Protein 3P1T (pdb70)

Sequence (1263 aa):
AAAQAVCLAFNENPEAVEPRVQAAIAAAAARINRYPFDAEPRVRKLAEHFSCPEDNLLVRGIDECFDRISAEFSSRFVTAWPGFDGYRARIAVSGLRHFEIGLTDDLLLDPNDLAQQVSRDDCVVLANPSNPTGQALSAGELDQLRQQRAGKLLIDETYVDYSSFRARGLAYGENELVFRSFSKSYGLAGLRLGALFGPSEELIAAKRKQWFCNVGTLDLHALEAALDNDRAREAHIAKTLAQRRRVADALRGLGYRVASSEANFVLVENAAGERTLRFLRERGIQVKDAGQFGLHHHIRISIGREEDNDRLLAALAEYSDAVCLAFNENPEAVEPRVQAAIAAAAARINRYPFDAEEPRVRKLAEHFSCPEDNLLVRGIDECFDRISAEFSSRFVTAWPGFDGYRARIAVSGLRHFEIGLTDDLLLDPNDLAQVSRDDCVVLANPSNPTGQALSAGELDQLRQRAGKLLIDETYVDYSSFRARGLAYGEENELVFRSFSKSYGLAGLRLGALFGPSELIAAKRKQWFCNVGTLDLHALEAALDNDRRAREAHIAKTLAQRRRVADALRGLGYRVASSEANFVLVENAAGERTLRFLREERGIQVKDAGQFGLHHHIRISIGREEDNDRLLAALAEYSDHAAQAVCLAFNENPEAVEPRVQAAIAAAAARRINRYPFDAEPRVRRKLAEHFSCPEDNLLVRGIDECFDRISAEFSSRFVTAWPGFDGYRARIAVSGLRHFEIGLTDDLLLDPNDLAQVSRDDCVVLANPSNPTGQALSAGELDQLRQRAGKLLIDETYVDYSSFRARGLAYGENELVFRSFSKSYGLAGLRLGALFGPSELIAAKRRKQWFCNVGTLDLHALEAALDNDRAREAHIAKTLAQRRRVADALRGLGYRVASSEANFVLVENAAGERTLRFLRERGIQVKDAGQFGLHHHIRISIGRREEDNDRLLAALAEYSDAVCLAFNENPEAVEPRVQAAIAAAAARINRYPFDAEPRVRKLAEHFSCPEDNLLVRGIDECFDRISAEFSSRFVTAWPGFDGYRARIAVSGLRHFEIGLTDDLLLDPNDLAQVSRDDDCVVLANPSNPTGQALSAGELDQLRQRAGKLLIDETYVDYSSFRARGLAYGENELVFRSFSKSYGLAGLRLGALFGPSELIAAKRKQWFCNVGTLDLHALEAALDNDRRAREAHIAKTLAQRRRVADALRGLGYRVASSEANFVLVENAAGERTLRFLRERGIQVKDAGQFGLHHHIRISIGREEDNDRLLAALAEYS

Foldseek 3Di:
DDDAFFEQAPQFLQDDDDPLLVVLLVVLVVVLVDFPPPLVVVLVLVCVLQVHDPLFKKDLAPLRVLVLVCVVLVQEEEEEFLFDCSNVVSCVVHVHHYDYFYADPLRHTDVVSLVVQALSYAYEYEAVTPPQQRGQDPVSVVSCVVGYVAYEYEDAFQLLAPCVVPHQDEEPRYKYKYWCRHLLRPVVRRMIMIGYDSVSSVVCVPADDCNDGSSRSSSSSSSSVVVVSSVVSSVQLNVQQVVLQVLCVVLVWDWHDHSGQKIKTAAQVFVVLQVQCVVLSYHWHQSVSSVDHRIIIGGRHHPVSSVSVSVSVSVVSD/DLEQAPQFLFDDQDPLLVVLLVVLVVVLVDFVPPLVVVLVLVCVLQVHDPLFKKDLAPLRVLQLVCVVLQQEEEEEFLFDCSNVVSCVVSVGHYDYFYADPLRHTDVVSLVVAALSYAYEYEAVTPPQQRGQDPVSVVSCVVGYVAYEYEDAFVLLAPCVVVGDDEEPRYKYKYWCRHLLRPVVQRMIMIGYDSVSSVCCPPQDDCNDGSSRSSSSSSSSVPVVSSVVSSVQLNVQVVVLQVLCVVLVWDWHDHSGQKIKIAAQVFVVLQVLQVVLVYHWHQSVSSVDHRIIIGGRYHPVSSVSVSVSVSVVSVD/DQAFFEQAPQFLFDDDDPLLVVLLVVLVVVQVDFPPPLVVVLVLVCVLQVHDPLFKKDLAVLRVLVLLCVVLQAEEEEEFLFDCSNVVSCVVRVGHYDYFYADPLRHTDVVSLVVAALSYAYEYEAVTPPQQRGQDPVSVVSCVVGYVAYEYEDAFQLLAPCVVVGDDEEPRYKYKYWCRHLLRPVVRRMIMIGYDRVSSVCVVPDDDCNDGSSRSSSSSSSSVVVVSSVVSSVQLNVQVVVLQVLCVVLVWDWHDHSGQKIKTAAQVFVVLQVQCVVLNYHWHQSVSSVDHRITIGGRHDPVSSVSVSVSVSVVSD/DLEFAPQFLFDDQDPLLVVLLVVLVVVLVDFPPPLVVVLVLVCVLQVHDPLFKKDLAPLRVLQLVCVVLQQEEEEEFLFDCSNVVSCVVSVGHYDYFYADPLRHTDVVSLVVAALSYAYEYEAVTPPQQRGQDPVSVVSCVVGYVAYEYEDAFQLLAPCVVVGDDEEPRYKYKYWCRHLLRPVVQRMIMIGYDSVSSVCVVVADDCNDGSSRSSSSSSSSVVVVSSVVSSVQLNVLVVVLQVLCVVLVWDWHDHSGQKIKTAAQVFVVLQVQCVVLVYHWHQSVSSVDHRITIGGRYHPVSSVSVSVSVSVVD

Structure (mmCIF, N/CA/C/O backbone):
data_3P1T
#
_entry.id   3P1T
#
_cell.length_a   167.550
_cell.length_b   167.550
_cell.length_c   290.534
_cell.angle_alpha   90.00
_cell.angle_beta   90.00
_cell.angle_gamma   90.00
#
_symmetry.space_group_name_H-M   'I 41 2 2'
#
loop_
_entity.id
_entity.type
_entity.pdbx_description
1 polymer 'Putative histidinol-phosphate aminotransferase'
2 non-polymer 'SULFATE ION'
3 non-polymer 'L(+)-TARTARIC ACID'
4 non-polymer 1,2-ETHANEDIOL
5 water water
#
loop_
_atom_site.group_PDB
_atom_site.id
_atom_site.type_symbol
_atom_site.label_atom_id
_atom_site.label_alt_id
_atom_site.label_comp_id
_atom_site.label_asym_id
_atom_site.label_entity_id
_atom_site.label_seq_id
_atom_site.pdbx_PDB_ins_code
_atom_site.Cartn_x
_atom_site.Cartn_y
_atom_site.Cartn_z
_atom_site.occupancy
_atom_site.B_iso_or_equiv
_atom_site.auth_seq_id
_atom_site.auth_comp_id
_atom_site.auth_asym_id
_atom_site.auth_atom_id
_atom_site.pdbx_PDB_model_num
ATOM 1 N N . ALA A 1 14 ? 89.724 -1.565 65.833 1.00 97.38 13 ALA A N 1
ATOM 2 C CA . ALA A 1 14 ? 88.849 -2.374 64.988 1.00 95.94 13 ALA A CA 1
ATOM 3 C C . ALA A 1 14 ? 88.353 -1.560 63.770 1.00 99.37 13 ALA A C 1
ATOM 4 O O . ALA A 1 14 ? 87.486 -0.688 63.921 1.00 100.06 13 ALA A O 1
ATOM 6 N N . ALA A 1 15 ? 88.939 -1.836 62.569 1.00 93.50 14 ALA A N 1
ATOM 7 C CA . ALA A 1 15 ? 88.631 -1.151 61.309 1.00 91.69 14 ALA A CA 1
ATOM 8 C C . ALA A 1 15 ? 88.410 -2.159 60.152 1.00 93.60 14 ALA A C 1
ATOM 9 O O . ALA A 1 15 ? 89.373 -2.673 59.567 1.00 91.83 14 ALA A O 1
ATOM 11 N N . ALA A 1 16 ? 87.116 -2.411 59.828 1.00 89.74 15 ALA A N 1
ATOM 12 C CA . ALA A 1 16 ? 86.644 -3.312 58.770 1.00 87.92 15 ALA A CA 1
ATOM 13 C C . ALA A 1 16 ? 86.703 -2.623 57.394 1.00 90.22 15 ALA A C 1
ATOM 14 O O . ALA A 1 16 ? 85.791 -1.878 57.009 1.00 90.58 15 ALA A O 1
ATOM 16 N N . GLN A 1 17 ? 87.793 -2.890 56.659 1.00 83.55 16 GLN A N 1
ATOM 17 C CA . GLN A 1 17 ? 88.070 -2.326 55.342 1.00 80.89 16 GLN A CA 1
ATOM 18 C C . GLN A 1 17 ? 87.264 -3.033 54.224 1.00 78.79 16 GLN A C 1
ATOM 19 O O . GLN A 1 17 ? 86.500 -3.963 54.497 1.00 78.59 16 GLN A O 1
ATOM 25 N N . ALA A 1 18 ? 87.426 -2.551 52.972 1.00 70.50 17 ALA A N 1
ATOM 26 C CA . ALA A 1 18 ? 86.775 -3.088 51.777 1.00 68.06 17 ALA A CA 1
ATOM 27 C C . ALA A 1 18 ? 87.245 -4.515 51.495 1.00 68.67 17 ALA A C 1
ATOM 28 O O . ALA A 1 18 ? 88.393 -4.863 51.801 1.00 68.79 17 ALA A O 1
ATOM 30 N N . VAL A 1 19 ? 86.334 -5.339 50.940 1.00 61.43 18 VAL A N 1
ATOM 31 C CA . VAL A 1 19 ? 86.532 -6.756 50.657 1.00 59.48 18 VAL A CA 1
ATOM 32 C C . VAL A 1 19 ? 86.041 -7.050 49.230 1.00 60.91 18 VAL A C 1
ATOM 33 O O . VAL A 1 19 ? 84.879 -6.772 48.913 1.00 59.54 18 VAL A O 1
ATOM 37 N N . CYS A 1 20 ? 86.934 -7.596 48.369 1.00 56.85 19 CYS A N 1
ATOM 38 C CA . CYS A 1 20 ? 86.593 -7.971 46.987 1.00 55.31 19 CYS A CA 1
ATOM 39 C C . CYS A 1 20 ? 86.722 -9.479 46.843 1.00 54.40 19 CYS A C 1
ATOM 40 O O . CYS A 1 20 ? 87.811 -10.047 46.936 1.00 53.91 19 CYS A O 1
ATOM 43 N N . LEU A 1 21 ? 85.580 -10.113 46.641 1.00 47.69 20 LEU A N 1
ATOM 44 C CA . LEU A 1 21 ? 85.406 -11.536 46.404 1.00 45.39 20 LEU A CA 1
ATOM 45 C C . LEU A 1 21 ? 84.602 -11.667 45.125 1.00 47.41 20 LEU A C 1
ATOM 46 O O . LEU A 1 21 ? 83.569 -12.338 45.111 1.00 46.96 20 LEU A O 1
ATOM 51 N N . ALA A 1 22 ? 85.030 -10.961 44.059 1.00 43.58 21 ALA A N 1
ATOM 52 C CA . ALA A 1 22 ? 84.271 -10.911 42.806 1.00 42.74 21 ALA A CA 1
ATOM 53 C C . ALA A 1 22 ? 85.045 -11.395 41.566 1.00 46.01 21 ALA A C 1
ATOM 54 O O . ALA A 1 22 ? 84.385 -11.695 40.568 1.00 45.43 21 ALA A O 1
ATOM 56 N N . PHE A 1 23 ? 86.408 -11.427 41.584 1.00 42.33 22 PHE A N 1
ATOM 57 C CA . PHE A 1 23 ? 87.157 -11.771 40.361 1.00 40.86 22 PHE A CA 1
ATOM 58 C C . PHE A 1 23 ? 88.000 -13.041 40.471 1.00 46.33 22 PHE A C 1
ATOM 59 O O . PHE A 1 23 ? 88.807 -13.291 39.567 1.00 46.17 22 PHE A O 1
ATOM 67 N N . ASN A 1 24 ? 87.767 -13.875 41.507 1.00 43.80 23 ASN A N 1
ATOM 68 C CA . ASN A 1 24 ? 88.437 -15.171 41.702 1.00 44.15 23 ASN A CA 1
ATOM 69 C C . ASN A 1 24 ? 89.965 -15.010 41.751 1.00 48.74 23 ASN A C 1
ATOM 70 O O . ASN A 1 24 ? 90.695 -15.897 41.289 1.00 50.37 23 ASN A O 1
ATOM 75 N N . GLU A 1 25 ? 90.444 -13.895 42.327 1.00 42.74 24 GLU A N 1
ATOM 76 C CA . GLU A 1 25 ? 91.880 -13.645 42.423 1.00 42.28 24 GLU A CA 1
ATOM 77 C C . GLU A 1 25 ? 92.492 -14.426 43.592 1.00 47.98 24 GLU A C 1
ATOM 78 O O . GLU A 1 25 ? 91.782 -14.792 44.543 1.00 49.41 24 GLU A O 1
ATOM 84 N N . ASN A 1 26 ? 93.810 -14.697 43.521 1.00 44.20 25 ASN A N 1
ATOM 85 C CA . ASN A 1 26 ? 94.540 -15.326 44.634 1.00 44.04 25 ASN A CA 1
ATOM 86 C C . ASN A 1 26 ? 94.662 -14.242 45.715 1.00 46.94 25 ASN A C 1
ATOM 87 O O . ASN A 1 26 ? 95.185 -13.170 45.395 1.00 45.48 25 ASN A O 1
ATOM 92 N N . PRO A 1 27 ? 94.103 -14.431 46.943 1.00 44.13 26 PRO A N 1
ATOM 93 C CA . PRO A 1 27 ? 94.083 -13.327 47.920 1.00 44.26 26 PRO A CA 1
ATOM 94 C C . PRO A 1 27 ? 95.362 -13.176 48.737 1.00 50.93 26 PRO A C 1
ATOM 95 O O . PRO A 1 27 ? 95.494 -12.187 49.476 1.00 52.07 26 PRO A O 1
ATOM 99 N N . GLU A 1 28 ? 96.294 -14.143 48.617 1.00 47.82 27 GLU A N 1
ATOM 100 C CA . GLU A 1 28 ? 97.556 -14.153 49.366 1.00 48.01 27 GLU A CA 1
ATOM 101 C C . GLU A 1 28 ? 98.506 -13.086 48.881 1.00 50.01 27 GLU A C 1
ATOM 102 O O . GLU A 1 28 ? 98.410 -12.629 47.735 1.00 48.82 27 GLU A O 1
ATOM 108 N N . ALA A 1 29 ? 99.450 -12.714 49.748 1.00 46.01 28 ALA A N 1
ATOM 109 C CA . ALA A 1 29 ? 100.505 -11.770 49.401 1.00 45.81 28 ALA A CA 1
ATOM 110 C C . ALA A 1 29 ? 101.471 -12.430 48.410 1.00 49.14 28 ALA A C 1
ATOM 111 O O . ALA A 1 29 ? 101.661 -13.653 48.469 1.00 49.29 28 ALA A O 1
ATOM 113 N N . VAL A 1 30 ? 102.026 -11.646 47.471 1.00 43.86 29 VAL A N 1
ATOM 114 C CA . VAL A 1 30 ? 102.948 -12.155 46.457 1.00 42.05 29 VAL A CA 1
ATOM 115 C C . VAL A 1 30 ? 104.237 -12.574 47.173 1.00 49.80 29 VAL A C 1
ATOM 116 O O . VAL A 1 30 ? 104.794 -11.776 47.933 1.00 51.41 29 VAL A O 1
ATOM 120 N N . GLU A 1 31 ? 104.671 -13.837 46.981 1.00 46.88 30 GLU A N 1
ATOM 121 C CA . GLU A 1 31 ? 105.872 -14.397 47.615 1.00 47.19 30 GLU A CA 1
ATOM 122 C C . GLU A 1 31 ? 107.099 -13.510 47.381 1.00 50.52 30 GLU A C 1
ATOM 123 O O . GLU A 1 31 ? 107.271 -13.002 46.267 1.00 49.61 30 GLU A O 1
ATOM 129 N N . PRO A 1 32 ? 107.946 -13.319 48.428 1.00 46.75 31 PRO A N 1
ATOM 130 C CA . PRO A 1 32 ? 109.137 -12.452 48.284 1.00 46.90 31 PRO A CA 1
ATOM 131 C C . PRO A 1 32 ? 110.095 -12.877 47.158 1.00 50.93 31 PRO A C 1
ATOM 132 O O . PRO A 1 32 ? 110.613 -12.007 46.444 1.00 50.37 31 PRO A O 1
ATOM 136 N N . ARG A 1 33 ? 110.331 -14.200 46.989 1.00 47.48 32 ARG A N 1
ATOM 137 C CA . ARG A 1 33 ? 111.247 -14.696 45.962 1.00 47.47 32 ARG A CA 1
ATOM 138 C C . ARG A 1 33 ? 110.702 -14.352 44.567 1.00 51.75 32 ARG A C 1
ATOM 139 O O . ARG A 1 33 ? 111.484 -14.068 43.653 1.00 53.30 32 ARG A O 1
ATOM 141 N N . VAL A 1 34 ? 109.358 -14.304 44.431 1.00 45.31 33 VAL A N 1
ATOM 142 C CA . VAL A 1 34 ? 108.724 -13.985 43.166 1.00 43.04 33 VAL A CA 1
ATOM 143 C C . VAL A 1 34 ? 108.965 -12.481 42.886 1.00 48.15 33 VAL A C 1
ATOM 144 O O . VAL A 1 34 ? 109.439 -12.156 41.794 1.00 48.44 33 VAL A O 1
ATOM 148 N N . GLN A 1 35 ? 108.733 -11.599 43.882 1.00 43.89 34 GLN A N 1
ATOM 149 C CA . GLN A 1 35 ? 108.950 -10.147 43.765 1.00 42.79 34 GLN A CA 1
ATOM 150 C C . GLN A 1 35 ? 110.414 -9.838 43.447 1.00 47.30 34 GLN A C 1
ATOM 151 O O . GLN A 1 35 ? 110.675 -9.005 42.580 1.00 46.58 34 GLN A O 1
ATOM 157 N N . ALA A 1 36 ? 111.363 -10.538 44.108 1.00 45.44 35 ALA A N 1
ATOM 158 C CA . ALA A 1 36 ? 112.809 -10.352 43.909 1.00 44.77 35 ALA A CA 1
ATOM 159 C C . ALA A 1 36 ? 113.218 -10.706 42.482 1.00 48.26 35 ALA A C 1
ATOM 160 O O . ALA A 1 36 ? 113.996 -9.957 41.899 1.00 48.75 35 ALA A O 1
ATOM 162 N N . ALA A 1 37 ? 112.666 -11.809 41.900 1.00 44.31 36 ALA A N 1
ATOM 163 C CA . ALA A 1 37 ? 112.941 -12.218 40.502 1.00 42.83 36 ALA A CA 1
ATOM 164 C C . ALA A 1 37 ? 112.557 -11.099 39.522 1.00 45.36 36 ALA A C 1
ATOM 165 O O . ALA A 1 37 ? 113.309 -10.832 38.570 1.00 44.67 36 ALA A O 1
ATOM 167 N N . ILE A 1 38 ? 111.413 -10.415 39.802 1.00 41.17 37 ILE A N 1
ATOM 168 C CA . ILE A 1 38 ? 110.883 -9.314 38.992 1.00 40.03 37 ILE A CA 1
ATOM 169 C C . ILE A 1 38 ? 111.839 -8.106 39.136 1.00 45.98 37 ILE A C 1
ATOM 170 O O . ILE A 1 38 ? 112.270 -7.561 38.122 1.00 46.50 37 ILE A O 1
ATOM 175 N N . ALA A 1 39 ? 112.224 -7.745 40.368 1.00 43.43 38 ALA A N 1
ATOM 176 C CA . ALA A 1 39 ? 113.138 -6.626 40.667 1.00 43.96 38 ALA A CA 1
ATOM 177 C C . ALA A 1 39 ? 114.490 -6.774 39.961 1.00 49.41 38 ALA A C 1
ATOM 178 O O . ALA A 1 39 ? 115.100 -5.774 39.564 1.00 51.41 38 ALA A O 1
ATOM 180 N N . ALA A 1 40 ? 114.958 -8.013 39.813 1.00 44.38 39 ALA A N 1
ATOM 181 C CA . ALA A 1 40 ? 116.220 -8.315 39.145 1.00 44.33 39 ALA A CA 1
ATOM 182 C C . ALA A 1 40 ? 116.072 -8.197 37.621 1.00 46.74 39 ALA A C 1
ATOM 183 O O . ALA A 1 40 ? 116.985 -7.691 36.956 1.00 48.54 39 ALA A O 1
ATOM 185 N N . ALA A 1 41 ? 114.913 -8.644 37.072 1.00 38.52 40 ALA A N 1
ATOM 186 C CA . ALA A 1 41 ? 114.656 -8.553 35.640 1.00 36.17 40 ALA A CA 1
ATOM 187 C C . ALA A 1 41 ? 114.449 -7.100 35.211 1.00 40.16 40 ALA A C 1
ATOM 188 O O . ALA A 1 41 ? 114.715 -6.769 34.057 1.00 40.56 40 ALA A O 1
ATOM 190 N N . ALA A 1 42 ? 114.034 -6.228 36.148 1.00 36.05 41 ALA A N 1
ATOM 191 C CA . ALA A 1 42 ? 113.786 -4.811 35.902 1.00 35.55 41 ALA A CA 1
ATOM 192 C C . ALA A 1 42 ? 115.031 -4.090 35.413 1.00 38.45 41 ALA A C 1
ATOM 193 O O . ALA A 1 42 ? 114.918 -3.153 34.633 1.00 39.13 41 ALA A O 1
ATOM 195 N N . ALA A 1 43 ? 116.209 -4.554 35.803 1.00 35.13 42 ALA A N 1
ATOM 196 C CA . ALA A 1 43 ? 117.480 -3.941 35.388 1.00 34.80 42 ALA A CA 1
ATOM 197 C C . ALA A 1 43 ? 117.906 -4.334 33.908 1.00 38.68 42 ALA A C 1
ATOM 198 O O . ALA A 1 43 ? 118.864 -3.777 33.365 1.00 35.85 42 ALA A O 1
ATOM 200 N N . ARG A 1 44 ? 117.166 -5.253 33.267 1.00 36.95 43 ARG A N 1
ATOM 201 C CA . ARG A 1 44 ? 117.470 -5.740 31.915 1.00 37.38 43 ARG A CA 1
ATOM 202 C C . ARG A 1 44 ? 116.307 -5.540 30.915 1.00 39.51 43 ARG A C 1
ATOM 203 O O . ARG A 1 44 ? 116.328 -6.154 29.835 1.00 39.24 43 ARG A O 1
ATOM 207 N N . ILE A 1 45 ? 115.311 -4.698 31.243 1.00 34.86 44 ILE A N 1
ATOM 208 C CA . ILE A 1 45 ? 114.147 -4.500 30.376 1.00 34.59 44 ILE A CA 1
ATOM 209 C C . ILE A 1 45 ? 114.535 -3.808 29.031 1.00 38.54 44 ILE A C 1
ATOM 210 O O . ILE A 1 45 ? 113.728 -3.830 28.099 1.00 37.83 44 ILE A O 1
ATOM 215 N N . ASN A 1 46 ? 115.760 -3.254 28.922 1.00 34.81 45 ASN A N 1
ATOM 216 C CA . ASN A 1 46 ? 116.244 -2.566 27.722 1.00 35.10 45 ASN A CA 1
ATOM 217 C C . ASN A 1 46 ? 116.675 -3.552 26.608 1.00 40.18 45 ASN A C 1
ATOM 218 O O . ASN A 1 46 ? 116.954 -3.122 25.483 1.00 39.49 45 ASN A O 1
ATOM 223 N N . ARG A 1 47 ? 116.771 -4.853 26.940 1.00 36.49 46 ARG A N 1
ATOM 224 C CA . ARG A 1 47 ? 117.266 -5.897 26.040 1.00 35.69 46 ARG A CA 1
ATOM 225 C C . ARG A 1 47 ? 116.219 -6.914 25.740 1.00 42.06 46 ARG A C 1
ATOM 226 O O . ARG A 1 47 ? 115.445 -7.270 26.635 1.00 41.94 46 ARG A O 1
ATOM 234 N N . TYR A 1 48 ? 116.251 -7.479 24.511 1.00 40.09 47 TYR A N 1
ATOM 235 C CA . TYR A 1 48 ? 115.338 -8.561 24.126 1.00 39.04 47 TYR A CA 1
ATOM 236 C C . TYR A 1 48 ? 115.653 -9.827 24.980 1.00 43.39 47 TYR A C 1
ATOM 237 O O . TYR A 1 48 ? 116.833 -10.137 25.196 1.00 42.93 47 TYR A O 1
ATOM 246 N N . PRO A 1 49 ? 114.628 -10.522 25.536 1.00 39.60 48 PRO A N 1
ATOM 247 C CA . PRO A 1 49 ? 114.913 -11.675 26.425 1.00 40.73 48 PRO A CA 1
ATOM 248 C C . PRO A 1 49 ? 115.240 -12.950 25.633 1.00 47.34 48 PRO A C 1
ATOM 249 O O . PRO A 1 49 ? 114.550 -13.970 25.764 1.00 45.46 48 PRO A O 1
ATOM 253 N N . PHE A 1 50 ? 116.317 -12.885 24.822 1.00 47.20 49 PHE A N 1
ATOM 254 C CA . PHE A 1 50 ? 116.725 -13.969 23.930 1.00 48.23 49 PHE A CA 1
ATOM 255 C C . PHE A 1 50 ? 117.160 -15.223 24.686 1.00 51.89 49 PHE A C 1
ATOM 256 O O . PHE A 1 50 ? 116.977 -16.313 24.160 1.00 50.39 49 PHE A O 1
ATOM 264 N N . ASP A 1 51 ? 117.695 -15.091 25.895 1.00 50.72 50 ASP A N 1
ATOM 265 C CA . ASP A 1 51 ? 118.104 -16.271 26.649 1.00 52.53 50 ASP A CA 1
ATOM 266 C C . ASP A 1 51 ? 116.984 -16.738 27.599 1.00 56.38 50 ASP A C 1
ATOM 267 O O . ASP A 1 51 ? 116.814 -17.950 27.788 1.00 57.48 50 ASP A O 1
ATOM 272 N N . ALA A 1 52 ? 116.198 -15.788 28.147 1.00 50.16 51 ALA A N 1
ATOM 273 C CA . ALA A 1 52 ? 115.125 -16.074 29.086 1.00 48.55 51 ALA A CA 1
ATOM 274 C C . ALA A 1 52 ? 113.916 -16.801 28.427 1.00 50.83 51 ALA A C 1
ATOM 275 O O . ALA A 1 52 ? 113.343 -17.674 29.074 1.00 50.37 51 ALA A O 1
ATOM 277 N N . GLU A 1 53 ? 113.529 -16.460 27.180 1.00 45.21 52 GLU A N 1
ATOM 278 C CA . GLU A 1 53 ? 112.380 -17.092 26.514 1.00 43.84 52 GLU A CA 1
ATOM 279 C C . GLU A 1 53 ? 112.594 -18.618 26.369 1.00 47.37 52 GLU A C 1
ATOM 280 O O . GLU A 1 53 ? 111.746 -19.338 26.889 1.00 47.66 52 GLU A O 1
ATOM 286 N N . PRO A 1 54 ? 113.688 -19.154 25.752 1.00 44.56 53 PRO A N 1
ATOM 287 C CA . PRO A 1 54 ? 113.838 -20.628 25.670 1.00 45.38 53 PRO A CA 1
ATOM 288 C C . PRO A 1 54 ? 113.987 -21.310 27.031 1.00 52.09 53 PRO A C 1
ATOM 289 O O . PRO A 1 54 ? 113.516 -22.438 27.183 1.00 53.73 53 PRO A O 1
ATOM 293 N N . ARG A 1 55 ? 114.619 -20.628 28.012 1.00 47.68 54 ARG A N 1
ATOM 294 C CA . ARG A 1 55 ? 114.811 -21.145 29.365 1.00 47.43 54 ARG A CA 1
ATOM 295 C C . ARG A 1 55 ? 113.457 -21.356 30.068 1.00 51.08 54 ARG A C 1
ATOM 296 O O . ARG A 1 55 ? 113.261 -22.397 30.691 1.00 52.77 54 ARG A O 1
ATOM 304 N N . VAL A 1 56 ? 112.530 -20.389 29.954 1.00 44.69 55 VAL A N 1
ATOM 305 C CA . VAL A 1 56 ? 111.209 -20.475 30.587 1.00 43.39 55 VAL A CA 1
ATOM 306 C C . VAL A 1 56 ? 110.374 -21.548 29.856 1.00 46.34 55 VAL A C 1
ATOM 307 O O . VAL A 1 56 ? 109.640 -22.287 30.524 1.00 46.60 55 VAL A O 1
ATOM 319 N N . ARG A 1 58 ? 111.418 -24.318 28.509 1.00 42.88 57 ARG A N 1
ATOM 320 C CA . ARG A 1 58 ? 111.960 -25.558 29.020 1.00 43.83 57 ARG A CA 1
ATOM 321 C C . ARG A 1 58 ? 111.444 -25.791 30.426 1.00 46.57 57 ARG A C 1
ATOM 322 O O . ARG A 1 58 ? 111.054 -26.915 30.739 1.00 45.04 57 ARG A O 1
ATOM 330 N N . LYS A 1 59 ? 111.413 -24.723 31.265 1.00 44.44 58 LYS A N 1
ATOM 331 C CA . LYS A 1 59 ? 110.919 -24.784 32.650 1.00 44.21 58 LYS A CA 1
ATOM 332 C C . LYS A 1 59 ? 109.437 -25.203 32.667 1.00 47.31 58 LYS A C 1
ATOM 333 O O . LYS A 1 59 ? 109.069 -26.038 33.482 1.00 48.91 58 LYS A O 1
ATOM 339 N N . LEU A 1 60 ? 108.608 -24.649 31.757 1.00 41.83 59 LEU A N 1
ATOM 340 C CA . LEU A 1 60 ? 107.198 -24.991 31.594 1.00 40.89 59 LEU A CA 1
ATOM 341 C C . LEU A 1 60 ? 107.037 -26.467 31.250 1.00 48.28 59 LEU A C 1
ATOM 342 O O . LEU A 1 60 ? 106.197 -27.154 31.845 1.00 49.94 59 LEU A O 1
ATOM 347 N N . ALA A 1 61 ? 107.868 -26.959 30.311 1.00 45.13 60 ALA A N 1
ATOM 348 C CA . ALA A 1 61 ? 107.881 -28.341 29.845 1.00 45.98 60 ALA A CA 1
ATOM 349 C C . ALA A 1 61 ? 108.154 -29.294 30.996 1.00 53.39 60 ALA A C 1
ATOM 350 O O . ALA A 1 61 ? 107.480 -30.323 31.107 1.00 53.66 60 ALA A O 1
ATOM 352 N N . GLU A 1 62 ? 109.110 -28.919 31.877 1.00 51.40 61 GLU A N 1
ATOM 353 C CA . GLU A 1 62 ? 109.503 -29.668 33.067 1.00 52.37 61 GLU A CA 1
ATOM 354 C C . GLU A 1 62 ? 108.364 -29.697 34.063 1.00 55.39 61 GLU A C 1
ATOM 355 O O . GLU A 1 62 ? 108.011 -30.769 34.562 1.00 56.62 61 GLU A O 1
ATOM 361 N N . HIS A 1 63 ? 107.786 -28.517 34.339 1.00 48.96 62 HIS A N 1
ATOM 362 C CA . HIS A 1 63 ? 106.716 -28.331 35.303 1.00 48.63 62 HIS A CA 1
ATOM 363 C C . HIS A 1 63 ? 105.488 -29.197 34.949 1.00 52.25 62 HIS A C 1
ATOM 364 O O . HIS A 1 63 ? 104.968 -29.889 35.826 1.00 52.14 62 HIS A O 1
ATOM 371 N N . PHE A 1 64 ? 105.053 -29.188 33.671 1.00 47.45 63 PHE A N 1
ATOM 372 C CA . PHE A 1 64 ? 103.861 -29.921 33.248 1.00 45.90 63 PHE A CA 1
ATOM 373 C C . PHE A 1 64 ? 104.193 -31.341 32.756 1.00 52.29 63 PHE A C 1
ATOM 374 O O . PHE A 1 64 ? 103.271 -32.090 32.406 1.00 52.77 63 PHE A O 1
ATOM 382 N N . SER A 1 65 ? 105.490 -31.725 32.804 1.00 49.61 64 SER A N 1
ATOM 383 C CA . SER A 1 65 ? 106.036 -33.034 32.422 1.00 51.46 64 SER A CA 1
ATOM 384 C C . SER A 1 65 ? 105.546 -33.460 31.015 1.00 56.30 64 SER A C 1
ATOM 385 O O . SER A 1 65 ? 105.015 -34.553 30.821 1.00 57.09 64 SER A O 1
ATOM 388 N N . CYS A 1 66 ? 105.748 -32.585 30.033 1.00 52.29 65 CYS A N 1
ATOM 389 C CA . CYS A 1 66 ? 105.382 -32.860 28.647 1.00 51.86 65 CYS A CA 1
ATOM 390 C C . CYS A 1 66 ? 106.447 -32.293 27.726 1.00 56.00 65 CYS A C 1
ATOM 391 O O . CYS A 1 66 ? 107.190 -31.415 28.172 1.00 57.59 65 CYS A O 1
ATOM 394 N N . PRO A 1 67 ? 106.538 -32.697 26.439 1.00 50.12 66 PRO A N 1
ATOM 395 C CA . PRO A 1 67 ? 107.545 -32.081 25.567 1.00 48.88 66 PRO A CA 1
ATOM 396 C C . PRO A 1 67 ? 107.199 -30.628 25.249 1.00 50.84 66 PRO A C 1
ATOM 397 O O . PRO A 1 67 ? 106.019 -30.266 25.204 1.00 47.65 66 PRO A O 1
ATOM 401 N N . GLU A 1 68 ? 108.234 -29.801 25.017 1.00 48.33 67 GLU A N 1
ATOM 402 C CA . GLU A 1 68 ? 108.096 -28.382 24.674 1.00 47.00 67 GLU A CA 1
ATOM 403 C C . GLU A 1 68 ? 107.334 -28.216 23.334 1.00 48.60 67 GLU A C 1
ATOM 404 O O . GLU A 1 68 ? 106.694 -27.187 23.095 1.00 47.03 67 GLU A O 1
ATOM 410 N N . ASP A 1 69 ? 107.368 -29.256 22.494 1.00 45.13 68 ASP A N 1
ATOM 411 C CA . ASP A 1 69 ? 106.692 -29.309 21.196 1.00 44.28 68 ASP A CA 1
ATOM 412 C C . ASP A 1 69 ? 105.160 -29.389 21.343 1.00 45.95 68 ASP A C 1
ATOM 413 O O . ASP A 1 69 ? 104.435 -29.179 20.368 1.00 44.77 68 ASP A O 1
ATOM 418 N N . ASN A 1 70 ? 104.674 -29.710 22.545 1.00 41.07 69 ASN A N 1
ATOM 419 C CA . ASN A 1 70 ? 103.250 -29.889 22.784 1.00 40.26 69 ASN A CA 1
ATOM 420 C C . ASN A 1 70 ? 102.633 -28.737 23.602 1.00 43.25 69 ASN A C 1
ATOM 421 O O . ASN A 1 70 ? 101.432 -28.786 23.890 1.00 42.44 69 ASN A O 1
ATOM 426 N N . LEU A 1 71 ? 103.420 -27.690 23.927 1.00 39.00 70 LEU A N 1
ATOM 427 C CA . LEU A 1 71 ? 102.897 -26.572 24.702 1.00 37.92 70 LEU A CA 1
ATOM 428 C C . LEU A 1 71 ? 103.242 -25.240 24.042 1.00 41.29 70 LEU A C 1
ATOM 429 O O . LEU A 1 71 ? 104.296 -25.106 23.430 1.00 42.77 70 LEU A O 1
ATOM 442 N N . LEU A 1 73 ? 102.999 -20.914 25.092 1.00 33.57 72 LEU A N 1
ATOM 443 C CA . LEU A 1 73 ? 102.796 -19.871 26.107 1.00 32.97 72 LEU A CA 1
ATOM 444 C C . LEU A 1 73 ? 101.921 -18.783 25.472 1.00 39.33 72 LEU A C 1
ATOM 445 O O . LEU A 1 73 ? 102.231 -18.325 24.368 1.00 39.53 72 LEU A O 1
ATOM 450 N N . VAL A 1 74 ? 100.794 -18.436 26.112 1.00 36.78 73 VAL A N 1
ATOM 451 C CA . VAL A 1 74 ? 99.834 -17.504 25.516 1.00 36.55 73 VAL A CA 1
ATOM 452 C C . VAL A 1 74 ? 99.416 -16.385 26.480 1.00 40.88 73 VAL A C 1
ATOM 453 O O . VAL A 1 74 ? 99.511 -16.529 27.704 1.00 40.94 73 VAL A O 1
ATOM 457 N N . ARG A 1 75 ? 98.903 -15.288 25.902 1.00 36.85 74 ARG A N 1
ATOM 458 C CA . ARG A 1 75 ? 98.347 -14.155 26.628 1.00 36.12 74 ARG A CA 1
ATOM 459 C C . ARG A 1 75 ? 96.888 -14.480 27.039 1.00 39.25 74 ARG A C 1
ATOM 460 O O . ARG A 1 75 ? 95.930 -13.885 26.496 1.00 37.44 74 ARG A O 1
ATOM 468 N N . GLY A 1 76 ? 96.748 -15.468 27.938 1.00 34.35 75 GLY A N 1
ATOM 469 C CA . GLY A 1 76 ? 95.467 -15.907 28.471 1.00 33.99 75 GLY A CA 1
ATOM 470 C C . GLY A 1 76 ? 94.589 -16.675 27.514 1.00 39.66 75 GLY A C 1
ATOM 471 O O . GLY A 1 76 ? 94.996 -17.033 26.393 1.00 41.19 75 GLY A O 1
ATOM 472 N N . ILE A 1 77 ? 93.352 -16.913 27.963 1.00 34.55 76 ILE A N 1
ATOM 473 C CA . ILE A 1 77 ? 92.358 -17.685 27.230 1.00 32.43 76 ILE A CA 1
ATOM 474 C C . ILE A 1 77 ? 91.952 -16.927 25.933 1.00 35.00 76 ILE A C 1
ATOM 475 O O . ILE A 1 77 ? 91.641 -17.605 24.949 1.00 34.34 76 ILE A O 1
ATOM 480 N N . ASP A 1 78 ? 92.043 -15.568 25.887 1.00 31.24 77 ASP A N 1
ATOM 481 C CA . ASP A 1 78 ? 91.701 -14.813 24.656 1.00 29.94 77 ASP A CA 1
ATOM 482 C C . ASP A 1 78 ? 92.646 -15.184 23.515 1.00 32.14 77 ASP A C 1
ATOM 483 O O . ASP A 1 78 ? 92.149 -15.526 22.443 1.00 30.01 77 ASP A O 1
ATOM 488 N N . GLU A 1 79 ? 93.994 -15.153 23.735 1.00 30.33 78 GLU A N 1
ATOM 489 C CA . GLU A 1 79 ? 94.937 -15.547 22.675 1.00 31.22 78 GLU A CA 1
ATOM 490 C C . GLU A 1 79 ? 94.726 -17.002 22.285 1.00 36.64 78 GLU A C 1
ATOM 491 O O . GLU A 1 79 ? 94.739 -17.329 21.104 1.00 34.83 78 GLU A O 1
ATOM 497 N N . CYS A 1 80 ? 94.549 -17.862 23.286 1.00 36.34 79 CYS A N 1
ATOM 498 C CA . CYS A 1 80 ? 94.318 -19.285 23.129 1.00 37.81 79 CYS A CA 1
ATOM 499 C C . CYS A 1 80 ? 93.135 -19.541 22.163 1.00 39.85 79 CYS A C 1
ATOM 500 O O . CYS A 1 80 ? 93.296 -20.264 21.173 1.00 37.98 79 CYS A O 1
ATOM 503 N N . PHE A 1 81 ? 91.962 -18.916 22.444 1.00 35.28 80 PHE A N 1
ATOM 504 C CA . PHE A 1 81 ? 90.748 -19.084 21.654 1.00 34.13 80 PHE A CA 1
ATOM 505 C C . PHE A 1 81 ? 90.957 -18.572 20.233 1.00 36.32 80 PHE A C 1
ATOM 506 O O . PHE A 1 81 ? 90.516 -19.225 19.291 1.00 36.30 80 PHE A O 1
ATOM 514 N N . ASP A 1 82 ? 91.607 -17.414 20.077 1.00 32.25 81 ASP A N 1
ATOM 515 C CA . ASP A 1 82 ? 91.849 -16.789 18.768 1.00 31.65 81 ASP A CA 1
ATOM 516 C C . ASP A 1 82 ? 92.756 -17.624 17.886 1.00 36.89 81 ASP A C 1
ATOM 517 O O . ASP A 1 82 ? 92.408 -17.859 16.729 1.00 36.99 81 ASP A O 1
ATOM 522 N N . ARG A 1 83 ? 93.903 -18.083 18.410 1.00 33.07 82 ARG A N 1
ATOM 523 C CA . ARG A 1 83 ? 94.852 -18.833 17.593 1.00 32.26 82 ARG A CA 1
ATOM 524 C C . ARG A 1 83 ? 94.278 -20.218 17.225 1.00 37.44 82 ARG A C 1
ATOM 525 O O . ARG A 1 83 ? 94.504 -20.660 16.104 1.00 37.53 82 ARG A O 1
ATOM 533 N N . ILE A 1 84 ? 93.463 -20.848 18.105 1.00 35.12 83 ILE A N 1
ATOM 534 C CA . ILE A 1 84 ? 92.836 -22.133 17.803 1.00 35.56 83 ILE A CA 1
ATOM 535 C C . ILE A 1 84 ? 91.763 -21.922 16.732 1.00 41.50 83 ILE A C 1
ATOM 536 O O . ILE A 1 84 ? 91.755 -22.647 15.731 1.00 42.88 83 ILE A O 1
ATOM 541 N N . SER A 1 85 ? 90.864 -20.936 16.935 1.00 37.02 84 SER A N 1
ATOM 542 C CA . SER A 1 85 ? 89.755 -20.673 16.011 1.00 36.12 84 SER A CA 1
ATOM 543 C C . SER A 1 85 ? 90.284 -20.273 14.611 1.00 38.26 84 SER A C 1
ATOM 544 O O . SER A 1 85 ? 89.668 -20.658 13.627 1.00 39.30 84 SER A O 1
ATOM 547 N N . ALA A 1 86 ? 91.429 -19.570 14.515 1.00 32.00 85 ALA A N 1
ATOM 548 C CA . ALA A 1 86 ? 92.039 -19.196 13.228 1.00 31.12 85 ALA A CA 1
ATOM 549 C C . ALA A 1 86 ? 92.464 -20.451 12.405 1.00 37.25 85 ALA A C 1
ATOM 550 O O . ALA A 1 86 ? 92.553 -20.373 11.178 1.00 37.96 85 ALA A O 1
ATOM 552 N N . GLU A 1 87 ? 92.681 -21.596 13.070 1.00 34.07 86 GLU A N 1
ATOM 553 C CA . GLU A 1 87 ? 93.078 -22.841 12.409 1.00 35.07 86 GLU A CA 1
ATOM 554 C C . GLU A 1 87 ? 91.868 -23.699 12.037 1.00 41.65 86 GLU A C 1
ATOM 555 O O . GLU A 1 87 ? 92.019 -24.607 11.221 1.00 42.56 86 GLU A O 1
ATOM 561 N N . PHE A 1 88 ? 90.683 -23.429 12.635 1.00 39.24 87 PHE A N 1
ATOM 562 C CA . PHE A 1 88 ? 89.431 -24.167 12.396 1.00 39.44 87 PHE A CA 1
ATOM 563 C C . PHE A 1 88 ? 88.266 -23.217 12.090 1.00 42.98 87 PHE A C 1
ATOM 564 O O . PHE A 1 88 ? 87.135 -23.460 12.526 1.00 43.52 87 PHE A O 1
ATOM 572 N N . SER A 1 89 ? 88.539 -22.151 11.322 1.00 38.48 88 SER A N 1
ATOM 573 C CA . SER A 1 89 ? 87.619 -21.042 11.033 1.00 37.22 88 SER A CA 1
ATOM 574 C C . SER A 1 89 ? 86.324 -21.476 10.316 1.00 39.10 88 SER A C 1
ATOM 575 O O . SER A 1 89 ? 85.332 -20.735 10.390 1.00 38.43 88 SER A O 1
ATOM 578 N N . SER A 1 90 ? 86.299 -22.665 9.683 1.00 34.52 89 SER A N 1
ATOM 579 C CA . SER A 1 90 ? 85.090 -23.144 8.994 1.00 33.94 89 SER A CA 1
ATOM 580 C C . SER A 1 90 ? 84.181 -23.957 9.921 1.00 36.99 89 SER A C 1
ATOM 581 O O . SER A 1 90 ? 83.019 -24.184 9.579 1.00 40.14 89 SER A O 1
ATOM 592 N N . ARG A 1 92 ? 81.889 -25.105 13.355 1.00 31.35 91 ARG A N 1
ATOM 593 C CA . ARG A 1 92 ? 80.903 -24.511 14.237 1.00 30.26 91 ARG A CA 1
ATOM 594 C C . ARG A 1 92 ? 81.472 -24.594 15.627 1.00 36.60 91 ARG A C 1
ATOM 595 O O . ARG A 1 92 ? 81.881 -25.666 16.075 1.00 36.37 91 ARG A O 1
ATOM 603 N N . PHE A 1 93 ? 81.565 -23.459 16.295 1.00 34.87 92 PHE A N 1
ATOM 604 C CA . PHE A 1 93 ? 82.090 -23.416 17.650 1.00 34.35 92 PHE A CA 1
ATOM 605 C C . PHE A 1 93 ? 80.932 -23.631 18.622 1.00 36.95 92 PHE A C 1
ATOM 606 O O . PHE A 1 93 ? 79.848 -23.052 18.463 1.00 34.71 92 PHE A O 1
ATOM 614 N N . VAL A 1 94 ? 81.141 -24.567 19.556 1.00 34.17 93 VAL A N 1
ATOM 615 C CA . VAL A 1 94 ? 80.130 -24.976 20.521 1.00 34.62 93 VAL A CA 1
ATOM 616 C C . VAL A 1 94 ? 80.631 -24.680 21.943 1.00 39.47 93 VAL A C 1
ATOM 617 O O . VAL A 1 94 ? 81.678 -25.176 22.363 1.00 39.11 93 VAL A O 1
ATOM 621 N N . THR A 1 95 ? 79.880 -23.856 22.668 1.00 36.95 94 THR A N 1
ATOM 622 C CA . THR A 1 95 ? 80.205 -23.465 24.042 1.00 36.74 94 THR A CA 1
ATOM 623 C C . THR A 1 95 ? 78.968 -23.644 24.921 1.00 41.93 94 THR A C 1
ATOM 624 O O . THR A 1 95 ? 77.856 -23.812 24.402 1.00 41.95 94 THR A O 1
ATOM 628 N N . ALA A 1 96 ? 79.159 -23.598 26.254 1.00 38.53 95 ALA A N 1
ATOM 629 C CA . ALA A 1 96 ? 78.055 -23.682 27.218 1.00 37.31 95 ALA A CA 1
ATOM 630 C C . ALA A 1 96 ? 77.468 -22.314 27.482 1.00 39.96 95 ALA A C 1
ATOM 631 O O . ALA A 1 96 ? 78.189 -21.320 27.490 1.00 40.42 95 ALA A O 1
ATOM 633 N N . TRP A 1 97 ? 76.162 -22.247 27.659 1.00 36.77 96 TRP A N 1
ATOM 634 C CA . TRP A 1 97 ? 75.488 -21.017 28.040 1.00 36.65 96 TRP A CA 1
ATOM 635 C C . TRP A 1 97 ? 74.224 -21.365 28.829 1.00 41.12 96 TRP A C 1
ATOM 636 O O . TRP A 1 97 ? 73.334 -22.014 28.276 1.00 40.98 96 TRP A O 1
ATOM 647 N N . PRO A 1 98 ? 74.139 -21.002 30.131 1.00 37.52 97 PRO A N 1
ATOM 648 C CA . PRO A 1 98 ? 75.094 -20.217 30.932 1.00 36.46 97 PRO A CA 1
ATOM 649 C C . PRO A 1 98 ? 76.456 -20.875 31.050 1.00 41.13 97 PRO A C 1
ATOM 650 O O . PRO A 1 98 ? 76.549 -22.103 31.065 1.00 41.98 97 PRO A O 1
ATOM 654 N N . GLY A 1 99 ? 77.489 -20.038 31.121 1.00 35.69 98 GLY A N 1
ATOM 655 C CA . GLY A 1 99 ? 78.880 -20.440 31.235 1.00 34.44 98 GLY A CA 1
ATOM 656 C C . GLY A 1 99 ? 79.772 -19.230 31.063 1.00 39.71 98 GLY A C 1
ATOM 657 O O . GLY A 1 99 ? 79.266 -18.112 30.967 1.00 40.96 98 GLY A O 1
ATOM 658 N N . PHE A 1 100 ? 81.100 -19.434 31.017 1.00 35.07 99 PHE A N 1
ATOM 659 C CA . PHE A 1 100 ? 82.080 -18.367 30.858 1.00 34.95 99 PHE A CA 1
ATOM 660 C C . PHE A 1 100 ? 81.785 -17.544 29.591 1.00 38.48 99 PHE A C 1
ATOM 661 O O . PHE A 1 100 ? 81.542 -18.099 28.527 1.00 40.13 99 PHE A O 1
ATOM 669 N N . ASP A 1 101 ? 81.754 -16.225 29.735 1.00 34.56 100 ASP A N 1
ATOM 670 C CA . ASP A 1 101 ? 81.333 -15.290 28.693 1.00 35.05 100 ASP A CA 1
ATOM 671 C C . ASP A 1 101 ? 82.461 -14.866 27.734 1.00 41.62 100 ASP A C 1
ATOM 672 O O . ASP A 1 101 ? 82.173 -14.212 26.720 1.00 42.44 100 ASP A O 1
ATOM 677 N N . GLY A 1 102 ? 83.707 -15.221 28.048 1.00 37.41 101 GLY A N 1
ATOM 678 C CA . GLY A 1 102 ? 84.859 -14.870 27.229 1.00 35.71 101 GLY A CA 1
ATOM 679 C C . GLY A 1 102 ? 84.843 -15.425 25.819 1.00 36.25 101 GLY A C 1
ATOM 680 O O . GLY A 1 102 ? 85.268 -14.742 24.878 1.00 35.34 101 GLY A O 1
ATOM 681 N N . TYR A 1 103 ? 84.351 -16.666 25.661 1.00 32.27 102 TYR A N 1
ATOM 682 C CA . TYR A 1 103 ? 84.271 -17.330 24.353 1.00 31.66 102 TYR A CA 1
ATOM 683 C C . TYR A 1 103 ? 83.301 -16.562 23.469 1.00 36.08 102 TYR A C 1
ATOM 684 O O . TYR A 1 103 ? 83.647 -16.263 22.328 1.00 35.96 102 TYR A O 1
ATOM 693 N N . ARG A 1 104 ? 82.147 -16.129 24.030 1.00 34.17 103 ARG A N 1
ATOM 694 C CA . ARG A 1 104 ? 81.181 -15.287 23.306 1.00 34.42 103 ARG A CA 1
ATOM 695 C C . ARG A 1 104 ? 81.821 -13.998 22.756 1.00 37.49 103 ARG A C 1
ATOM 696 O O . ARG A 1 104 ? 81.522 -13.607 21.631 1.00 37.34 103 ARG A O 1
ATOM 704 N N . ALA A 1 105 ? 82.681 -13.342 23.564 1.00 32.66 104 ALA A N 1
ATOM 705 C CA . ALA A 1 105 ? 83.371 -12.091 23.239 1.00 31.25 104 ALA A CA 1
ATOM 706 C C . ALA A 1 105 ? 84.297 -12.261 22.055 1.00 36.68 104 ALA A C 1
ATOM 707 O O . ALA A 1 105 ? 84.292 -11.409 21.174 1.00 37.84 104 ALA A O 1
ATOM 709 N N . ARG A 1 106 ? 85.050 -13.369 22.006 1.00 33.24 105 ARG A N 1
ATOM 710 C CA . ARG A 1 106 ? 85.991 -13.690 20.913 1.00 32.30 105 ARG A CA 1
ATOM 711 C C . ARG A 1 106 ? 85.245 -14.122 19.639 1.00 37.14 105 ARG A C 1
ATOM 712 O O . ARG A 1 106 ? 85.721 -13.850 18.528 1.00 36.79 105 ARG A O 1
ATOM 720 N N . ILE A 1 107 ? 84.067 -14.769 19.793 1.00 33.92 106 ILE A N 1
ATOM 721 C CA . ILE A 1 107 ? 83.225 -15.181 18.667 1.00 34.60 106 ILE A CA 1
ATOM 722 C C . ILE A 1 107 ? 82.602 -13.884 18.044 1.00 40.93 106 ILE A C 1
ATOM 723 O O . ILE A 1 107 ? 82.436 -13.803 16.828 1.00 42.75 106 ILE A O 1
ATOM 728 N N . ALA A 1 108 ? 82.393 -12.846 18.867 1.00 36.12 107 ALA A N 1
ATOM 729 C CA . ALA A 1 108 ? 81.870 -11.556 18.456 1.00 35.31 107 ALA A CA 1
ATOM 730 C C . ALA A 1 108 ? 82.891 -10.733 17.673 1.00 39.56 107 ALA A C 1
ATOM 731 O O . ALA A 1 108 ? 82.503 -9.736 17.059 1.00 40.22 107 ALA A O 1
ATOM 733 N N . VAL A 1 109 ? 84.191 -11.064 17.761 1.00 36.35 108 VAL A N 1
ATOM 734 C CA . VAL A 1 109 ? 85.202 -10.296 17.014 1.00 35.93 108 VAL A CA 1
ATOM 735 C C . VAL A 1 109 ? 85.631 -11.112 15.809 1.00 39.12 108 VAL A C 1
ATOM 736 O O . VAL A 1 109 ? 86.427 -10.635 15.032 1.00 40.22 108 VAL A O 1
ATOM 740 N N . SER A 1 110 ? 85.077 -12.303 15.618 1.00 35.99 109 SER A N 1
ATOM 741 C CA . SER A 1 110 ? 85.382 -13.144 14.453 1.00 36.57 109 SER A CA 1
ATOM 742 C C . SER A 1 110 ? 84.122 -13.360 13.588 1.00 42.62 109 SER A C 1
ATOM 743 O O . SER A 1 110 ? 83.056 -12.825 13.897 1.00 44.00 109 SER A O 1
ATOM 746 N N . GLY A 1 111 ? 84.233 -14.190 12.566 1.00 39.21 110 GLY A N 1
ATOM 747 C CA . GLY A 1 111 ? 83.096 -14.566 11.737 1.00 39.65 110 GLY A CA 1
ATOM 748 C C . GLY A 1 111 ? 82.777 -16.045 11.866 1.00 44.89 110 GLY A C 1
ATOM 749 O O . GLY A 1 111 ? 82.431 -16.707 10.866 1.00 47.18 110 GLY A O 1
ATOM 750 N N . LEU A 1 112 ? 82.901 -16.580 13.107 1.00 37.37 111 LEU A N 1
ATOM 751 C CA . LEU A 1 112 ? 82.664 -17.990 13.368 1.00 35.19 111 LEU A CA 1
ATOM 752 C C . LEU A 1 112 ? 81.208 -18.298 13.635 1.00 38.17 111 LEU A C 1
ATOM 753 O O . LEU A 1 112 ? 80.531 -17.543 14.342 1.00 37.74 111 LEU A O 1
ATOM 758 N N . ARG A 1 113 ? 80.752 -19.459 13.123 1.00 34.94 112 ARG A N 1
ATOM 759 C CA . ARG A 1 113 ? 79.453 -20.072 13.418 1.00 35.46 112 ARG A CA 1
ATOM 760 C C . ARG A 1 113 ? 79.423 -20.482 14.885 1.00 38.66 112 ARG A C 1
ATOM 761 O O . ARG A 1 113 ? 80.458 -20.881 15.444 1.00 35.05 112 ARG A O 1
ATOM 769 N N . HIS A 1 114 ? 78.260 -20.335 15.530 1.00 38.27 113 HIS A N 1
ATOM 770 C CA . HIS A 1 114 ? 78.194 -20.619 16.957 1.00 38.36 113 HIS A CA 1
ATOM 771 C C . HIS A 1 114 ? 76.863 -21.278 17.342 1.00 42.21 113 HIS A C 1
ATOM 772 O O . HIS A 1 114 ? 75.790 -20.850 16.895 1.00 41.58 113 HIS A O 1
ATOM 779 N N . PHE A 1 115 ? 76.968 -22.343 18.159 1.00 38.36 114 PHE A N 1
ATOM 780 C CA . PHE A 1 115 ? 75.871 -23.099 18.757 1.00 38.21 114 PHE A CA 1
ATOM 781 C C . PHE A 1 115 ? 76.155 -23.230 20.233 1.00 41.42 114 PHE A C 1
ATOM 782 O O . PHE A 1 115 ? 77.303 -23.462 20.605 1.00 41.48 114 PHE A O 1
ATOM 790 N N . GLU A 1 116 ? 75.134 -23.081 21.082 1.00 38.15 115 GLU A N 1
ATOM 791 C CA . GLU A 1 116 ? 75.358 -23.155 22.529 1.00 37.49 115 GLU A CA 1
ATOM 792 C C . GLU A 1 116 ? 74.574 -24.274 23.201 1.00 41.33 115 GLU A C 1
ATOM 793 O O . GLU A 1 116 ? 73.411 -24.506 22.874 1.00 41.11 115 GLU A O 1
ATOM 799 N N . ILE A 1 117 ? 75.240 -24.945 24.159 1.00 38.19 116 ILE A N 1
ATOM 800 C CA . ILE A 1 117 ? 74.690 -26.014 24.998 1.00 38.11 116 ILE A CA 1
ATOM 801 C C . ILE A 1 117 ? 74.139 -25.379 26.262 1.00 42.06 116 ILE A C 1
ATOM 802 O O . ILE A 1 117 ? 74.878 -24.746 27.012 1.00 41.07 116 ILE A O 1
ATOM 807 N N . GLY A 1 118 ? 72.854 -25.570 26.492 1.00 40.68 117 GLY A N 1
ATOM 808 C CA . GLY A 1 118 ? 72.188 -25.062 27.683 1.00 41.69 117 GLY A CA 1
ATOM 809 C C . GLY A 1 118 ? 72.461 -25.893 28.918 1.00 47.30 117 GLY A C 1
ATOM 810 O O . GLY A 1 118 ? 73.189 -26.899 28.863 1.00 46.96 117 GLY A O 1
ATOM 811 N N . LEU A 1 119 ? 71.883 -25.466 30.050 1.00 44.39 118 LEU A N 1
ATOM 812 C CA . LEU A 1 119 ? 72.061 -26.185 31.307 1.00 44.64 118 LEU A CA 1
ATOM 813 C C . LEU A 1 119 ? 70.731 -26.680 31.850 1.00 52.19 118 LEU A C 1
ATOM 814 O O . LEU A 1 119 ? 69.679 -26.077 31.606 1.00 51.81 118 LEU A O 1
ATOM 819 N N . THR A 1 120 ? 70.788 -27.779 32.615 1.00 51.88 119 THR A N 1
ATOM 820 C CA . THR A 1 120 ? 69.642 -28.342 33.322 1.00 53.30 119 THR A CA 1
ATOM 821 C C . THR A 1 120 ? 69.409 -27.458 34.551 1.00 60.05 119 THR A C 1
ATOM 822 O O . THR A 1 120 ? 70.180 -26.527 34.793 1.00 58.86 119 THR A O 1
ATOM 826 N N . ASP A 1 121 ? 68.387 -27.758 35.354 1.00 60.40 120 ASP A N 1
ATOM 827 C CA . ASP A 1 121 ? 68.120 -26.999 36.578 1.00 61.46 120 ASP A CA 1
ATOM 828 C C . ASP A 1 121 ? 69.224 -27.306 37.623 1.00 64.26 120 ASP A C 1
ATOM 829 O O . ASP A 1 121 ? 69.492 -26.480 38.491 1.00 62.81 120 ASP A O 1
ATOM 834 N N . ASP A 1 122 ? 69.913 -28.460 37.455 1.00 62.42 121 ASP A N 1
ATOM 835 C CA . ASP A 1 122 ? 71.034 -28.969 38.258 1.00 63.24 121 ASP A CA 1
ATOM 836 C C . ASP A 1 122 ? 72.378 -28.314 37.856 1.00 63.39 121 ASP A C 1
ATOM 837 O O . ASP A 1 122 ? 73.412 -28.595 38.477 1.00 62.02 121 ASP A O 1
ATOM 842 N N . LEU A 1 123 ? 72.350 -27.450 36.806 1.00 57.75 122 LEU A N 1
ATOM 843 C CA . LEU A 1 123 ? 73.467 -26.669 36.249 1.00 55.43 122 LEU A CA 1
ATOM 844 C C . LEU A 1 123 ? 74.471 -27.567 35.499 1.00 58.74 122 LEU A C 1
ATOM 845 O O . LEU A 1 123 ? 75.623 -27.180 35.258 1.00 57.98 122 LEU A O 1
ATOM 850 N N . LEU A 1 124 ? 73.987 -28.724 35.062 1.00 55.40 123 LEU A N 1
ATOM 851 C CA . LEU A 1 124 ? 74.706 -29.704 34.257 1.00 54.70 123 LEU A CA 1
ATOM 852 C C . LEU A 1 124 ? 74.427 -29.469 32.773 1.00 54.89 123 LEU A C 1
ATOM 853 O O . LEU A 1 124 ? 73.411 -28.857 32.441 1.00 53.37 123 LEU A O 1
ATOM 858 N N . LEU A 1 125 ? 75.288 -29.983 31.876 1.00 49.20 124 LEU A N 1
ATOM 859 C CA . LEU A 1 125 ? 75.075 -29.807 30.437 1.00 47.16 124 LEU A CA 1
ATOM 860 C C . LEU A 1 125 ? 73.780 -30.487 30.000 1.00 51.31 124 LEU A C 1
ATOM 861 O O . LEU A 1 125 ? 73.512 -31.608 30.436 1.00 51.35 124 LEU A O 1
ATOM 866 N N . ASP A 1 126 ? 72.956 -29.775 29.181 1.00 47.24 125 ASP A N 1
ATOM 867 C CA . ASP A 1 126 ? 71.679 -30.282 28.672 1.00 47.39 125 ASP A CA 1
ATOM 868 C C . ASP A 1 126 ? 71.950 -31.421 27.697 1.00 51.46 125 ASP A C 1
ATOM 869 O O . ASP A 1 126 ? 72.582 -31.209 26.662 1.00 50.39 125 ASP A O 1
ATOM 874 N N . PRO A 1 127 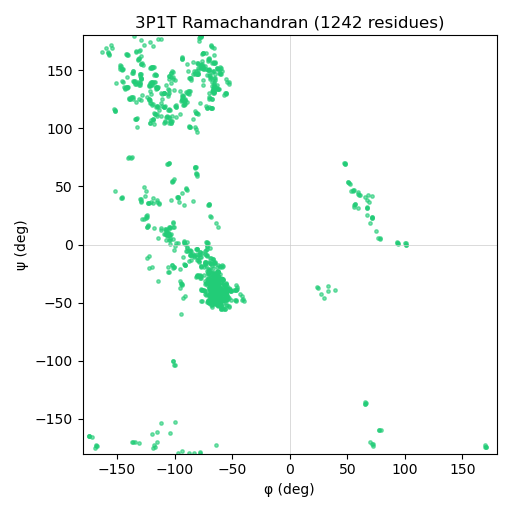? 71.478 -32.642 28.020 1.00 50.19 126 PRO A N 1
ATOM 875 C CA . PRO A 1 127 ? 71.758 -33.804 27.147 1.00 50.97 126 PRO A CA 1
ATOM 876 C C . PRO A 1 127 ? 71.240 -33.669 25.715 1.00 55.50 126 PRO A C 1
ATOM 877 O O . PRO A 1 127 ? 71.828 -34.280 24.819 1.00 54.92 126 PRO A O 1
ATOM 881 N N . ASN A 1 128 ? 70.138 -32.911 25.510 1.00 52.95 127 ASN A N 1
ATOM 882 C CA . ASN A 1 128 ? 69.509 -32.708 24.204 1.00 53.29 127 ASN A CA 1
ATOM 883 C C . ASN A 1 128 ? 70.384 -31.869 23.317 1.00 55.94 127 ASN A C 1
ATOM 884 O O . ASN A 1 128 ? 70.489 -32.171 22.132 1.00 57.67 127 ASN A O 1
ATOM 889 N N . ASP A 1 129 ? 71.010 -30.824 23.876 1.00 49.71 128 ASP A N 1
ATOM 890 C CA . ASP A 1 129 ? 71.931 -29.963 23.146 1.00 48.20 128 ASP A CA 1
ATOM 891 C C . ASP A 1 129 ? 73.264 -30.703 22.920 1.00 52.75 128 ASP A C 1
ATOM 892 O O . ASP A 1 129 ? 73.832 -30.627 21.835 1.00 53.25 128 ASP A O 1
ATOM 897 N N . LEU A 1 130 ? 73.728 -31.460 23.929 1.00 48.57 129 LEU A N 1
ATOM 898 C CA . LEU A 1 130 ? 74.970 -32.229 23.892 1.00 47.27 129 LEU A CA 1
ATOM 899 C C . LEU A 1 130 ? 74.909 -33.305 22.800 1.00 52.24 129 LEU A C 1
ATOM 900 O O . LEU A 1 130 ? 75.924 -33.618 22.189 1.00 51.43 129 LEU A O 1
ATOM 905 N N . ALA A 1 131 ? 73.706 -33.792 22.499 1.00 50.20 130 ALA A N 1
ATOM 906 C CA . ALA A 1 131 ? 73.450 -34.774 21.446 1.00 50.51 130 ALA A CA 1
ATOM 907 C C . ALA A 1 131 ? 73.548 -34.151 20.042 1.00 54.74 130 ALA A C 1
ATOM 908 O O . ALA A 1 131 ? 73.648 -34.904 19.069 1.00 55.56 130 ALA A O 1
ATOM 910 N N . GLN A 1 132 ? 73.502 -32.795 19.935 1.00 49.62 131 GLN A N 1
ATOM 911 C CA A GLN A 1 132 ? 73.552 -32.085 18.655 0.50 48.64 131 GLN A CA 1
ATOM 912 C CA B GLN A 1 132 ? 73.562 -32.090 18.653 0.50 48.97 131 GLN A CA 1
ATOM 913 C C . GLN A 1 132 ? 75.010 -31.830 18.241 1.00 52.28 131 GLN A C 1
ATOM 914 O O . GLN A 1 132 ? 75.249 -31.343 17.130 1.00 53.20 131 GLN A O 1
ATOM 925 N N . VAL A 1 133 ? 75.985 -32.176 19.108 1.00 47.09 132 VAL A N 1
ATOM 926 C CA . VAL A 1 133 ? 77.419 -32.014 18.808 1.00 45.23 132 VAL A CA 1
ATOM 927 C C . VAL A 1 133 ? 77.777 -32.953 17.647 1.00 50.97 132 VAL A C 1
ATOM 928 O O . VAL A 1 133 ? 77.397 -34.127 17.703 1.00 52.01 132 VAL A O 1
ATOM 932 N N . SER A 1 134 ? 78.471 -32.433 16.587 1.00 47.66 133 SER A N 1
ATOM 933 C CA . SER A 1 134 ? 78.866 -33.195 15.378 1.00 47.84 133 SER A CA 1
ATOM 934 C C . SER A 1 134 ? 80.363 -33.083 15.112 1.00 51.31 133 SER A C 1
ATOM 935 O O . SER A 1 134 ? 81.032 -32.291 15.760 1.00 50.63 133 SER A O 1
ATOM 938 N N . ARG A 1 135 ? 80.891 -33.856 14.149 1.00 49.51 134 ARG A N 1
ATOM 939 C CA . ARG A 1 135 ? 82.322 -33.879 13.820 1.00 49.52 134 ARG A CA 1
ATOM 940 C C . ARG A 1 135 ? 82.746 -32.593 13.080 1.00 53.95 134 ARG A C 1
ATOM 941 O O . ARG A 1 135 ? 83.939 -32.377 12.863 1.00 53.44 134 ARG A O 1
ATOM 949 N N . ASP A 1 136 ? 81.778 -31.713 12.760 1.00 50.78 135 ASP A N 1
ATOM 950 C CA . ASP A 1 136 ? 82.000 -30.383 12.170 1.00 49.09 135 ASP A CA 1
ATOM 951 C C . ASP A 1 136 ? 82.178 -29.339 13.257 1.00 48.29 135 ASP A C 1
ATOM 952 O O . ASP A 1 136 ? 82.418 -28.177 12.946 1.00 47.19 135 ASP A O 1
ATOM 957 N N . ASP A 1 137 ? 82.002 -29.729 14.532 1.00 42.84 136 ASP A N 1
ATOM 958 C CA . ASP A 1 137 ? 82.054 -28.804 15.655 1.00 41.08 136 ASP A CA 1
ATOM 959 C C . ASP A 1 137 ? 83.353 -28.857 16.409 1.00 45.32 136 ASP A C 1
ATOM 960 O O . ASP A 1 137 ? 83.951 -29.922 16.579 1.00 46.34 136 ASP A O 1
ATOM 965 N N . CYS A 1 138 ? 83.769 -27.672 16.877 1.00 40.43 137 CYS A N 1
ATOM 966 C CA . CYS A 1 138 ? 84.883 -27.437 17.771 1.00 38.66 137 CYS A CA 1
ATOM 967 C C . CYS A 1 138 ? 84.287 -27.049 19.120 1.00 41.26 137 CYS A C 1
ATOM 968 O O . CYS A 1 138 ? 83.679 -25.980 19.239 1.00 40.62 137 CYS A O 1
ATOM 971 N N . VAL A 1 139 ? 84.337 -27.965 20.090 1.00 36.93 138 VAL A N 1
ATOM 972 C CA . VAL A 1 139 ? 83.700 -27.753 21.381 1.00 36.27 138 VAL A CA 1
ATOM 973 C C . VAL A 1 139 ? 84.720 -27.171 22.348 1.00 40.03 138 VAL A C 1
ATOM 974 O O . VAL A 1 139 ? 85.797 -27.735 22.528 1.00 39.71 138 VAL A O 1
ATOM 978 N N . VAL A 1 140 ? 84.379 -26.008 22.935 1.00 36.52 139 VAL A N 1
ATOM 979 C CA . VAL A 1 140 ? 85.206 -25.268 23.902 1.00 35.39 139 VAL A CA 1
ATOM 980 C C . VAL A 1 140 ? 84.423 -25.180 25.221 1.00 38.45 139 VAL A C 1
ATOM 981 O O . VAL A 1 140 ? 83.420 -24.469 25.300 1.00 37.53 139 VAL A O 1
ATOM 985 N N . LEU A 1 141 ? 84.862 -25.932 26.240 1.00 35.11 140 LEU A N 1
ATOM 986 C CA . LEU A 1 141 ? 84.221 -25.963 27.564 1.00 34.14 140 LEU A CA 1
ATOM 987 C C . LEU A 1 141 ? 85.220 -25.751 28.700 1.00 39.07 140 LEU A C 1
ATOM 988 O O . LEU A 1 141 ? 86.367 -26.195 28.618 1.00 37.71 140 LEU A O 1
ATOM 993 N N . ALA A 1 142 ? 84.763 -25.095 29.781 1.00 37.88 141 ALA A N 1
ATOM 994 C CA . ALA A 1 142 ? 85.567 -24.882 30.985 1.00 37.50 141 ALA A CA 1
ATOM 995 C C . ALA A 1 142 ? 85.290 -26.014 31.970 1.00 43.09 141 ALA A C 1
ATOM 996 O O . ALA A 1 142 ? 84.116 -26.322 32.223 1.00 43.89 141 ALA A O 1
ATOM 998 N N . ASN A 1 143 ? 86.355 -26.681 32.470 1.00 39.07 142 ASN A N 1
ATOM 999 C CA . ASN A 1 143 ? 86.238 -27.777 33.444 1.00 38.31 142 ASN A CA 1
ATOM 1000 C C . ASN A 1 143 ? 87.261 -27.581 34.588 1.00 41.38 142 ASN A C 1
ATOM 1001 O O . ASN A 1 143 ? 88.460 -27.737 34.357 1.00 39.19 142 ASN A O 1
ATOM 1006 N N . PRO A 1 144 ? 86.830 -27.207 35.826 1.00 39.75 143 PRO A N 1
ATOM 1007 C CA . PRO A 1 144 ? 85.444 -26.937 36.288 1.00 39.32 143 PRO A CA 1
ATOM 1008 C C . PRO A 1 144 ? 84.873 -25.713 35.593 1.00 44.18 143 PRO A C 1
ATOM 1009 O O . PRO A 1 144 ? 85.645 -24.877 35.103 1.00 43.25 143 PRO A O 1
ATOM 1013 N N . SER A 1 145 ? 83.537 -25.614 35.517 1.00 43.05 144 SER A N 1
ATOM 1014 C CA . SER A 1 145 ? 82.874 -24.489 34.842 1.00 43.08 144 SER A CA 1
ATOM 1015 C C . SER A 1 145 ? 82.798 -23.206 35.690 1.00 47.46 144 SER A C 1
ATOM 1016 O O . SER A 1 145 ? 82.627 -23.248 36.906 1.00 47.31 144 SER A O 1
ATOM 1019 N N . ASN A 1 146 ? 82.885 -22.068 35.009 1.00 44.54 145 ASN A N 1
ATOM 1020 C CA . ASN A 1 146 ? 82.714 -20.731 35.573 1.00 44.44 145 ASN A CA 1
ATOM 1021 C C . ASN A 1 146 ? 81.390 -20.204 35.021 1.00 47.51 145 ASN A C 1
ATOM 1022 O O . ASN A 1 146 ? 81.243 -20.227 33.797 1.00 47.59 145 ASN A O 1
ATOM 1027 N N . PRO A 1 147 ? 80.351 -19.883 35.846 1.00 42.45 146 PRO A N 1
ATOM 1028 C CA . PRO A 1 147 ? 80.347 -19.705 37.307 1.00 41.35 146 PRO A CA 1
ATOM 1029 C C . PRO A 1 147 ? 79.663 -20.811 38.132 1.00 43.32 146 PRO A C 1
ATOM 1030 O O . PRO A 1 147 ? 79.432 -20.592 39.333 1.00 42.08 146 PRO A O 1
ATOM 1034 N N . THR A 1 148 ? 79.334 -21.973 37.521 1.00 38.87 147 THR A N 1
ATOM 1035 C CA . THR A 1 148 ? 78.578 -23.032 38.207 1.00 38.00 147 THR A CA 1
ATOM 1036 C C . THR A 1 148 ? 79.447 -23.828 39.175 1.00 40.75 147 THR A C 1
ATOM 1037 O O . THR A 1 148 ? 78.939 -24.349 40.172 1.00 42.96 147 THR A O 1
ATOM 1041 N N . GLY A 1 149 ? 80.731 -23.915 38.879 1.00 35.56 148 GLY A N 1
ATOM 1042 C CA . GLY A 1 149 ? 81.685 -24.669 39.676 1.00 35.80 148 GLY A CA 1
ATOM 1043 C C . GLY A 1 149 ? 81.547 -26.162 39.480 1.00 41.17 148 GLY A C 1
ATOM 1044 O O . GLY A 1 149 ? 82.125 -26.939 40.229 1.00 42.10 148 GLY A O 1
ATOM 1045 N N . GLN A 1 150 ? 80.776 -26.571 38.476 1.00 39.27 149 GLN A N 1
ATOM 1046 C CA . GLN A 1 150 ? 80.531 -27.967 38.152 1.00 39.64 149 GLN A CA 1
ATOM 1047 C C . GLN A 1 150 ? 81.632 -28.517 37.285 1.00 45.33 149 GLN A C 1
ATOM 1048 O O . GLN A 1 150 ? 82.183 -27.806 36.428 1.00 44.80 149 GLN A O 1
ATOM 1054 N N . ALA A 1 151 ? 81.917 -29.811 37.489 1.00 44.08 150 ALA A N 1
ATOM 1055 C CA . ALA A 1 151 ? 82.891 -30.586 36.732 1.00 44.39 150 ALA A CA 1
ATOM 1056 C C . ALA A 1 151 ? 82.198 -31.510 35.721 1.00 48.88 150 ALA A C 1
ATOM 1057 O O . ALA A 1 151 ? 81.113 -32.033 36.006 1.00 49.02 150 ALA A O 1
ATOM 1059 N N . LEU A 1 152 ? 82.819 -31.691 34.534 1.00 44.10 151 LEU A N 1
ATOM 1060 C CA . LEU A 1 152 ? 82.309 -32.576 33.486 1.00 43.29 151 LEU A CA 1
ATOM 1061 C C . LEU A 1 152 ? 82.362 -34.008 33.942 1.00 49.11 151 LEU A C 1
ATOM 1062 O O . LEU A 1 152 ? 83.388 -34.438 34.479 1.00 49.65 151 LEU A O 1
ATOM 1067 N N . SER A 1 153 ? 81.259 -34.752 33.750 1.00 46.77 152 SER A N 1
ATOM 1068 C CA . SER A 1 153 ? 81.227 -36.165 34.156 1.00 48.25 152 SER A CA 1
ATOM 1069 C C . SER A 1 153 ? 82.004 -37.039 33.164 1.00 51.17 152 SER A C 1
ATOM 1070 O O . SER A 1 153 ? 82.274 -36.610 32.039 1.00 48.34 152 SER A O 1
ATOM 1073 N N . ALA A 1 154 ? 82.326 -38.279 33.584 1.00 49.38 153 ALA A N 1
ATOM 1074 C CA . ALA A 1 154 ? 83.001 -39.280 32.761 1.00 49.80 153 ALA A CA 1
ATOM 1075 C C . ALA A 1 154 ? 82.221 -39.525 31.445 1.00 55.17 153 ALA A C 1
ATOM 1076 O O . ALA A 1 154 ? 82.829 -39.573 30.363 1.00 53.94 153 ALA A O 1
ATOM 1078 N N . GLY A 1 155 ? 80.887 -39.615 31.579 1.00 51.47 154 GLY A N 1
ATOM 1079 C CA . GLY A 1 155 ? 79.942 -39.802 30.492 1.00 50.85 154 GLY A CA 1
ATOM 1080 C C . GLY A 1 155 ? 79.911 -38.630 29.538 1.00 52.60 154 GLY A C 1
ATOM 1081 O O . GLY A 1 155 ? 79.889 -38.836 28.325 1.00 51.98 154 GLY A O 1
ATOM 1082 N N . GLU A 1 156 ? 79.927 -37.398 30.070 1.00 48.27 155 GLU A N 1
ATOM 1083 C CA . GLU A 1 156 ? 79.939 -36.178 29.257 1.00 47.32 155 GLU A CA 1
ATOM 1084 C C . GLU A 1 156 ? 81.235 -36.111 28.416 1.00 49.79 155 GLU A C 1
ATOM 1085 O O . GLU A 1 156 ? 81.153 -35.993 27.190 1.00 50.50 155 GLU A O 1
ATOM 1091 N N . LEU A 1 157 ? 82.413 -36.260 29.063 1.00 43.62 156 LEU A N 1
ATOM 1092 C CA . LEU A 1 157 ? 83.713 -36.255 28.395 1.00 42.39 156 LEU A CA 1
ATOM 1093 C C . LEU A 1 157 ? 83.814 -37.374 27.353 1.00 50.85 156 LEU A C 1
ATOM 1094 O O . LEU A 1 157 ? 84.324 -37.136 26.254 1.00 48.37 156 LEU A O 1
ATOM 1099 N N . ASP A 1 158 ? 83.294 -38.582 27.693 1.00 52.60 157 ASP A N 1
ATOM 1100 C CA . ASP A 1 158 ? 83.260 -39.756 26.824 1.00 53.65 157 ASP A CA 1
ATOM 1101 C C . ASP A 1 158 ? 82.440 -39.447 25.567 1.00 57.52 157 ASP A C 1
ATOM 1102 O O . ASP A 1 158 ? 82.931 -39.683 24.463 1.00 58.98 157 ASP A O 1
ATOM 1107 N N . GLN A 1 159 ? 81.235 -38.852 25.734 1.00 51.42 158 GLN A N 1
ATOM 1108 C CA . GLN A 1 159 ? 80.340 -38.471 24.646 1.00 50.46 158 GLN A CA 1
ATOM 1109 C C . GLN A 1 159 ? 80.991 -37.397 23.767 1.00 52.01 158 GLN A C 1
ATOM 1110 O O . GLN A 1 159 ? 80.975 -37.550 22.545 1.00 51.85 158 GLN A O 1
ATOM 1116 N N . LEU A 1 160 ? 81.606 -36.352 24.374 1.00 46.11 159 LEU A N 1
ATOM 1117 C CA . LEU A 1 160 ? 82.281 -35.269 23.641 1.00 43.75 159 LEU A CA 1
ATOM 1118 C C . LEU A 1 160 ? 83.429 -35.792 22.788 1.00 49.16 159 LEU A C 1
ATOM 1119 O O . LEU A 1 160 ? 83.521 -35.435 21.611 1.00 48.19 159 LEU A O 1
ATOM 1124 N N . ARG A 1 161 ? 84.267 -36.688 23.355 1.00 47.23 160 ARG A N 1
ATOM 1125 C CA . ARG A 1 161 ? 85.426 -37.254 22.661 1.00 46.62 160 ARG A CA 1
ATOM 1126 C C . ARG A 1 161 ? 85.015 -38.126 21.453 1.00 54.40 160 ARG A C 1
ATOM 1127 O O . ARG A 1 161 ? 85.806 -38.231 20.510 1.00 55.39 160 ARG A O 1
ATOM 1135 N N . GLN A 1 162 ? 83.778 -38.699 21.470 1.00 52.61 161 GLN A N 1
ATOM 1136 C CA A GLN A 1 162 ? 83.217 -39.556 20.417 0.50 53.52 161 GLN A CA 1
ATOM 1137 C CA B GLN A 1 162 ? 83.230 -39.560 20.415 0.50 53.49 161 GLN A CA 1
ATOM 1138 C C . GLN A 1 162 ? 82.480 -38.732 19.354 1.00 57.66 161 GLN A C 1
ATOM 1139 O O . GLN A 1 162 ? 82.550 -39.056 18.162 1.00 58.82 161 GLN A O 1
ATOM 1150 N N . ARG A 1 163 ? 81.775 -37.660 19.779 1.00 53.19 162 ARG A N 1
ATOM 1151 C CA . ARG A 1 163 ? 80.973 -36.812 18.891 1.00 52.50 162 ARG A CA 1
ATOM 1152 C C . ARG A 1 163 ? 81.679 -35.557 18.317 1.00 55.50 162 ARG A C 1
ATOM 1153 O O . ARG A 1 163 ? 81.342 -35.180 17.198 1.00 55.71 162 ARG A O 1
ATOM 1161 N N . ALA A 1 164 ? 82.575 -34.878 19.051 1.00 50.91 163 ALA A N 1
ATOM 1162 C CA . ALA A 1 164 ? 83.188 -33.635 18.540 1.00 49.05 163 ALA A CA 1
ATOM 1163 C C . ALA A 1 164 ? 84.268 -33.871 17.477 1.00 51.98 163 ALA A C 1
ATOM 1164 O O . ALA A 1 164 ? 84.922 -34.921 17.471 1.00 53.42 163 ALA A O 1
ATOM 1166 N N . GLY A 1 165 ? 84.447 -32.854 16.618 1.00 45.66 164 GLY A N 1
ATOM 1167 C CA . GLY A 1 165 ? 85.498 -32.784 15.610 1.00 44.33 164 GLY A CA 1
ATOM 1168 C C . GLY A 1 165 ? 86.811 -32.413 16.278 1.00 46.81 164 GLY A C 1
ATOM 1169 O O . GLY A 1 165 ? 87.833 -33.061 16.039 1.00 47.42 164 GLY A O 1
ATOM 1170 N N . LYS A 1 166 ? 86.771 -31.352 17.133 1.00 39.96 165 LYS A N 1
ATOM 1171 C CA . LYS A 1 166 ? 87.844 -30.832 17.981 1.00 37.98 165 LYS A CA 1
ATOM 1172 C C . LYS A 1 166 ? 87.286 -30.533 19.359 1.00 43.36 165 LYS A C 1
ATOM 1173 O O . LYS A 1 166 ? 86.108 -30.176 19.474 1.00 43.49 165 LYS A O 1
ATOM 1179 N N . LEU A 1 167 ? 88.125 -30.657 20.403 1.00 39.84 166 LEU A N 1
ATOM 1180 C CA . LEU A 1 167 ? 87.717 -30.352 21.774 1.00 39.02 166 LEU A CA 1
ATOM 1181 C C . LEU A 1 167 ? 88.802 -29.576 22.511 1.00 43.04 166 LEU A C 1
ATOM 1182 O O . LEU A 1 167 ? 89.960 -30.000 22.538 1.00 45.45 166 LEU A O 1
ATOM 1187 N N . LEU A 1 168 ? 88.426 -28.430 23.091 1.00 35.81 167 LEU A N 1
ATOM 1188 C CA . LEU A 1 168 ? 89.296 -27.618 23.941 1.00 33.44 167 LEU A CA 1
ATOM 1189 C C . LEU A 1 168 ? 88.716 -27.599 25.356 1.00 38.25 167 LEU A C 1
ATOM 1190 O O . LEU A 1 168 ? 87.582 -27.147 25.544 1.00 37.56 167 LEU A O 1
ATOM 1195 N N . ILE A 1 169 ? 89.475 -28.092 26.340 1.00 34.80 168 ILE A N 1
ATOM 1196 C CA . ILE A 1 169 ? 89.040 -28.069 27.731 1.00 34.20 168 ILE A CA 1
ATOM 1197 C C . ILE A 1 169 ? 89.831 -26.995 28.439 1.00 37.71 168 ILE A C 1
ATOM 1198 O O . ILE A 1 169 ? 91.049 -27.083 28.541 1.00 38.14 168 ILE A O 1
ATOM 1203 N N . ASP A 1 170 ? 89.137 -25.974 28.908 1.00 34.08 169 ASP A N 1
ATOM 1204 C CA . ASP A 1 170 ? 89.731 -24.861 29.640 1.00 33.10 169 ASP A CA 1
ATOM 1205 C C . ASP A 1 170 ? 89.768 -25.244 31.128 1.00 36.13 169 ASP A C 1
ATOM 1206 O O . ASP A 1 170 ? 88.749 -25.189 31.818 1.00 35.27 169 ASP A O 1
ATOM 1211 N N . GLU A 1 171 ? 90.953 -25.655 31.598 1.00 33.51 170 GLU A N 1
ATOM 1212 C CA . GLU A 1 171 ? 91.153 -26.121 32.968 1.00 34.15 170 GLU A CA 1
ATOM 1213 C C . GLU A 1 171 ? 91.696 -25.007 33.893 1.00 39.42 170 GLU A C 1
ATOM 1214 O O . GLU A 1 171 ? 92.492 -25.296 34.780 1.00 37.98 170 GLU A O 1
ATOM 1220 N N . THR A 1 172 ? 91.174 -23.751 33.746 1.00 37.30 171 THR A N 1
ATOM 1221 C CA . THR A 1 172 ? 91.555 -22.590 34.564 1.00 36.74 171 THR A CA 1
ATOM 1222 C C . THR A 1 172 ? 91.393 -22.887 36.069 1.00 42.01 171 THR A C 1
ATOM 1223 O O . THR A 1 172 ? 92.255 -22.484 36.870 1.00 42.97 171 THR A O 1
ATOM 1227 N N . TYR A 1 173 ? 90.316 -23.593 36.453 1.00 38.42 172 TYR A N 1
ATOM 1228 C CA . TYR A 1 173 ? 90.045 -23.806 37.876 1.00 38.94 172 TYR A CA 1
ATOM 1229 C C . TYR A 1 173 ? 90.392 -25.227 38.366 1.00 42.44 172 TYR A C 1
ATOM 1230 O O . TYR A 1 173 ? 90.017 -25.560 39.487 1.00 43.73 172 TYR A O 1
ATOM 1239 N N . VAL A 1 174 ? 91.148 -26.025 37.589 1.00 38.23 173 VAL A N 1
ATOM 1240 C CA . VAL A 1 174 ? 91.490 -27.416 37.937 1.00 39.25 173 VAL A CA 1
ATOM 1241 C C . VAL A 1 174 ? 92.260 -27.526 39.290 1.00 46.07 173 VAL A C 1
ATOM 1242 O O . VAL A 1 174 ? 92.109 -28.539 39.968 1.00 48.36 173 VAL A O 1
ATOM 1246 N N . ASP A 1 175 ? 93.056 -26.516 39.688 1.00 42.05 174 ASP A N 1
ATOM 1247 C CA . ASP A 1 175 ? 93.851 -26.613 40.921 1.00 42.40 174 ASP A CA 1
ATOM 1248 C C . ASP A 1 175 ? 92.973 -26.651 42.225 1.00 45.32 174 ASP A C 1
ATOM 1249 O O . ASP A 1 175 ? 93.465 -27.071 43.279 1.00 44.55 174 ASP A O 1
ATOM 1254 N N . TYR A 1 176 ? 91.686 -26.307 42.131 1.00 40.78 175 TYR A N 1
ATOM 1255 C CA . TYR A 1 176 ? 90.779 -26.380 43.270 1.00 40.71 175 TYR A CA 1
ATOM 1256 C C . TYR A 1 176 ? 89.854 -27.597 43.143 1.00 44.37 175 TYR A C 1
ATOM 1257 O O . TYR A 1 176 ? 88.900 -27.729 43.926 1.00 44.80 175 TYR A O 1
ATOM 1266 N N . SER A 1 177 ? 90.116 -28.478 42.150 1.00 39.38 176 SER A N 1
ATOM 1267 C CA . SER A 1 177 ? 89.251 -29.617 41.886 1.00 39.62 176 SER A CA 1
ATOM 1268 C C . SER A 1 177 ? 89.702 -30.907 42.616 1.00 48.97 176 SER A C 1
ATOM 1269 O O . SER A 1 177 ? 90.655 -30.918 43.421 1.00 50.37 176 SER A O 1
ATOM 1272 N N . SER A 1 178 ? 88.945 -31.987 42.345 1.00 46.81 177 SER A N 1
ATOM 1273 C CA . SER A 1 178 ? 89.117 -33.333 42.886 1.00 47.66 177 SER A CA 1
ATOM 1274 C C . SER A 1 178 ? 89.837 -34.228 41.878 1.00 50.65 177 SER A C 1
ATOM 1275 O O . SER A 1 178 ? 90.090 -35.394 42.173 1.00 51.68 177 SER A O 1
ATOM 1278 N N . PHE A 1 179 ? 90.161 -33.689 40.688 1.00 45.64 178 PHE A N 1
ATOM 1279 C CA . PHE A 1 179 ? 90.781 -34.461 39.615 1.00 45.25 178 PHE A CA 1
ATOM 1280 C C . PHE A 1 179 ? 92.154 -33.866 39.206 1.00 50.71 178 PHE A C 1
ATOM 1281 O O . PHE A 1 179 ? 92.542 -33.953 38.044 1.00 50.66 178 PHE A O 1
ATOM 1289 N N . ARG A 1 180 ? 92.921 -33.355 40.179 1.00 48.82 179 ARG A N 1
ATOM 1290 C CA . ARG A 1 180 ? 94.261 -32.820 39.934 1.00 49.17 179 ARG A CA 1
ATOM 1291 C C . ARG A 1 180 ? 95.242 -33.921 39.524 1.00 57.44 179 ARG A C 1
ATOM 1292 O O . ARG A 1 180 ? 96.156 -33.653 38.742 1.00 57.26 179 ARG A O 1
ATOM 1300 N N . ALA A 1 181 ? 95.055 -35.153 40.044 1.00 56.42 180 ALA A N 1
ATOM 1301 C CA . ALA A 1 181 ? 95.911 -36.319 39.755 1.00 57.72 180 ALA A CA 1
ATOM 1302 C C . ALA A 1 181 ? 95.876 -36.707 38.255 1.00 60.97 180 ALA A C 1
ATOM 1303 O O . ALA A 1 181 ? 96.894 -37.120 37.697 1.00 61.17 180 ALA A O 1
ATOM 1305 N N . ARG A 1 182 ? 94.698 -36.568 37.632 1.00 56.38 181 ARG A N 1
ATOM 1306 C CA . ARG A 1 182 ? 94.421 -36.830 36.217 1.00 55.78 181 ARG A CA 1
ATOM 1307 C C . ARG A 1 182 ? 95.361 -35.980 35.336 1.00 60.18 181 ARG A C 1
ATOM 1308 O O . ARG A 1 182 ? 95.455 -34.765 35.561 1.00 58.50 181 ARG A O 1
ATOM 1316 N N . GLY A 1 183 ? 96.054 -36.588 34.394 1.00 58.84 182 GLY A N 1
ATOM 1317 C CA . GLY A 1 183 ? 97.006 -35.837 33.577 1.00 59.10 182 GLY A CA 1
ATOM 1318 C C . GLY A 1 183 ? 96.472 -34.741 32.663 1.00 61.56 182 GLY A C 1
ATOM 1319 O O . GLY A 1 183 ? 95.295 -34.353 32.731 1.00 62.19 182 GLY A O 1
ATOM 1320 N N . LEU A 1 184 ? 97.379 -34.194 31.831 1.00 54.30 183 LEU A N 1
ATOM 1321 C CA . LEU A 1 184 ? 97.022 -33.271 30.769 1.00 51.04 183 LEU A CA 1
ATOM 1322 C C . LEU A 1 184 ? 96.476 -34.140 29.665 1.00 55.38 183 LEU A C 1
ATOM 1323 O O . LEU A 1 184 ? 97.149 -35.099 29.269 1.00 57.00 183 LEU A O 1
ATOM 1328 N N . ALA A 1 185 ? 95.230 -33.906 29.257 1.00 49.68 184 ALA A N 1
ATOM 1329 C CA . ALA A 1 185 ? 94.591 -34.708 28.224 1.00 49.44 184 ALA A CA 1
ATOM 1330 C C . ALA A 1 185 ? 94.584 -33.944 26.898 1.00 51.98 184 ALA A C 1
ATOM 1331 O O . ALA A 1 185 ? 93.847 -32.970 26.748 1.00 53.22 184 ALA A O 1
ATOM 1333 N N . TYR A 1 186 ? 95.462 -34.339 25.979 1.00 45.31 185 TYR A N 1
ATOM 1334 C CA . TYR A 1 186 ? 95.581 -33.734 24.664 1.00 43.94 185 TYR A CA 1
ATOM 1335 C C . TYR A 1 186 ? 95.984 -34.827 23.670 1.00 50.24 185 TYR A C 1
ATOM 1336 O O . TYR A 1 186 ? 96.575 -35.835 24.058 1.00 52.17 185 TYR A O 1
ATOM 1345 N N . GLY A 1 187 ? 95.627 -34.618 22.411 1.00 46.15 186 GLY A N 1
ATOM 1346 C CA . GLY A 1 187 ? 95.897 -35.540 21.317 1.00 46.83 186 GLY A CA 1
ATOM 1347 C C . GLY A 1 187 ? 95.487 -34.962 19.982 1.00 50.11 186 GLY A C 1
ATOM 1348 O O . GLY A 1 187 ? 95.228 -33.762 19.886 1.00 49.05 186 GLY A O 1
ATOM 1349 N N . GLU A 1 188 ? 95.394 -35.822 18.957 1.00 47.79 187 GLU A N 1
ATOM 1350 C CA . GLU A 1 188 ? 95.060 -35.477 17.563 1.00 47.62 187 GLU A CA 1
ATOM 1351 C C . GLU A 1 188 ? 93.928 -34.419 17.484 1.00 48.87 187 GLU A C 1
ATOM 1352 O O . GLU A 1 188 ? 94.099 -33.419 16.783 1.00 47.85 187 GLU A O 1
ATOM 1358 N N . ASN A 1 189 ? 92.828 -34.604 18.251 1.00 44.12 188 ASN A N 1
ATOM 1359 C CA . ASN A 1 189 ? 91.647 -33.732 18.193 1.00 42.50 188 ASN A CA 1
ATOM 1360 C C . ASN A 1 189 ? 91.253 -33.141 19.553 1.00 43.23 188 ASN A C 1
ATOM 1361 O O . ASN A 1 189 ? 90.092 -32.758 19.757 1.00 41.75 188 ASN A O 1
ATOM 1366 N N . GLU A 1 190 ? 92.214 -33.043 20.466 1.00 38.48 189 GLU A N 1
ATOM 1367 C CA . GLU A 1 190 ? 91.929 -32.528 21.798 1.00 37.52 189 GLU A CA 1
ATOM 1368 C C . GLU A 1 190 ? 93.096 -31.669 22.295 1.00 42.41 189 GLU A C 1
ATOM 1369 O O . GLU A 1 190 ? 94.272 -32.033 22.148 1.00 42.69 189 GLU A O 1
ATOM 1375 N N . LEU A 1 191 ? 92.741 -30.520 22.865 1.00 37.52 190 LEU A N 1
ATOM 1376 C CA . LEU A 1 191 ? 93.663 -29.558 23.455 1.00 36.81 190 LEU A CA 1
ATOM 1377 C C . LEU A 1 191 ? 93.209 -29.199 24.879 1.00 40.65 190 LEU A C 1
ATOM 1378 O O . LEU A 1 191 ? 92.027 -29.330 25.213 1.00 41.42 190 LEU A O 1
ATOM 1383 N N . VAL A 1 192 ? 94.141 -28.751 25.714 1.00 35.90 191 VAL A N 1
ATOM 1384 C CA . VAL A 1 192 ? 93.815 -28.357 27.088 1.00 35.01 191 VAL A CA 1
ATOM 1385 C C . VAL A 1 192 ? 94.535 -27.009 27.384 1.00 37.22 191 VAL A C 1
ATOM 1386 O O . VAL A 1 192 ? 95.652 -26.772 26.913 1.00 35.69 191 VAL A O 1
ATOM 1390 N N . PHE A 1 193 ? 93.842 -26.108 28.094 1.00 33.24 192 PHE A N 1
ATOM 1391 C CA . PHE A 1 193 ? 94.383 -24.820 28.511 1.00 32.10 192 PHE A CA 1
ATOM 1392 C C . PHE A 1 193 ? 94.493 -24.744 30.046 1.00 37.93 192 PHE A C 1
ATOM 1393 O O . PHE A 1 193 ? 93.559 -25.119 30.741 1.00 37.56 192 PHE A O 1
ATOM 1401 N N . ARG A 1 194 ? 95.633 -24.234 30.549 1.00 36.53 193 ARG A N 1
ATOM 1402 C CA . ARG A 1 194 ? 95.896 -23.974 31.972 1.00 37.46 193 ARG A CA 1
ATOM 1403 C C . ARG A 1 194 ? 96.218 -22.494 32.150 1.00 41.55 193 ARG A C 1
ATOM 1404 O O . ARG A 1 194 ? 96.961 -21.936 31.328 1.00 40.84 193 ARG A O 1
ATOM 1412 N N . SER A 1 195 ? 95.663 -21.864 33.208 1.00 37.03 194 SER A N 1
ATOM 1413 C CA . SER A 1 195 ? 95.851 -20.443 33.536 1.00 36.20 194 SER A CA 1
ATOM 1414 C C . SER A 1 195 ? 96.836 -20.257 34.685 1.00 41.33 194 SER A C 1
ATOM 1415 O O . SER A 1 195 ? 96.871 -21.101 35.588 1.00 44.14 194 SER A O 1
ATOM 1418 N N . PHE A 1 196 ? 97.607 -19.143 34.686 1.00 34.58 195 PHE A N 1
ATOM 1419 C CA . PHE A 1 196 ? 98.516 -18.852 35.795 1.00 34.48 195 PHE A CA 1
ATOM 1420 C C . PHE A 1 196 ? 97.932 -17.718 36.647 1.00 40.52 195 PHE A C 1
ATOM 1421 O O . PHE A 1 196 ? 98.599 -17.208 37.555 1.00 41.75 195 PHE A O 1
ATOM 1429 N N . SER A 1 197 ? 96.666 -17.361 36.381 1.00 37.18 196 SER A N 1
ATOM 1430 C CA . SER A 1 197 ? 95.977 -16.240 37.019 1.00 37.52 196 SER A CA 1
ATOM 1431 C C . SER A 1 197 ? 95.410 -16.555 38.425 1.00 44.58 196 SER A C 1
ATOM 1432 O O . SER A 1 197 ? 95.259 -15.625 39.239 1.00 44.70 196 SER A O 1
ATOM 1435 N N . LYS A 1 198 ? 95.086 -17.831 38.721 1.00 41.83 197 LYS A N 1
ATOM 1436 C CA . LYS A 1 198 ? 94.422 -18.130 39.989 1.00 41.53 197 LYS A CA 1
ATOM 1437 C C . LYS A 1 198 ? 95.428 -18.678 40.991 1.00 46.59 197 LYS A C 1
ATOM 1438 O O . LYS A 1 198 ? 96.161 -17.889 41.576 1.00 47.98 197 LYS A O 1
ATOM 1444 N N . SER A 1 199 ? 95.474 -20.000 41.186 1.00 42.14 198 SER A N 1
ATOM 1445 C CA . SER A 1 199 ? 96.363 -20.693 42.110 1.00 42.12 198 SER A CA 1
ATOM 1446 C C . SER A 1 199 ? 97.818 -20.201 42.047 1.00 45.34 198 SER A C 1
ATOM 1447 O O . SER A 1 199 ? 98.465 -20.152 43.097 1.00 46.86 198 SER A O 1
ATOM 1450 N N . TYR A 1 200 ? 98.332 -19.848 40.833 1.00 38.58 199 TYR A N 1
ATOM 1451 C CA . TYR A 1 200 ? 99.713 -19.398 40.619 1.00 37.37 199 TYR A CA 1
ATOM 1452 C C . TYR A 1 200 ? 99.905 -17.904 40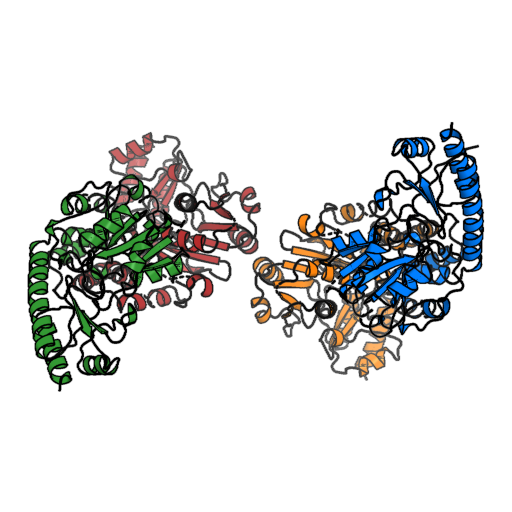.972 1.00 41.81 199 TYR A C 1
ATOM 1453 O O . TYR A 1 200 ? 101.050 -17.460 41.091 1.00 41.86 199 TYR A O 1
ATOM 1462 N N . GLY A 1 201 ? 98.803 -17.168 41.139 1.00 37.24 200 GLY A N 1
ATOM 1463 C CA . GLY A 1 201 ? 98.799 -15.759 41.529 1.00 36.66 200 GLY A CA 1
ATOM 1464 C C . GLY A 1 201 ? 99.367 -14.739 40.551 1.00 40.14 200 GLY A C 1
ATOM 1465 O O . GLY A 1 201 ? 99.852 -13.686 40.980 1.00 39.46 200 GLY A O 1
ATOM 1466 N N . LEU A 1 202 ? 99.252 -14.987 39.236 1.00 36.40 201 LEU A N 1
ATOM 1467 C CA . LEU A 1 202 ? 99.738 -14.032 38.233 1.00 35.63 201 LEU A CA 1
ATOM 1468 C C . LEU A 1 202 ? 98.578 -13.412 37.419 1.00 41.07 201 LEU A C 1
ATOM 1469 O O . LEU A 1 202 ? 98.768 -13.112 36.241 1.00 42.14 201 LEU A O 1
ATOM 1474 N N . ALA A 1 203 ? 97.401 -13.173 38.045 1.00 37.13 202 ALA A N 1
ATOM 1475 C CA . ALA A 1 203 ? 96.208 -12.617 37.379 1.00 36.50 202 ALA A CA 1
ATOM 1476 C C . ALA A 1 203 ? 96.506 -11.315 36.604 1.00 43.64 202 ALA A C 1
ATOM 1477 O O . ALA A 1 203 ? 95.973 -11.128 35.508 1.00 44.59 202 ALA A O 1
ATOM 1479 N N . GLY A 1 204 ? 97.363 -10.457 37.163 1.00 39.96 203 GLY A N 1
ATOM 1480 C CA . GLY A 1 204 ? 97.725 -9.187 36.559 1.00 38.73 203 GLY A CA 1
ATOM 1481 C C . GLY A 1 204 ? 98.614 -9.303 35.344 1.00 42.33 203 GLY A C 1
ATOM 1482 O O . GLY A 1 204 ? 98.836 -8.296 34.669 1.00 43.07 203 GLY A O 1
ATOM 1483 N N . LEU A 1 205 ? 99.143 -10.517 35.052 1.00 37.33 204 LEU A N 1
ATOM 1484 C CA . LEU A 1 205 ? 100.043 -10.731 33.901 1.00 35.92 204 LEU A CA 1
ATOM 1485 C C . LEU A 1 205 ? 99.298 -11.368 32.746 1.00 40.62 204 LEU A C 1
ATOM 1486 O O . LEU A 1 205 ? 99.750 -11.272 31.598 1.00 39.97 204 LEU A O 1
ATOM 1491 N N . ARG A 1 206 ? 98.137 -12.002 33.053 1.00 37.30 205 ARG A N 1
ATOM 1492 C CA . ARG A 1 206 ? 97.263 -12.673 32.097 1.00 37.32 205 ARG A CA 1
ATOM 1493 C C . ARG A 1 206 ? 98.111 -13.614 31.166 1.00 41.86 205 ARG A C 1
ATOM 1494 O O . ARG A 1 206 ? 98.340 -13.314 29.982 1.00 42.65 205 ARG A O 1
ATOM 1502 N N . LEU A 1 207 ? 98.618 -14.716 31.758 1.00 36.35 206 LEU A N 1
ATOM 1503 C CA . LEU A 1 207 ? 99.394 -15.752 31.085 1.00 35.91 206 LEU A CA 1
ATOM 1504 C C . LEU A 1 207 ? 98.702 -17.107 31.220 1.00 40.61 206 LEU A C 1
ATOM 1505 O O . LEU A 1 207 ? 97.980 -17.362 32.199 1.00 41.10 206 LEU A O 1
ATOM 1510 N N . GLY A 1 208 ? 98.960 -17.967 30.246 1.00 35.83 207 GLY A N 1
ATOM 1511 C CA . GLY A 1 208 ? 98.409 -19.312 30.199 1.00 35.24 207 GLY A CA 1
ATOM 1512 C C . GLY A 1 208 ? 99.246 -20.219 29.323 1.00 38.41 207 GLY A C 1
ATOM 1513 O O . GLY A 1 208 ? 100.096 -19.750 28.554 1.00 37.54 207 GLY A O 1
ATOM 1514 N N . ALA A 1 209 ? 99.016 -21.526 29.453 1.00 34.88 208 ALA A N 1
ATOM 1515 C CA . ALA A 1 209 ? 99.703 -22.558 28.689 1.00 35.14 208 ALA A CA 1
ATOM 1516 C C . ALA A 1 209 ? 98.691 -23.427 27.947 1.00 40.63 208 ALA A C 1
ATOM 1517 O O . ALA A 1 209 ? 97.753 -23.943 28.563 1.00 41.92 208 ALA A O 1
ATOM 1519 N N . LEU A 1 210 ? 98.869 -23.570 26.623 1.00 36.59 209 LEU A N 1
ATOM 1520 C CA . LEU A 1 210 ? 98.009 -24.398 25.768 1.00 34.74 209 LEU A CA 1
ATOM 1521 C C . LEU A 1 210 ? 98.748 -25.668 25.399 1.00 37.39 209 LEU A C 1
ATOM 1522 O O . LEU A 1 210 ? 99.888 -25.598 24.931 1.00 37.11 209 LEU A O 1
ATOM 1527 N N . PHE A 1 211 ? 98.097 -26.819 25.587 1.00 33.28 210 PHE A N 1
ATOM 1528 C CA . PHE A 1 211 ? 98.685 -28.131 25.282 1.00 33.40 210 PHE A CA 1
ATOM 1529 C C . PHE A 1 211 ? 97.902 -28.781 24.160 1.00 40.44 2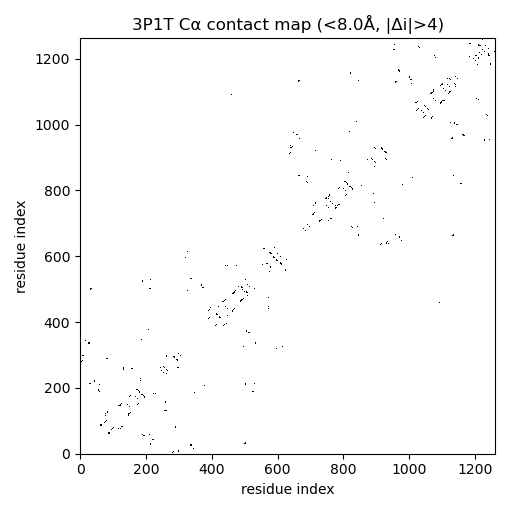10 PHE A C 1
ATOM 1530 O O . PHE A 1 211 ? 96.671 -28.751 24.176 1.00 40.78 210 PHE A O 1
ATOM 1538 N N . GLY A 1 212 ? 98.613 -29.339 23.188 1.00 38.31 211 GLY A N 1
ATOM 1539 C CA . GLY A 1 212 ? 97.987 -29.994 22.047 1.00 38.30 211 GLY A CA 1
ATOM 1540 C C . GLY A 1 212 ? 98.948 -30.795 21.196 1.00 43.36 211 GLY A C 1
ATOM 1541 O O . GLY A 1 212 ? 100.130 -30.951 21.550 1.00 41.55 211 GLY A O 1
ATOM 1542 N N . PRO A 1 213 ? 98.434 -31.307 20.045 1.00 41.72 212 PRO A N 1
ATOM 1543 C CA . PRO A 1 213 ? 99.296 -32.080 19.117 1.00 42.73 212 PRO A CA 1
ATOM 1544 C C . PRO A 1 213 ? 100.387 -31.191 18.507 1.00 47.09 212 PRO A C 1
ATOM 1545 O O . PRO A 1 213 ? 100.125 -30.026 18.193 1.00 45.96 212 PRO A O 1
ATOM 1549 N N . SER A 1 214 ? 101.613 -31.740 18.374 1.00 44.86 213 SER A N 1
ATOM 1550 C CA . SER A 1 214 ? 102.831 -31.023 17.998 1.00 44.75 213 SER A CA 1
ATOM 1551 C C . SER A 1 214 ? 102.728 -30.268 16.655 1.00 47.71 213 SER A C 1
ATOM 1552 O O . SER A 1 214 ? 103.226 -29.136 16.587 1.00 46.94 213 SER A O 1
ATOM 1555 N N . GLU A 1 215 ? 102.088 -30.853 15.631 1.00 43.95 214 GLU A N 1
ATOM 1556 C CA A GLU A 1 215 ? 101.980 -30.204 14.313 0.50 43.14 214 GLU A CA 1
ATOM 1557 C CA B GLU A 1 215 ? 101.962 -30.226 14.310 0.50 43.16 214 GLU A CA 1
ATOM 1558 C C . GLU A 1 215 ? 101.132 -28.926 14.421 1.00 45.79 214 GLU A C 1
ATOM 1559 O O . GLU A 1 215 ? 101.590 -27.874 13.981 1.00 45.90 214 GLU A O 1
ATOM 1570 N N . LEU A 1 216 ? 99.935 -28.995 15.047 1.00 41.57 215 LEU A N 1
ATOM 1571 C CA . LEU A 1 216 ? 99.026 -27.854 15.256 1.00 39.68 215 LEU A CA 1
ATOM 1572 C C . LEU A 1 216 ? 99.701 -26.759 16.109 1.00 41.89 215 LEU A C 1
ATOM 1573 O O . LEU A 1 216 ? 99.659 -25.589 15.732 1.00 41.93 215 LEU A O 1
ATOM 1578 N N . ILE A 1 217 ? 100.349 -27.139 17.227 1.00 36.76 216 ILE A N 1
ATOM 1579 C CA . ILE A 1 217 ? 101.063 -26.211 18.118 1.00 34.33 216 ILE A CA 1
ATOM 1580 C C . ILE A 1 217 ? 102.137 -25.439 17.306 1.00 39.48 216 ILE A C 1
ATOM 1581 O O . ILE A 1 217 ? 102.233 -24.223 17.433 1.00 39.01 216 ILE A O 1
ATOM 1586 N N . ALA A 1 218 ? 102.913 -26.149 16.467 1.00 37.10 217 ALA A N 1
ATOM 1587 C CA . ALA A 1 218 ? 103.978 -25.566 15.640 1.00 37.10 217 ALA A CA 1
ATOM 1588 C C . ALA A 1 218 ? 103.428 -24.502 14.659 1.00 42.31 217 ALA A C 1
ATOM 1589 O O . ALA A 1 218 ? 104.059 -23.453 14.481 1.00 41.85 217 ALA A O 1
ATOM 1591 N N . ALA A 1 219 ? 102.263 -24.778 14.028 1.00 38.48 218 ALA A N 1
ATOM 1592 C CA . ALA A 1 219 ? 101.627 -23.857 13.078 1.00 37.19 218 ALA A CA 1
ATOM 1593 C C . ALA A 1 219 ? 101.089 -22.596 13.785 1.00 39.08 218 ALA A C 1
ATOM 1594 O O . ALA A 1 219 ? 101.145 -21.508 13.198 1.00 40.69 218 ALA A O 1
ATOM 1604 N N . LYS A 1 221 ? 102.329 -21.398 16.809 1.00 32.45 220 LYS A N 1
ATOM 1605 C CA . LYS A 1 221 ? 103.552 -20.724 17.292 1.00 32.23 220 LYS A CA 1
ATOM 1606 C C . LYS A 1 221 ? 104.106 -19.811 16.226 1.00 36.48 220 LYS A C 1
ATOM 1607 O O . LYS A 1 221 ? 104.512 -18.692 16.530 1.00 36.01 220 LYS A O 1
ATOM 1613 N N . ARG A 1 222 ? 104.059 -20.273 14.969 1.00 34.95 221 ARG A N 1
ATOM 1614 C CA . ARG A 1 222 ? 104.474 -19.546 13.762 1.00 36.06 221 ARG A CA 1
ATOM 1615 C C . ARG A 1 222 ? 103.672 -18.233 13.578 1.00 38.60 221 ARG A C 1
ATOM 1616 O O . ARG A 1 222 ? 104.192 -17.261 13.029 1.00 38.60 221 ARG A O 1
ATOM 1624 N N . LYS A 1 223 ? 102.422 -18.206 14.054 1.00 33.30 222 LYS A N 1
ATOM 1625 C CA . LYS A 1 223 ? 101.565 -17.028 13.890 1.00 32.12 222 LYS A CA 1
ATOM 1626 C C . LYS A 1 223 ? 101.671 -16.074 15.097 1.00 35.87 222 LYS A C 1
ATOM 1627 O O . LYS A 1 223 ? 101.238 -14.922 14.985 1.00 36.82 222 LYS A O 1
ATOM 1633 N N . GLN A 1 224 ? 102.307 -16.507 16.195 1.00 31.82 223 GLN A N 1
ATOM 1634 C CA . GLN A 1 224 ? 102.457 -15.669 17.386 1.00 31.31 223 GLN A CA 1
ATOM 1635 C C . GLN A 1 224 ? 103.375 -14.487 17.113 1.00 37.33 223 GLN A C 1
ATOM 1636 O O . GLN A 1 224 ? 104.191 -14.512 16.184 1.00 39.18 223 GLN A O 1
ATOM 1642 N N . TRP A 1 225 ? 103.200 -13.431 17.900 1.00 32.97 224 TRP A N 1
ATOM 1643 C CA . TRP A 1 225 ? 103.963 -12.217 17.734 1.00 32.66 224 TRP A CA 1
ATOM 1644 C C . TRP A 1 225 ? 105.347 -12.385 18.284 1.00 40.41 224 TRP A C 1
ATOM 1645 O O . TRP A 1 225 ? 105.553 -13.175 19.207 1.00 41.94 224 TRP A O 1
ATOM 1656 N N . PHE A 1 226 ? 106.306 -11.640 17.722 1.00 37.72 225 PHE A N 1
ATOM 1657 C CA . PHE A 1 226 ? 107.669 -11.652 18.212 1.00 38.70 225 PHE A CA 1
ATOM 1658 C C . PHE A 1 226 ? 107.702 -11.048 19.628 1.00 43.50 225 PHE A C 1
ATOM 1659 O O . PHE A 1 226 ? 107.086 -9.996 19.848 1.00 42.75 225 PHE A O 1
ATOM 1667 N N . CYS A 1 227 ? 108.375 -11.743 20.584 1.00 39.79 226 CYS A N 1
ATOM 1668 C CA . CYS A 1 227 ? 108.529 -11.316 21.973 1.00 40.55 226 CYS A CA 1
ATOM 1669 C C . CYS A 1 227 ? 107.128 -11.047 22.583 1.00 43.49 226 CYS A C 1
ATOM 1670 O O . CYS A 1 227 ? 106.874 -10.013 23.230 1.00 43.38 226 CYS A O 1
ATOM 1673 N N . ASN A 1 228 ? 106.210 -12.002 22.343 1.00 38.47 227 ASN A N 1
ATOM 1674 C CA . ASN A 1 228 ? 104.822 -11.951 22.799 1.00 36.84 227 ASN A CA 1
ATOM 1675 C C . ASN A 1 228 ? 104.739 -11.766 24.332 1.00 41.16 227 ASN A C 1
ATOM 1676 O O . ASN A 1 228 ? 103.884 -11.013 24.820 1.00 41.90 227 ASN A O 1
ATOM 1681 N N . VAL A 1 229 ? 105.638 -12.437 25.077 1.00 37.73 228 VAL A N 1
ATOM 1682 C CA . VAL A 1 229 ? 105.746 -12.361 26.545 1.00 37.20 228 VAL A CA 1
ATOM 1683 C C . VAL A 1 229 ? 107.129 -11.773 26.887 1.00 41.30 228 VAL A C 1
ATOM 1684 O O . VAL A 1 229 ? 108.160 -12.375 26.609 1.00 42.06 228 VAL A O 1
ATOM 1688 N N . GLY A 1 230 ? 107.120 -10.573 27.428 1.00 37.90 229 GLY A N 1
ATOM 1689 C CA . GLY A 1 230 ? 108.325 -9.829 27.775 1.00 38.17 229 GLY A CA 1
ATOM 1690 C C . GLY A 1 230 ? 109.140 -10.380 28.922 1.00 42.21 229 GLY A C 1
ATOM 1691 O O . GLY A 1 230 ? 108.710 -11.284 29.636 1.00 41.79 229 GLY A O 1
ATOM 1692 N N . THR A 1 231 ? 110.319 -9.802 29.114 1.00 39.95 230 THR A N 1
ATOM 1693 C CA . THR A 1 231 ? 111.293 -10.193 30.132 1.00 40.17 230 THR A CA 1
ATOM 1694 C C . THR A 1 231 ? 110.713 -10.137 31.575 1.00 43.16 230 THR A C 1
ATOM 1695 O O . THR A 1 231 ? 111.030 -11.033 32.354 1.00 43.19 230 THR A O 1
ATOM 1699 N N . LEU A 1 232 ? 109.868 -9.143 31.920 1.00 38.60 231 LEU A N 1
ATOM 1700 C CA . LEU A 1 232 ? 109.300 -9.055 33.277 1.00 38.12 231 LEU A CA 1
ATOM 1701 C C . LEU A 1 232 ? 108.312 -10.215 33.535 1.00 42.80 231 LEU A C 1
ATOM 1702 O O . LEU A 1 232 ? 108.418 -10.884 34.568 1.00 42.91 231 LEU A O 1
ATOM 1707 N N . ASP A 1 233 ? 107.389 -10.479 32.584 1.00 38.04 232 ASP A N 1
ATOM 1708 C CA . ASP A 1 233 ? 106.406 -11.544 32.731 1.00 37.24 232 ASP A CA 1
ATOM 1709 C C . ASP A 1 233 ? 107.086 -12.919 32.718 1.00 39.21 232 ASP A C 1
ATOM 1710 O O . ASP A 1 233 ? 106.699 -13.784 33.510 1.00 39.21 232 ASP A O 1
ATOM 1715 N N . LEU A 1 234 ? 108.116 -13.102 31.874 1.00 34.19 233 LEU A N 1
ATOM 1716 C CA . LEU A 1 234 ? 108.877 -14.359 31.803 1.00 34.65 233 LEU A CA 1
ATOM 1717 C C . LEU A 1 234 ? 109.600 -14.677 33.129 1.00 40.08 233 LEU A C 1
ATOM 1718 O O . LEU A 1 234 ? 109.491 -15.809 33.602 1.00 41.75 233 LEU A O 1
ATOM 1723 N N . HIS A 1 235 ? 110.296 -13.696 33.746 1.00 35.73 234 HIS A N 1
ATOM 1724 C CA . HIS A 1 235 ? 110.974 -13.934 35.033 1.00 36.26 234 HIS A CA 1
ATOM 1725 C C . HIS A 1 235 ? 109.966 -14.128 36.161 1.00 40.69 234 HIS A C 1
ATOM 1726 O O . HIS A 1 235 ? 110.249 -14.873 37.095 1.00 42.17 234 HIS A O 1
ATOM 1733 N N . ALA A 1 236 ? 108.784 -13.511 36.044 1.00 36.24 235 ALA A N 1
ATOM 1734 C CA . ALA A 1 236 ? 107.712 -13.661 37.018 1.00 35.71 235 ALA A CA 1
ATOM 1735 C C . ALA A 1 236 ? 107.179 -15.102 36.978 1.00 42.80 235 ALA A C 1
ATOM 1736 O O . ALA A 1 236 ? 107.220 -15.807 38.004 1.00 43.92 235 ALA A O 1
ATOM 1738 N N . LEU A 1 237 ? 106.784 -15.562 35.765 1.00 38.58 236 LEU A N 1
ATOM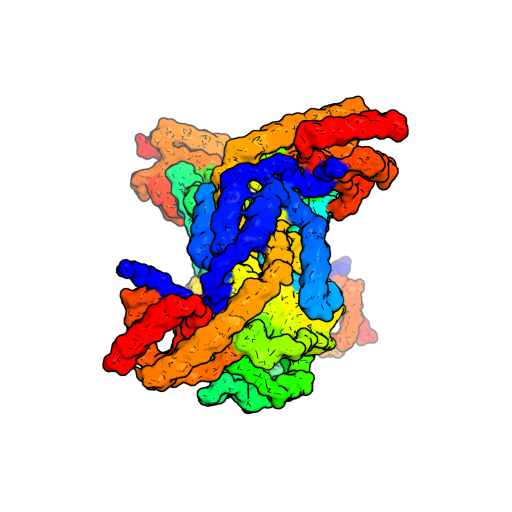 1739 C CA . LEU A 1 237 ? 106.269 -16.902 35.522 1.00 38.26 236 LEU A CA 1
ATOM 1740 C C . LEU A 1 237 ? 107.273 -17.961 35.979 1.00 46.13 236 LEU A C 1
ATOM 1741 O O . LEU A 1 237 ? 106.881 -18.904 36.689 1.00 47.15 236 LEU A O 1
ATOM 1746 N N . GLU A 1 238 ? 108.560 -17.779 35.620 1.00 42.32 237 GLU A N 1
ATOM 1747 C CA . GLU A 1 238 ? 109.619 -18.705 36.000 1.00 43.25 237 GLU A CA 1
ATOM 1748 C C . GLU A 1 238 ? 109.671 -18.914 37.531 1.00 50.95 237 GLU A C 1
ATOM 1749 O O . GLU A 1 238 ? 109.779 -20.057 37.974 1.00 51.79 237 GLU A O 1
ATOM 1755 N N . ALA A 1 239 ? 109.571 -17.819 38.317 1.00 48.09 238 ALA A N 1
ATOM 1756 C CA . ALA A 1 239 ? 109.583 -17.847 39.776 1.00 48.67 238 ALA A CA 1
ATOM 1757 C C . ALA A 1 239 ? 108.307 -18.475 40.322 1.00 53.13 238 ALA A C 1
ATOM 1758 O O . ALA A 1 239 ? 108.377 -19.210 41.301 1.00 53.53 238 ALA A O 1
ATOM 1760 N N . ALA A 1 240 ? 107.151 -18.223 39.672 1.00 48.93 239 ALA A N 1
ATOM 1761 C CA . ALA A 1 240 ? 105.862 -18.773 40.101 1.00 48.29 239 ALA A CA 1
ATOM 1762 C C . ALA A 1 240 ? 105.805 -20.297 39.940 1.00 55.10 239 ALA A C 1
ATOM 1763 O O . ALA A 1 240 ? 105.039 -20.950 40.658 1.00 57.71 239 ALA A O 1
ATOM 1765 N N . LEU A 1 241 ? 106.612 -20.862 39.029 1.00 50.73 240 LEU A N 1
ATOM 1766 C CA . LEU A 1 241 ? 106.638 -22.303 38.785 1.00 50.89 240 LEU A CA 1
ATOM 1767 C C . LEU A 1 241 ? 107.470 -23.020 39.846 1.00 58.96 240 LEU A C 1
ATOM 1768 O O . LEU A 1 241 ? 107.227 -24.196 40.127 1.00 58.95 240 LEU A O 1
ATOM 1773 N N . ASP A 1 242 ? 108.435 -22.321 40.449 1.00 59.08 241 ASP A N 1
ATOM 1774 C CA . ASP A 1 242 ? 109.223 -22.889 41.538 1.00 61.45 241 ASP A CA 1
ATOM 1775 C C . ASP A 1 242 ? 108.685 -22.301 42.880 1.00 68.39 241 ASP A C 1
ATOM 1776 O O . ASP A 1 242 ? 109.434 -21.732 43.678 1.00 70.02 241 ASP A O 1
ATOM 1781 N N . ASN A 1 243 ? 107.361 -22.435 43.110 1.00 64.65 242 ASN A N 1
ATOM 1782 C CA . ASN A 1 243 ? 106.667 -21.872 44.279 1.00 63.82 242 ASN A CA 1
ATOM 1783 C C . ASN A 1 243 ? 105.523 -22.821 44.719 1.00 64.28 242 ASN A C 1
ATOM 1784 O O . ASN A 1 243 ? 104.431 -22.373 45.101 1.00 62.42 242 ASN A O 1
ATOM 1789 N N . ASP A 1 244 ? 105.808 -24.138 44.693 1.00 59.89 243 ASP A N 1
ATOM 1790 C CA . ASP A 1 244 ? 104.836 -25.178 45.001 1.00 59.59 243 ASP A CA 1
ATOM 1791 C C . ASP A 1 244 ? 104.391 -25.141 46.479 1.00 60.26 243 ASP A C 1
ATOM 1792 O O . ASP A 1 244 ? 103.214 -25.375 46.734 1.00 59.63 243 ASP A O 1
ATOM 1797 N N . ARG A 1 245 ? 105.277 -24.782 47.417 1.00 55.63 244 ARG A N 1
ATOM 1798 C CA . ARG A 1 245 ? 104.952 -24.741 48.839 1.00 55.69 244 ARG A CA 1
ATOM 1799 C C . ARG A 1 245 ? 103.787 -23.751 49.088 1.00 56.64 244 ARG A C 1
ATOM 1800 O O . ARG A 1 245 ? 102.772 -24.158 49.663 1.00 56.50 244 ARG A O 1
ATOM 1804 N N . ALA A 1 246 ? 103.911 -22.495 48.600 1.00 50.54 245 ALA A N 1
ATOM 1805 C CA . ALA A 1 246 ? 102.896 -21.441 48.746 1.00 48.89 245 ALA A CA 1
ATOM 1806 C C . ALA A 1 246 ? 101.608 -21.769 47.979 1.00 52.11 245 ALA A C 1
ATOM 1807 O O . ALA A 1 246 ? 100.509 -21.500 48.471 1.00 52.54 245 ALA A O 1
ATOM 1809 N N . ARG A 1 247 ? 101.750 -22.330 46.775 1.00 47.72 246 ARG A N 1
ATOM 1810 C CA . ARG A 1 247 ? 100.642 -22.680 45.900 1.00 45.99 246 ARG A CA 1
ATOM 1811 C C . ARG A 1 247 ? 99.803 -23.778 46.543 1.00 49.63 246 ARG A C 1
ATOM 1812 O O . ARG A 1 247 ? 98.579 -23.645 46.574 1.00 49.94 246 ARG A O 1
ATOM 1820 N N . GLU A 1 248 ? 100.445 -24.814 47.121 1.00 46.05 247 GLU A N 1
ATOM 1821 C CA . GLU A 1 248 ? 99.737 -25.919 47.796 1.00 46.04 247 GLU A CA 1
ATOM 1822 C C . GLU A 1 248 ? 99.040 -25.457 49.080 1.00 48.52 247 GLU A C 1
ATOM 1823 O O . GLU A 1 248 ? 97.959 -25.965 49.395 1.00 47.14 247 GLU A O 1
ATOM 1829 N N . ALA A 1 249 ? 99.647 -24.488 49.795 1.00 45.46 248 ALA A N 1
ATOM 1830 C CA . ALA A 1 249 ? 99.078 -23.913 51.018 1.00 46.05 248 ALA A CA 1
ATOM 1831 C C . ALA A 1 249 ? 97.822 -23.079 50.680 1.00 49.31 248 ALA A C 1
ATOM 1832 O O . ALA A 1 249 ? 96.830 -23.131 51.412 1.00 49.09 248 ALA A O 1
ATOM 1834 N N . HIS A 1 250 ? 97.853 -22.363 49.538 1.00 43.66 249 HIS A N 1
ATOM 1835 C CA . HIS A 1 250 ? 96.735 -21.560 49.050 1.00 41.35 249 HIS A CA 1
ATOM 1836 C C . HIS A 1 250 ? 95.584 -22.476 48.625 1.00 46.97 249 HIS A C 1
ATOM 1837 O O . HIS A 1 250 ? 94.432 -22.177 48.928 1.00 46.84 249 HIS A O 1
ATOM 1844 N N . ILE A 1 251 ? 95.895 -23.583 47.928 1.00 44.00 250 ILE A N 1
ATOM 1845 C CA . ILE A 1 251 ? 94.897 -24.544 47.454 1.00 43.11 250 ILE A CA 1
ATOM 1846 C C . ILE A 1 251 ? 94.197 -25.174 48.667 1.00 50.68 250 ILE A C 1
ATOM 1847 O O . ILE A 1 251 ? 92.964 -25.162 48.718 1.00 51.46 250 ILE A O 1
ATOM 1852 N N . ALA A 1 252 ? 94.985 -25.658 49.658 1.00 47.61 251 ALA A N 1
ATOM 1853 C CA . ALA A 1 252 ? 94.487 -26.304 50.871 1.00 48.43 251 ALA A CA 1
ATOM 1854 C C . ALA A 1 252 ? 93.541 -25.384 51.651 1.00 54.77 251 ALA A C 1
ATOM 1855 O O . ALA A 1 252 ? 92.437 -25.814 52.011 1.00 56.04 251 ALA A O 1
ATOM 1857 N N . LYS A 1 253 ? 93.957 -24.118 51.867 1.00 51.50 252 LYS A N 1
ATOM 1858 C CA . LYS A 1 253 ? 93.192 -23.086 52.579 1.00 51.47 252 LYS A CA 1
ATOM 1859 C C . LYS A 1 253 ? 91.912 -22.753 51.806 1.00 54.62 252 LYS A C 1
ATOM 1860 O O . LYS A 1 253 ? 90.857 -22.631 52.427 1.00 55.65 252 LYS A O 1
ATOM 1866 N N . THR A 1 254 ? 91.991 -22.651 50.466 1.00 49.01 253 THR A N 1
ATOM 1867 C CA . THR A 1 254 ? 90.830 -22.353 49.638 1.00 48.20 253 THR A CA 1
ATOM 1868 C C . THR A 1 254 ? 89.791 -23.499 49.748 1.00 55.15 253 THR A C 1
ATOM 1869 O O . THR A 1 254 ? 88.611 -23.189 49.926 1.00 57.14 253 THR A O 1
ATOM 1873 N N . LEU A 1 255 ? 90.219 -24.794 49.689 1.00 50.19 254 LEU A N 1
ATOM 1874 C CA . LEU A 1 255 ? 89.306 -25.947 49.793 1.00 49.28 254 LEU A CA 1
ATOM 1875 C C . LEU A 1 255 ? 88.568 -25.970 51.151 1.00 52.80 254 LEU A C 1
ATOM 1876 O O . LEU A 1 255 ? 87.381 -26.334 51.216 1.00 52.69 254 LEU A O 1
ATOM 1881 N N . ALA A 1 256 ? 89.282 -25.601 52.227 1.00 48.55 255 ALA A N 1
ATOM 1882 C CA . ALA A 1 256 ? 88.766 -25.574 53.604 1.00 48.99 255 ALA A CA 1
ATOM 1883 C C . ALA A 1 256 ? 87.812 -24.392 53.818 1.00 53.21 255 ALA A C 1
ATOM 1884 O O . ALA A 1 256 ? 86.770 -24.569 54.455 1.00 53.85 255 ALA A O 1
ATOM 1886 N N . GLN A 1 257 ? 88.164 -23.196 53.287 1.00 48.79 256 GLN A N 1
ATOM 1887 C CA . GLN A 1 257 ? 87.335 -21.995 53.395 1.00 47.95 256 GLN A CA 1
ATOM 1888 C C . GLN A 1 257 ? 86.085 -22.123 52.498 1.00 51.06 256 GLN A C 1
ATOM 1889 O O . GLN A 1 257 ? 85.013 -21.664 52.912 1.00 52.70 256 GLN A O 1
ATOM 1895 N N . ARG A 1 258 ? 86.195 -22.807 51.330 1.00 44.19 257 ARG A N 1
ATOM 1896 C CA . ARG A 1 258 ? 85.051 -23.089 50.439 1.00 43.21 257 ARG A CA 1
ATOM 1897 C C . ARG A 1 258 ? 84.022 -23.976 51.182 1.00 49.84 257 ARG A C 1
ATOM 1898 O O . ARG A 1 258 ? 82.815 -23.726 51.123 1.00 50.15 257 ARG A O 1
ATOM 1906 N N . ARG A 1 259 ? 84.519 -24.967 51.934 1.00 47.10 258 ARG A N 1
ATOM 1907 C CA . ARG A 1 259 ? 83.685 -25.858 52.718 1.00 47.62 258 ARG A CA 1
ATOM 1908 C C . ARG A 1 259 ? 82.991 -25.046 53.837 1.00 53.54 258 ARG A C 1
ATOM 1909 O O . ARG A 1 259 ? 81.766 -25.160 53.984 1.00 54.23 258 ARG A O 1
ATOM 1917 N N . ARG A 1 260 ? 83.753 -24.186 54.558 1.00 49.63 259 ARG A N 1
ATOM 1918 C CA . ARG A 1 260 ? 83.233 -23.321 55.623 1.00 49.50 259 ARG A CA 1
ATOM 1919 C C . ARG A 1 260 ? 82.125 -22.402 55.085 1.00 53.38 259 ARG A C 1
ATOM 1920 O O . ARG A 1 260 ? 81.028 -22.408 55.633 1.00 54.46 259 ARG A O 1
ATOM 1928 N N . VAL A 1 261 ? 82.413 -21.627 54.024 1.00 48.45 260 VAL A N 1
ATOM 1929 C CA . VAL A 1 261 ? 81.482 -20.652 53.456 1.00 47.85 260 VAL A CA 1
ATOM 1930 C C . VAL A 1 261 ? 80.205 -21.370 52.945 1.00 52.31 260 VAL A C 1
ATOM 1931 O O . VAL A 1 261 ? 79.110 -20.923 53.299 1.00 52.03 260 VAL A O 1
ATOM 1935 N N . ALA A 1 262 ? 80.344 -22.488 52.185 1.00 49.22 261 ALA A N 1
ATOM 1936 C CA . ALA A 1 262 ? 79.204 -23.245 51.668 1.00 50.06 261 ALA A CA 1
ATOM 1937 C C . ALA A 1 262 ? 78.302 -23.769 52.819 1.00 59.54 261 ALA A C 1
ATOM 1938 O O . ALA A 1 262 ? 77.084 -23.562 52.778 1.00 61.34 261 ALA A O 1
ATOM 1940 N N . ASP A 1 263 ? 78.897 -24.394 53.859 1.00 56.09 262 ASP A N 1
ATOM 1941 C CA . ASP A 1 263 ? 78.137 -24.939 54.987 1.00 56.12 262 ASP A CA 1
ATOM 1942 C C . ASP A 1 263 ? 77.458 -23.830 55.804 1.00 58.11 262 ASP A C 1
ATOM 1943 O O . ASP A 1 263 ? 76.286 -23.982 56.164 1.00 58.54 262 ASP A O 1
ATOM 1948 N N . ALA A 1 264 ? 78.170 -22.718 56.074 1.00 52.90 263 ALA A N 1
ATOM 1949 C CA . ALA A 1 264 ? 77.637 -21.591 56.854 1.00 53.15 263 ALA A CA 1
ATOM 1950 C C . ALA A 1 264 ? 76.467 -20.908 56.135 1.00 57.89 263 ALA A C 1
ATOM 1951 O O . ALA A 1 264 ? 75.444 -20.644 56.782 1.00 58.04 263 ALA A O 1
ATOM 1953 N N . LEU A 1 265 ? 76.597 -20.659 54.800 1.00 52.99 264 LEU A N 1
ATOM 1954 C CA . LEU A 1 265 ? 75.535 -20.021 54.023 1.00 52.21 264 LEU A CA 1
ATOM 1955 C C . LEU A 1 265 ? 74.290 -20.919 53.966 1.00 58.45 264 LEU A C 1
ATOM 1956 O O . LEU A 1 265 ? 73.184 -20.400 54.133 1.00 59.53 264 LEU A O 1
ATOM 1961 N N . ARG A 1 266 ? 74.458 -22.256 53.807 1.00 54.77 265 ARG A N 1
ATOM 1962 C CA . ARG A 1 266 ? 73.320 -23.193 53.772 1.00 54.96 265 ARG A CA 1
ATOM 1963 C C . ARG A 1 266 ? 72.597 -23.226 55.124 1.00 59.94 265 ARG A C 1
ATOM 1964 O O . ARG A 1 266 ? 71.375 -23.381 55.163 1.00 60.64 265 ARG A O 1
ATOM 1972 N N . GLY A 1 267 ? 73.356 -23.046 56.202 1.00 56.05 266 GLY A N 1
ATOM 1973 C CA . GLY A 1 267 ? 72.827 -22.977 57.560 1.00 57.06 266 GLY A CA 1
ATOM 1974 C C . GLY A 1 267 ? 72.055 -21.695 57.814 1.00 60.06 266 GLY A C 1
ATOM 1975 O O . GLY A 1 267 ? 71.182 -21.657 58.685 1.00 59.74 266 GLY A O 1
ATOM 1976 N N . LEU A 1 268 ? 72.382 -20.632 57.046 1.00 56.45 267 LEU A N 1
ATOM 1977 C CA . LEU A 1 268 ? 71.712 -19.327 57.091 1.00 56.08 267 LEU A CA 1
ATOM 1978 C C . LEU A 1 268 ? 70.456 -19.325 56.170 1.00 60.75 267 LEU A C 1
ATOM 1979 O O . LEU A 1 268 ? 69.697 -18.345 56.160 1.00 61.04 267 LEU A O 1
ATOM 1984 N N . GLY A 1 269 ? 70.261 -20.416 55.423 1.00 56.39 268 GLY A N 1
ATOM 1985 C CA . GLY A 1 269 ? 69.120 -20.593 54.534 1.00 56.18 268 GLY A CA 1
ATOM 1986 C C . GLY A 1 269 ? 69.350 -20.352 53.060 1.00 57.77 268 GLY A C 1
ATOM 1987 O O . GLY A 1 269 ? 68.414 -20.503 52.273 1.00 55.83 268 GLY A O 1
ATOM 1988 N N . TYR A 1 270 ? 70.585 -19.989 52.669 1.00 54.96 269 TYR A N 1
ATOM 1989 C CA . TYR A 1 270 ? 70.937 -19.738 51.264 1.00 53.39 269 TYR A CA 1
ATOM 1990 C C . TYR A 1 270 ? 71.061 -21.059 50.494 1.00 57.11 269 TYR A C 1
ATOM 1991 O O . TYR A 1 270 ? 71.353 -22.104 51.082 1.00 56.81 269 TYR A O 1
ATOM 2000 N N . ARG A 1 271 ? 70.783 -21.009 49.180 1.00 54.15 270 ARG A N 1
ATOM 2001 C CA . ARG A 1 271 ? 70.899 -22.187 48.317 1.00 53.40 270 ARG A CA 1
ATOM 2002 C C . ARG A 1 271 ? 72.202 -22.047 47.541 1.00 53.80 270 ARG A C 1
ATOM 2003 O O . ARG A 1 271 ? 72.358 -21.166 46.694 1.00 51.66 270 ARG A O 1
ATOM 2011 N N . VAL A 1 272 ? 73.172 -22.850 47.948 1.00 50.14 271 VAL A N 1
ATOM 2012 C CA . VAL A 1 272 ? 74.533 -22.841 47.425 1.00 48.63 271 VAL A CA 1
ATOM 2013 C C . VAL A 1 272 ? 74.731 -24.076 46.570 1.00 53.80 271 VAL A C 1
ATOM 2014 O O . VAL A 1 272 ? 74.301 -25.164 46.951 1.00 55.78 271 VAL A O 1
ATOM 2018 N N . ALA A 1 273 ? 75.378 -23.910 45.423 1.00 49.45 272 ALA A N 1
ATOM 2019 C CA . ALA A 1 273 ? 75.713 -25.004 44.518 1.00 49.14 272 ALA A CA 1
ATOM 2020 C C . ALA A 1 273 ? 77.070 -25.615 44.882 1.00 54.58 272 ALA A C 1
ATOM 2021 O O . ALA A 1 273 ? 77.962 -24.892 45.341 1.00 54.28 272 ALA A O 1
ATOM 2023 N N . SER A 1 274 ? 77.247 -26.931 44.630 1.00 50.98 273 SER A N 1
ATOM 2024 C CA . SER A 1 274 ? 78.536 -27.599 44.798 1.00 50.13 273 SER A CA 1
ATOM 2025 C C . SER A 1 274 ? 79.566 -26.911 43.889 1.00 51.89 273 SER A C 1
ATOM 2026 O O . SER A 1 274 ? 79.176 -26.323 42.874 1.00 51.48 273 SER A O 1
ATOM 2029 N N . SER A 1 275 ? 80.843 -26.888 44.295 1.00 46.30 274 SER A N 1
ATOM 2030 C CA . SER A 1 275 ? 81.882 -26.240 43.505 1.00 43.29 274 SER A CA 1
ATOM 2031 C C . SER A 1 275 ? 83.157 -27.008 43.540 1.00 47.16 274 SER A C 1
ATOM 2032 O O . SER A 1 275 ? 83.530 -27.539 44.594 1.00 48.20 274 SER A O 1
ATOM 2035 N N . GLU A 1 276 ? 83.869 -26.994 42.396 1.00 40.98 275 GLU A N 1
ATOM 2036 C CA . GLU A 1 276 ? 85.185 -27.595 42.209 1.00 39.01 275 GLU A CA 1
ATOM 2037 C C . GLU A 1 276 ? 86.217 -26.499 41.938 1.00 41.16 275 GLU A C 1
ATOM 2038 O O . GLU A 1 276 ? 87.367 -26.795 41.655 1.00 40.41 275 GLU A O 1
ATOM 2044 N N . ALA A 1 277 ? 85.808 -25.233 42.037 1.00 38.49 276 ALA A N 1
ATOM 2045 C CA . ALA A 1 277 ? 86.680 -24.075 41.794 1.00 37.99 276 ALA A CA 1
ATOM 2046 C C . ALA A 1 277 ? 86.865 -23.260 43.095 1.00 42.76 276 ALA A C 1
ATOM 2047 O O . ALA A 1 277 ? 86.458 -23.742 44.141 1.00 43.93 276 ALA A O 1
ATOM 2049 N N . ASN A 1 278 ? 87.464 -22.049 43.039 1.00 37.46 277 ASN A N 1
ATOM 2050 C CA . ASN A 1 278 ? 87.740 -21.205 44.211 1.00 37.38 277 ASN A CA 1
ATOM 2051 C C . ASN A 1 278 ? 86.596 -20.209 44.511 1.00 42.29 277 ASN A C 1
ATOM 2052 O O . ASN A 1 278 ? 86.838 -19.110 45.015 1.00 43.02 277 ASN A O 1
ATOM 2057 N N . PHE A 1 279 ? 85.356 -20.610 44.250 1.00 38.67 278 PHE A N 1
ATOM 2058 C CA . PHE A 1 279 ? 84.183 -19.766 44.445 1.00 38.12 278 PHE A CA 1
ATOM 2059 C C . PHE A 1 279 ? 82.958 -20.622 44.654 1.00 42.94 278 PHE A C 1
ATOM 2060 O O . PHE A 1 279 ? 83.039 -21.828 44.433 1.00 41.90 278 PHE A O 1
ATOM 2068 N N . VAL A 1 280 ? 81.807 -20.009 45.016 1.00 40.76 279 VAL A N 1
ATOM 2069 C CA . VAL A 1 280 ? 80.536 -20.734 45.168 1.00 41.07 279 VAL A CA 1
ATOM 2070 C C . VAL A 1 280 ? 79.417 -19.937 44.483 1.00 45.39 279 VAL A C 1
ATOM 2071 O O . VAL A 1 280 ? 79.387 -18.699 44.587 1.00 44.99 279 VAL A O 1
ATOM 2075 N N . LEU A 1 281 ? 78.512 -20.647 43.753 1.00 40.48 280 LEU A N 1
ATOM 2076 C CA . LEU A 1 281 ? 77.35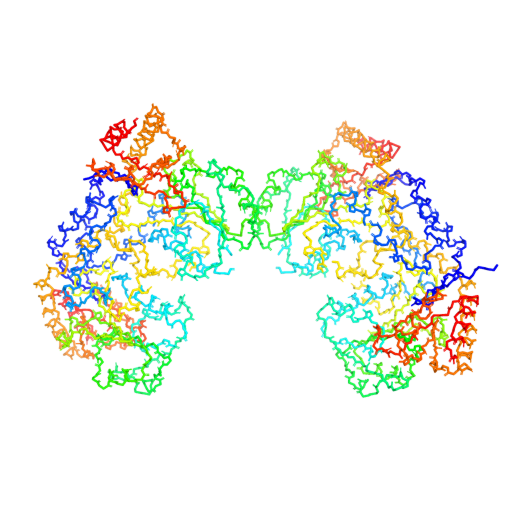2 -20.015 43.130 1.00 38.66 280 LEU A CA 1
ATOM 2077 C C . LEU A 1 281 ? 76.193 -20.081 44.119 1.00 44.30 280 LEU A C 1
ATOM 2078 O O . LEU A 1 281 ? 75.888 -21.163 44.625 1.00 44.64 280 LEU A O 1
ATOM 2083 N N . VAL A 1 282 ? 75.596 -18.917 44.447 1.00 42.10 281 VAL A N 1
ATOM 2084 C CA . VAL A 1 282 ? 74.502 -18.800 45.417 1.00 43.09 281 VAL A CA 1
ATOM 2085 C C . VAL A 1 282 ? 73.254 -18.223 44.728 1.00 48.35 281 VAL A C 1
ATOM 2086 O O . VAL A 1 282 ? 73.378 -17.289 43.933 1.00 48.03 281 VAL A O 1
ATOM 2090 N N . GLU A 1 283 ? 72.057 -18.782 45.043 1.00 46.46 282 GLU A N 1
ATOM 2091 C CA . GLU A 1 283 ? 70.768 -18.295 44.536 1.00 46.69 282 GLU A CA 1
ATOM 2092 C C . GLU A 1 283 ? 70.486 -16.911 45.089 1.00 54.20 282 GLU A C 1
ATOM 2093 O O . GLU A 1 283 ? 70.667 -16.678 46.296 1.00 55.18 282 GLU A O 1
ATOM 2099 N N . ASN A 1 284 ? 70.062 -15.986 44.212 1.00 51.73 283 ASN A N 1
ATOM 2100 C CA . ASN A 1 284 ? 69.774 -14.617 44.621 1.00 51.62 283 ASN A CA 1
ATOM 2101 C C . ASN A 1 284 ? 68.480 -14.095 43.959 1.00 56.27 283 ASN A C 1
ATOM 2102 O O . ASN A 1 284 ? 68.524 -13.236 43.081 1.00 55.52 283 ASN A O 1
ATOM 2107 N N . ALA A 1 285 ? 67.326 -14.559 44.437 1.00 54.03 284 ALA A N 1
ATOM 2108 C CA . ALA A 1 285 ? 66.030 -14.107 43.921 1.00 54.15 284 ALA A CA 1
ATOM 2109 C C . ALA A 1 285 ? 65.814 -12.594 44.145 1.00 57.83 284 ALA A C 1
ATOM 2110 O O . ALA A 1 285 ? 65.155 -11.945 43.330 1.00 58.60 284 ALA A O 1
ATOM 2112 N N . ALA A 1 286 ? 66.413 -12.039 45.216 1.00 53.17 285 ALA A N 1
ATOM 2113 C CA . ALA A 1 286 ? 66.307 -10.634 45.601 1.00 53.22 285 ALA A CA 1
ATOM 2114 C C . ALA A 1 286 ? 66.950 -9.668 44.568 1.00 56.64 285 ALA A C 1
ATOM 2115 O O . ALA A 1 286 ? 66.681 -8.460 44.608 1.00 58.16 285 ALA A O 1
ATOM 2117 N N . GLY A 1 287 ? 67.775 -10.206 43.672 1.00 50.03 286 GLY A N 1
ATOM 2118 C CA . GLY A 1 287 ? 68.426 -9.449 42.614 1.00 48.78 286 GLY A CA 1
ATOM 2119 C C . GLY A 1 287 ? 69.432 -8.433 43.102 1.00 54.25 286 GLY A C 1
ATOM 2120 O O . GLY A 1 287 ? 70.210 -8.717 44.015 1.00 55.32 286 GLY A O 1
ATOM 2121 N N . GLU A 1 288 ? 69.389 -7.227 42.503 1.00 51.32 287 GLU A N 1
ATOM 2122 C CA . GLU A 1 288 ? 70.250 -6.073 42.782 1.00 50.97 287 GLU A CA 1
ATOM 2123 C C . GLU A 1 288 ? 70.223 -5.658 44.275 1.00 56.49 287 GLU A C 1
ATOM 2124 O O . GLU A 1 288 ? 71.261 -5.241 44.791 1.00 56.54 287 GLU A O 1
ATOM 2130 N N . ARG A 1 289 ? 69.070 -5.800 44.961 1.00 54.06 288 ARG A N 1
ATOM 2131 C CA . ARG A 1 289 ? 68.903 -5.463 46.380 1.00 54.80 288 ARG A CA 1
ATOM 2132 C C . ARG A 1 289 ? 70.040 -6.052 47.241 1.00 57.55 288 ARG A C 1
ATOM 2133 O O . ARG A 1 289 ? 70.523 -5.380 48.151 1.00 59.53 288 ARG A O 1
ATOM 2141 N N . THR A 1 290 ? 70.479 -7.284 46.930 1.00 51.15 289 THR A N 1
ATOM 2142 C CA . THR A 1 290 ? 71.534 -7.989 47.653 1.00 49.94 289 THR A CA 1
ATOM 2143 C C . THR A 1 290 ? 72.883 -7.336 47.385 1.00 53.65 289 THR A C 1
ATOM 2144 O O . THR A 1 290 ? 73.638 -7.097 48.326 1.00 53.07 289 THR A O 1
ATOM 2148 N N . LEU A 1 291 ? 73.194 -7.073 46.101 1.00 50.87 290 LEU A N 1
ATOM 2149 C CA . LEU A 1 291 ? 74.457 -6.462 45.669 1.00 50.38 290 LEU A CA 1
ATOM 2150 C C . LEU A 1 291 ? 74.623 -5.066 46.297 1.00 56.77 290 LEU A C 1
ATOM 2151 O O . LEU A 1 291 ? 75.693 -4.748 46.813 1.00 56.31 290 LEU A O 1
ATOM 2156 N N . ARG A 1 292 ? 73.537 -4.275 46.309 1.00 55.23 291 ARG A N 1
ATOM 2157 C CA . ARG A 1 292 ? 73.476 -2.931 46.889 1.00 55.77 291 ARG A CA 1
ATOM 2158 C C . ARG A 1 292 ? 73.753 -3.002 48.409 1.00 61.10 291 ARG A C 1
ATOM 2159 O O . ARG A 1 292 ? 74.552 -2.205 48.910 1.00 62.38 291 ARG A O 1
ATOM 2167 N N . PHE A 1 293 ? 73.135 -3.983 49.117 1.00 56.77 292 PHE A N 1
ATOM 2168 C CA . PHE A 1 293 ? 73.317 -4.257 50.550 1.00 57.22 292 PHE A CA 1
ATOM 2169 C C . PHE A 1 293 ? 74.792 -4.553 50.885 1.00 61.08 292 PHE A C 1
ATOM 2170 O O . PHE A 1 293 ? 75.339 -3.989 51.831 1.00 61.22 292 PHE A O 1
ATOM 2178 N N . LEU A 1 294 ? 75.405 -5.467 50.130 1.00 57.56 293 LEU A N 1
ATOM 2179 C CA . LEU A 1 294 ? 76.791 -5.871 50.290 1.00 56.97 293 LEU A CA 1
ATOM 2180 C C . LEU A 1 294 ? 77.753 -4.720 49.926 1.00 62.78 293 LEU A C 1
ATOM 2181 O O . LEU A 1 294 ? 78.772 -4.590 50.603 1.00 63.18 293 LEU A O 1
ATOM 2186 N N . ARG A 1 295 ? 77.449 -3.891 48.880 1.00 59.45 294 ARG A N 1
ATOM 2187 C CA . ARG A 1 295 ? 78.300 -2.746 48.511 1.00 59.19 294 ARG A CA 1
ATOM 2188 C C . ARG A 1 295 ? 78.300 -1.701 49.624 1.00 65.64 294 ARG A C 1
ATOM 2189 O O . ARG A 1 295 ? 79.332 -1.064 49.854 1.00 65.97 294 ARG A O 1
ATOM 2197 N N . GLU A 1 296 ? 77.161 -1.545 50.335 1.00 63.11 295 GLU A N 1
ATOM 2198 C CA . GLU A 1 296 ? 77.053 -0.622 51.469 1.00 64.51 295 GLU A CA 1
ATOM 2199 C C . GLU A 1 296 ? 77.993 -1.040 52.590 1.00 67.10 295 GLU A C 1
ATOM 2200 O O . GLU A 1 296 ? 78.470 -0.190 53.342 1.00 68.22 295 GLU A O 1
ATOM 2206 N N . ARG A 1 297 ? 78.269 -2.353 52.692 1.00 60.12 296 ARG A N 1
ATOM 2207 C CA . ARG A 1 297 ? 79.125 -2.919 53.734 1.00 58.77 296 ARG A CA 1
ATOM 2208 C C . ARG A 1 297 ? 80.517 -3.221 53.199 1.00 61.60 296 ARG A C 1
ATOM 2209 O O . ARG A 1 297 ? 81.260 -3.986 53.815 1.00 61.77 296 ARG A O 1
ATOM 2217 N N . GLY A 1 298 ? 80.861 -2.602 52.072 1.00 57.48 297 GLY A N 1
ATOM 2218 C CA . GLY A 1 298 ? 82.157 -2.744 51.408 1.00 56.37 297 GLY A CA 1
ATOM 2219 C C . GLY A 1 298 ? 82.532 -4.149 50.974 1.00 59.19 297 GLY A C 1
ATOM 2220 O O . GLY A 1 298 ? 83.718 -4.505 50.967 1.00 58.90 297 GLY A O 1
ATOM 2221 N N . ILE A 1 299 ? 81.517 -4.959 50.618 1.00 54.26 298 ILE A N 1
ATOM 2222 C CA . ILE A 1 299 ? 81.701 -6.335 50.174 1.00 52.93 298 ILE A CA 1
ATOM 2223 C C . ILE A 1 299 ? 81.323 -6.376 48.696 1.00 55.21 298 ILE A C 1
ATOM 2224 O O . ILE A 1 299 ? 80.222 -5.969 48.322 1.00 56.08 298 ILE A O 1
ATOM 2229 N N . GLN A 1 300 ? 82.272 -6.803 47.851 1.00 48.75 299 GLN A N 1
ATOM 2230 C CA . GLN A 1 300 ? 82.079 -6.825 46.406 1.00 46.39 299 GLN A CA 1
ATOM 2231 C C . GLN A 1 300 ? 82.012 -8.286 45.911 1.00 49.63 299 GLN A C 1
ATOM 2232 O O . GLN A 1 300 ? 83.001 -9.008 45.992 1.00 49.54 299 GLN A O 1
ATOM 2235 N N . VAL A 1 301 ? 80.832 -8.735 45.459 1.00 46.32 300 VAL A N 1
ATOM 2236 C CA . VAL A 1 301 ? 80.656 -10.085 44.892 1.00 45.59 300 VAL A CA 1
ATOM 2237 C C . VAL A 1 301 ? 80.367 -9.921 43.373 1.00 49.20 300 VAL A C 1
ATOM 2238 O O . VAL A 1 301 ? 80.294 -8.786 42.905 1.00 50.32 300 VAL A O 1
ATOM 2242 N N . LYS A 1 302 ? 80.227 -11.030 42.613 1.00 43.78 301 LYS A N 1
ATOM 2243 C CA . LYS A 1 302 ? 79.964 -11.010 41.170 1.00 42.07 301 LYS A CA 1
ATOM 2244 C C . LYS A 1 302 ? 78.513 -11.378 40.871 1.00 47.42 301 LYS A C 1
ATOM 2245 O O . LYS A 1 302 ? 78.003 -12.361 41.412 1.00 47.56 301 LYS A O 1
ATOM 2251 N N . ASP A 1 303 ? 77.858 -10.593 39.989 1.00 44.08 302 ASP A N 1
ATOM 2252 C CA . ASP A 1 303 ? 76.506 -10.860 39.498 1.00 43.44 302 ASP A CA 1
ATOM 2253 C C . ASP A 1 303 ? 76.635 -11.902 38.382 1.00 44.98 302 ASP A C 1
ATOM 2254 O O . ASP A 1 303 ? 77.225 -11.617 37.339 1.00 43.10 302 ASP A O 1
ATOM 2259 N N . ALA A 1 304 ? 76.118 -13.121 38.613 1.00 41.69 303 ALA A N 1
ATOM 2260 C CA . ALA A 1 304 ? 76.229 -14.223 37.656 1.00 41.34 303 ALA A CA 1
ATOM 2261 C C . ALA A 1 304 ? 75.330 -14.008 36.400 1.00 46.36 303 ALA A C 1
ATOM 2262 O O . ALA A 1 304 ? 75.352 -14.845 35.490 1.00 46.07 303 ALA A O 1
ATOM 2264 N N . GLY A 1 305 ? 74.618 -12.873 36.343 1.00 43.55 304 GLY A N 1
ATOM 2265 C CA . GLY A 1 305 ? 73.808 -12.459 35.199 1.00 43.79 304 GLY A CA 1
ATOM 2266 C C . GLY A 1 305 ? 74.689 -12.253 33.972 1.00 48.48 304 GLY A C 1
ATOM 2267 O O . GLY A 1 305 ? 74.251 -12.451 32.837 1.00 49.68 304 GLY A O 1
ATOM 2268 N N . GLN A 1 306 ? 75.975 -11.923 34.214 1.00 42.36 305 GLN A N 1
ATOM 2269 C CA . GLN A 1 306 ? 77.034 -11.733 33.228 1.00 40.26 305 GLN A CA 1
ATOM 2270 C C . GLN A 1 306 ? 77.247 -12.993 32.407 1.00 44.72 305 GLN A C 1
ATOM 2271 O O . GLN A 1 306 ? 77.673 -12.911 31.255 1.00 44.18 305 GLN A O 1
ATOM 2277 N N . PHE A 1 307 ? 76.984 -14.165 33.024 1.00 41.55 306 PHE A N 1
ATOM 2278 C CA . PHE A 1 307 ? 77.184 -15.485 32.431 1.00 40.32 306 PHE A CA 1
ATOM 2279 C C . PHE A 1 307 ? 75.848 -16.158 32.043 1.00 43.86 306 PHE A C 1
ATOM 2280 O O . PHE A 1 307 ? 75.861 -17.306 31.620 1.00 42.75 306 PHE A O 1
ATOM 2288 N N . GLY A 1 308 ? 74.739 -15.428 32.133 1.00 41.23 307 GLY A N 1
ATOM 2289 C CA . GLY A 1 308 ? 73.417 -15.924 31.762 1.00 42.28 307 GLY A CA 1
ATOM 2290 C C . GLY A 1 308 ? 72.632 -16.510 32.915 1.00 49.71 307 GLY A C 1
ATOM 2291 O O . GLY A 1 308 ? 71.508 -17.005 32.725 1.00 50.57 307 GLY A O 1
ATOM 2292 N N . LEU A 1 309 ? 73.233 -16.474 34.124 1.00 46.42 308 LEU A N 1
ATOM 2293 C CA . LEU A 1 309 ? 72.605 -16.974 35.339 1.00 46.73 308 LEU A CA 1
ATOM 2294 C C . LEU A 1 309 ? 72.139 -15.812 36.198 1.00 53.19 308 LEU A C 1
ATOM 2295 O O . LEU A 1 309 ? 72.693 -15.565 37.273 1.00 53.63 308 LEU A O 1
ATOM 2300 N N . HIS A 1 310 ? 71.098 -15.106 35.726 1.00 50.01 309 HIS A N 1
ATOM 2301 C CA . HIS A 1 310 ? 70.499 -13.985 36.440 1.00 51.04 309 HIS A CA 1
ATOM 2302 C C . HIS A 1 310 ? 69.920 -14.471 37.743 1.00 57.13 309 HIS A C 1
ATOM 2303 O O . HIS A 1 310 ? 69.538 -15.648 37.851 1.00 57.23 309 HIS A O 1
ATOM 2310 N N . HIS A 1 311 ? 69.874 -13.580 38.740 1.00 53.74 310 HIS A N 1
ATOM 2311 C CA . HIS A 1 311 ? 69.333 -13.867 40.063 1.00 54.06 310 HIS A CA 1
ATOM 2312 C C . HIS A 1 311 ? 70.144 -15.006 40.736 1.00 57.18 310 HIS A C 1
ATOM 2313 O O . HIS A 1 311 ? 69.603 -15.901 41.400 1.00 57.46 310 HIS A O 1
ATOM 2320 N N . HIS A 1 312 ? 71.470 -14.897 40.577 1.00 51.71 311 HIS A N 1
ATOM 2321 C CA . HIS A 1 312 ? 72.532 -15.713 41.157 1.00 50.07 311 HIS A CA 1
ATOM 2322 C C . HIS A 1 312 ? 73.726 -14.827 41.426 1.00 51.68 311 HIS A C 1
ATOM 2323 O O . HIS A 1 312 ? 73.924 -13.842 40.705 1.00 52.05 311 HIS A O 1
ATOM 2330 N N . ILE A 1 313 ? 74.532 -15.160 42.433 1.00 45.18 312 ILE A N 1
ATOM 2331 C CA . ILE A 1 313 ? 75.761 -14.420 42.703 1.00 43.33 312 ILE A CA 1
ATOM 2332 C C . ILE A 1 313 ? 76.899 -15.435 42.818 1.00 46.07 312 ILE A C 1
ATOM 2333 O O . ILE A 1 313 ? 76.698 -16.545 43.307 1.00 46.83 312 ILE A O 1
ATOM 2338 N N . ARG A 1 314 ? 78.073 -15.066 42.319 1.00 40.68 313 ARG A N 1
ATOM 2339 C CA . ARG A 1 314 ? 79.274 -15.883 42.400 1.00 39.52 313 ARG A CA 1
ATOM 2340 C C . ARG A 1 314 ? 80.171 -15.236 43.428 1.00 43.84 313 ARG A C 1
ATOM 2341 O O . ARG A 1 314 ? 80.647 -14.115 43.227 1.00 42.70 313 ARG A O 1
ATOM 2349 N N . ILE A 1 315 ? 80.323 -15.899 44.572 1.00 41.67 314 ILE A N 1
ATOM 2350 C CA . ILE A 1 315 ? 81.138 -15.410 45.687 1.00 40.87 314 ILE A CA 1
ATOM 2351 C C . ILE A 1 315 ? 82.502 -16.096 45.653 1.00 46.03 314 ILE A C 1
ATOM 2352 O O . ILE A 1 315 ? 82.564 -17.325 45.764 1.00 45.68 314 ILE A O 1
ATOM 2357 N N . SER A 1 316 ? 83.590 -15.323 45.522 1.00 43.25 315 SER A N 1
ATOM 2358 C CA . SER A 1 316 ? 84.929 -15.919 45.554 1.00 42.78 315 SER A CA 1
ATOM 2359 C C . SER A 1 316 ? 85.317 -16.279 47.000 1.00 48.66 315 SER A C 1
ATOM 2360 O O . SER A 1 316 ? 84.720 -15.761 47.957 1.00 50.61 315 SER A O 1
ATOM 2363 N N . ILE A 1 317 ? 86.269 -17.212 47.154 1.00 43.54 316 ILE A N 1
ATOM 2364 C CA . ILE A 1 317 ? 86.766 -17.620 48.467 1.00 43.08 316 ILE A CA 1
ATOM 2365 C C . ILE A 1 317 ? 88.114 -16.922 48.663 1.00 48.29 316 ILE A C 1
ATOM 2366 O O . ILE A 1 317 ? 89.074 -17.214 47.929 1.00 47.18 316 ILE A O 1
ATOM 2371 N N . GLY A 1 318 ? 88.146 -15.963 49.594 1.00 46.00 317 GLY A N 1
ATOM 2372 C CA . GLY A 1 318 ? 89.349 -15.187 49.899 1.00 46.90 317 GLY A CA 1
ATOM 2373 C C . GLY A 1 318 ? 90.059 -15.690 51.137 1.00 53.93 317 GLY A C 1
ATOM 2374 O O . GLY A 1 318 ? 89.948 -16.872 51.475 1.00 54.46 317 GLY A O 1
ATOM 2375 N N . ARG A 1 319 ? 90.782 -14.803 51.837 1.00 51.80 318 ARG A N 1
ATOM 2376 C CA . ARG A 1 319 ? 91.398 -15.198 53.108 1.00 53.23 318 ARG A CA 1
ATOM 2377 C C . ARG A 1 319 ? 90.302 -15.349 54.202 1.00 55.53 318 ARG A C 1
ATOM 2378 O O . ARG A 1 319 ? 89.169 -14.901 54.023 1.00 53.77 318 ARG A O 1
ATOM 2386 N N . GLU A 1 320 ? 90.645 -15.988 55.318 1.00 53.46 319 GLU A N 1
ATOM 2387 C CA . GLU A 1 320 ? 89.738 -16.258 56.429 1.00 53.69 319 GLU A CA 1
ATOM 2388 C C . GLU A 1 320 ? 88.998 -14.977 56.899 1.00 57.57 319 GLU A C 1
ATOM 2389 O O . GLU A 1 320 ? 87.780 -15.010 57.034 1.00 57.66 319 GLU A O 1
ATOM 2395 N N . GLU A 1 321 ? 89.714 -13.862 57.106 1.00 54.25 320 GLU A N 1
ATOM 2396 C CA . GLU A 1 321 ? 89.147 -12.589 57.577 1.00 54.73 320 GLU A CA 1
ATOM 2397 C C . GLU A 1 321 ? 88.153 -11.995 56.548 1.00 54.97 320 GLU A C 1
ATOM 2398 O O . GLU A 1 321 ? 87.155 -11.403 56.971 1.00 54.12 320 GLU A O 1
ATOM 2404 N N . ASP A 1 322 ? 88.396 -12.196 55.227 1.00 49.42 321 ASP A N 1
ATOM 2405 C CA . ASP A 1 322 ? 87.519 -11.751 54.123 1.00 48.05 321 ASP A CA 1
ATOM 2406 C C . ASP A 1 322 ? 86.189 -12.519 54.121 1.00 50.42 321 ASP A C 1
ATOM 2407 O O . ASP A 1 322 ? 85.109 -11.920 54.065 1.00 48.48 321 ASP A O 1
ATOM 2412 N N . ASN A 1 323 ? 86.289 -13.853 54.213 1.00 47.38 322 ASN A N 1
ATOM 2413 C CA . ASN A 1 323 ? 85.169 -14.780 54.275 1.00 47.44 322 ASN A CA 1
ATOM 2414 C C . ASN A 1 323 ? 84.352 -14.530 55.545 1.00 54.15 322 ASN A C 1
ATOM 2415 O O . ASN A 1 323 ? 83.124 -14.649 55.493 1.00 54.32 322 ASN A O 1
ATOM 2420 N N . ASP A 1 324 ? 85.027 -14.124 56.662 1.00 52.26 323 ASP A N 1
ATOM 2421 C CA . ASP A 1 324 ? 84.390 -13.728 57.936 1.00 53.43 323 ASP A CA 1
ATOM 2422 C C . ASP A 1 324 ? 83.431 -12.537 57.703 1.00 55.18 323 ASP A C 1
ATOM 2423 O O . ASP A 1 324 ? 82.272 -12.586 58.119 1.00 54.15 323 ASP A O 1
ATOM 2428 N N . ARG A 1 325 ? 83.929 -11.492 56.985 1.00 50.62 324 ARG A N 1
ATOM 2429 C CA . ARG A 1 325 ? 83.211 -10.260 56.636 1.00 49.44 324 ARG A CA 1
ATOM 2430 C C . ARG A 1 325 ? 81.958 -10.576 55.803 1.00 52.86 324 ARG A C 1
ATOM 2431 O O . ARG A 1 325 ? 80.872 -10.081 56.136 1.00 52.68 324 ARG A O 1
ATOM 2439 N N . LEU A 1 326 ? 82.113 -11.434 54.762 1.00 47.85 325 LEU A N 1
ATOM 2440 C CA . LEU A 1 326 ? 81.028 -11.856 53.886 1.00 47.47 325 LEU A CA 1
ATOM 2441 C C . LEU A 1 326 ? 79.950 -12.597 54.656 1.00 52.37 325 LEU A C 1
ATOM 2442 O O . LEU A 1 326 ? 78.764 -12.275 54.505 1.00 51.69 325 LEU A O 1
ATOM 2447 N N . LEU A 1 327 ? 80.354 -13.603 55.455 1.00 49.23 326 LEU A N 1
ATOM 2448 C CA . LEU A 1 327 ? 79.404 -14.417 56.214 1.00 49.52 326 LEU A CA 1
ATOM 2449 C C . LEU A 1 327 ? 78.622 -13.560 57.228 1.00 55.20 326 LEU A C 1
ATOM 2450 O O . LEU A 1 327 ? 77.414 -13.768 57.371 1.00 56.59 326 LEU A O 1
ATOM 2455 N N . ALA A 1 328 ? 79.277 -12.568 57.866 1.00 50.72 327 ALA A N 1
ATOM 2456 C CA . ALA A 1 328 ? 78.619 -11.695 58.851 1.00 51.17 327 ALA A CA 1
ATOM 2457 C C . ALA A 1 328 ? 77.571 -10.806 58.173 1.00 55.97 327 ALA A C 1
ATOM 2458 O O . ALA A 1 328 ? 76.477 -10.643 58.710 1.00 57.18 327 ALA A O 1
ATOM 2460 N N . ALA A 1 329 ? 77.878 -10.298 56.970 1.00 52.21 328 ALA A N 1
ATOM 2461 C CA . ALA A 1 329 ? 76.964 -9.465 56.182 1.00 52.24 328 ALA A CA 1
ATOM 2462 C C . ALA A 1 329 ? 75.755 -10.257 55.691 1.00 56.28 328 ALA A C 1
ATOM 2463 O O . ALA A 1 329 ? 74.645 -9.758 55.821 1.00 58.15 328 ALA A O 1
ATOM 2465 N N . LEU A 1 330 ? 75.952 -11.481 55.148 1.00 51.11 329 LEU A N 1
ATOM 2466 C CA . LEU A 1 330 ? 74.833 -12.290 54.654 1.00 50.42 329 LEU A CA 1
ATOM 2467 C C . LEU A 1 330 ? 74.081 -12.939 55.837 1.00 56.66 329 LEU A C 1
ATOM 2468 O O . LEU A 1 330 ? 72.915 -13.313 55.669 1.00 57.10 329 LEU A O 1
ATOM 2473 N N . ALA A 1 331 ? 74.699 -13.022 57.035 1.00 54.59 330 ALA A N 1
ATOM 2474 C CA . ALA A 1 331 ? 73.955 -13.479 58.214 1.00 56.53 330 ALA A CA 1
ATOM 2475 C C . ALA A 1 331 ? 72.930 -12.405 58.574 1.00 62.95 330 ALA A C 1
ATOM 2476 O O . ALA A 1 331 ? 71.757 -12.720 58.799 1.00 65.40 330 ALA A O 1
ATOM 2478 N N . GLU A 1 332 ? 73.364 -11.121 58.514 1.00 57.99 331 GLU A N 1
ATOM 2479 C CA . GLU A 1 332 ? 72.543 -9.935 58.764 1.00 58.86 331 GLU A CA 1
ATOM 2480 C C . GLU A 1 332 ? 71.418 -9.827 57.715 1.00 63.72 331 GLU A C 1
ATOM 2481 O O . GLU A 1 332 ? 70.275 -9.554 58.085 1.00 66.13 331 GLU A O 1
ATOM 2487 N N . TYR A 1 333 ? 71.737 -10.077 56.432 1.00 57.68 332 TYR A N 1
ATOM 2488 C CA . TYR A 1 333 ? 70.797 -10.014 55.312 1.00 56.98 332 TYR A CA 1
ATOM 2489 C C . TYR A 1 333 ? 69.715 -11.112 55.387 1.00 65.01 332 TYR A C 1
ATOM 2490 O O . TYR A 1 333 ? 68.597 -10.861 54.930 1.00 65.29 332 TYR A O 1
ATOM 2499 N N . SER A 1 334 ? 70.014 -12.303 55.975 1.00 64.69 333 SER A N 1
ATOM 2500 C CA . SER A 1 334 ? 69.031 -13.402 56.078 1.00 66.96 333 SER A CA 1
ATOM 2501 C C . SER A 1 334 ? 67.910 -13.079 57.116 1.00 75.81 333 SER A C 1
ATOM 2502 O O . SER A 1 334 ? 66.972 -13.873 57.272 1.00 76.86 333 SER A O 1
ATOM 2505 N N . ASP A 1 335 ? 67.990 -11.899 57.776 1.00 73.97 334 ASP A N 1
ATOM 2506 C CA . ASP A 1 335 ? 66.985 -11.392 58.709 1.00 106.55 334 ASP A CA 1
ATOM 2507 C C . ASP A 1 335 ? 66.098 -10.360 57.998 1.00 151.56 334 ASP A C 1
ATOM 2508 O O . ASP A 1 335 ? 64.956 -10.658 57.638 1.00 117.39 334 ASP A O 1
ATOM 2513 N N . ALA B 1 18 ? 130.050 -10.349 25.793 1.00 51.10 17 ALA B N 1
ATOM 2514 C CA . ALA B 1 18 ? 130.014 -10.076 24.345 1.00 51.21 17 ALA B CA 1
ATOM 2515 C C . ALA B 1 18 ? 129.428 -8.685 24.042 1.00 54.99 17 ALA B C 1
ATOM 2516 O O . ALA B 1 18 ? 128.479 -8.273 24.711 1.00 56.70 17 ALA B O 1
ATOM 2518 N N . VAL B 1 19 ? 129.984 -7.967 23.045 1.00 48.34 18 VAL B N 1
ATOM 2519 C CA . VAL B 1 19 ? 129.480 -6.643 22.652 1.00 47.00 18 VAL B CA 1
ATOM 2520 C C . VAL B 1 19 ? 128.308 -6.858 21.688 1.00 49.79 18 VAL B C 1
ATOM 2521 O O . VAL B 1 19 ? 128.536 -7.305 20.553 1.00 49.02 18 VAL B O 1
ATOM 2525 N N . CYS B 1 20 ? 127.060 -6.600 22.117 1.00 45.90 19 CYS B N 1
ATOM 2526 C CA . CYS B 1 20 ? 126.006 -6.857 21.144 1.00 45.65 19 CYS B CA 1
ATOM 2527 C C . CYS B 1 20 ? 125.597 -5.567 20.467 1.00 44.77 19 CYS B C 1
ATOM 2528 O O . CYS B 1 20 ? 124.947 -4.703 21.081 1.00 44.20 19 CYS B O 1
ATOM 2531 N N . LEU B 1 21 ? 125.967 -5.469 19.178 1.00 37.22 20 LEU B N 1
ATOM 2532 C CA . LEU B 1 21 ? 125.648 -4.350 18.304 1.00 36.31 20 LEU B CA 1
ATOM 2533 C C . LEU B 1 21 ? 124.809 -4.850 17.115 1.00 41.18 20 LEU B C 1
ATOM 2534 O O . LEU B 1 21 ? 125.009 -4.418 15.975 1.00 41.29 20 LEU B O 1
ATOM 2539 N N . ALA B 1 22 ? 123.870 -5.769 17.378 1.00 37.64 21 ALA B N 1
ATOM 2540 C CA . ALA B 1 22 ? 123.115 -6.383 16.305 1.00 37.14 21 ALA B CA 1
ATOM 2541 C C . ALA B 1 22 ? 121.580 -6.198 16.422 1.00 40.32 21 ALA B C 1
ATOM 2542 O O . ALA B 1 22 ? 120.907 -6.507 15.439 1.00 39.84 21 ALA B O 1
ATOM 2544 N N . PHE B 1 23 ? 121.022 -5.683 17.544 1.00 35.80 22 PHE B N 1
ATOM 2545 C CA . PHE B 1 23 ? 119.553 -5.573 17.620 1.00 35.80 22 PHE B CA 1
ATOM 2546 C C . PHE B 1 23 ? 119.043 -4.163 17.900 1.00 38.50 22 PHE B C 1
ATOM 2547 O O . PHE B 1 23 ? 117.860 -4.011 18.182 1.00 37.37 22 PHE B O 1
ATOM 2555 N N . ASN B 1 24 ? 119.891 -3.137 17.742 1.00 36.22 23 ASN B N 1
ATOM 2556 C CA . ASN B 1 24 ? 119.539 -1.720 17.880 1.00 35.87 23 ASN B CA 1
ATOM 2557 C C . ASN B 1 24 ? 118.937 -1.412 19.257 1.00 39.35 23 ASN B C 1
ATOM 2558 O O . ASN B 1 24 ? 118.087 -0.537 19.374 1.00 39.79 23 ASN B O 1
ATOM 2563 N N . GLU B 1 25 ? 119.415 -2.095 20.298 1.00 35.40 24 GLU B N 1
ATOM 2564 C CA . GLU B 1 25 ? 118.930 -1.912 21.663 1.00 35.10 24 GLU B CA 1
ATOM 2565 C C . GLU B 1 25 ? 119.518 -0.652 22.306 1.00 41.83 24 GLU B C 1
ATOM 2566 O O . GLU B 1 25 ? 120.632 -0.231 21.945 1.00 42.08 24 GLU B O 1
ATOM 2572 N N . ASN B 1 26 ? 118.768 -0.056 23.278 1.00 37.79 25 ASN B N 1
ATOM 2573 C CA . ASN B 1 26 ? 119.258 1.061 24.097 1.00 36.56 25 ASN B CA 1
ATOM 2574 C C . ASN B 1 26 ? 120.294 0.464 25.051 1.00 39.61 25 ASN B C 1
ATOM 2575 O O . ASN B 1 26 ? 119.939 -0.450 25.799 1.00 39.34 25 ASN B O 1
ATOM 2580 N N . PRO B 1 27 ? 121.584 0.879 24.988 1.00 35.44 26 PRO B N 1
ATOM 2581 C CA . PRO B 1 27 ? 122.617 0.200 25.800 1.00 34.76 26 PRO B CA 1
ATOM 2582 C C . PRO B 1 27 ? 122.722 0.685 27.248 1.00 40.46 26 PRO B C 1
ATOM 2583 O O . PRO B 1 27 ? 123.422 0.053 28.047 1.00 40.99 26 PRO B O 1
ATOM 2587 N N . GLU B 1 28 ? 122.040 1.790 27.586 1.00 37.49 27 GLU B N 1
ATOM 2588 C CA . GLU B 1 28 ? 122.109 2.404 28.913 1.00 37.50 27 GLU B CA 1
ATOM 2589 C C . GLU B 1 28 ? 121.429 1.562 29.981 1.00 40.73 27 GLU B C 1
ATOM 2590 O O . GLU B 1 28 ? 120.583 0.714 29.702 1.00 40.09 27 GLU B O 1
ATOM 2596 N N . ALA B 1 29 ? 121.814 1.827 31.216 1.00 39.15 28 ALA B N 1
ATOM 2597 C CA . ALA B 1 29 ? 121.251 1.220 32.411 1.00 39.14 28 ALA B CA 1
ATOM 2598 C C . ALA B 1 29 ? 119.830 1.723 32.610 1.00 41.03 28 ALA B C 1
ATOM 2599 O O . ALA B 1 29 ? 119.528 2.877 32.270 1.00 40.99 28 ALA B O 1
ATOM 2601 N N . VAL B 1 30 ? 118.956 0.847 33.101 1.00 36.22 29 VAL B N 1
ATOM 2602 C CA . VAL B 1 30 ? 117.548 1.161 33.330 1.00 36.15 29 VAL B CA 1
ATOM 2603 C C . VAL B 1 30 ? 117.477 2.165 34.495 1.00 43.03 29 VAL B C 1
ATOM 2604 O O . VAL B 1 30 ? 118.069 1.917 35.548 1.00 44.37 29 VAL B O 1
ATOM 2608 N N . GLU B 1 31 ? 116.807 3.314 34.281 1.00 39.45 30 GLU B N 1
ATOM 2609 C CA . GLU B 1 31 ? 116.669 4.371 35.289 1.00 39.80 30 GLU B CA 1
ATOM 2610 C C . GLU B 1 31 ? 116.082 3.834 36.601 1.00 44.67 30 GLU B C 1
ATOM 2611 O O . GLU B 1 31 ? 115.178 2.997 36.566 1.00 44.90 30 GLU B O 1
ATOM 2617 N N . PRO B 1 32 ? 116.607 4.304 37.767 1.00 41.32 31 PRO B N 1
ATOM 2618 C CA . PRO B 1 32 ? 116.113 3.798 39.069 1.00 41.03 31 PRO B CA 1
ATOM 2619 C C . PRO B 1 32 ? 114.599 3.971 39.284 1.00 42.69 31 PRO B C 1
ATOM 2620 O O . PRO B 1 32 ? 113.967 3.049 39.799 1.00 40.96 31 PRO B O 1
ATOM 2624 N N . ARG B 1 33 ? 114.020 5.116 38.888 1.00 39.23 32 ARG B N 1
ATOM 2625 C CA . ARG B 1 33 ? 112.591 5.348 39.089 1.00 39.90 32 ARG B CA 1
ATOM 2626 C C . ARG B 1 33 ? 111.745 4.334 38.277 1.00 42.39 32 ARG B C 1
ATOM 2627 O O . ARG B 1 33 ? 110.687 3.945 38.765 1.00 43.16 32 ARG B O 1
ATOM 2635 N N . VAL B 1 34 ? 112.234 3.843 37.112 1.00 36.25 33 VAL B N 1
ATOM 2636 C CA . VAL B 1 34 ? 111.550 2.833 36.288 1.00 34.57 33 VAL B CA 1
ATOM 2637 C C . VAL B 1 34 ? 111.639 1.463 37.025 1.00 40.43 33 VAL B C 1
ATOM 2638 O O . VAL B 1 34 ? 110.631 0.737 37.120 1.00 39.87 33 VAL B O 1
ATOM 2642 N N . GLN B 1 35 ? 112.831 1.140 37.587 1.00 38.06 34 GLN B N 1
ATOM 2643 C CA . GLN B 1 35 ? 113.028 -0.106 38.343 1.00 37.92 34 GLN B CA 1
ATOM 2644 C C . GLN B 1 35 ? 112.158 -0.118 39.605 1.00 40.72 34 GLN B C 1
ATOM 2645 O O . GLN B 1 35 ? 111.520 -1.134 39.879 1.00 41.80 34 GLN B O 1
ATOM 2651 N N . ALA B 1 36 ? 112.077 1.014 40.326 1.00 35.49 35 ALA B N 1
ATOM 2652 C CA . ALA B 1 36 ? 111.259 1.147 41.543 1.00 35.26 35 ALA B CA 1
ATOM 2653 C C . ALA B 1 36 ? 109.769 0.975 41.228 1.00 42.07 35 ALA B C 1
ATOM 2654 O O . ALA B 1 36 ? 109.085 0.267 41.968 1.00 43.00 35 ALA B O 1
ATOM 2656 N N . ALA B 1 37 ? 109.271 1.575 40.115 1.00 38.38 36 ALA B N 1
ATOM 2657 C CA . ALA B 1 37 ? 107.868 1.438 39.714 1.00 37.95 36 ALA B CA 1
ATOM 2658 C C . ALA B 1 37 ? 107.510 -0.036 39.461 1.00 43.84 36 ALA B C 1
ATOM 2659 O O . ALA B 1 37 ? 106.408 -0.472 39.841 1.00 44.36 36 ALA B O 1
ATOM 2661 N N . ILE B 1 38 ? 108.466 -0.811 38.876 1.00 39.32 37 ILE B N 1
ATOM 2662 C CA . ILE B 1 38 ? 108.287 -2.229 38.587 1.00 38.62 37 ILE B CA 1
ATOM 2663 C C . ILE B 1 38 ? 108.239 -2.983 39.921 1.00 42.48 37 ILE B C 1
ATOM 2664 O O . ILE B 1 38 ? 107.303 -3.750 40.135 1.00 42.97 37 ILE B O 1
ATOM 2669 N N . ALA B 1 39 ? 109.184 -2.708 40.839 1.00 39.56 38 ALA B N 1
ATOM 2670 C CA . ALA B 1 39 ? 109.277 -3.353 42.169 1.00 40.10 38 ALA B CA 1
ATOM 2671 C C . ALA B 1 39 ? 107.995 -3.163 43.005 1.00 45.90 38 ALA B C 1
ATOM 2672 O O . ALA B 1 39 ? 107.629 -4.041 43.786 1.00 46.99 38 ALA B O 1
ATOM 2674 N N . ALA B 1 40 ? 107.337 -2.014 42.845 1.00 41.40 39 ALA B N 1
ATOM 2675 C CA . ALA B 1 40 ? 106.120 -1.682 43.552 1.00 41.59 39 ALA B CA 1
ATOM 2676 C C . ALA B 1 40 ? 104.928 -2.421 42.932 1.00 48.43 39 ALA B C 1
ATOM 2677 O O . ALA B 1 40 ? 104.053 -2.899 43.670 1.00 49.87 39 ALA B O 1
ATOM 2679 N N . ALA B 1 41 ? 104.890 -2.528 41.584 1.00 43.48 40 ALA B N 1
ATOM 2680 C CA . ALA B 1 41 ? 103.823 -3.246 40.898 1.00 42.96 40 ALA B CA 1
ATOM 2681 C C . ALA B 1 41 ? 103.910 -4.752 41.184 1.00 48.07 40 ALA B C 1
ATOM 2682 O O . ALA B 1 41 ? 102.885 -5.432 41.171 1.00 49.06 40 ALA B O 1
ATOM 2684 N N . ALA B 1 42 ? 105.130 -5.264 41.455 1.00 44.51 41 ALA B N 1
ATOM 2685 C CA . ALA B 1 42 ? 105.405 -6.677 41.714 1.00 43.64 41 ALA B CA 1
ATOM 2686 C C . ALA B 1 42 ? 104.609 -7.195 42.912 1.00 46.81 41 ALA B C 1
ATOM 2687 O O . ALA B 1 42 ? 104.235 -8.359 42.920 1.00 48.87 41 ALA B O 1
ATOM 2689 N N . ALA B 1 43 ? 104.293 -6.340 43.877 1.00 40.34 42 ALA B N 1
ATOM 2690 C CA . ALA B 1 43 ? 103.555 -6.741 45.073 1.00 40.27 42 ALA B CA 1
ATOM 2691 C C . ALA B 1 43 ? 102.028 -6.902 44.817 1.00 43.13 42 ALA B C 1
ATOM 2692 O O . ALA B 1 43 ? 101.305 -7.391 45.693 1.00 42.61 42 ALA B O 1
ATOM 2694 N N . ARG B 1 44 ? 101.551 -6.511 43.628 1.00 39.97 43 ARG B N 1
ATOM 2695 C CA . ARG B 1 44 ? 100.126 -6.579 43.280 1.00 40.92 43 ARG B CA 1
ATOM 2696 C C . ARG B 1 44 ? 99.858 -7.352 41.959 1.00 45.38 43 ARG B C 1
ATOM 2697 O O . ARG B 1 44 ? 98.783 -7.201 41.389 1.00 45.95 43 ARG B O 1
ATOM 2702 N N . ILE B 1 45 ? 100.782 -8.232 41.528 1.00 42.25 44 ILE B N 1
ATOM 2703 C CA . ILE B 1 45 ? 100.634 -9.004 40.282 1.00 41.28 44 ILE B CA 1
ATOM 2704 C C . ILE B 1 45 ? 99.492 -10.044 40.403 1.00 46.31 44 ILE B C 1
ATOM 2705 O O . ILE B 1 45 ? 99.053 -10.563 39.373 1.00 47.50 44 ILE B O 1
ATOM 2710 N N . ASN B 1 46 ? 98.973 -10.288 41.624 1.00 40.70 45 ASN B N 1
ATOM 2711 C CA . ASN B 1 46 ? 97.885 -11.243 41.873 1.00 40.05 45 ASN B CA 1
ATOM 2712 C C . ASN B 1 46 ? 96.506 -10.657 41.527 1.00 43.27 45 ASN B C 1
ATOM 2713 O O . ASN B 1 46 ? 95.517 -11.398 41.548 1.00 44.83 45 ASN B O 1
ATOM 2718 N N . ARG B 1 47 ? 96.440 -9.340 41.237 1.00 36.81 46 ARG B N 1
ATOM 2719 C CA . ARG B 1 47 ? 95.207 -8.621 40.936 1.00 36.82 46 ARG B CA 1
ATOM 2720 C C . ARG B 1 47 ? 95.195 -8.072 39.514 1.00 42.98 46 ARG B C 1
ATOM 2721 O O . ARG B 1 47 ? 96.230 -7.610 39.017 1.00 41.10 46 ARG B O 1
ATOM 2729 N N . TYR B 1 48 ? 94.009 -8.049 38.883 1.00 43.25 47 TYR B N 1
ATOM 2730 C CA . TYR B 1 48 ? 93.865 -7.493 37.534 1.00 43.62 47 TYR B CA 1
ATOM 2731 C C . TYR B 1 48 ? 94.138 -5.962 37.572 1.00 49.00 47 TYR B C 1
ATOM 2732 O O . TYR B 1 48 ? 93.695 -5.294 38.520 1.00 48.72 47 TYR B O 1
ATOM 2741 N N . PRO B 1 49 ? 94.904 -5.400 36.588 1.00 45.29 48 PRO B N 1
ATOM 2742 C CA . PRO B 1 49 ? 95.227 -3.963 36.642 1.00 45.01 48 PRO B CA 1
ATOM 2743 C C . PRO B 1 49 ? 94.070 -3.097 36.117 1.00 50.67 48 PRO B C 1
ATOM 2744 O O . PRO B 1 49 ? 94.244 -2.331 35.160 1.00 52.28 48 PRO B O 1
ATOM 2748 N N . PHE B 1 50 ? 92.885 -3.202 36.753 1.00 45.87 49 PHE B N 1
ATOM 2749 C CA . PHE B 1 50 ? 91.670 -2.504 36.329 1.00 44.98 49 PHE B CA 1
ATOM 2750 C C . PHE B 1 50 ? 91.789 -0.982 36.433 1.00 51.50 49 PHE B C 1
ATOM 2751 O O . PHE B 1 50 ? 91.152 -0.280 35.650 1.00 51.94 49 PHE B O 1
ATOM 2759 N N . ASP B 1 51 ? 92.581 -0.471 37.379 1.00 48.78 50 ASP B N 1
ATOM 2760 C CA . ASP B 1 51 ? 92.745 0.969 37.513 1.00 48.53 50 ASP B CA 1
ATOM 2761 C C . ASP B 1 51 ? 93.973 1.452 36.725 1.00 49.01 50 ASP B C 1
ATOM 2762 O O . ASP B 1 51 ? 93.927 2.550 36.166 1.00 47.81 50 ASP B O 1
ATOM 2767 N N . ALA B 1 52 ? 95.036 0.628 36.644 1.00 43.25 51 ALA B N 1
ATOM 2768 C CA . ALA B 1 52 ? 96.277 0.965 35.958 1.00 41.44 51 ALA B CA 1
ATOM 2769 C C . ALA B 1 52 ? 96.122 1.050 34.415 1.00 44.20 51 ALA B C 1
ATOM 2770 O O . ALA B 1 52 ? 96.740 1.947 33.844 1.00 43.21 51 ALA B O 1
ATOM 2772 N N . GLU B 1 53 ? 95.323 0.153 33.739 1.00 41.14 52 GLU B N 1
ATOM 2773 C CA A GLU B 1 53 ? 95.190 0.201 32.268 0.50 39.66 52 GLU B CA 1
ATOM 2774 C CA B GLU B 1 53 ? 95.098 0.176 32.272 0.50 40.35 52 GLU B CA 1
ATOM 2775 C C . GLU B 1 53 ? 94.618 1.580 31.829 1.00 43.26 52 GLU B C 1
ATOM 2776 O O . GLU B 1 53 ? 95.301 2.233 31.038 1.00 42.38 52 GLU B O 1
ATOM 2787 N N . PRO B 1 54 ? 93.428 2.090 32.333 1.00 38.71 53 PRO B N 1
ATOM 2788 C CA . PRO B 1 54 ? 92.952 3.409 31.866 1.00 38.49 53 PRO B CA 1
ATOM 2789 C C . PRO B 1 54 ? 93.879 4.572 32.235 1.00 44.52 53 PRO B C 1
ATOM 2790 O O . PRO B 1 54 ? 93.980 5.525 31.465 1.00 45.36 53 PRO B O 1
ATOM 2794 N N . ARG B 1 55 ? 94.560 4.485 33.380 1.00 41.07 54 ARG B N 1
ATOM 2795 C CA . ARG B 1 55 ? 95.484 5.514 33.851 1.00 40.31 54 ARG B CA 1
ATOM 2796 C C . ARG B 1 55 ? 96.684 5.652 32.897 1.00 42.29 54 ARG B C 1
ATOM 2797 O O . ARG B 1 55 ? 97.071 6.774 32.582 1.00 43.49 54 ARG B O 1
ATOM 2805 N N . VAL B 1 56 ? 97.260 4.528 32.443 1.00 36.45 55 VAL B N 1
ATOM 2806 C CA . VAL B 1 56 ? 98.411 4.527 31.531 1.00 35.07 55 VAL B CA 1
ATOM 2807 C C . VAL B 1 56 ? 97.939 5.025 30.134 1.00 38.60 55 VAL B C 1
ATOM 2808 O O . VAL B 1 56 ? 98.683 5.769 29.473 1.00 38.87 55 VAL B O 1
ATOM 2820 N N . ARG B 1 58 ? 95.686 7.283 29.511 1.00 34.84 57 ARG B N 1
ATOM 2821 C CA . ARG B 1 58 ? 95.625 8.735 29.691 1.00 33.87 57 ARG B CA 1
ATOM 2822 C C . ARG B 1 58 ? 97.005 9.335 29.747 1.00 38.01 57 ARG B C 1
ATOM 2823 O O . ARG B 1 58 ? 97.198 10.438 29.232 1.00 40.32 57 ARG B O 1
ATOM 2831 N N . LYS B 1 59 ? 97.965 8.626 30.369 1.00 33.11 58 LYS B N 1
ATOM 2832 C CA . LYS B 1 59 ? 99.361 9.075 30.445 1.00 34.54 58 LYS B CA 1
ATOM 2833 C C . LYS B 1 59 ? 99.991 9.130 29.038 1.00 40.58 58 LYS B C 1
ATOM 2834 O O . LYS B 1 59 ? 100.681 10.102 28.722 1.00 41.79 58 LYS B O 1
ATOM 2840 N N . LEU B 1 60 ? 99.706 8.115 28.186 1.00 35.68 59 LEU B N 1
ATOM 2841 C CA . LEU B 1 60 ? 100.149 8.046 26.793 1.00 34.12 59 LEU B CA 1
ATOM 2842 C C . LEU B 1 60 ? 99.586 9.216 26.000 1.00 38.95 59 LEU B C 1
ATOM 2843 O O . LEU B 1 60 ? 100.327 9.855 25.243 1.00 37.58 59 LEU B O 1
ATOM 2848 N N . ALA B 1 61 ? 98.276 9.519 26.211 1.00 36.72 60 ALA B N 1
ATOM 2849 C CA . ALA B 1 61 ? 97.543 10.618 25.576 1.00 36.69 60 ALA B CA 1
ATOM 2850 C C . ALA B 1 61 ? 98.186 11.961 25.901 1.00 42.36 60 ALA B C 1
ATOM 2851 O O . ALA B 1 61 ? 98.356 12.783 24.997 1.00 42.72 60 ALA B O 1
ATOM 2853 N N . GLU B 1 62 ? 98.599 12.151 27.180 1.00 39.53 61 GLU B N 1
ATOM 2854 C CA . GLU B 1 62 ? 99.317 13.325 27.658 1.00 39.67 61 GLU B CA 1
ATOM 2855 C C . GLU B 1 62 ? 100.688 13.458 26.986 1.00 42.55 61 GLU B C 1
ATOM 2856 O O . GLU B 1 62 ? 101.042 14.524 26.464 1.00 43.00 61 GLU B O 1
ATOM 2862 N N . HIS B 1 63 ? 101.451 12.356 27.002 1.00 36.38 62 HIS B N 1
ATOM 2863 C CA . HIS B 1 63 ? 102.791 12.292 26.470 1.00 35.34 62 HIS B CA 1
ATOM 2864 C C . HIS B 1 63 ? 102.821 12.660 24.981 1.00 37.37 62 HIS B C 1
ATOM 2865 O O . HIS B 1 63 ? 103.628 13.504 24.596 1.00 37.17 62 HIS B O 1
ATOM 2872 N N . PHE B 1 64 ? 101.926 12.080 24.170 1.00 33.07 63 PHE B N 1
ATOM 2873 C CA . PHE B 1 64 ? 101.919 12.313 22.722 1.00 32.17 63 PHE B CA 1
ATOM 2874 C C . PHE B 1 64 ? 101.004 13.484 22.322 1.00 37.44 63 PHE B C 1
ATOM 2875 O O . PHE B 1 64 ? 100.903 13.787 21.132 1.00 36.67 63 PHE B O 1
ATOM 2883 N N . SER B 1 65 ? 100.395 14.166 23.321 1.00 35.34 64 SER B N 1
ATOM 2884 C CA . SER B 1 65 ? 99.540 15.349 23.195 1.00 35.71 64 SER B CA 1
ATOM 2885 C C . SER B 1 65 ? 98.440 15.127 22.137 1.00 41.00 64 SER B C 1
ATOM 2886 O O . SER B 1 65 ? 98.260 15.929 21.211 1.00 40.77 64 SER B O 1
ATOM 2889 N N . CYS B 1 66 ? 97.687 14.041 22.300 1.00 37.39 65 CYS B N 1
ATOM 2890 C CA . CYS B 1 66 ? 96.591 13.711 21.395 1.00 36.88 65 CYS B CA 1
ATOM 2891 C C . CYS B 1 66 ? 95.436 13.138 22.208 1.00 41.96 65 CYS B C 1
ATOM 2892 O O . CYS B 1 66 ? 95.663 12.722 23.347 1.00 41.84 65 CYS B O 1
ATOM 2895 N N . PRO B 1 67 ? 94.200 13.051 21.668 1.00 38.69 66 PRO B N 1
ATOM 2896 C CA . PRO B 1 67 ? 93.126 12.401 22.443 1.00 38.45 66 PRO B CA 1
ATOM 2897 C C . PRO B 1 67 ? 93.365 10.888 22.544 1.00 41.65 66 PRO B C 1
ATOM 2898 O O . PRO B 1 67 ? 93.945 10.288 21.629 1.00 42.41 66 PRO B O 1
ATOM 2902 N N . GLU B 1 68 ? 92.896 10.266 23.629 1.00 35.71 67 GLU B N 1
ATOM 2903 C CA . GLU B 1 68 ? 93.041 8.824 23.850 1.00 34.55 67 GLU B CA 1
ATOM 2904 C C . GLU B 1 68 ? 92.306 8.031 22.751 1.00 38.59 67 GLU B C 1
ATOM 2905 O O . GLU B 1 68 ? 92.660 6.889 22.468 1.00 40.35 67 GLU B O 1
ATOM 2911 N N . ASP B 1 69 ? 91.316 8.659 22.108 1.00 32.98 68 ASP B N 1
ATOM 2912 C CA . ASP B 1 69 ? 90.512 8.082 21.040 1.00 32.57 68 ASP B CA 1
ATOM 2913 C C . ASP B 1 69 ? 91.324 7.866 19.755 1.00 38.41 68 ASP B C 1
ATOM 2914 O O . ASP B 1 69 ? 90.874 7.130 18.860 1.00 39.36 68 ASP B O 1
ATOM 2919 N N . ASN B 1 70 ? 92.507 8.503 19.652 1.00 34.54 69 ASN B N 1
ATOM 2920 C CA . ASN B 1 70 ? 93.344 8.414 18.455 1.00 33.37 69 ASN B CA 1
ATOM 2921 C C . ASN B 1 70 ? 94.578 7.548 18.654 1.00 37.90 69 ASN B C 1
ATOM 2922 O O . ASN B 1 70 ? 95.418 7.532 17.753 1.00 38.79 69 ASN B O 1
ATOM 2927 N N . LEU B 1 71 ? 94.687 6.812 19.781 1.00 34.30 70 LEU B N 1
ATOM 2928 C CA . LEU B 1 71 ? 95.866 5.968 20.014 1.00 34.46 70 LEU B CA 1
ATOM 2929 C C . LEU B 1 71 ? 95.466 4.604 20.574 1.00 35.79 70 LEU B C 1
ATOM 2930 O O . LEU B 1 71 ? 94.476 4.494 21.300 1.00 35.50 70 LEU B O 1
ATOM 2943 N N . LEU B 1 73 ? 97.508 1.037 22.373 1.00 31.00 72 LEU B N 1
ATOM 2944 C CA . LEU B 1 73 ? 98.697 0.398 22.958 1.00 29.81 72 LEU B CA 1
ATOM 2945 C C . LEU B 1 73 ? 98.781 -1.010 22.386 1.00 32.69 72 LEU B C 1
ATOM 2946 O O . LEU B 1 73 ? 97.786 -1.730 22.413 1.00 33.59 72 LEU B O 1
ATOM 2951 N N . VAL B 1 74 ? 99.913 -1.374 21.786 1.00 27.00 73 VAL B N 1
ATOM 2952 C CA . VAL B 1 74 ? 100.041 -2.656 21.086 1.00 25.84 73 VAL B CA 1
ATOM 2953 C C . VAL B 1 74 ? 101.319 -3.414 21.485 1.00 31.62 73 VAL B C 1
ATOM 2954 O O . VAL B 1 74 ? 102.295 -2.826 21.945 1.00 32.51 73 VAL B O 1
ATOM 2958 N N . ARG B 1 75 ? 101.310 -4.723 21.253 1.00 29.02 74 ARG B N 1
ATOM 2959 C CA . ARG B 1 75 ? 102.454 -5.601 21.462 1.00 29.27 74 ARG B CA 1
ATOM 2960 C C . ARG B 1 75 ? 103.389 -5.506 20.233 1.00 33.95 74 ARG B C 1
ATOM 2961 O O . ARG B 1 75 ? 103.504 -6.459 19.436 1.00 34.18 74 ARG B O 1
ATOM 2969 N N . GLY B 1 76 ? 103.987 -4.335 20.058 1.00 29.38 75 GLY B N 1
ATOM 2970 C CA . GLY B 1 76 ? 104.913 -4.088 18.960 1.00 29.70 75 GLY B CA 1
ATOM 2971 C C . GLY B 1 76 ? 104.320 -3.960 17.569 1.00 35.72 75 GLY B C 1
ATOM 2972 O O . GLY B 1 76 ? 103.086 -3.941 17.378 1.00 36.36 75 GLY B O 1
ATOM 2973 N N . ILE B 1 77 ? 105.222 -3.880 16.580 1.00 30.25 76 ILE B N 1
ATOM 2974 C CA . ILE B 1 77 ? 104.866 -3.706 15.176 1.00 29.33 76 ILE B CA 1
ATOM 2975 C C . ILE B 1 77 ? 104.093 -4.967 14.643 1.00 35.90 76 ILE B C 1
ATOM 2976 O O . ILE B 1 77 ? 103.259 -4.791 13.745 1.00 37.29 76 ILE B O 1
ATOM 2981 N N . ASP B 1 78 ? 104.295 -6.189 15.220 1.00 32.05 77 ASP B N 1
ATOM 2982 C CA . ASP B 1 78 ? 103.550 -7.384 14.779 1.00 31.58 77 ASP B CA 1
ATOM 2983 C C . ASP B 1 78 ? 102.055 -7.216 15.054 1.00 34.89 77 ASP B C 1
ATOM 2984 O O . ASP B 1 78 ? 101.269 -7.398 14.116 1.00 35.61 77 ASP B O 1
ATOM 2989 N N . GLU B 1 79 ? 101.657 -6.823 16.298 1.00 30.09 78 GLU B N 1
ATOM 2990 C CA . GLU B 1 79 ? 100.238 -6.592 16.599 1.00 30.28 78 GLU B CA 1
ATOM 2991 C C . GLU B 1 79 ? 99.677 -5.476 15.741 1.00 35.82 78 GLU B C 1
ATOM 2992 O O . GLU B 1 79 ? 98.571 -5.582 15.221 1.00 35.57 78 GLU B O 1
ATOM 2998 N N . CYS B 1 80 ? 100.443 -4.411 15.607 1.00 33.65 79 CYS B N 1
ATOM 2999 C CA . CYS B 1 80 ? 100.086 -3.236 14.833 1.00 33.35 79 CYS B CA 1
ATOM 3000 C C . CYS B 1 80 ? 99.734 -3.620 13.381 1.00 35.66 79 CYS B C 1
ATOM 3001 O O . CYS B 1 80 ? 98.656 -3.252 12.890 1.00 35.87 79 CYS B O 1
ATOM 3004 N N . PHE B 1 81 ? 100.627 -4.377 12.715 1.00 30.04 80 PHE B N 1
ATOM 3005 C CA . PHE B 1 81 ? 100.445 -4.778 11.323 1.00 29.34 80 PHE B CA 1
ATOM 3006 C C . PHE B 1 81 ? 99.229 -5.681 11.180 1.00 33.58 80 PHE B C 1
ATOM 3007 O O . PHE B 1 81 ? 98.459 -5.509 10.233 1.00 32.91 80 PHE B O 1
ATOM 3015 N N . ASP B 1 82 ? 99.050 -6.631 12.121 1.00 31.77 81 ASP B N 1
ATOM 3016 C CA . ASP B 1 82 ? 97.935 -7.575 12.094 1.00 31.45 81 ASP B CA 1
ATOM 3017 C C . ASP B 1 82 ? 96.591 -6.887 12.241 1.00 34.20 81 ASP B C 1
ATOM 3018 O O . ASP B 1 82 ? 95.702 -7.150 11.441 1.00 36.19 81 ASP B O 1
ATOM 3023 N N . ARG B 1 83 ? 96.437 -6.019 13.243 1.00 29.49 82 ARG B N 1
ATOM 3024 C CA . ARG B 1 83 ? 95.150 -5.393 13.523 1.00 30.03 82 ARG B CA 1
ATOM 3025 C C . ARG B 1 83 ? 94.784 -4.394 12.380 1.00 36.24 82 ARG B C 1
ATOM 3026 O O . ARG B 1 83 ? 93.597 -4.348 12.005 1.00 36.53 82 ARG B O 1
ATOM 3034 N N . ILE B 1 84 ? 95.793 -3.733 11.738 1.00 32.35 83 ILE B N 1
ATOM 3035 C CA . ILE B 1 84 ? 95.533 -2.830 10.598 1.00 31.97 83 ILE B CA 1
ATOM 3036 C C . ILE B 1 84 ? 95.119 -3.654 9.363 1.00 36.18 83 ILE B C 1
ATOM 3037 O O . ILE B 1 84 ? 94.093 -3.349 8.728 1.00 35.30 83 ILE B O 1
ATOM 3042 N N . SER B 1 85 ? 95.907 -4.696 9.036 1.00 33.00 84 SER B N 1
ATOM 3043 C CA . SER B 1 85 ? 95.653 -5.519 7.843 1.00 32.66 84 SER B CA 1
ATOM 3044 C C . SER B 1 85 ? 94.297 -6.248 7.932 1.00 35.76 84 SER B C 1
ATOM 3045 O O . SER B 1 85 ? 93.651 -6.416 6.896 1.00 36.27 84 SER B O 1
ATOM 3048 N N . ALA B 1 86 ? 93.852 -6.635 9.152 1.00 29.82 85 ALA B N 1
ATOM 3049 C CA . ALA B 1 86 ? 92.553 -7.291 9.356 1.00 29.18 85 ALA B CA 1
ATOM 3050 C C . ALA B 1 86 ? 91.387 -6.371 8.963 1.00 33.94 85 ALA B C 1
ATOM 3051 O O . ALA B 1 86 ? 90.318 -6.875 8.620 1.00 36.08 85 ALA B O 1
ATOM 3053 N N . GLU B 1 87 ? 91.604 -5.036 8.972 1.00 28.44 86 GLU B N 1
ATOM 3054 C CA . GLU B 1 87 ? 90.579 -4.046 8.630 1.00 27.24 86 GLU B CA 1
ATOM 3055 C C . GLU B 1 87 ? 90.603 -3.694 7.138 1.00 33.27 86 GLU B C 1
ATOM 3056 O O . GLU B 1 87 ? 89.612 -3.124 6.644 1.00 33.65 86 GLU B O 1
ATOM 3062 N N . PHE B 1 88 ? 91.721 -4.010 6.423 1.00 29.20 87 PHE B N 1
ATOM 3063 C CA . PHE B 1 88 ? 91.891 -3.706 4.990 1.00 28.98 87 PHE B CA 1
ATOM 3064 C C . PHE B 1 88 ? 92.331 -4.926 4.197 1.00 32.93 87 PHE B C 1
ATOM 3065 O O . PHE B 1 88 ? 93.123 -4.797 3.256 1.00 32.24 87 PHE B O 1
ATOM 3073 N N . SER B 1 89 ? 91.794 -6.102 4.556 1.00 30.44 88 SER B N 1
ATOM 3074 C CA . SER B 1 89 ? 92.169 -7.417 4.023 1.00 31.19 88 SER B CA 1
ATOM 3075 C C . SER B 1 89 ? 91.982 -7.548 2.469 1.00 36.16 88 SER B C 1
ATOM 3076 O O . SER B 1 89 ? 92.652 -8.405 1.877 1.00 36.98 88 SER B O 1
ATOM 3079 N N . SER B 1 90 ? 91.171 -6.675 1.819 1.00 30.72 89 SER B N 1
ATOM 3080 C CA . SER B 1 90 ? 90.944 -6.664 0.363 1.00 29.53 89 SER B CA 1
ATOM 3081 C C . SER B 1 90 ? 92.035 -5.894 -0.400 1.00 33.00 89 SER B C 1
ATOM 3082 O O . SER B 1 90 ? 92.144 -6.026 -1.619 1.00 34.66 89 SER B O 1
ATOM 3093 N N . ARG B 1 92 ? 95.829 -4.303 -1.597 1.00 27.07 91 ARG B N 1
ATOM 3094 C CA . ARG B 1 92 ? 97.162 -4.789 -1.906 1.00 27.41 91 ARG B CA 1
ATOM 3095 C C . ARG B 1 92 ? 98.129 -4.101 -0.954 1.00 31.71 91 ARG B C 1
ATOM 3096 O O . ARG B 1 92 ? 98.145 -2.863 -0.854 1.00 31.33 91 ARG B O 1
ATOM 3104 N N . PHE B 1 93 ? 98.894 -4.894 -0.221 1.00 27.90 92 PHE B N 1
ATOM 3105 C CA . PHE B 1 93 ? 99.835 -4.347 0.738 1.00 27.32 92 PHE B CA 1
ATOM 3106 C C . PHE B 1 93 ? 101.157 -4.089 0.024 1.00 33.44 92 PHE B C 1
ATOM 3107 O O . PHE B 1 93 ? 101.638 -4.921 -0.762 1.00 34.16 92 PHE B O 1
ATOM 3115 N N . VAL B 1 94 ? 101.695 -2.877 0.239 1.00 28.48 93 VAL B N 1
ATOM 3116 C CA . VAL B 1 94 ? 102.905 -2.410 -0.425 1.00 26.28 93 VAL B CA 1
ATOM 3117 C C . VAL B 1 94 ? 103.948 -2.081 0.621 1.00 31.12 93 VAL B C 1
ATOM 3118 O O . VAL B 1 94 ? 103.717 -1.263 1.505 1.00 30.65 93 VAL B O 1
ATOM 3122 N N . THR B 1 95 ? 105.106 -2.740 0.525 1.00 29.78 94 THR B N 1
ATOM 3123 C CA . THR B 1 95 ? 106.234 -2.572 1.448 1.00 28.91 94 THR B CA 1
ATOM 3124 C C . THR B 1 95 ? 107.522 -2.427 0.650 1.00 36.02 94 THR B C 1
ATOM 3125 O O . THR B 1 95 ? 107.553 -2.746 -0.538 1.00 34.79 94 THR B O 1
ATOM 3129 N N . ALA B 1 96 ? 108.600 -1.966 1.312 1.00 35.40 95 ALA B N 1
ATOM 3130 C CA . ALA B 1 96 ? 109.922 -1.835 0.697 1.00 34.93 95 ALA B CA 1
ATOM 3131 C C . ALA B 1 96 ? 110.709 -3.144 0.775 1.00 38.11 95 ALA B C 1
ATOM 3132 O O . ALA B 1 96 ? 110.607 -3.876 1.762 1.00 36.91 95 ALA B O 1
ATOM 3134 N N . TRP B 1 97 ? 111.486 -3.441 -0.267 1.00 34.57 96 TRP B N 1
ATOM 3135 C CA . TRP B 1 97 ? 112.381 -4.583 -0.257 1.00 34.33 96 TRP B CA 1
ATOM 3136 C C . TRP B 1 97 ? 113.570 -4.306 -1.187 1.00 38.85 96 TRP B C 1
ATOM 3137 O O . TRP B 1 97 ? 113.348 -4.124 -2.386 1.00 40.81 96 TRP B O 1
ATOM 3148 N N . PRO B 1 98 ? 114.825 -4.228 -0.673 1.00 33.49 97 PRO B N 1
ATOM 3149 C CA . PRO B 1 98 ? 115.259 -4.425 0.720 1.00 32.64 97 PRO B CA 1
ATOM 3150 C C . PRO B 1 98 ? 114.597 -3.452 1.686 1.00 36.30 97 PRO B C 1
ATOM 3151 O O . PRO B 1 98 ? 114.306 -2.302 1.321 1.00 36.98 97 PRO B O 1
ATOM 3155 N N . GLY B 1 99 ? 114.372 -3.939 2.901 1.00 29.65 98 GLY B N 1
ATOM 3156 C CA . GLY B 1 99 ? 113.746 -3.199 3.987 1.00 29.04 98 GLY B CA 1
ATOM 3157 C C . GLY B 1 99 ? 113.428 -4.132 5.133 1.00 33.25 98 GLY B C 1
ATOM 3158 O O . GLY B 1 99 ? 113.796 -5.303 5.086 1.00 34.27 98 GLY B O 1
ATOM 3159 N N . PHE B 1 100 ? 112.751 -3.634 6.163 1.00 28.93 99 PHE B N 1
ATOM 3160 C CA . PHE B 1 100 ? 112.383 -4.421 7.338 1.00 28.32 99 PHE B CA 1
ATOM 3161 C C . PHE B 1 100 ? 111.582 -5.688 6.916 1.00 34.27 99 PHE B C 1
ATOM 3162 O O . PHE B 1 100 ? 110.647 -5.607 6.118 1.00 34.95 99 PHE B O 1
ATOM 3170 N N . ASP B 1 101 ? 112.001 -6.848 7.416 1.00 31.29 100 ASP B N 1
ATOM 3171 C CA . ASP B 1 101 ? 111.486 -8.170 7.046 1.00 31.62 100 ASP B CA 1
ATOM 3172 C C . ASP B 1 101 ? 110.231 -8.624 7.833 1.00 35.90 100 ASP B C 1
ATOM 3173 O O . ASP B 1 101 ? 109.615 -9.641 7.464 1.00 36.28 100 ASP B O 1
ATOM 3178 N N . GLY B 1 102 ? 109.862 -7.879 8.871 1.00 31.17 101 GLY B N 1
ATOM 3179 C CA . GLY B 1 102 ? 108.703 -8.201 9.692 1.00 31.32 101 GLY B CA 1
ATOM 3180 C C . GLY B 1 102 ? 107.375 -8.157 8.967 1.00 35.90 101 GLY B C 1
ATOM 3181 O O . GLY B 1 102 ? 106.502 -8.989 9.230 1.00 36.61 101 GLY B O 1
ATOM 3182 N N . TYR B 1 103 ? 107.213 -7.189 8.044 1.00 32.35 102 TYR B N 1
ATOM 3183 C CA . TYR B 1 103 ? 105.972 -7.028 7.281 1.00 31.90 102 TYR B CA 1
ATOM 3184 C C . TYR B 1 103 ? 105.776 -8.238 6.394 1.00 36.26 102 TYR B C 1
ATOM 3185 O O . TYR B 1 103 ? 104.669 -8.775 6.380 1.00 37.37 102 TYR B O 1
ATOM 3194 N N . ARG B 1 104 ? 106.861 -8.735 5.741 1.00 31.44 103 ARG B N 1
ATOM 3195 C CA . ARG B 1 104 ? 106.810 -9.956 4.928 1.00 32.27 103 ARG B CA 1
ATOM 3196 C C .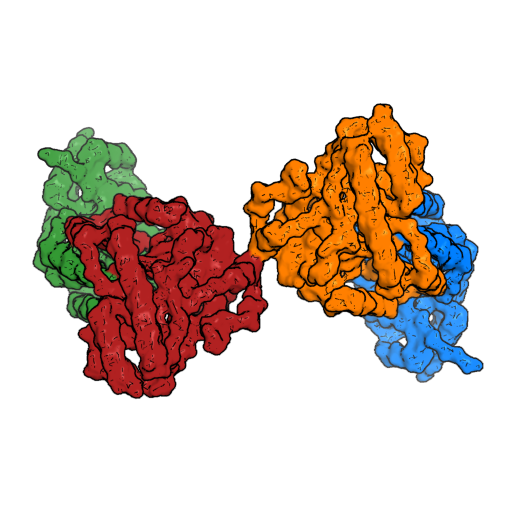 ARG B 1 104 ? 106.259 -11.157 5.706 1.00 38.84 103 ARG B C 1
ATOM 3197 O O . ARG B 1 104 ? 105.471 -11.934 5.161 1.00 39.05 103 ARG B O 1
ATOM 3205 N N . ALA B 1 105 ? 106.710 -11.312 6.968 1.00 36.42 104 ALA B N 1
ATOM 3206 C CA . ALA B 1 105 ? 106.362 -12.413 7.852 1.00 37.07 104 ALA B CA 1
ATOM 3207 C C . ALA B 1 105 ? 104.882 -12.393 8.199 1.00 42.56 104 ALA B C 1
ATOM 3208 O O . ALA B 1 105 ? 104.240 -13.439 8.181 1.00 43.79 104 ALA B O 1
ATOM 3210 N N . ARG B 1 106 ? 104.338 -11.204 8.483 1.00 38.29 105 ARG B N 1
ATOM 3211 C CA . ARG B 1 106 ? 102.928 -11.027 8.840 1.00 37.41 105 ARG B CA 1
ATOM 3212 C C . ARG B 1 106 ? 102.019 -11.207 7.613 1.00 41.05 105 ARG B C 1
ATOM 3213 O O . ARG B 1 106 ? 100.904 -11.700 7.765 1.00 42.81 105 ARG B O 1
ATOM 3221 N N . ILE B 1 107 ? 102.492 -10.827 6.409 1.00 35.85 106 ILE B N 1
ATOM 3222 C CA . ILE B 1 107 ? 101.761 -10.986 5.141 1.00 34.75 106 ILE B CA 1
ATOM 3223 C C . ILE B 1 107 ? 101.671 -12.493 4.833 1.00 42.00 106 ILE B C 1
ATOM 3224 O O . ILE B 1 107 ? 100.649 -12.968 4.330 1.00 41.26 106 ILE B O 1
ATOM 3229 N N . ALA B 1 108 ? 102.714 -13.242 5.215 1.00 41.72 107 ALA B N 1
ATOM 3230 C CA . ALA B 1 108 ? 102.803 -14.685 5.020 1.00 42.47 107 ALA B CA 1
ATOM 3231 C C . ALA B 1 108 ? 101.729 -15.419 5.831 1.00 47.00 107 ALA B C 1
ATOM 3232 O O . ALA B 1 108 ? 101.032 -16.271 5.274 1.00 47.13 107 ALA B O 1
ATOM 3234 N N . VAL B 1 109 ? 101.497 -14.989 7.088 1.00 42.65 108 VAL B N 1
ATOM 3235 C CA . VAL B 1 109 ? 100.552 -15.658 7.965 1.00 42.76 108 VAL B CA 1
ATOM 3236 C C . VAL B 1 109 ? 99.100 -15.247 7.620 1.00 46.28 108 VAL B C 1
ATOM 3237 O O . VAL B 1 109 ? 98.204 -15.978 8.005 1.00 47.73 108 VAL B O 1
ATOM 3241 N N . SER B 1 110 ? 98.863 -14.162 6.846 1.00 41.26 109 SER B N 1
ATOM 3242 C CA . SER B 1 110 ? 97.509 -13.686 6.513 1.00 40.27 109 SER B CA 1
ATOM 3243 C C . SER B 1 110 ? 97.048 -13.962 5.064 1.00 43.94 109 SER B C 1
ATOM 3244 O O . SER B 1 110 ? 95.845 -13.910 4.792 1.00 43.49 109 SER B O 1
ATOM 3247 N N . GLY B 1 111 ? 97.987 -14.213 4.157 1.00 40.80 110 GLY B N 1
ATOM 3248 C CA . GLY B 1 111 ? 97.714 -14.508 2.753 1.00 39.73 110 GLY B CA 1
ATOM 3249 C C . GLY B 1 111 ? 97.157 -13.324 2.005 1.00 42.28 110 GLY B C 1
ATOM 3250 O O . GLY B 1 111 ? 96.233 -13.476 1.205 1.00 45.13 110 GLY B O 1
ATOM 3251 N N . LEU B 1 112 ? 97.732 -12.145 2.249 1.00 34.71 111 LEU B N 1
ATOM 3252 C CA . LEU B 1 112 ? 97.300 -10.882 1.655 1.00 32.00 111 LEU B CA 1
ATOM 3253 C C . LEU B 1 112 ? 98.008 -10.610 0.336 1.00 33.37 111 LEU B C 1
ATOM 3254 O O . LEU B 1 112 ? 99.116 -11.098 0.135 1.00 32.10 111 LEU B O 1
ATOM 3259 N N . ARG B 1 113 ? 97.393 -9.808 -0.557 1.00 29.11 112 ARG B N 1
ATOM 3260 C CA . ARG B 1 113 ? 98.036 -9.433 -1.817 1.00 28.13 112 ARG B CA 1
ATOM 3261 C C . ARG B 1 113 ? 99.232 -8.576 -1.500 1.00 32.31 112 ARG B C 1
ATOM 3262 O O . ARG B 1 113 ? 99.172 -7.761 -0.578 1.00 31.23 112 ARG B O 1
ATOM 3270 N N . HIS B 1 114 ? 100.347 -8.794 -2.193 1.00 30.79 113 HIS B N 1
ATOM 3271 C CA . HIS B 1 114 ? 101.556 -8.063 -1.844 1.00 31.23 113 HIS B CA 1
ATOM 3272 C C . HIS B 1 114 ? 102.344 -7.635 -3.099 1.00 36.11 113 HIS B C 1
ATOM 3273 O O . HIS B 1 114 ? 102.477 -8.394 -4.056 1.00 36.54 113 HIS B O 1
ATOM 3280 N N . PHE B 1 115 ? 102.806 -6.382 -3.085 1.00 32.71 114 PHE B N 1
ATOM 3281 C CA . PHE B 1 115 ? 103.674 -5.749 -4.068 1.00 32.49 114 PHE B CA 1
ATOM 3282 C C . PHE B 1 115 ? 104.819 -5.062 -3.317 1.00 38.51 114 PHE B C 1
ATOM 3283 O O . PHE B 1 115 ? 104.587 -4.439 -2.274 1.00 36.73 114 PHE B O 1
ATOM 3291 N N . GLU B 1 116 ? 106.053 -5.185 -3.822 1.00 37.33 115 GLU B N 1
ATOM 3292 C CA . GLU B 1 116 ? 107.191 -4.578 -3.142 1.00 36.51 115 GLU B CA 1
ATOM 3293 C C . GLU B 1 116 ? 107.885 -3.503 -3.973 1.00 39.49 115 GLU B C 1
ATOM 3294 O O . GLU B 1 116 ? 108.070 -3.669 -5.176 1.00 39.00 115 GLU B O 1
ATOM 3300 N N . ILE B 1 117 ? 108.280 -2.407 -3.286 1.00 34.97 116 ILE B N 1
ATOM 3301 C CA . ILE B 1 117 ? 109.026 -1.285 -3.834 1.00 34.53 116 ILE B CA 1
ATOM 3302 C C . ILE B 1 117 ? 110.502 -1.554 -3.615 1.00 39.37 116 ILE B C 1
ATOM 3303 O O . ILE B 1 117 ? 110.945 -1.688 -2.474 1.00 40.01 116 ILE B O 1
ATOM 3308 N N . GLY B 1 118 ? 111.255 -1.620 -4.703 1.00 37.09 117 GLY B N 1
ATOM 3309 C CA . GLY B 1 118 ? 112.695 -1.852 -4.658 1.00 36.70 117 GLY B CA 1
ATOM 3310 C C . GLY B 1 118 ? 113.464 -0.603 -4.283 1.00 41.62 117 GLY B C 1
ATOM 3311 O O . GLY B 1 118 ? 112.874 0.458 -4.043 1.00 39.63 117 GLY B O 1
ATOM 3312 N N . LEU B 1 119 ? 114.800 -0.724 -4.232 1.00 40.73 118 LEU B N 1
ATOM 3313 C CA . LEU B 1 119 ? 115.648 0.415 -3.908 1.00 41.64 118 LEU B CA 1
ATOM 3314 C C . LEU B 1 119 ? 116.618 0.750 -5.045 1.00 48.74 118 LEU B C 1
ATOM 3315 O O . LEU B 1 119 ? 117.035 -0.137 -5.790 1.00 50.20 118 LEU B O 1
ATOM 3320 N N . THR B 1 120 ? 117.013 2.033 -5.138 1.00 45.83 119 THR B N 1
ATOM 3321 C CA . THR B 1 120 ? 118.028 2.528 -6.079 1.00 46.45 119 THR B CA 1
ATOM 3322 C C . THR B 1 120 ? 119.387 2.127 -5.521 1.00 52.26 119 THR B C 1
ATOM 3323 O O . THR B 1 120 ? 119.453 1.527 -4.446 1.00 50.76 119 THR B O 1
ATOM 3327 N N . ASP B 1 121 ? 120.476 2.472 -6.217 1.00 52.79 120 ASP B N 1
ATOM 3328 C CA . ASP B 1 121 ? 121.836 2.173 -5.739 1.00 53.54 120 ASP B CA 1
ATOM 3329 C C . ASP B 1 121 ? 122.162 3.066 -4.508 1.00 58.00 120 ASP B C 1
ATOM 3330 O O . ASP B 1 121 ? 122.959 2.674 -3.651 1.00 56.85 120 ASP B O 1
ATOM 3335 N N . ASP B 1 122 ? 121.439 4.205 -4.391 1.00 56.06 121 ASP B N 1
ATOM 3336 C CA . ASP B 1 122 ? 121.502 5.191 -3.315 1.00 57.06 121 ASP B CA 1
ATOM 3337 C C . ASP B 1 122 ? 120.690 4.741 -2.075 1.00 61.46 121 ASP B C 1
ATOM 3338 O O . ASP B 1 122 ? 120.694 5.435 -1.053 1.00 61.79 121 ASP B O 1
ATOM 3343 N N . LEU B 1 123 ? 119.989 3.585 -2.180 1.00 55.43 122 LEU B N 1
ATOM 3344 C CA . LEU B 1 123 ? 119.183 2.931 -1.145 1.00 52.86 122 LEU B CA 1
ATOM 3345 C C . LEU B 1 123 ? 117.886 3.717 -0.876 1.00 54.99 122 LEU B C 1
ATOM 3346 O O . LEU B 1 123 ? 117.240 3.543 0.162 1.00 54.27 122 LEU B O 1
ATOM 3351 N N . LEU B 1 124 ? 117.469 4.499 -1.866 1.00 50.60 123 LEU B N 1
ATOM 3352 C CA . LEU B 1 124 ? 116.227 5.269 -1.879 1.00 49.42 123 LEU B CA 1
ATOM 3353 C C . LEU B 1 124 ? 115.128 4.468 -2.561 1.00 49.77 123 LEU B C 1
ATOM 3354 O O . LEU B 1 124 ? 115.443 3.554 -3.328 1.00 48.39 123 LEU B O 1
ATOM 3359 N N . LEU B 1 125 ? 113.846 4.809 -2.318 1.00 43.73 124 LEU B N 1
ATOM 3360 C CA . LEU B 1 125 ? 112.732 4.092 -2.960 1.00 41.38 124 LEU B CA 1
ATOM 3361 C C . LEU B 1 125 ? 112.793 4.240 -4.483 1.00 43.89 124 LEU B C 1
ATOM 3362 O O . LEU B 1 125 ? 113.046 5.338 -4.973 1.00 43.45 124 LEU B O 1
ATOM 3367 N N . ASP B 1 126 ? 112.620 3.121 -5.213 1.00 39.97 125 ASP B N 1
ATOM 3368 C CA . ASP B 1 126 ? 112.657 3.089 -6.670 1.00 41.09 125 ASP B CA 1
ATOM 3369 C C . ASP B 1 126 ? 111.450 3.844 -7.214 1.00 46.28 125 ASP B C 1
ATOM 3370 O O . ASP B 1 126 ? 110.311 3.447 -6.975 1.00 45.38 125 ASP B O 1
ATOM 3375 N N . PRO B 1 127 ? 111.698 4.939 -7.964 1.00 44.51 126 PRO B N 1
ATOM 3376 C CA . PRO B 1 127 ? 110.587 5.746 -8.500 1.00 43.73 126 PRO B CA 1
ATOM 3377 C C . PRO B 1 127 ? 109.621 4.977 -9.401 1.00 46.85 126 PRO B C 1
ATOM 3378 O O . PRO B 1 127 ? 108.447 5.368 -9.468 1.00 46.70 126 PRO B O 1
ATOM 3382 N N . ASN B 1 128 ? 110.113 3.933 -10.122 1.00 42.02 127 ASN B N 1
ATOM 3383 C CA . ASN B 1 128 ? 109.312 3.131 -11.057 1.00 41.47 127 ASN B CA 1
ATOM 3384 C C . ASN B 1 128 ? 108.308 2.310 -10.328 1.00 43.34 127 ASN B C 1
ATOM 3385 O O . ASN B 1 128 ? 107.169 2.214 -10.788 1.00 43.71 127 ASN B O 1
ATOM 3390 N N . ASP B 1 129 ? 108.716 1.724 -9.191 1.00 38.19 128 ASP B N 1
ATOM 3391 C CA . ASP B 1 129 ? 107.836 0.929 -8.343 1.00 36.57 128 ASP B CA 1
ATOM 3392 C C . ASP B 1 129 ? 106.873 1.861 -7.578 1.00 39.34 128 ASP B C 1
ATOM 3393 O O . ASP B 1 129 ? 105.683 1.577 -7.497 1.00 38.88 128 ASP B O 1
ATOM 3398 N N . LEU B 1 130 ? 107.375 3.005 -7.096 1.00 36.34 129 LEU B N 1
ATOM 3399 C CA . LEU B 1 130 ? 106.604 3.999 -6.355 1.00 36.43 129 LEU B CA 1
ATOM 3400 C C . LEU B 1 130 ? 105.474 4.578 -7.229 1.00 40.34 129 LEU B C 1
ATOM 3401 O O . LEU B 1 130 ? 104.407 4.902 -6.724 1.00 39.67 129 LEU B O 1
ATOM 3406 N N . ALA B 1 131 ? 105.686 4.616 -8.541 1.00 37.86 130 ALA B N 1
ATOM 3407 C CA . ALA B 1 131 ? 104.703 5.077 -9.521 1.00 39.00 130 ALA B CA 1
ATOM 3408 C C . ALA B 1 131 ? 103.561 4.066 -9.733 1.00 41.05 130 ALA B C 1
ATOM 3409 O O . ALA B 1 131 ? 102.540 4.415 -10.311 1.00 39.72 130 ALA B O 1
ATOM 3411 N N . GLN B 1 132 ? 103.735 2.827 -9.284 1.00 37.14 131 GLN B N 1
ATOM 3412 C CA . GLN B 1 132 ? 102.714 1.798 -9.438 1.00 35.75 131 GLN B CA 1
ATOM 3413 C C . GLN B 1 132 ? 101.744 1.799 -8.255 1.00 37.31 131 GLN B C 1
ATOM 3414 O O . GLN B 1 132 ? 100.796 1.018 -8.273 1.00 35.52 131 GLN B O 1
ATOM 3420 N N . VAL B 1 133 ? 101.971 2.669 -7.231 1.00 34.97 132 VAL B N 1
ATOM 3421 C CA . VAL B 1 133 ? 101.122 2.772 -6.025 1.00 33.71 132 VAL B CA 1
ATOM 3422 C C . VAL B 1 133 ? 99.742 3.300 -6.434 1.00 39.52 132 VAL B C 1
ATOM 3423 O O . VAL B 1 133 ? 99.671 4.291 -7.155 1.00 40.08 132 VAL B O 1
ATOM 3427 N N . SER B 1 134 ? 98.654 2.640 -5.997 1.00 36.04 133 SER B N 1
ATOM 3428 C CA . SER B 1 134 ? 97.316 3.129 -6.339 1.00 35.08 133 SER B CA 1
ATOM 3429 C C . SER B 1 134 ? 96.458 3.244 -5.071 1.00 38.00 133 SER B C 1
ATOM 3430 O O . SER B 1 134 ? 96.894 2.889 -3.983 1.00 37.75 133 SER B O 1
ATOM 3433 N N . ARG B 1 135 ? 95.241 3.762 -5.222 1.00 35.32 134 ARG B N 1
ATOM 3434 C CA . ARG B 1 135 ? 94.270 3.943 -4.145 1.00 34.68 134 ARG B CA 1
ATOM 3435 C C . ARG B 1 135 ? 93.752 2.592 -3.647 1.00 37.42 134 ARG B C 1
ATOM 3436 O O . ARG B 1 135 ? 92.991 2.551 -2.679 1.00 37.00 134 ARG B O 1
ATOM 3444 N N . ASP B 1 136 ? 94.179 1.484 -4.279 1.00 34.63 135 ASP B N 1
ATOM 3445 C CA . ASP B 1 136 ? 93.774 0.155 -3.825 1.00 35.03 135 ASP B CA 1
ATOM 3446 C C . ASP B 1 136 ? 94.863 -0.423 -2.936 1.00 34.21 135 ASP B C 1
ATOM 3447 O O . ASP B 1 136 ? 94.725 -1.529 -2.419 1.00 31.28 135 ASP B O 1
ATOM 3452 N N . ASP B 1 137 ? 95.933 0.353 -2.719 1.00 30.86 136 ASP B N 1
ATOM 3453 C CA . ASP B 1 137 ? 97.090 -0.069 -1.966 1.00 29.98 136 ASP B CA 1
ATOM 3454 C C . ASP B 1 137 ? 97.124 0.517 -0.543 1.00 34.04 136 ASP B C 1
ATOM 3455 O O . ASP B 1 137 ? 96.772 1.678 -0.295 1.00 32.59 136 ASP B O 1
ATOM 3460 N N . CYS B 1 138 ? 97.530 -0.348 0.397 1.00 30.51 137 CYS B N 1
ATOM 3461 C CA . CYS B 1 138 ? 97.833 -0.010 1.776 1.00 29.62 137 CYS B CA 1
ATOM 3462 C C . CYS B 1 138 ? 99.353 -0.037 1.893 1.00 32.01 137 CYS B C 1
ATOM 3463 O O . CYS B 1 138 ? 99.973 -1.116 1.792 1.00 30.94 137 CYS B O 1
ATOM 3466 N N . VAL B 1 139 ? 99.965 1.148 1.952 1.00 27.79 138 VAL B N 1
ATOM 3467 C CA . VAL B 1 139 ? 101.415 1.257 1.940 1.00 28.03 138 VAL B CA 1
ATOM 3468 C C . VAL B 1 139 ? 101.928 1.298 3.385 1.00 32.59 138 VAL B C 1
ATOM 3469 O O . VAL B 1 139 ? 101.454 2.099 4.186 1.00 34.11 138 VAL B O 1
ATOM 3473 N N . VAL B 1 140 ? 102.853 0.381 3.714 1.00 27.43 139 VAL B N 1
ATOM 3474 C CA . VAL B 1 140 ? 103.481 0.238 5.034 1.00 26.60 139 VAL B CA 1
ATOM 3475 C C . VAL B 1 140 ? 104.975 0.423 4.859 1.00 33.11 139 VAL B C 1
ATOM 3476 O O . VAL B 1 140 ? 105.631 -0.451 4.282 1.00 34.50 139 VAL B O 1
ATOM 3480 N N . LEU B 1 141 ? 105.510 1.579 5.317 1.00 29.15 140 LEU B N 1
ATOM 3481 C CA . LEU B 1 141 ? 106.945 1.913 5.212 1.00 27.78 140 LEU B CA 1
ATOM 3482 C C . LEU B 1 141 ? 107.530 2.368 6.538 1.00 32.57 140 LEU B C 1
ATOM 3483 O O . LEU B 1 141 ? 106.844 3.020 7.338 1.00 32.21 140 LEU B O 1
ATOM 3488 N N . ALA B 1 142 ? 108.815 2.041 6.764 1.00 29.85 141 ALA B N 1
ATOM 3489 C CA . ALA B 1 142 ? 109.552 2.458 7.960 1.00 28.08 141 ALA B CA 1
ATOM 3490 C C . ALA B 1 142 ? 110.291 3.750 7.666 1.00 32.72 141 ALA B C 1
ATOM 3491 O O . ALA B 1 142 ? 110.985 3.829 6.652 1.00 32.44 141 ALA B O 1
ATOM 3493 N N . ASN B 1 143 ? 110.096 4.785 8.511 1.00 30.84 142 ASN B N 1
ATOM 3494 C CA . ASN B 1 143 ? 110.766 6.082 8.362 1.00 30.42 142 ASN B CA 1
ATOM 3495 C C . ASN B 1 143 ? 111.347 6.551 9.729 1.00 35.82 142 ASN B C 1
ATOM 3496 O O . ASN B 1 143 ? 110.575 6.907 10.617 1.00 34.47 142 ASN B O 1
ATOM 3501 N N . PRO B 1 144 ? 112.692 6.547 9.936 1.00 32.68 143 PRO B N 1
ATOM 3502 C CA . PRO B 1 144 ? 113.775 6.127 9.010 1.00 31.64 143 PRO B CA 1
ATOM 3503 C C . PRO B 1 144 ? 113.687 4.630 8.716 1.00 35.19 143 PRO B C 1
ATOM 3504 O O . PRO B 1 144 ? 113.099 3.897 9.506 1.00 34.19 143 PRO B O 1
ATOM 3508 N N . SER B 1 145 ? 114.248 4.179 7.586 1.00 32.10 144 SER B N 1
ATOM 3509 C CA . SER B 1 145 ? 114.193 2.770 7.200 1.00 31.85 144 SER B CA 1
ATOM 3510 C C . SER B 1 145 ? 115.241 1.885 7.914 1.00 35.61 144 SER B C 1
ATOM 3511 O O . SER B 1 145 ? 116.380 2.295 8.148 1.00 34.35 144 SER B O 1
ATOM 3514 N N . ASN B 1 146 ? 114.841 0.629 8.173 1.00 32.04 145 ASN B N 1
ATOM 3515 C CA . ASN B 1 146 ? 115.676 -0.435 8.706 1.00 31.56 145 ASN B CA 1
ATOM 3516 C C . ASN B 1 146 ? 115.912 -1.426 7.556 1.00 37.27 145 ASN B C 1
ATOM 3517 O O . ASN B 1 146 ? 114.919 -1.866 6.980 1.00 39.08 145 ASN B O 1
ATOM 3522 N N . PRO B 1 147 ? 117.158 -1.692 7.086 1.00 32.25 146 PRO B N 1
ATOM 3523 C CA . PRO B 1 147 ? 118.468 -1.345 7.667 1.00 31.16 146 PRO B CA 1
ATOM 3524 C C . PRO B 1 147 ? 119.266 -0.237 6.954 1.00 34.08 146 PRO B C 1
ATOM 3525 O O . PRO B 1 147 ? 120.463 -0.101 7.225 1.00 32.93 146 PRO B O 1
ATOM 3529 N N . THR B 1 148 ? 118.646 0.524 6.035 1.00 31.09 147 THR B N 1
ATOM 3530 C CA . THR B 1 148 ? 119.369 1.528 5.236 1.00 30.45 147 THR B CA 1
ATOM 3531 C C . THR B 1 148 ? 119.651 2.807 6.026 1.00 33.45 147 THR B C 1
ATOM 3532 O O . THR B 1 148 ? 120.641 3.483 5.741 1.00 32.61 147 THR B O 1
ATOM 3536 N N . GLY B 1 149 ? 118.788 3.123 6.994 1.00 29.74 148 GLY B N 1
ATOM 3537 C CA . GLY B 1 149 ? 118.902 4.328 7.810 1.00 29.57 148 GLY B CA 1
ATOM 3538 C C . GLY B 1 149 ? 118.419 5.574 7.086 1.00 34.67 148 GLY B C 1
ATOM 3539 O O . GLY B 1 149 ? 118.536 6.695 7.589 1.00 34.10 148 GLY B O 1
ATOM 3540 N N . GLN B 1 150 ? 117.867 5.383 5.898 1.00 32.66 149 GLN B N 1
ATOM 3541 C CA . GLN B 1 150 ? 117.382 6.470 5.060 1.00 32.47 149 GLN B CA 1
ATOM 3542 C C . GLN B 1 150 ? 116.021 6.947 5.507 1.00 36.22 149 GLN B C 1
ATOM 3543 O O . GLN B 1 150 ? 115.212 6.162 6.010 1.00 35.57 149 GLN B O 1
ATOM 3549 N N . ALA B 1 151 ? 115.779 8.252 5.315 1.00 33.02 150 ALA B N 1
ATOM 3550 C CA . ALA B 1 151 ? 114.515 8.925 5.615 1.00 31.86 150 ALA B CA 1
ATOM 3551 C C . ALA B 1 151 ? 113.744 9.223 4.327 1.00 34.74 150 ALA B C 1
ATOM 3552 O O . ALA B 1 151 ? 114.364 9.517 3.301 1.00 34.00 150 ALA B O 1
ATOM 3554 N N . LEU B 1 152 ? 112.398 9.146 4.382 1.00 31.30 151 LEU B N 1
ATOM 3555 C CA . LEU B 1 152 ? 111.525 9.459 3.239 1.00 31.06 151 LEU B CA 1
ATOM 3556 C C . LEU B 1 152 ? 111.609 10.927 2.907 1.00 37.41 151 LEU B C 1
ATOM 3557 O O . LEU B 1 152 ? 111.525 11.762 3.820 1.00 36.96 151 LEU B O 1
ATOM 3562 N N . SER B 1 153 ? 111.789 11.251 1.613 1.00 35.16 152 SER B N 1
ATOM 3563 C CA . SER B 1 153 ? 111.874 12.647 1.201 1.00 36.53 152 SER B CA 1
ATOM 3564 C C . SER B 1 153 ? 110.486 13.313 1.205 1.00 43.32 152 SER B C 1
ATOM 3565 O O . SER B 1 153 ? 109.461 12.628 1.207 1.00 43.71 152 SER B O 1
ATOM 3568 N N . ALA B 1 154 ? 110.467 14.647 1.156 1.00 40.51 153 ALA B N 1
ATOM 3569 C CA . ALA B 1 154 ? 109.247 15.439 1.081 1.00 40.07 153 ALA B CA 1
ATOM 3570 C C . ALA B 1 154 ? 108.417 15.045 -0.162 1.00 43.20 153 ALA B C 1
ATOM 3571 O O . ALA B 1 154 ? 107.194 14.897 -0.061 1.00 42.02 153 ALA B O 1
ATOM 3573 N N . GLY B 1 155 ? 109.112 14.815 -1.283 1.00 39.05 154 GLY B N 1
ATOM 3574 C CA . GLY B 1 155 ? 108.523 14.398 -2.548 1.00 38.47 154 GLY B CA 1
ATOM 3575 C C . GLY B 1 155 ? 107.924 13.008 -2.489 1.00 42.71 154 GLY B C 1
ATOM 3576 O O . GLY B 1 155 ? 106.825 12.790 -3.014 1.00 44.29 154 GLY B O 1
ATOM 3577 N N . GLU B 1 156 ? 108.627 12.059 -1.833 1.00 37.23 155 GLU B N 1
ATOM 3578 C CA . GLU B 1 156 ? 108.145 10.687 -1.649 1.00 35.45 155 GLU B CA 1
ATOM 3579 C C . GLU B 1 156 ? 106.849 10.694 -0.818 1.00 37.99 155 GLU B C 1
ATOM 3580 O O . GLU B 1 156 ? 105.835 10.153 -1.273 1.00 37.02 155 GLU B O 1
ATOM 3586 N N . LEU B 1 157 ? 106.868 11.365 0.362 1.00 34.51 156 LEU B N 1
ATOM 3587 C CA . LEU B 1 157 ? 105.718 11.473 1.259 1.00 34.56 156 LEU B CA 1
ATOM 3588 C C . LEU B 1 157 ? 104.556 12.173 0.571 1.00 40.34 156 LEU B C 1
ATOM 3589 O O . LEU B 1 157 ? 103.410 11.741 0.731 1.00 39.78 156 LEU B O 1
ATOM 3594 N N . ASP B 1 158 ? 104.855 13.213 -0.229 1.00 39.02 157 ASP B N 1
ATOM 3595 C CA . ASP B 1 158 ? 103.865 13.982 -0.985 1.00 40.43 157 ASP B CA 1
ATOM 3596 C C . ASP B 1 158 ? 103.155 13.081 -2.006 1.00 43.81 157 ASP B C 1
ATOM 3597 O O . ASP B 1 158 ? 101.927 13.053 -2.054 1.00 44.65 157 ASP B O 1
ATOM 3602 N N . GLN B 1 159 ? 103.926 12.297 -2.764 1.00 39.04 158 GLN B N 1
ATOM 3603 C CA . GLN B 1 159 ? 103.419 11.347 -3.746 1.00 38.29 158 GLN B CA 1
ATOM 3604 C C . GLN B 1 159 ? 102.581 10.243 -3.051 1.00 39.51 158 GLN B C 1
ATOM 3605 O O . GLN B 1 159 ? 101.481 9.945 -3.510 1.00 39.33 158 GLN B O 1
ATOM 3611 N N . LEU B 1 160 ? 103.078 9.670 -1.940 1.00 34.76 159 LEU B N 1
ATOM 3612 C CA . LEU B 1 160 ? 102.367 8.627 -1.192 1.00 34.40 159 LEU B CA 1
ATOM 3613 C C . LEU B 1 160 ? 101.020 9.117 -0.658 1.00 38.91 159 LEU B C 1
ATOM 3614 O O . LEU B 1 160 ? 100.029 8.404 -0.772 1.00 38.46 159 LEU B O 1
ATOM 3619 N N . ARG B 1 161 ? 100.980 10.349 -0.121 1.00 35.39 160 ARG B N 1
ATOM 3620 C CA . ARG B 1 161 ? 99.779 10.957 0.458 1.00 34.44 160 ARG B CA 1
ATOM 3621 C C . ARG B 1 161 ? 98.702 11.224 -0.592 1.00 39.91 160 ARG B C 1
ATOM 3622 O O . ARG B 1 161 ? 97.523 11.293 -0.235 1.00 39.12 160 ARG B O 1
ATOM 3630 N N . GLN B 1 162 ? 99.060 11.288 -1.871 1.00 38.32 161 GLN B N 1
ATOM 3631 C CA . GLN B 1 162 ? 97.985 11.478 -2.823 1.00 39.08 161 GLN B CA 1
ATOM 3632 C C . GLN B 1 162 ? 97.674 10.175 -3.599 1.00 41.68 161 GLN B C 1
ATOM 3633 O O . GLN B 1 162 ? 96.532 10.018 -4.018 1.00 41.69 161 GLN B O 1
ATOM 3639 N N . ARG B 1 163 ? 98.609 9.234 -3.721 1.00 37.79 162 ARG B N 1
ATOM 3640 C CA . ARG B 1 163 ? 98.347 8.044 -4.540 1.00 37.54 162 ARG B CA 1
ATOM 3641 C C . ARG B 1 163 ? 97.742 6.894 -3.745 1.00 38.96 162 ARG B C 1
ATOM 3642 O O . ARG B 1 163 ? 96.818 6.230 -4.244 1.00 38.44 162 ARG B O 1
ATOM 3650 N N . ALA B 1 164 ? 98.284 6.636 -2.548 1.00 33.46 163 ALA B N 1
ATOM 3651 C CA . ALA B 1 164 ? 97.930 5.508 -1.681 1.00 32.25 163 ALA B CA 1
ATOM 3652 C C . ALA B 1 164 ? 96.530 5.609 -1.091 1.00 37.06 163 ALA B C 1
ATOM 3653 O O . ALA B 1 164 ? 96.063 6.701 -0.715 1.00 38.40 163 ALA B O 1
ATOM 3655 N N . GLY B 1 165 ? 95.902 4.440 -0.985 1.00 32.18 164 GLY B N 1
ATOM 3656 C CA . GLY B 1 165 ? 94.581 4.265 -0.397 1.00 31.63 164 GLY B CA 1
ATOM 3657 C C . GLY B 1 165 ? 94.646 4.460 1.099 1.00 35.12 164 GLY B C 1
ATOM 3658 O O . GLY B 1 165 ? 93.832 5.194 1.659 1.00 35.87 164 GLY B O 1
ATOM 3659 N N . LYS B 1 166 ? 95.631 3.795 1.745 1.00 30.63 165 LYS B N 1
ATOM 3660 C CA . LYS B 1 166 ? 95.986 3.857 3.178 1.00 29.09 165 LYS B CA 1
ATOM 3661 C C . LYS B 1 166 ? 97.490 3.913 3.326 1.00 31.07 165 LYS B C 1
ATOM 3662 O O . LYS B 1 166 ? 98.196 3.330 2.512 1.00 29.65 165 LYS B O 1
ATOM 3668 N N . LEU B 1 167 ? 97.989 4.607 4.358 1.00 27.82 166 LEU B N 1
ATOM 3669 C CA . LEU B 1 167 ? 99.421 4.718 4.597 1.00 27.85 166 LEU B CA 1
ATOM 3670 C C . LEU B 1 167 ? 99.739 4.539 6.068 1.00 32.60 166 LEU B C 1
ATOM 3671 O O . LEU B 1 167 ? 99.174 5.236 6.913 1.00 34.40 166 LEU B O 1
ATOM 3676 N N . LEU B 1 168 ? 100.633 3.595 6.370 1.00 28.29 167 LEU B N 1
ATOM 3677 C CA . LEU B 1 168 ? 101.165 3.374 7.716 1.00 27.92 167 LEU B CA 1
ATOM 3678 C C . LEU B 1 168 ? 102.659 3.702 7.720 1.00 30.53 167 LEU B C 1
ATOM 3679 O O . LEU B 1 168 ? 103.416 3.062 6.986 1.00 29.01 167 LEU B O 1
ATOM 3684 N N . ILE B 1 169 ? 103.075 4.703 8.516 1.00 27.46 168 ILE B N 1
ATOM 3685 C CA . ILE B 1 169 ? 104.489 5.054 8.641 1.00 26.66 168 ILE B CA 1
ATOM 3686 C C . ILE B 1 169 ? 104.971 4.512 9.975 1.00 31.97 168 ILE B C 1
ATOM 3687 O O . ILE B 1 169 ? 104.481 4.915 11.027 1.00 33.60 168 ILE B O 1
ATOM 3692 N N . ASP B 1 170 ? 105.899 3.571 9.923 1.00 28.61 169 ASP B N 1
ATOM 3693 C CA . ASP B 1 170 ? 106.510 2.964 11.102 1.00 27.63 169 ASP B CA 1
ATOM 3694 C C . ASP B 1 170 ? 107.697 3.851 11.513 1.00 31.49 169 ASP B C 1
ATOM 3695 O O . ASP B 1 170 ? 108.764 3.803 10.875 1.00 31.07 169 ASP B O 1
ATOM 3700 N N . GLU B 1 171 ? 107.489 4.686 12.556 1.00 26.64 170 GLU B N 1
ATOM 3701 C CA . GLU B 1 171 ? 108.489 5.635 13.031 1.00 26.70 170 GLU B CA 1
ATOM 3702 C C . GLU B 1 171 ? 109.280 5.093 14.244 1.00 33.57 170 GLU B C 1
ATOM 3703 O O . GLU B 1 171 ? 109.640 5.864 15.143 1.00 33.38 170 GLU B O 1
ATOM 3709 N N . THR B 1 172 ? 109.649 3.790 14.210 1.00 31.22 171 THR B N 1
ATOM 3710 C CA . THR B 1 172 ? 110.428 3.133 15.266 1.00 31.38 171 THR B CA 1
ATOM 3711 C C . THR B 1 172 ? 111.758 3.870 15.550 1.00 35.70 171 THR B C 1
ATOM 3712 O O . THR B 1 172 ? 112.168 3.975 16.704 1.00 36.77 171 THR B O 1
ATOM 3716 N N . TYR B 1 173 ? 112.421 4.383 14.517 1.00 32.15 172 TYR B N 1
ATOM 3717 C CA . TYR B 1 173 ? 113.740 4.995 14.692 1.00 31.51 172 TYR B CA 1
ATOM 3718 C C . TYR B 1 173 ? 113.712 6.530 14.626 1.00 33.70 172 TYR B C 1
ATOM 3719 O O . TYR B 1 173 ? 114.789 7.120 14.541 1.00 34.18 172 TYR B O 1
ATOM 3728 N N . VAL B 1 174 ? 112.524 7.168 14.720 1.00 28.81 173 VAL B N 1
ATOM 3729 C CA . VAL B 1 174 ? 112.367 8.626 14.593 1.00 29.21 173 VAL B CA 1
ATOM 3730 C C . VAL B 1 174 ? 113.213 9.409 15.665 1.00 36.13 173 VAL B C 1
ATOM 3731 O O . VAL B 1 174 ? 113.635 10.530 15.380 1.00 36.82 173 VAL B O 1
ATOM 3735 N N . ASP B 1 175 ? 113.465 8.844 16.856 1.00 33.37 174 ASP B N 1
ATOM 3736 C CA . ASP B 1 175 ? 114.229 9.539 17.910 1.00 34.27 174 ASP B CA 1
ATOM 3737 C C . ASP B 1 175 ? 115.676 9.906 17.475 1.00 37.83 174 ASP B C 1
ATOM 3738 O O . ASP B 1 175 ? 116.269 10.850 18.015 1.00 37.88 174 ASP B O 1
ATOM 3743 N N . TYR B 1 176 ? 116.237 9.164 16.519 1.00 32.21 175 TYR B N 1
ATOM 3744 C CA . TYR B 1 176 ? 117.599 9.432 16.112 1.00 32.69 175 TYR B CA 1
ATOM 3745 C C . TYR B 1 176 ? 117.632 10.283 14.822 1.00 36.91 175 TYR B C 1
ATOM 3746 O O . TYR B 1 176 ? 118.719 10.634 14.334 1.00 36.55 175 TYR B O 1
ATOM 3755 N N . SER B 1 177 ? 116.439 10.658 14.314 1.00 31.48 176 SER B N 1
ATOM 3756 C CA . SER B 1 177 ? 116.303 11.438 13.101 1.00 31.17 176 SER B CA 1
ATOM 3757 C C . SER B 1 177 ? 116.475 12.956 13.340 1.00 37.29 176 SER B C 1
ATOM 3758 O O . SER B 1 177 ? 116.706 13.437 14.464 1.00 36.74 176 SER B O 1
ATOM 3761 N N . SER B 1 178 ? 116.339 13.692 12.237 1.00 35.39 177 SER B N 1
ATOM 3762 C CA . SER B 1 178 ? 116.439 15.141 12.122 1.00 36.41 177 SER B CA 1
ATOM 3763 C C . SER B 1 178 ? 115.042 15.789 11.974 1.00 41.45 177 SER B C 1
ATOM 3764 O O . SER B 1 178 ? 114.939 17.005 11.794 1.00 40.99 177 SER B O 1
ATOM 3767 N N . PHE B 1 179 ? 113.979 14.973 12.056 1.00 38.43 178 PHE B N 1
ATOM 3768 C CA . PHE B 1 179 ? 112.609 15.441 11.893 1.00 38.78 178 PHE B CA 1
ATOM 3769 C C . PHE B 1 179 ? 111.749 15.102 13.146 1.00 44.82 178 PHE B C 1
ATOM 3770 O O . PHE B 1 179 ? 110.540 14.854 13.029 1.00 45.85 178 PHE B O 1
ATOM 3778 N N . ARG B 1 180 ? 112.351 15.173 14.343 1.00 40.66 179 ARG B N 1
ATOM 3779 C CA . ARG B 1 180 ? 111.622 14.915 15.590 1.00 40.05 179 ARG B CA 1
ATOM 3780 C C . ARG B 1 180 ? 110.560 15.993 15.874 1.00 43.25 179 ARG B C 1
ATOM 3781 O O . ARG B 1 180 ? 109.517 15.688 16.437 1.00 41.19 179 ARG B O 1
ATOM 3789 N N . ALA B 1 181 ? 110.839 17.245 15.475 1.00 43.03 180 ALA B N 1
ATOM 3790 C CA . ALA B 1 181 ? 109.973 18.420 15.669 1.00 43.78 180 ALA B CA 1
ATOM 3791 C C . ALA B 1 181 ? 108.652 18.291 14.910 1.00 49.50 180 ALA B C 1
ATOM 3792 O O . ALA B 1 181 ? 107.632 18.792 15.378 1.00 50.53 180 ALA B O 1
ATOM 3794 N N . ARG B 1 182 ? 108.679 17.622 13.750 1.00 45.59 181 ARG B N 1
ATOM 3795 C CA . ARG B 1 182 ? 107.550 17.379 12.865 1.00 45.36 181 ARG B CA 1
ATOM 3796 C C . ARG B 1 182 ? 106.321 16.768 13.623 1.00 49.87 181 ARG B C 1
ATOM 3797 O O . ARG B 1 182 ? 105.184 17.156 13.346 1.00 49.31 181 ARG B O 1
ATOM 3805 N N . GLY B 1 183 ? 106.556 15.843 14.550 1.00 46.40 182 GLY B N 1
ATOM 3806 C CA . GLY B 1 183 ? 105.479 15.217 15.306 1.00 46.18 182 GLY B CA 1
ATOM 3807 C C . GLY B 1 183 ? 104.671 14.123 14.604 1.00 50.06 182 GLY B C 1
ATOM 3808 O O . GLY B 1 183 ? 105.120 13.519 13.617 1.00 50.87 182 GLY B O 1
ATOM 3809 N N . LEU B 1 184 ? 103.449 13.860 15.131 1.00 43.26 183 LEU B N 1
ATOM 3810 C CA . LEU B 1 184 ? 102.580 12.790 14.665 1.00 40.53 183 LEU B CA 1
ATOM 3811 C C . LEU B 1 184 ? 101.703 13.239 13.498 1.00 43.12 183 LEU B C 1
ATOM 3812 O O . LEU B 1 184 ? 101.090 14.298 13.538 1.00 44.51 183 LEU B O 1
ATOM 3817 N N . ALA B 1 185 ? 101.676 12.419 12.452 1.00 37.19 184 ALA B N 1
ATOM 3818 C CA . ALA B 1 185 ? 100.914 12.632 11.224 1.00 36.71 184 ALA B CA 1
ATOM 3819 C C . ALA B 1 185 ? 99.972 11.474 11.010 1.00 41.59 184 ALA B C 1
ATOM 3820 O O . ALA B 1 185 ? 100.411 10.362 10.680 1.00 42.25 184 ALA B O 1
ATOM 3822 N N . TYR B 1 186 ? 98.681 11.717 11.290 1.00 36.94 185 TYR B N 1
ATOM 3823 C CA . TYR B 1 186 ? 97.629 10.732 11.150 1.00 35.72 185 TYR B CA 1
ATOM 3824 C C . TYR B 1 186 ? 96.343 11.462 10.755 1.00 40.67 185 TYR B C 1
ATOM 3825 O O . TYR B 1 186 ? 96.148 12.639 11.083 1.00 40.89 185 TYR B O 1
ATOM 3834 N N . GLY B 1 187 ? 95.494 10.749 10.037 1.00 36.91 186 GLY B N 1
ATOM 3835 C CA . GLY B 1 187 ? 94.244 11.269 9.510 1.00 36.83 186 GLY B CA 1
ATOM 3836 C C . GLY B 1 187 ? 93.395 10.176 8.897 1.00 40.95 186 GLY B C 1
ATOM 3837 O O . GLY B 1 187 ? 93.668 8.986 9.085 1.00 40.62 186 GLY B O 1
ATOM 3838 N N . GLU B 1 188 ? 92.382 10.585 8.139 1.00 38.19 187 GLU B N 1
ATOM 3839 C CA A GLU B 1 188 ? 91.415 9.754 7.412 0.50 37.62 187 GLU B CA 1
ATOM 3840 C CA B GLU B 1 188 ? 91.409 9.648 7.588 0.50 37.90 187 GLU B CA 1
ATOM 3841 C C . GLU B 1 188 ? 92.082 8.464 6.861 1.00 41.55 187 GLU B C 1
ATOM 3842 O O . GLU B 1 188 ? 91.613 7.352 7.096 1.00 41.83 187 GLU B O 1
ATOM 3853 N N . ASN B 1 189 ? 93.201 8.643 6.108 1.00 37.55 188 ASN B N 1
ATOM 3854 C CA . ASN B 1 189 ? 93.882 7.544 5.399 1.00 35.92 188 ASN B CA 1
ATOM 3855 C C . ASN B 1 189 ? 95.354 7.387 5.765 1.00 36.99 188 ASN B C 1
ATOM 3856 O O . ASN B 1 189 ? 96.122 6.817 4.985 1.00 36.50 188 ASN B O 1
ATOM 3861 N N . GLU B 1 190 ? 95.743 7.858 6.952 1.00 30.95 189 GLU B N 1
ATOM 3862 C CA . GLU B 1 190 ? 97.118 7.781 7.384 1.00 29.34 189 GLU B CA 1
ATOM 3863 C C . GLU B 1 190 ? 97.192 7.459 8.882 1.00 33.50 189 GLU B C 1
ATOM 3864 O O . GLU B 1 190 ? 96.455 8.033 9.708 1.00 33.08 189 GLU B O 1
ATOM 3870 N N . LEU B 1 191 ? 98.093 6.518 9.208 1.00 27.67 190 LEU B N 1
ATOM 3871 C CA . LEU B 1 191 ? 98.387 6.061 10.563 1.00 26.51 190 LEU B CA 1
ATOM 3872 C C . LEU B 1 191 ? 99.897 6.104 10.816 1.00 31.74 190 LEU B C 1
ATOM 3873 O O . LEU B 1 191 ? 100.697 6.067 9.873 1.00 32.48 190 LEU B O 1
ATOM 3878 N N . VAL B 1 192 ? 100.290 6.207 12.084 1.00 29.11 191 VAL B N 1
ATOM 3879 C CA . VAL B 1 192 ? 101.705 6.254 12.433 1.00 29.84 191 VAL B CA 1
ATOM 3880 C C . VAL B 1 192 ? 101.924 5.329 13.653 1.00 33.32 191 VAL B C 1
ATOM 3881 O O . VAL B 1 192 ? 101.068 5.226 14.532 1.00 33.59 191 VAL B O 1
ATOM 3885 N N . PHE B 1 193 ? 103.048 4.606 13.648 1.00 29.43 192 PHE B N 1
ATOM 3886 C CA . PHE B 1 193 ? 103.439 3.712 14.736 1.00 28.58 192 PHE B CA 1
ATOM 3887 C C . PHE B 1 193 ? 104.736 4.215 15.395 1.00 32.17 192 PHE B C 1
ATOM 3888 O O . PHE B 1 193 ? 105.686 4.579 14.700 1.00 31.71 192 PHE B O 1
ATOM 3896 N N . ARG B 1 194 ? 104.762 4.209 16.731 1.00 27.82 193 ARG B N 1
ATOM 3897 C CA . ARG B 1 194 ? 105.915 4.557 17.556 1.00 27.62 193 ARG B CA 1
ATOM 3898 C C . ARG B 1 194 ? 106.245 3.362 18.453 1.00 34.29 193 ARG B C 1
ATOM 3899 O O . ARG B 1 194 ? 105.333 2.753 19.027 1.00 33.30 193 ARG B O 1
ATOM 3907 N N . SER B 1 195 ? 107.540 3.041 18.581 1.00 31.80 194 SER B N 1
ATOM 3908 C CA . SER B 1 195 ? 108.041 1.945 19.400 1.00 32.30 194 SER B CA 1
ATOM 3909 C C . SER B 1 195 ? 108.605 2.462 20.721 1.00 38.60 194 SER B C 1
ATOM 3910 O O . SER B 1 195 ? 109.170 3.561 20.743 1.00 41.15 194 SER B O 1
ATOM 3913 N N . PHE B 1 196 ? 108.510 1.666 21.801 1.00 34.09 195 PHE B N 1
ATOM 3914 C CA . PHE B 1 196 ? 109.127 2.041 23.076 1.00 34.25 195 PHE B CA 1
ATOM 3915 C C . PHE B 1 196 ? 110.403 1.195 23.295 1.00 40.03 195 PHE B C 1
ATOM 3916 O O . PHE B 1 196 ? 111.020 1.240 24.368 1.00 41.04 195 PHE B O 1
ATOM 3924 N N . SER B 1 197 ? 110.805 0.439 22.258 1.00 35.64 196 SER B N 1
ATOM 3925 C CA . SER B 1 197 ? 111.935 -0.483 22.312 1.00 35.63 196 SER B CA 1
ATOM 3926 C C . SER B 1 197 ? 113.314 0.193 22.184 1.00 42.76 196 SER B C 1
ATOM 3927 O O . SER B 1 197 ? 114.301 -0.365 22.671 1.00 42.51 196 SER B O 1
ATOM 3930 N N . LYS B 1 198 ? 113.394 1.352 21.519 1.00 40.21 197 LYS B N 1
ATOM 3931 C CA . LYS B 1 198 ? 114.682 1.960 21.239 1.00 39.36 197 LYS B CA 1
ATOM 3932 C C . LYS B 1 198 ? 114.959 3.052 22.248 1.00 43.18 197 LYS B C 1
ATOM 3933 O O . LYS B 1 198 ? 115.320 2.740 23.379 1.00 43.78 197 LYS B O 1
ATOM 3939 N N . SER B 1 199 ? 114.818 4.304 21.866 1.00 40.24 198 SER B N 1
ATOM 3940 C CA . SER B 1 199 ? 115.056 5.449 22.739 1.00 41.18 198 SER B CA 1
ATOM 3941 C C . SER B 1 199 ? 114.519 5.276 24.191 1.00 44.41 198 SER B C 1
ATOM 3942 O O . SER B 1 199 ? 115.218 5.610 25.145 1.00 46.14 198 SER B O 1
ATOM 3945 N N . TYR B 1 200 ? 113.296 4.753 24.352 1.00 39.20 199 TYR B N 1
ATOM 3946 C CA . TYR B 1 200 ? 112.623 4.625 25.655 1.00 38.12 199 TYR B CA 1
ATOM 3947 C C . TYR B 1 200 ? 113.198 3.502 26.539 1.00 39.28 199 TYR B C 1
ATOM 3948 O O . TYR B 1 200 ? 112.926 3.489 27.743 1.00 38.01 199 TYR B O 1
ATOM 3957 N N . GLY B 1 201 ? 113.981 2.607 25.934 1.00 34.93 200 GLY B N 1
ATOM 3958 C CA . GLY B 1 201 ? 114.651 1.490 26.588 1.00 34.51 200 GLY B CA 1
ATOM 3959 C C . GLY B 1 201 ? 113.762 0.372 27.093 1.00 37.85 200 GLY B C 1
ATOM 3960 O O . GLY B 1 201 ? 114.063 -0.214 28.133 1.00 36.54 200 GLY B O 1
ATOM 3961 N N . LEU B 1 202 ? 112.675 0.038 26.366 1.00 34.56 201 LEU B N 1
ATOM 3962 C CA . LEU B 1 202 ? 111.800 -1.051 26.808 1.00 33.66 201 LEU B CA 1
ATOM 3963 C C . LEU B 1 202 ? 111.749 -2.195 25.763 1.00 38.48 201 LEU B C 1
ATOM 3964 O O . LEU B 1 202 ? 110.721 -2.839 25.617 1.00 38.71 201 LEU B O 1
ATOM 3969 N N . ALA B 1 203 ? 112.864 -2.485 25.088 1.00 35.67 202 ALA B N 1
ATOM 3970 C CA . ALA B 1 203 ? 112.942 -3.522 24.051 1.00 35.93 202 ALA B CA 1
ATOM 3971 C C . ALA B 1 203 ? 112.461 -4.896 24.531 1.00 41.67 202 ALA B C 1
ATOM 3972 O O . ALA B 1 203 ? 111.806 -5.601 23.766 1.00 43.63 202 ALA B O 1
ATOM 3974 N N . GLY B 1 204 ? 112.752 -5.248 25.778 1.00 36.09 203 GLY B N 1
ATOM 3975 C CA . GLY B 1 204 ? 112.360 -6.530 26.341 1.00 35.43 203 GLY B CA 1
ATOM 3976 C C . GLY B 1 204 ? 110.890 -6.645 26.660 1.00 39.42 203 GLY B C 1
ATOM 3977 O O . GLY B 1 204 ? 110.433 -7.734 27.006 1.00 39.84 203 GLY B O 1
ATOM 3978 N N . LEU B 1 205 ? 110.133 -5.532 26.563 1.00 35.37 204 LEU B N 1
ATOM 3979 C CA . LEU B 1 205 ? 108.690 -5.523 26.844 1.00 34.68 204 LEU B CA 1
ATOM 3980 C C . LEU B 1 205 ? 107.889 -5.559 25.551 1.00 40.71 204 LEU B C 1
ATOM 3981 O O . LEU B 1 205 ? 106.730 -5.962 25.572 1.00 40.74 204 LEU B O 1
ATOM 3986 N N . ARG B 1 206 ? 108.523 -5.187 24.427 1.00 39.09 205 ARG B N 1
ATOM 3987 C CA . ARG B 1 206 ? 107.951 -5.174 23.075 1.00 39.58 205 ARG B CA 1
ATOM 3988 C C . ARG B 1 206 ? 106.566 -4.467 23.111 1.00 42.04 205 ARG B C 1
ATOM 3989 O O . ARG B 1 206 ? 105.515 -5.108 23.003 1.00 42.27 205 ARG B O 1
ATOM 3997 N N . LEU B 1 207 ? 106.598 -3.138 23.337 1.00 36.45 206 LEU B N 1
ATOM 3998 C CA . LEU B 1 207 ? 105.410 -2.268 23.368 1.00 34.53 206 LEU B CA 1
ATOM 3999 C C . LEU B 1 207 ? 105.534 -1.192 22.294 1.00 35.29 206 LEU B C 1
ATOM 4000 O O . LEU B 1 207 ? 106.643 -0.800 21.910 1.00 34.89 206 LEU B O 1
ATOM 4005 N N . GLY B 1 208 ? 104.390 -0.726 21.836 1.00 29.65 207 GLY B N 1
ATOM 4006 C CA . GLY B 1 208 ? 104.294 0.320 20.831 1.00 28.65 207 GLY B CA 1
ATOM 4007 C C . GLY B 1 208 ? 102.963 1.020 20.896 1.00 32.20 207 GLY B C 1
ATOM 4008 O O . GLY B 1 208 ? 102.032 0.517 21.514 1.00 31.93 207 GLY B O 1
ATOM 4009 N N . ALA B 1 209 ? 102.875 2.195 20.278 1.00 29.82 208 ALA B N 1
ATOM 4010 C CA . ALA B 1 209 ? 101.655 3.006 20.184 1.00 29.21 208 ALA B CA 1
ATOM 4011 C C . ALA B 1 209 ? 101.306 3.231 18.732 1.00 34.06 208 ALA B C 1
ATOM 4012 O O . ALA B 1 209 ? 102.188 3.539 17.938 1.00 34.88 208 ALA B O 1
ATOM 4014 N N . LEU B 1 210 ? 100.045 3.008 18.371 1.00 31.38 209 LEU B N 1
ATOM 4015 C CA . LEU B 1 210 ? 99.521 3.242 17.027 1.00 31.33 209 LEU B CA 1
ATOM 4016 C C . LEU B 1 210 ? 98.589 4.434 17.060 1.00 35.07 209 LEU B C 1
ATOM 4017 O O . LEU B 1 210 ? 97.706 4.486 17.915 1.00 35.79 209 LEU B O 1
ATOM 4022 N N . PHE B 1 211 ? 98.781 5.383 16.139 1.00 31.08 210 PHE B N 1
ATOM 4023 C CA . PHE B 1 211 ? 97.964 6.592 16.052 1.00 30.21 210 PHE B CA 1
ATOM 4024 C C . PHE B 1 211 ? 97.221 6.606 14.741 1.00 32.27 210 PHE B C 1
ATOM 4025 O O . PHE B 1 211 ? 97.816 6.317 13.709 1.00 30.13 210 PHE B O 1
ATOM 4033 N N . GLY B 1 212 ? 95.928 6.925 14.797 1.00 28.41 211 GLY B N 1
ATOM 4034 C CA . GLY B 1 212 ? 95.097 6.998 13.607 1.00 26.97 211 GLY B CA 1
ATOM 4035 C C . GLY B 1 212 ? 93.759 7.652 13.832 1.00 31.71 211 GLY B C 1
ATOM 4036 O O . GLY B 1 212 ? 93.494 8.162 14.927 1.00 32.78 211 GLY B O 1
ATOM 4037 N N . PRO B 1 213 ? 92.894 7.624 12.795 1.00 29.50 212 PRO B N 1
ATOM 4038 C CA . PRO B 1 213 ? 91.536 8.196 12.934 1.00 29.92 212 PRO B CA 1
ATOM 4039 C C . PRO B 1 213 ? 90.715 7.441 13.990 1.00 35.00 212 PRO B C 1
ATOM 4040 O O . PRO B 1 213 ? 90.802 6.210 14.082 1.00 34.73 212 PRO B O 1
ATOM 4044 N N . SER B 1 214 ? 89.974 8.201 14.831 1.00 31.13 213 SER B N 1
ATOM 4045 C CA . SER B 1 214 ? 89.190 7.719 15.962 1.00 29.99 213 SER B CA 1
ATOM 4046 C C . SER B 1 214 ? 88.229 6.565 15.587 1.00 34.09 213 SER B C 1
ATOM 4047 O O . SER B 1 214 ? 88.146 5.624 16.365 1.00 35.29 213 SER B O 1
ATOM 4050 N N . GLU B 1 215 ? 87.564 6.587 14.415 1.00 29.55 214 GLU B N 1
ATOM 4051 C CA . GLU B 1 215 ? 86.637 5.506 14.043 1.00 29.32 214 GLU B CA 1
ATOM 4052 C C . GLU B 1 215 ? 87.367 4.120 13.916 1.00 30.26 214 GLU B C 1
ATOM 4053 O O . GLU B 1 215 ? 86.943 3.143 14.557 1.00 29.23 214 GLU B O 1
ATOM 4059 N N . LEU B 1 216 ? 88.462 4.069 13.138 1.00 24.14 215 LEU B N 1
ATOM 4060 C CA . LEU B 1 216 ? 89.271 2.879 12.898 1.00 23.82 215 LEU B CA 1
ATOM 4061 C C . LEU B 1 216 ? 89.944 2.365 14.183 1.00 29.36 215 LEU B C 1
ATOM 4062 O O . LEU B 1 216 ? 89.937 1.141 14.406 1.00 31.95 215 LEU B O 1
ATOM 4067 N N . ILE B 1 217 ? 90.507 3.275 15.028 1.00 22.74 216 ILE B N 1
ATOM 4068 C CA . ILE B 1 217 ? 91.148 2.899 16.294 1.00 22.25 216 ILE B CA 1
ATOM 4069 C C . ILE B 1 217 ? 90.146 2.150 17.157 1.00 28.46 216 ILE B C 1
ATOM 4070 O O . ILE B 1 217 ? 90.491 1.149 17.782 1.00 30.10 216 ILE B O 1
ATOM 4075 N N . ALA B 1 218 ? 88.910 2.634 17.201 1.00 24.45 217 ALA B N 1
ATOM 4076 C CA . ALA B 1 218 ? 87.862 2.021 18.029 1.00 23.88 217 ALA B CA 1
ATOM 4077 C C . ALA B 1 218 ? 87.473 0.631 17.513 1.00 27.39 217 ALA B C 1
ATOM 4078 O O . ALA B 1 218 ? 87.278 -0.279 18.317 1.00 27.85 217 ALA B O 1
ATOM 4080 N N . ALA B 1 219 ? 87.444 0.450 16.181 1.00 25.15 218 ALA B N 1
ATOM 4081 C CA . ALA B 1 219 ? 87.137 -0.834 15.537 1.00 25.48 218 ALA B CA 1
ATOM 4082 C C . ALA B 1 219 ? 88.266 -1.870 15.793 1.00 32.85 218 ALA B C 1
ATOM 4083 O O . ALA B 1 219 ? 87.993 -3.065 15.955 1.00 36.09 218 ALA B O 1
ATOM 4093 N N . LYS B 1 221 ? 90.443 -1.557 18.606 1.00 32.76 220 LYS B N 1
ATOM 4094 C CA . LYS B 1 221 ? 90.515 -1.776 20.064 1.00 34.11 220 LYS B CA 1
ATOM 4095 C C . LYS B 1 221 ? 89.615 -2.933 20.483 1.00 39.03 220 LYS B C 1
ATOM 4096 O O . LYS B 1 221 ? 90.080 -3.779 21.230 1.00 40.69 220 LYS B O 1
ATOM 4102 N N . ARG B 1 222 ? 88.367 -2.999 19.995 1.00 35.06 221 ARG B N 1
ATOM 4103 C CA . ARG B 1 222 ? 87.448 -4.125 20.267 1.00 35.64 221 ARG B CA 1
ATOM 4104 C C . ARG B 1 222 ? 88.079 -5.520 20.178 1.00 38.77 221 ARG B C 1
ATOM 4105 O O . ARG B 1 222 ? 87.704 -6.426 20.929 1.00 39.81 221 ARG B O 1
ATOM 4113 N N . LYS B 1 223 ? 88.924 -5.713 19.135 1.00 32.50 222 LYS B N 1
ATOM 4114 C CA . LYS B 1 223 ? 89.519 -6.993 18.738 1.00 31.60 222 LYS B CA 1
ATOM 4115 C C . LYS B 1 223 ? 90.754 -7.338 19.611 1.00 36.29 222 LYS B C 1
ATOM 4116 O O . LYS B 1 223 ? 91.192 -8.506 19.620 1.00 37.37 222 LYS B O 1
ATOM 4122 N N . GLN B 1 224 ? 91.236 -6.362 20.417 1.00 30.56 223 GLN B N 1
ATOM 4123 C CA . GLN B 1 224 ? 92.352 -6.576 21.336 1.00 29.73 223 GLN B CA 1
ATOM 4124 C C . GLN B 1 224 ? 91.941 -7.545 22.447 1.00 36.86 223 GLN B C 1
ATOM 4125 O O . GLN B 1 224 ? 90.757 -7.626 22.831 1.00 37.16 223 GLN B O 1
ATOM 4131 N N . TRP B 1 225 ? 92.932 -8.311 22.924 1.00 33.47 224 TRP B N 1
ATOM 4132 C CA . TRP B 1 225 ? 92.739 -9.285 23.991 1.00 33.65 224 TRP B CA 1
ATOM 4133 C C . TRP B 1 225 ? 92.548 -8.579 25.305 1.00 42.03 224 TRP B C 1
ATOM 4134 O O . TRP B 1 225 ? 93.065 -7.474 25.497 1.00 41.35 224 TRP B O 1
ATOM 4145 N N . PHE B 1 226 ? 91.805 -9.210 26.215 1.00 43.73 225 PHE B N 1
ATOM 4146 C CA . PHE B 1 226 ? 91.598 -8.679 27.562 1.00 45.77 225 PHE B CA 1
ATOM 4147 C C . PHE B 1 226 ? 92.932 -8.723 28.299 1.00 52.05 225 PHE B C 1
ATOM 4148 O O . PHE B 1 226 ? 93.633 -9.746 28.229 1.00 52.04 225 PHE B O 1
ATOM 4156 N N . CYS B 1 227 ? 93.308 -7.598 28.954 1.00 49.17 226 CYS B N 1
ATOM 4157 C CA . CYS B 1 227 ? 94.547 -7.460 29.722 1.00 49.11 226 CYS B CA 1
ATOM 4158 C C . CYS B 1 227 ? 95.750 -7.826 28.822 1.00 48.89 226 CYS B C 1
ATOM 4159 O O . CYS B 1 227 ? 96.638 -8.602 29.215 1.00 49.16 226 CYS B O 1
ATOM 4162 N N . ASN B 1 228 ? 95.738 -7.272 27.582 1.00 40.85 227 ASN B N 1
ATOM 4163 C CA . ASN B 1 228 ? 96.756 -7.473 26.561 1.00 38.41 227 ASN B CA 1
ATOM 4164 C C . ASN B 1 228 ? 98.167 -7.098 27.102 1.00 43.31 227 ASN B C 1
ATOM 4165 O O . ASN B 1 228 ? 99.158 -7.780 26.801 1.00 42.97 227 ASN B O 1
ATOM 4170 N N . VAL B 1 229 ? 98.238 -6.019 27.911 1.00 38.64 228 VAL B N 1
ATOM 4171 C CA . VAL B 1 229 ? 99.464 -5.532 28.533 1.00 36.99 228 VAL B CA 1
ATOM 4172 C C . VAL B 1 229 ? 99.275 -5.627 30.064 1.00 41.03 228 VAL B C 1
ATOM 4173 O O . VAL B 1 229 ? 98.435 -4.927 30.631 1.00 40.82 228 VAL B O 1
ATOM 4177 N N . GLY B 1 230 ? 100.040 -6.513 30.698 1.00 38.07 229 GLY B N 1
ATOM 4178 C CA . GLY B 1 230 ? 99.972 -6.749 32.140 1.00 38.32 229 GLY B CA 1
ATOM 4179 C C . GLY B 1 230 ? 100.408 -5.603 33.044 1.00 40.61 229 GLY B C 1
ATOM 4180 O O . GLY B 1 230 ? 101.002 -4.625 32.588 1.00 39.65 229 GLY B O 1
ATOM 4181 N N . THR B 1 231 ? 100.136 -5.744 34.343 1.00 38.02 230 THR B N 1
ATOM 4182 C CA . THR B 1 231 ? 100.441 -4.762 35.387 1.00 38.22 230 THR B CA 1
ATOM 4183 C C . THR B 1 231 ? 101.964 -4.394 35.418 1.00 41.34 230 THR B C 1
ATOM 4184 O O . THR B 1 231 ? 102.267 -3.224 35.588 1.00 41.06 230 THR B O 1
ATOM 4188 N N . LEU B 1 232 ? 102.897 -5.350 35.224 1.00 36.64 231 LEU B N 1
ATOM 4189 C CA . LEU B 1 232 ? 104.328 -5.047 35.247 1.00 35.20 231 LEU B CA 1
ATOM 4190 C C . LEU B 1 232 ? 104.737 -4.176 34.045 1.00 38.74 231 LEU B C 1
ATOM 4191 O O . LEU B 1 232 ? 105.390 -3.156 34.254 1.00 38.07 231 LEU B O 1
ATOM 4196 N N . ASP B 1 233 ? 104.327 -4.537 32.813 1.00 36.31 232 ASP B N 1
ATOM 4197 C CA . ASP B 1 233 ? 104.653 -3.745 31.614 1.00 36.66 232 ASP B CA 1
ATOM 4198 C C . ASP B 1 233 ? 104.003 -2.344 31.664 1.00 38.52 232 ASP B C 1
ATOM 4199 O O . ASP B 1 233 ? 104.643 -1.356 31.274 1.00 36.65 232 ASP B O 1
ATOM 4204 N N . LEU B 1 234 ? 102.753 -2.262 32.161 1.00 35.21 233 LEU B N 1
ATOM 4205 C CA . LEU B 1 234 ? 102.036 -0.993 32.276 1.00 34.52 233 LEU B CA 1
ATOM 4206 C C . LEU B 1 234 ? 102.770 -0.031 33.234 1.00 37.26 233 LEU B C 1
ATOM 4207 O O . LEU B 1 234 ? 102.952 1.135 32.884 1.00 36.68 233 LEU B O 1
ATOM 4212 N N . HIS B 1 235 ? 103.192 -0.504 34.422 1.00 33.44 234 HIS B N 1
ATOM 4213 C CA . HIS B 1 235 ? 103.873 0.363 35.386 1.00 34.29 234 HIS B CA 1
ATOM 4214 C C . HIS B 1 235 ? 105.278 0.746 34.896 1.00 40.16 234 HIS B C 1
ATOM 4215 O O . HIS B 1 235 ? 105.731 1.853 35.205 1.00 40.46 234 HIS B O 1
ATOM 4222 N N . ALA B 1 236 ? 105.950 -0.124 34.110 1.00 37.01 235 ALA B N 1
ATOM 4223 C CA . ALA B 1 236 ? 107.263 0.191 33.530 1.00 36.52 235 ALA B CA 1
ATOM 4224 C C . ALA B 1 236 ? 107.107 1.305 32.496 1.00 40.41 235 ALA B C 1
ATOM 4225 O O . ALA B 1 236 ? 107.810 2.319 32.592 1.00 41.29 235 ALA B O 1
ATOM 4227 N N . LEU B 1 237 ? 106.148 1.129 31.536 1.00 33.56 236 LEU B N 1
ATOM 4228 C CA . LEU B 1 237 ? 105.853 2.113 30.495 1.00 31.63 236 LEU B CA 1
ATOM 4229 C C . LEU B 1 237 ? 105.490 3.469 31.120 1.00 37.50 236 LEU B C 1
ATOM 4230 O O . LEU B 1 237 ? 106.033 4.489 30.695 1.00 40.21 236 LEU B O 1
ATOM 4235 N N . GLU B 1 238 ? 104.624 3.473 32.136 1.00 32.57 237 GLU B N 1
ATOM 4236 C CA . GLU B 1 238 ? 104.193 4.691 32.806 1.00 33.20 237 GLU B CA 1
ATOM 4237 C C . GLU B 1 238 ? 105.387 5.531 33.334 1.00 39.14 237 GLU B C 1
ATOM 4238 O O . GLU B 1 238 ? 105.422 6.750 33.120 1.00 38.97 237 GLU B O 1
ATOM 4244 N N . ALA B 1 239 ? 106.337 4.877 34.019 1.00 37.21 238 ALA B N 1
ATOM 4245 C CA . ALA B 1 239 ? 107.529 5.500 34.587 1.00 37.79 238 ALA B CA 1
ATOM 4246 C C . ALA B 1 239 ? 108.508 5.961 33.491 1.00 43.75 238 ALA B C 1
ATOM 4247 O O . ALA B 1 239 ? 109.166 6.996 33.640 1.00 45.52 238 ALA B O 1
ATOM 4249 N N . ALA B 1 240 ? 108.590 5.189 32.397 1.00 38.48 239 ALA B N 1
ATOM 4250 C CA . ALA B 1 240 ? 109.437 5.444 31.246 1.00 37.79 239 ALA B CA 1
ATOM 4251 C C . ALA B 1 240 ? 108.995 6.703 30.469 1.00 44.26 239 ALA B C 1
ATOM 4252 O O . ALA B 1 240 ? 109.788 7.296 29.718 1.00 43.44 239 ALA B O 1
ATOM 4254 N N . LEU B 1 241 ? 107.721 7.077 30.605 1.00 42.27 240 LEU B N 1
ATOM 4255 C CA . LEU B 1 241 ? 107.189 8.237 29.911 1.00 42.45 240 LEU B CA 1
ATOM 4256 C C . LEU B 1 241 ? 107.556 9.513 30.673 1.00 50.70 240 LEU B C 1
ATOM 4257 O O . LEU B 1 241 ? 107.699 10.576 30.058 1.00 51.77 240 LEU B O 1
ATOM 4262 N N . ASP B 1 242 ? 107.731 9.416 31.993 1.00 49.02 241 ASP B N 1
ATOM 4263 C CA . ASP B 1 242 ? 108.123 10.587 32.768 1.00 50.60 241 ASP B CA 1
ATOM 4264 C C . ASP B 1 242 ? 109.665 10.524 33.052 1.00 55.66 241 ASP B C 1
ATOM 4265 O O . ASP B 1 242 ? 110.102 10.550 34.210 1.00 57.04 241 ASP B O 1
ATOM 4270 N N . ASN B 1 243 ? 110.481 10.430 31.966 1.00 49.78 242 ASN B N 1
ATOM 4271 C CA . ASN B 1 243 ? 111.932 10.208 32.011 1.00 48.34 242 ASN B CA 1
ATOM 4272 C C . ASN B 1 243 ? 112.629 10.823 30.791 1.00 49.98 242 ASN B C 1
ATOM 4273 O O . ASN B 1 243 ? 113.511 10.214 30.176 1.00 49.33 242 ASN B O 1
ATOM 4278 N N . ASP B 1 244 ? 112.263 12.055 30.479 1.00 45.47 243 ASP B N 1
ATOM 4279 C CA . ASP B 1 244 ? 112.764 12.766 29.305 1.00 44.42 243 ASP B CA 1
ATOM 4280 C C . ASP B 1 244 ? 114.273 13.136 29.445 1.00 47.32 243 ASP B C 1
ATOM 4281 O O . ASP B 1 244 ? 114.964 13.079 28.425 1.00 47.44 243 ASP B O 1
ATOM 4286 N N . ARG B 1 245 ? 114.782 13.449 30.675 1.00 43.05 244 ARG B N 1
ATOM 4287 C CA A ARG B 1 245 ? 116.192 13.792 30.930 0.50 42.88 244 ARG B CA 1
ATOM 4288 C CA B ARG B 1 245 ? 116.195 13.793 30.936 0.50 42.71 244 ARG B CA 1
ATOM 4289 C C . ARG B 1 245 ? 117.135 12.698 30.383 1.00 46.25 244 ARG B C 1
ATOM 4290 O O . ARG B 1 245 ? 118.011 12.987 29.559 1.00 45.03 244 ARG B O 1
ATOM 4305 N N . ALA B 1 246 ? 116.940 11.440 30.826 1.00 42.61 245 ALA B N 1
ATOM 4306 C CA . ALA B 1 246 ? 117.728 10.279 30.434 1.00 42.17 245 ALA B CA 1
ATOM 4307 C C . ALA B 1 246 ? 117.586 9.945 28.946 1.00 48.18 245 ALA B C 1
ATOM 4308 O O . ALA B 1 246 ? 118.569 9.582 28.285 1.00 49.56 245 ALA B O 1
ATOM 4310 N N . ARG B 1 247 ? 116.350 10.021 28.440 1.00 43.35 246 ARG B N 1
ATOM 4311 C CA . ARG B 1 247 ? 116.012 9.703 27.064 1.00 41.84 246 ARG B CA 1
ATOM 4312 C C . ARG B 1 247 ? 116.728 10.692 26.109 1.00 45.28 246 ARG B C 1
ATOM 4313 O O . ARG B 1 247 ? 117.324 10.255 25.121 1.00 44.71 246 ARG B O 1
ATOM 4321 N N . GLU B 1 248 ? 116.727 12.003 26.450 1.00 40.21 247 GLU B N 1
ATOM 4322 C CA . GLU B 1 248 ? 117.374 13.031 25.637 1.00 39.59 247 GLU B CA 1
ATOM 4323 C C . GLU B 1 248 ? 118.885 12.889 25.662 1.00 42.79 247 GLU B C 1
ATOM 4324 O O . GLU B 1 248 ? 119.529 13.148 24.636 1.00 42.49 247 GLU B O 1
ATOM 4330 N N . ALA B 1 249 ? 119.449 12.474 26.820 1.00 38.23 248 ALA B N 1
ATOM 4331 C CA . ALA B 1 249 ? 120.898 12.245 26.984 1.00 37.31 248 ALA B CA 1
ATOM 4332 C C . ALA B 1 249 ? 121.354 11.033 26.138 1.00 40.60 248 ALA B C 1
ATOM 4333 O O . ALA B 1 249 ? 122.439 11.082 25.550 1.00 42.19 248 ALA B O 1
ATOM 4335 N N . HIS B 1 250 ? 120.506 9.979 26.044 1.00 32.89 249 HIS B N 1
ATOM 4336 C CA . HIS B 1 250 ? 120.777 8.797 25.243 1.00 31.52 249 HIS B CA 1
ATOM 4337 C C . HIS B 1 250 ? 120.732 9.159 23.753 1.00 38.17 249 HIS B C 1
ATOM 4338 O O . HIS B 1 250 ? 121.582 8.692 22.989 1.00 39.24 249 HIS B O 1
ATOM 4345 N N . ILE B 1 251 ? 119.748 9.989 23.337 1.00 35.13 250 ILE B N 1
ATOM 4346 C CA . ILE B 1 251 ? 119.589 10.417 21.946 1.00 34.98 250 ILE B CA 1
ATOM 4347 C C . ILE B 1 251 ? 120.839 11.222 21.520 1.00 39.39 250 ILE B C 1
ATOM 4348 O O . ILE B 1 251 ? 121.458 10.901 20.493 1.00 37.95 250 ILE B O 1
ATOM 4353 N N . ALA B 1 252 ? 121.234 12.211 22.348 1.00 36.56 251 ALA B N 1
ATOM 4354 C CA . ALA B 1 252 ? 122.376 13.096 22.106 1.00 35.84 251 ALA B CA 1
ATOM 4355 C C . ALA B 1 252 ? 123.678 12.296 21.948 1.00 39.68 251 ALA B C 1
ATOM 4356 O O . ALA B 1 252 ? 124.420 12.524 20.978 1.00 40.75 251 ALA B O 1
ATOM 4358 N N . LYS B 1 253 ? 123.931 11.349 22.873 1.00 33.68 252 LYS B N 1
ATOM 4359 C CA . LYS B 1 253 ? 125.110 10.481 22.888 1.00 33.43 252 LYS B CA 1
ATOM 4360 C C . LYS B 1 253 ? 125.104 9.569 21.657 1.00 37.35 252 LYS B C 1
ATOM 4361 O O . LYS B 1 253 ? 126.153 9.402 21.021 1.00 37.24 252 LYS B O 1
ATOM 4367 N N . THR B 1 254 ? 123.931 9.008 21.298 1.00 34.00 253 THR B N 1
ATOM 4368 C CA . THR B 1 254 ? 123.816 8.137 20.121 1.00 33.80 253 THR B CA 1
ATOM 4369 C C . THR B 1 254 ? 124.155 8.919 18.830 1.00 40.75 253 THR B C 1
ATOM 4370 O O . THR B 1 254 ? 124.921 8.402 18.014 1.00 40.83 253 THR B O 1
ATOM 4374 N N . LEU B 1 255 ? 123.632 10.155 18.664 1.00 38.21 254 LEU B N 1
ATOM 4375 C CA . LEU B 1 255 ? 123.921 10.947 17.465 1.00 38.90 254 LEU B CA 1
ATOM 4376 C C . LEU B 1 255 ? 125.424 11.273 17.323 1.00 43.90 254 LEU B C 1
ATOM 4377 O O . LEU B 1 255 ? 125.950 11.240 16.207 1.00 45.26 254 LEU B O 1
ATOM 4382 N N . ALA B 1 256 ? 126.091 11.579 18.446 1.00 39.23 255 ALA B N 1
ATOM 4383 C CA . ALA B 1 256 ? 127.515 11.904 18.514 1.00 38.73 255 ALA B CA 1
ATOM 4384 C C . ALA B 1 256 ? 128.374 10.672 18.229 1.00 43.25 255 ALA B C 1
ATOM 4385 O O . ALA B 1 256 ? 129.340 10.774 17.453 1.00 45.09 255 ALA B O 1
ATOM 4387 N N . GLN B 1 257 ? 128.031 9.517 18.843 1.00 36.10 256 GLN B N 1
ATOM 4388 C CA . GLN B 1 257 ? 128.755 8.262 18.630 1.00 34.77 256 GLN B CA 1
ATOM 4389 C C . GLN B 1 257 ? 128.523 7.721 17.196 1.00 36.20 256 GLN B C 1
ATOM 4390 O O . GLN B 1 257 ? 129.448 7.168 16.608 1.00 36.75 256 GLN B O 1
ATOM 4396 N N . ARG B 1 258 ? 127.350 7.967 16.607 1.00 31.27 257 ARG B N 1
ATOM 4397 C CA . ARG B 1 258 ? 127.043 7.568 15.231 1.00 30.74 257 ARG B CA 1
ATOM 4398 C C . ARG B 1 258 ? 127.909 8.339 14.264 1.00 36.12 257 ARG B C 1
ATOM 4399 O O . ARG B 1 258 ? 128.402 7.748 13.306 1.00 37.04 257 ARG B O 1
ATOM 4407 N N . ARG B 1 259 ? 128.116 9.647 14.528 1.00 32.70 258 ARG B N 1
ATOM 4408 C CA . ARG B 1 259 ? 128.984 10.514 13.743 1.00 33.42 258 ARG B CA 1
ATOM 4409 C C . ARG B 1 259 ? 130.460 10.021 13.871 1.00 37.69 258 ARG B C 1
ATOM 4410 O O . ARG B 1 259 ? 131.141 9.884 12.845 1.00 37.65 258 ARG B O 1
ATOM 4418 N N . ARG B 1 260 ? 130.912 9.702 15.118 1.00 32.27 259 ARG B N 1
ATOM 4419 C CA . ARG B 1 260 ? 132.243 9.163 15.390 1.00 32.57 259 ARG B CA 1
ATOM 4420 C C . ARG B 1 260 ? 132.473 7.876 14.583 1.00 37.11 259 ARG B C 1
ATOM 4421 O O . ARG B 1 260 ? 133.446 7.798 13.833 1.00 39.07 259 ARG B O 1
ATOM 4429 N N . VAL B 1 261 ? 131.587 6.887 14.740 1.00 32.48 260 VAL B N 1
ATOM 4430 C CA . VAL B 1 261 ? 131.712 5.566 14.125 1.00 32.70 260 VAL B CA 1
ATOM 4431 C C . VAL B 1 261 ? 131.700 5.694 12.591 1.00 37.67 260 VAL B C 1
ATOM 4432 O O . VAL B 1 261 ? 132.612 5.145 11.962 1.00 37.99 260 VAL B O 1
ATOM 4436 N N . ALA B 1 262 ? 130.743 6.454 12.007 1.00 34.68 261 ALA B N 1
ATOM 4437 C CA . ALA B 1 262 ? 130.660 6.669 10.547 1.00 34.32 261 ALA B CA 1
ATOM 4438 C C . ALA B 1 262 ? 131.953 7.319 9.980 1.00 39.58 261 ALA B C 1
ATOM 4439 O O . ALA B 1 262 ? 132.524 6.806 9.012 1.00 40.69 261 ALA B O 1
ATOM 4441 N N . ASP B 1 263 ? 132.446 8.385 10.613 1.00 35.98 262 ASP B N 1
ATOM 4442 C CA . ASP B 1 263 ? 133.651 9.078 10.146 1.00 36.74 262 ASP B CA 1
ATOM 4443 C C . ASP B 1 263 ? 134.893 8.198 10.262 1.00 43.15 262 ASP B C 1
ATOM 4444 O O . ASP B 1 263 ? 135.679 8.145 9.308 1.00 44.11 262 ASP B O 1
ATOM 4449 N N . ALA B 1 264 ? 135.057 7.487 11.411 1.00 39.66 263 ALA B N 1
ATOM 4450 C CA . ALA B 1 264 ? 136.209 6.613 11.671 1.00 38.46 263 ALA B CA 1
ATOM 4451 C C . ALA B 1 264 ? 136.258 5.441 10.682 1.00 41.63 263 ALA B C 1
ATOM 4452 O O . ALA B 1 264 ? 137.338 5.171 10.135 1.00 43.44 263 ALA B O 1
ATOM 4454 N N . LEU B 1 265 ? 135.098 4.767 10.427 1.00 35.09 264 LEU B N 1
ATOM 4455 C CA . LEU B 1 265 ? 135.041 3.639 9.500 1.00 33.73 264 LEU B CA 1
ATOM 4456 C C . LEU B 1 265 ? 135.364 4.086 8.065 1.00 41.96 264 LEU B C 1
ATOM 4457 O O . LEU B 1 265 ? 136.122 3.384 7.382 1.00 42.83 264 LEU B O 1
ATOM 4462 N N . ARG B 1 266 ? 134.865 5.274 7.631 1.00 38.96 265 ARG B N 1
ATOM 4463 C CA . ARG B 1 266 ? 135.153 5.796 6.280 1.00 38.96 265 ARG B CA 1
ATOM 4464 C C . ARG B 1 266 ? 136.646 6.113 6.122 1.00 44.57 265 ARG B C 1
ATOM 4465 O O . ARG B 1 266 ? 137.201 5.929 5.033 1.00 45.43 265 ARG B O 1
ATOM 4473 N N . GLY B 1 267 ? 137.276 6.548 7.216 1.00 40.69 266 GLY B N 1
ATOM 4474 C CA . GLY B 1 267 ? 138.707 6.832 7.278 1.00 40.82 266 GLY B CA 1
ATOM 4475 C C . GLY B 1 267 ? 139.542 5.564 7.218 1.00 45.68 266 GLY B C 1
ATOM 4476 O O . GLY B 1 267 ? 140.720 5.599 6.836 1.00 46.25 266 GLY B O 1
ATOM 4477 N N . LEU B 1 268 ? 138.935 4.427 7.622 1.00 41.85 267 LEU B N 1
ATOM 4478 C CA . LEU B 1 268 ? 139.564 3.101 7.578 1.00 41.16 267 LEU B CA 1
ATOM 4479 C C . LEU B 1 268 ? 139.343 2.447 6.179 1.00 44.66 267 LEU B C 1
ATOM 4480 O O . LEU B 1 268 ? 139.893 1.378 5.896 1.00 45.25 267 LEU B O 1
ATOM 4485 N N . GLY B 1 269 ? 138.551 3.103 5.330 1.00 38.76 268 GLY B N 1
ATOM 4486 C CA . GLY B 1 269 ? 138.275 2.622 3.987 1.00 38.91 268 GLY B CA 1
ATOM 4487 C C . GLY B 1 269 ? 136.950 1.920 3.766 1.00 43.66 268 GLY B C 1
ATOM 4488 O O . GLY B 1 269 ? 136.673 1.466 2.649 1.00 43.88 268 GLY B O 1
ATOM 4489 N N . TYR B 1 270 ? 136.122 1.811 4.817 1.00 39.52 269 TYR B N 1
ATOM 4490 C CA . TYR B 1 270 ? 134.807 1.174 4.701 1.00 38.16 269 TYR B CA 1
ATOM 4491 C C . TYR B 1 270 ? 133.809 2.125 4.000 1.00 40.16 269 TYR B C 1
ATOM 4492 O O . TYR B 1 270 ? 133.977 3.348 4.047 1.00 39.67 269 TYR B O 1
ATOM 4501 N N . ARG B 1 271 ? 132.802 1.554 3.317 1.00 35.76 270 ARG B N 1
ATOM 4502 C CA . ARG B 1 271 ? 131.771 2.351 2.664 1.00 36.11 270 ARG B CA 1
ATOM 4503 C C . ARG B 1 271 ? 130.528 2.276 3.539 1.00 40.47 270 ARG B C 1
ATOM 4504 O O . ARG B 1 271 ? 129.901 1.224 3.672 1.00 39.60 270 ARG B O 1
ATOM 4512 N N . VAL B 1 272 ? 130.257 3.392 4.236 1.00 36.76 271 VAL B N 1
ATOM 4513 C CA . VAL B 1 272 ? 129.189 3.556 5.221 1.00 33.52 271 VAL B CA 1
ATOM 4514 C C . VAL B 1 272 ? 128.119 4.470 4.659 1.00 34.93 271 VAL B C 1
ATOM 4515 O O . VAL B 1 272 ? 128.415 5.562 4.167 1.00 33.59 271 VAL B O 1
ATOM 4519 N N . ALA B 1 273 ? 126.872 4.027 4.759 1.00 31.69 272 ALA B N 1
ATOM 4520 C CA . ALA B 1 273 ? 125.708 4.783 4.308 1.00 30.82 272 ALA B CA 1
ATOM 4521 C C . ALA B 1 273 ? 125.278 5.785 5.371 1.00 35.87 272 ALA B C 1
ATOM 4522 O O . ALA B 1 273 ? 125.454 5.527 6.560 1.00 33.00 272 ALA B O 1
ATOM 4524 N N . SER B 1 274 ? 124.696 6.928 4.941 1.00 34.98 273 SER B N 1
ATOM 4525 C CA . SER B 1 274 ? 124.144 7.939 5.851 1.00 34.24 273 SER B CA 1
ATOM 4526 C C . SER B 1 274 ? 123.032 7.283 6.675 1.00 34.98 273 SER B C 1
ATOM 4527 O O . SER B 1 274 ? 122.478 6.265 6.249 1.00 34.45 273 SER B O 1
ATOM 4530 N N . SER B 1 275 ? 122.773 7.784 7.874 1.00 29.21 274 SER B N 1
ATOM 4531 C CA . SER B 1 275 ? 121.779 7.156 8.727 1.00 27.95 274 SER B CA 1
ATOM 4532 C C . SER B 1 275 ? 121.133 8.166 9.632 1.00 33.56 274 SER B C 1
ATOM 4533 O O . SER B 1 275 ? 121.801 9.042 10.184 1.00 33.65 274 SER B O 1
ATOM 4536 N N . GLU B 1 276 ? 119.830 8.024 9.786 1.00 30.34 275 GLU B N 1
ATOM 4537 C CA . GLU B 1 276 ? 118.965 8.810 10.664 1.00 30.13 275 GLU B CA 1
ATOM 4538 C C . GLU B 1 276 ? 118.453 7.916 11.813 1.00 33.25 275 GLU B C 1
ATOM 4539 O O . GLU B 1 276 ? 117.511 8.289 12.523 1.00 31.84 275 GLU B O 1
ATOM 4545 N N . ALA B 1 277 ? 119.065 6.714 11.964 1.00 29.57 276 ALA B N 1
ATOM 4546 C CA . ALA B 1 277 ? 118.680 5.709 12.958 1.00 29.38 276 ALA B CA 1
ATOM 4547 C C . ALA B 1 277 ? 119.829 5.434 13.959 1.00 33.69 276 ALA B C 1
ATOM 4548 O O . ALA B 1 277 ? 120.798 6.167 13.943 1.00 33.70 276 ALA B O 1
ATOM 4550 N N . ASN B 1 278 ? 119.717 4.432 14.859 1.00 30.71 277 ASN B N 1
ATOM 4551 C CA . ASN B 1 278 ? 120.787 4.193 15.849 1.00 31.06 277 ASN B CA 1
ATOM 4552 C C . ASN B 1 278 ? 121.754 3.104 15.377 1.00 35.20 277 ASN B C 1
ATOM 4553 O O . ASN B 1 278 ? 122.263 2.305 16.186 1.00 35.24 277 ASN B O 1
ATOM 4558 N N . PHE B 1 279 ? 122.016 3.092 14.059 1.00 29.57 278 PHE B N 1
ATOM 4559 C CA . PHE B 1 279 ? 122.884 2.126 13.403 1.00 27.62 278 PHE B CA 1
ATOM 4560 C C . PHE B 1 279 ? 123.441 2.703 12.148 1.00 32.59 278 PHE B C 1
ATOM 4561 O O . PHE B 1 279 ? 122.926 3.712 11.664 1.00 33.70 278 PHE B O 1
ATOM 4569 N N . VAL B 1 280 ? 124.429 2.029 11.556 1.00 29.07 279 VAL B N 1
ATOM 4570 C CA . VAL B 1 280 ? 124.969 2.413 10.252 1.00 28.90 279 VAL B CA 1
ATOM 4571 C C . VAL B 1 280 ? 125.050 1.162 9.355 1.00 33.94 279 VAL B C 1
ATOM 4572 O O . VAL B 1 280 ? 125.393 0.075 9.834 1.00 33.20 279 VAL B O 1
ATOM 4576 N N . LEU B 1 281 ? 124.696 1.310 8.065 1.00 32.31 280 LEU B N 1
ATOM 4577 C CA . LEU B 1 281 ? 124.818 0.219 7.088 1.00 32.72 280 LEU B CA 1
ATOM 4578 C C . LEU B 1 281 ? 126.194 0.324 6.434 1.00 37.02 280 LEU B C 1
ATOM 4579 O O . LEU B 1 281 ? 126.558 1.402 5.962 1.00 36.87 280 LEU B O 1
ATOM 4584 N N . VAL B 1 282 ? 126.981 -0.766 6.477 1.00 33.55 281 VAL B N 1
ATOM 4585 C CA . VAL B 1 282 ? 128.353 -0.806 5.956 1.00 33.92 281 VAL B CA 1
ATOM 4586 C C . VAL B 1 282 ? 128.472 -1.893 4.878 1.00 38.96 281 VAL B C 1
ATOM 4587 O O . VAL B 1 282 ? 127.943 -2.987 5.065 1.00 39.00 281 VAL B O 1
ATOM 4591 N N . GLU B 1 283 ? 129.198 -1.599 3.769 1.00 36.64 282 GLU B N 1
ATOM 4592 C CA . GLU B 1 283 ? 129.457 -2.552 2.675 1.00 36.87 282 GLU B CA 1
ATOM 4593 C C . GLU B 1 283 ? 130.328 -3.659 3.180 1.00 43.63 282 GLU B C 1
ATOM 4594 O O . GLU B 1 283 ? 131.291 -3.387 3.902 1.00 44.72 282 GLU B O 1
ATOM 4600 N N . ASN B 1 284 ? 129.985 -4.912 2.843 1.00 40.76 283 ASN B N 1
ATOM 4601 C CA . ASN B 1 284 ? 130.771 -6.055 3.303 1.00 40.64 283 ASN B CA 1
ATOM 4602 C C . ASN B 1 284 ? 130.912 -7.121 2.188 1.00 46.66 283 ASN B C 1
ATOM 4603 O O . ASN B 1 284 ? 130.323 -8.202 2.268 1.00 46.60 283 ASN B O 1
ATOM 4608 N N . ALA B 1 285 ? 131.752 -6.846 1.196 1.00 44.40 284 ALA B N 1
ATOM 4609 C CA . ALA B 1 285 ? 131.989 -7.804 0.113 1.00 45.89 284 ALA B CA 1
ATOM 4610 C C . ALA B 1 285 ? 132.618 -9.130 0.632 1.00 51.82 284 ALA B C 1
ATOM 4611 O O . ALA B 1 285 ? 132.360 -10.192 0.056 1.00 52.18 284 ALA B O 1
ATOM 4613 N N . ALA B 1 286 ? 133.380 -9.063 1.749 1.00 47.82 285 ALA B N 1
ATOM 4614 C CA . ALA B 1 286 ? 134.072 -10.196 2.373 1.00 47.37 285 ALA B CA 1
ATOM 4615 C C . ALA B 1 286 ? 133.101 -11.254 2.944 1.00 50.63 285 ALA B C 1
ATOM 4616 O O . ALA B 1 286 ? 133.520 -12.386 3.232 1.00 51.63 285 ALA B O 1
ATOM 4618 N N . GLY B 1 287 ? 131.832 -10.880 3.093 1.00 44.82 286 GLY B N 1
ATOM 4619 C CA . GLY B 1 287 ? 130.782 -11.764 3.582 1.00 43.51 286 GLY B CA 1
ATOM 4620 C C . GLY B 1 287 ? 130.950 -12.205 5.020 1.00 45.62 286 GLY B C 1
ATOM 4621 O O . GLY B 1 287 ? 131.314 -11.402 5.890 1.00 44.81 286 GLY B O 1
ATOM 4622 N N . GLU B 1 288 ? 130.691 -13.501 5.264 1.00 40.71 287 GLU B N 1
ATOM 4623 C CA . GLU B 1 288 ? 130.753 -14.166 6.568 1.00 39.14 287 GLU B CA 1
ATOM 4624 C C . GLU B 1 288 ? 132.135 -13.995 7.253 1.00 44.62 287 GLU B C 1
ATOM 4625 O O . GLU B 1 288 ? 132.180 -13.885 8.481 1.00 45.07 287 GLU B O 1
ATOM 4631 N N . ARG B 1 289 ? 133.238 -13.955 6.472 1.00 41.40 288 ARG B N 1
ATOM 4632 C CA . ARG B 1 289 ? 134.609 -13.787 6.969 1.00 41.81 288 ARG B CA 1
ATOM 4633 C C . ARG B 1 289 ? 134.700 -12.629 8.002 1.00 47.13 288 ARG B C 1
ATOM 4634 O O . ARG B 1 289 ? 135.395 -12.760 9.014 1.00 46.79 288 ARG B O 1
ATOM 4642 N N . THR B 1 290 ? 133.970 -11.526 7.750 1.00 43.00 289 THR B N 1
ATOM 4643 C CA . THR B 1 290 ? 133.944 -10.338 8.598 1.00 42.25 289 THR B CA 1
ATOM 4644 C C . THR B 1 290 ? 133.222 -10.643 9.921 1.00 47.57 289 THR B C 1
ATOM 4645 O O . THR B 1 290 ? 133.741 -10.312 10.996 1.00 46.79 289 THR B O 1
ATOM 4649 N N . LEU B 1 291 ? 132.026 -11.255 9.834 1.00 44.41 290 LEU B N 1
ATOM 4650 C CA . LEU B 1 291 ? 131.203 -11.602 10.999 1.00 43.65 290 LEU B CA 1
ATOM 4651 C C . LEU B 1 291 ? 131.956 -12.572 11.919 1.00 47.23 290 LEU B C 1
ATOM 4652 O O . LEU B 1 291 ? 131.950 -12.384 13.137 1.00 47.38 290 LEU B O 1
ATOM 4657 N N . ARG B 1 292 ? 132.644 -13.564 11.326 1.00 43.57 291 ARG B N 1
ATOM 4658 C CA . ARG B 1 292 ? 133.445 -14.571 12.019 1.00 44.15 291 ARG B CA 1
ATOM 4659 C C . ARG B 1 292 ? 134.615 -13.892 12.762 1.00 48.74 291 ARG B C 1
ATOM 4660 O O . ARG B 1 292 ? 134.882 -14.232 13.920 1.00 49.04 291 ARG B O 1
ATOM 4668 N N . PHE B 1 293 ? 135.268 -12.899 12.112 1.00 43.75 292 PHE B N 1
ATOM 4669 C CA . PHE B 1 293 ? 136.382 -12.119 12.663 1.00 41.23 292 PHE B CA 1
ATOM 4670 C C . PHE B 1 293 ? 135.932 -11.341 13.880 1.00 44.07 292 PHE B C 1
ATOM 4671 O O . PHE B 1 293 ? 136.644 -11.314 14.891 1.00 45.59 292 PHE B O 1
ATOM 4679 N N . LEU B 1 294 ? 134.764 -10.684 13.772 1.00 37.53 293 LEU B N 1
ATOM 4680 C CA . LEU B 1 294 ? 134.192 -9.878 14.844 1.00 35.75 293 LEU B CA 1
ATOM 4681 C C . LEU B 1 294 ? 133.752 -10.774 16.007 1.00 43.08 293 LEU B C 1
ATOM 4682 O O . LEU B 1 294 ? 134.062 -10.450 17.164 1.00 42.93 293 LEU B O 1
ATOM 4687 N N . ARG B 1 295 ? 133.123 -11.934 15.708 1.00 41.20 294 ARG B N 1
ATOM 4688 C CA . ARG B 1 295 ? 132.696 -12.875 16.756 1.00 41.28 294 ARG B CA 1
ATOM 4689 C C . ARG B 1 295 ? 133.906 -13.419 17.551 1.00 47.29 294 ARG B C 1
ATOM 4690 O O . ARG B 1 295 ? 133.781 -13.622 18.771 1.00 48.42 294 ARG B O 1
ATOM 4698 N N . GLU B 1 296 ? 135.069 -13.613 16.877 1.00 42.65 295 GLU B N 1
ATOM 4699 C CA A GLU B 1 296 ? 136.232 -14.147 17.579 0.50 42.70 295 GLU B CA 1
ATOM 4700 C CA B GLU B 1 296 ? 136.314 -14.095 17.479 0.50 42.90 295 GLU B CA 1
ATOM 4701 C C . GLU B 1 296 ? 136.801 -13.071 18.515 1.00 46.06 295 GLU B C 1
ATOM 4702 O O . GLU B 1 296 ? 137.461 -13.421 19.496 1.00 45.80 295 GLU B O 1
ATOM 4713 N N . ARG B 1 297 ? 136.458 -11.790 18.289 1.00 41.66 296 ARG B N 1
ATOM 4714 C CA . ARG B 1 297 ? 136.859 -10.676 19.155 1.00 40.18 296 ARG B CA 1
ATOM 4715 C C . ARG B 1 297 ? 135.710 -10.254 20.078 1.00 42.66 296 ARG B C 1
ATOM 4716 O O . ARG B 1 297 ? 135.775 -9.176 20.660 1.00 41.75 296 ARG B O 1
ATOM 4724 N N . GLY B 1 298 ? 134.683 -11.114 20.194 1.00 39.44 297 GLY B N 1
ATOM 4725 C CA . GLY B 1 298 ? 133.493 -10.917 21.022 1.00 38.76 297 GLY B CA 1
ATOM 4726 C C . GLY B 1 298 ? 132.584 -9.773 20.621 1.00 42.78 297 GLY B C 1
ATOM 4727 O O . GLY B 1 298 ? 132.068 -9.069 21.490 1.00 44.28 297 GLY B O 1
ATOM 4728 N N . ILE B 1 299 ? 132.362 -9.577 19.314 1.00 37.86 298 ILE B N 1
ATOM 4729 C CA . ILE B 1 299 ? 131.526 -8.476 18.826 1.00 37.32 298 ILE B CA 1
ATOM 4730 C C . ILE B 1 299 ? 130.472 -9.016 17.852 1.00 43.42 298 ILE B C 1
ATOM 4731 O O . ILE B 1 299 ? 130.833 -9.679 16.875 1.00 43.56 298 ILE B O 1
ATOM 4736 N N . GLN B 1 300 ? 129.163 -8.739 18.142 1.00 40.45 299 GLN B N 1
ATOM 4737 C CA . GLN B 1 300 ? 128.027 -9.173 17.314 1.00 39.68 299 GLN B CA 1
ATOM 4738 C C . GLN B 1 300 ? 127.463 -8.019 16.548 1.00 43.27 299 GLN B C 1
ATOM 4739 O O . GLN B 1 300 ? 127.140 -6.979 17.124 1.00 42.95 299 GLN B O 1
ATOM 4745 N N . VAL B 1 301 ? 127.341 -8.215 15.233 1.00 39.41 300 VAL B N 1
ATOM 4746 C CA . VAL B 1 301 ? 126.738 -7.284 14.287 1.00 37.47 300 VAL B CA 1
ATOM 4747 C C . VAL B 1 301 ? 125.710 -8.065 13.456 1.00 41.74 300 VAL B C 1
ATOM 4748 O O . VAL B 1 301 ? 125.728 -9.304 13.427 1.00 41.96 300 VAL B O 1
ATOM 4752 N N . LYS B 1 302 ? 124.807 -7.333 12.798 1.00 37.06 301 LYS B N 1
ATOM 4753 C CA . LYS B 1 302 ? 123.721 -7.918 12.039 1.00 35.23 301 LYS B CA 1
ATOM 4754 C C . LYS B 1 302 ? 124.081 -8.042 10.568 1.00 40.93 301 LYS B C 1
ATOM 4755 O O . LYS B 1 302 ? 124.554 -7.078 9.955 1.00 40.87 301 LYS B O 1
ATOM 4761 N N . ASP B 1 303 ? 123.822 -9.236 10.000 1.00 37.34 302 ASP B N 1
ATOM 4762 C CA . ASP B 1 303 ? 123.985 -9.519 8.578 1.00 37.01 302 ASP B CA 1
ATOM 4763 C C . ASP B 1 303 ? 122.736 -8.970 7.868 1.00 38.54 302 ASP B C 1
ATOM 4764 O O . ASP B 1 303 ? 121.632 -9.479 8.087 1.00 36.21 302 ASP B O 1
ATOM 4769 N N . ALA B 1 304 ? 122.920 -7.914 7.032 1.00 34.23 303 ALA B N 1
ATOM 4770 C CA . ALA B 1 304 ? 121.823 -7.229 6.359 1.00 32.83 303 ALA B CA 1
ATOM 4771 C C . ALA B 1 304 ? 121.210 -8.092 5.219 1.00 37.17 303 ALA B C 1
ATOM 4772 O O . ALA B 1 304 ? 120.249 -7.648 4.573 1.00 36.24 303 ALA B O 1
ATOM 4774 N N . GLY B 1 305 ? 121.718 -9.321 5.040 1.00 33.94 304 GLY B N 1
ATOM 4775 C CA . GLY B 1 305 ? 121.195 -10.302 4.099 1.00 34.43 304 GLY B CA 1
ATOM 4776 C C . GLY B 1 305 ? 119.763 -10.675 4.465 1.00 41.00 304 GLY B C 1
ATOM 4777 O O . GLY B 1 305 ? 118.929 -10.987 3.594 1.00 41.30 304 GLY B O 1
ATOM 4778 N N . GLN B 1 306 ? 119.454 -10.566 5.777 1.00 36.41 305 GLN B N 1
ATOM 4779 C CA . GLN B 1 306 ? 118.142 -10.804 6.381 1.00 34.61 305 GLN B CA 1
ATOM 4780 C C . GLN B 1 306 ? 117.077 -9.897 5.779 1.00 39.46 305 GLN B C 1
ATOM 4781 O O . GLN B 1 306 ? 115.906 -10.277 5.718 1.00 39.38 305 GLN B O 1
ATOM 4787 N N . PHE B 1 307 ? 117.488 -8.693 5.349 1.00 36.73 306 PHE B N 1
ATOM 4788 C CA . PHE B 1 307 ? 116.604 -7.660 4.802 1.00 36.12 306 PHE B CA 1
ATOM 4789 C C . PHE B 1 307 ? 116.740 -7.520 3.277 1.00 43.63 306 PHE B C 1
ATOM 4790 O O . PHE B 1 307 ? 116.125 -6.627 2.706 1.00 44.87 306 PHE B O 1
ATOM 4798 N N . GLY B 1 308 ? 117.478 -8.426 2.634 1.00 40.54 307 GLY B N 1
ATOM 4799 C CA . GLY B 1 308 ? 117.662 -8.429 1.189 1.00 40.78 307 GLY B CA 1
ATOM 4800 C C . GLY B 1 308 ? 118.905 -7.712 0.723 1.00 45.14 307 GLY B C 1
ATOM 4801 O O . GLY B 1 308 ? 119.145 -7.617 -0.480 1.00 44.90 307 GLY B O 1
ATOM 4802 N N . LEU B 1 309 ? 119.688 -7.183 1.669 1.00 42.73 308 LEU B N 1
ATOM 4803 C CA . LEU B 1 309 ? 120.934 -6.469 1.389 1.00 42.21 308 LEU B CA 1
ATOM 4804 C C . LEU B 1 309 ? 122.135 -7.337 1.752 1.00 47.60 308 LEU B C 1
ATOM 4805 O O . LEU B 1 309 ? 122.860 -7.043 2.702 1.00 48.52 308 LEU B O 1
ATOM 4810 N N . HIS B 1 310 ? 122.354 -8.402 0.976 1.00 44.31 309 HIS B N 1
ATOM 4811 C CA . HIS B 1 310 ? 123.472 -9.326 1.166 1.00 44.76 309 HIS B CA 1
ATOM 4812 C C . HIS B 1 310 ? 124.780 -8.603 0.980 1.00 49.45 309 HIS B C 1
ATOM 4813 O O . HIS B 1 310 ? 124.820 -7.611 0.250 1.00 48.95 309 HIS B O 1
ATOM 4820 N N . HIS B 1 311 ? 125.839 -9.073 1.667 1.00 45.85 310 HIS B N 1
ATOM 4821 C CA . HIS B 1 311 ? 127.180 -8.501 1.608 1.00 45.86 310 HIS B CA 1
ATOM 4822 C C . HIS B 1 311 ? 127.165 -7.020 2.067 1.00 45.54 310 HIS B C 1
ATOM 4823 O O . HIS B 1 311 ? 127.810 -6.132 1.500 1.00 43.47 310 HIS B O 1
ATOM 4830 N N . HIS B 1 312 ? 126.445 -6.821 3.170 1.00 41.11 311 HIS B N 1
ATOM 4831 C CA . HIS B 1 312 ? 126.273 -5.603 3.962 1.00 39.41 311 HIS B CA 1
ATOM 4832 C C . HIS B 1 312 ? 126.135 -5.994 5.406 1.00 38.12 311 HIS B C 1
ATOM 4833 O O . HIS B 1 312 ? 125.623 -7.080 5.693 1.00 39.26 311 HIS B O 1
ATOM 4840 N N . ILE B 1 313 ? 126.551 -5.128 6.317 1.00 30.90 312 ILE B N 1
ATOM 4841 C CA . ILE B 1 313 ? 126.358 -5.371 7.745 1.00 29.65 312 ILE B CA 1
ATOM 4842 C C . ILE B 1 313 ? 125.702 -4.121 8.353 1.00 34.02 312 ILE B C 1
ATOM 4843 O O . ILE B 1 313 ? 125.989 -2.999 7.930 1.00 34.16 312 ILE B O 1
ATOM 4848 N N . ARG B 1 314 ? 124.787 -4.334 9.309 1.00 29.58 313 ARG B N 1
ATOM 4849 C CA . ARG B 1 314 ? 124.133 -3.265 10.051 1.00 29.07 313 ARG B CA 1
ATOM 4850 C C . ARG B 1 314 ? 124.753 -3.249 11.436 1.00 35.35 313 ARG B C 1
ATOM 4851 O O . ARG B 1 314 ? 124.617 -4.219 12.194 1.00 36.64 313 ARG B O 1
ATOM 4859 N N . ILE B 1 315 ? 125.530 -2.203 11.720 1.00 30.64 314 ILE B N 1
ATOM 4860 C CA . ILE B 1 315 ? 126.222 -2.040 12.991 1.00 29.65 314 ILE B CA 1
ATOM 4861 C C . ILE B 1 315 ? 125.418 -1.104 13.876 1.00 36.08 314 ILE B C 1
ATOM 4862 O O . ILE B 1 315 ? 125.227 0.052 13.510 1.00 37.61 314 ILE B O 1
ATOM 4867 N N . SER B 1 316 ? 124.949 -1.581 15.034 1.00 32.57 315 SER B N 1
ATOM 4868 C CA . SER B 1 316 ? 124.226 -0.706 15.960 1.00 31.24 315 SER B CA 1
ATOM 4869 C C . SER B 1 316 ? 125.210 0.214 16.658 1.00 34.04 315 SER B C 1
ATOM 4870 O O . SER B 1 316 ? 126.359 -0.168 16.855 1.00 34.02 315 SER B O 1
ATOM 4873 N N . ILE B 1 317 ? 124.762 1.409 17.049 1.00 30.60 316 ILE B N 1
ATOM 4874 C CA . ILE B 1 317 ? 125.568 2.324 17.852 1.00 30.24 316 ILE B CA 1
ATOM 4875 C C . ILE B 1 317 ? 125.287 1.991 19.319 1.00 34.23 316 ILE B C 1
ATOM 4876 O O . ILE B 1 317 ? 124.123 1.952 19.726 1.00 32.32 316 ILE B O 1
ATOM 4881 N N . GLY B 1 318 ? 126.330 1.667 20.076 1.00 33.18 317 GLY B N 1
ATOM 4882 C CA . GLY B 1 318 ? 126.184 1.356 21.497 1.00 33.30 317 GLY B CA 1
ATOM 4883 C C . GLY B 1 318 ? 126.807 2.407 22.395 1.00 38.18 317 GLY B C 1
ATOM 4884 O O . GLY B 1 318 ? 126.941 3.573 21.998 1.00 38.22 317 GLY B O 1
ATOM 4885 N N . ARG B 1 319 ? 127.222 2.000 23.616 1.00 34.70 318 ARG B N 1
ATOM 4886 C CA . ARG B 1 319 ? 127.929 2.905 24.522 1.00 34.70 318 ARG B CA 1
ATOM 4887 C C . ARG B 1 319 ? 129.335 3.187 23.969 1.00 36.51 318 ARG B C 1
ATOM 4888 O O . ARG B 1 319 ? 129.824 2.426 23.132 1.00 37.01 318 ARG B O 1
ATOM 4896 N N . GLU B 1 320 ? 129.973 4.271 24.424 1.00 30.83 319 GLU B N 1
ATOM 4897 C CA . GLU B 1 320 ? 131.300 4.662 23.989 1.00 30.79 319 GLU B CA 1
ATOM 4898 C C . GLU B 1 320 ? 132.259 3.459 23.997 1.00 36.99 319 GLU B C 1
ATOM 4899 O O . GLU B 1 320 ? 132.929 3.231 22.985 1.00 38.10 319 GLU B O 1
ATOM 4905 N N . GLU B 1 321 ? 132.300 2.680 25.112 1.00 32.84 320 GLU B N 1
ATOM 4906 C CA . GLU B 1 321 ? 133.172 1.501 25.266 1.00 33.27 320 GLU B CA 1
ATOM 4907 C C . GLU B 1 321 ? 132.832 0.396 24.225 1.00 38.63 320 GLU B C 1
ATOM 4908 O O . GLU B 1 321 ? 133.747 -0.289 23.752 1.00 39.19 320 GLU B O 1
ATOM 4914 N N . ASP B 1 322 ? 131.543 0.249 23.860 1.00 34.50 321 ASP B N 1
ATOM 4915 C CA . ASP B 1 322 ? 131.101 -0.741 22.892 1.00 34.67 321 ASP B CA 1
ATOM 4916 C C . ASP B 1 322 ? 131.698 -0.411 21.515 1.00 39.78 321 ASP B C 1
ATOM 4917 O O . ASP B 1 322 ? 132.361 -1.258 20.897 1.00 38.98 321 ASP B O 1
ATOM 4922 N N . ASN B 1 323 ? 131.541 0.862 21.103 1.00 36.76 322 ASN B N 1
ATOM 4923 C CA . ASN B 1 323 ? 132.050 1.440 19.856 1.00 36.31 322 ASN B CA 1
ATOM 4924 C C . ASN B 1 323 ? 133.579 1.456 19.819 1.00 38.21 322 ASN B C 1
ATOM 4925 O O . ASN B 1 323 ? 134.158 1.223 18.754 1.00 37.79 322 ASN B O 1
ATOM 4930 N N . ASP B 1 324 ? 134.229 1.704 20.963 1.00 35.05 323 ASP B N 1
ATOM 4931 C CA . ASP B 1 324 ? 135.697 1.672 21.048 1.00 36.77 323 ASP B CA 1
ATOM 4932 C C . ASP B 1 324 ? 136.228 0.326 20.536 1.00 42.99 323 ASP B C 1
ATOM 4933 O O . ASP B 1 324 ? 137.152 0.281 19.712 1.00 44.61 323 ASP B O 1
ATOM 4938 N N . ARG B 1 325 ? 135.585 -0.761 20.996 1.00 36.97 324 ARG B N 1
ATOM 4939 C CA . ARG B 1 325 ? 135.912 -2.142 20.679 1.00 35.22 324 ARG B CA 1
ATOM 4940 C C . ARG B 1 325 ? 135.596 -2.462 19.230 1.00 39.22 324 ARG B C 1
ATOM 4941 O O . ARG B 1 325 ? 136.425 -3.116 18.577 1.00 40.07 324 ARG B O 1
ATOM 4949 N N . LEU B 1 326 ? 134.413 -1.999 18.715 1.00 32.42 325 LEU B N 1
ATOM 4950 C CA . LEU B 1 326 ? 134.045 -2.200 17.319 1.00 31.08 325 LEU B CA 1
ATOM 4951 C C . LEU B 1 326 ? 135.073 -1.558 16.399 1.00 34.09 325 LEU B C 1
ATOM 4952 O O . LEU B 1 326 ? 135.564 -2.207 15.484 1.00 34.51 325 LEU B O 1
ATOM 4957 N N . LEU B 1 327 ? 135.376 -0.286 16.628 1.00 31.05 326 LEU B N 1
ATOM 4958 C CA . LEU B 1 327 ? 136.324 0.451 15.789 1.00 32.08 326 LEU B CA 1
ATOM 4959 C C . LEU B 1 327 ? 137.748 -0.159 15.839 1.00 35.12 326 LEU B C 1
ATOM 4960 O O . LEU B 1 327 ? 138.398 -0.243 14.801 1.00 35.10 326 LEU B O 1
ATOM 4965 N N . ALA B 1 328 ? 138.185 -0.647 16.995 1.00 32.30 327 ALA B N 1
ATOM 4966 C CA . ALA B 1 328 ? 139.511 -1.266 17.160 1.00 33.06 327 ALA B CA 1
ATOM 4967 C C . ALA B 1 328 ? 139.606 -2.567 16.354 1.00 40.23 327 ALA B C 1
ATOM 4968 O O . ALA B 1 328 ? 140.631 -2.800 15.694 1.00 41.63 327 ALA B O 1
ATOM 4970 N N . ALA B 1 329 ? 138.523 -3.381 16.368 1.00 35.34 328 ALA B N 1
ATOM 4971 C CA . ALA B 1 329 ? 138.455 -4.649 15.651 1.00 34.59 328 ALA B CA 1
ATOM 4972 C C . ALA B 1 329 ? 138.423 -4.424 14.145 1.00 40.63 328 ALA B C 1
ATOM 4973 O O . ALA B 1 329 ? 139.180 -5.086 13.430 1.00 42.17 328 ALA B O 1
ATOM 4975 N N . LEU B 1 330 ? 137.606 -3.460 13.653 1.00 36.33 329 LEU B N 1
ATOM 4976 C CA . LEU B 1 330 ? 137.530 -3.200 12.208 1.00 35.85 329 LEU B CA 1
ATOM 4977 C C . LEU B 1 330 ? 138.769 -2.388 11.735 1.00 39.65 329 LEU B C 1
ATOM 4978 O O . LEU B 1 330 ? 139.076 -2.430 10.550 1.00 39.34 329 LEU B O 1
ATOM 4983 N N . ALA B 1 331 ? 139.495 -1.709 12.641 1.00 36.78 330 ALA B N 1
ATOM 4984 C CA . ALA B 1 331 ? 140.756 -1.075 12.253 1.00 38.20 330 ALA B CA 1
ATOM 4985 C C . ALA B 1 331 ? 141.774 -2.169 11.943 1.00 45.39 330 ALA B C 1
ATOM 4986 O O . ALA B 1 331 ? 142.444 -2.117 10.912 1.00 47.73 330 ALA B O 1
ATOM 4988 N N . GLU B 1 332 ? 141.806 -3.212 12.784 1.00 42.17 331 GLU B N 1
ATOM 4989 C CA . GLU B 1 332 ? 142.661 -4.391 12.629 1.00 43.16 331 GLU B CA 1
ATOM 4990 C C . GLU B 1 332 ? 142.288 -5.169 11.350 1.00 46.65 331 GLU B C 1
ATOM 4991 O O . GLU B 1 332 ? 143.182 -5.590 10.613 1.00 48.38 331 GLU B O 1
ATOM 4997 N N . TYR B 1 333 ? 140.980 -5.339 11.090 1.00 40.49 332 TYR B N 1
ATOM 4998 C CA . TYR B 1 333 ? 140.450 -6.047 9.923 1.00 40.29 332 TYR B CA 1
ATOM 4999 C C . TYR B 1 333 ? 140.781 -5.319 8.616 1.00 49.95 332 TYR B C 1
ATOM 5000 O O . TYR B 1 333 ? 140.964 -5.981 7.599 1.00 50.25 332 TYR B O 1
ATOM 5009 N N . SER B 1 334 ? 140.870 -3.975 8.655 1.00 51.30 333 SER B N 1
ATOM 5010 C CA . SER B 1 334 ? 141.203 -3.065 7.549 1.00 54.62 333 SER B CA 1
ATOM 5011 C C . SER B 1 334 ? 142.590 -3.381 6.917 1.00 69.24 333 SER B C 1
ATOM 5012 O O . SER B 1 334 ? 142.875 -2.963 5.780 1.00 70.03 333 SER B O 1
ATOM 5015 N N . ASP B 1 335 ? 143.437 -4.122 7.669 1.00 72.82 334 ASP B N 1
ATOM 5016 C CA . ASP B 1 335 ? 144.796 -4.560 7.306 1.00 76.07 334 ASP B CA 1
ATOM 5017 C C . ASP B 1 335 ? 144.732 -5.999 6.694 1.00 83.50 334 ASP B C 1
ATOM 5018 O O . ASP B 1 335 ? 145.027 -6.152 5.501 1.00 83.83 334 ASP B O 1
ATOM 5023 N N . HIS B 1 336 ? 144.227 -7.012 7.482 1.00 80.71 335 HIS B N 1
ATOM 5024 C CA . HIS B 1 336 ? 144.038 -8.425 7.079 1.00 104.23 335 HIS B CA 1
ATOM 5025 C C . HIS B 1 336 ? 143.099 -8.559 5.838 1.00 114.01 335 HIS B C 1
ATOM 5026 O O . HIS B 1 336 ? 141.866 -8.524 5.926 1.00 67.02 335 HIS B O 1
ATOM 5028 N N . ALA C 1 15 ? 81.550 5.963 -66.831 1.00 88.60 14 ALA C N 1
ATOM 5029 C CA . ALA C 1 15 ? 82.362 5.632 -65.659 1.00 87.60 14 ALA C CA 1
ATOM 5030 C C . ALA C 1 15 ? 81.470 5.156 -64.483 1.00 88.73 14 ALA C C 1
ATOM 5031 O O . ALA C 1 15 ? 80.751 5.962 -63.872 1.00 87.78 14 ALA C O 1
ATOM 5033 N N . ALA C 1 16 ? 81.518 3.833 -64.192 1.00 83.38 15 ALA C N 1
ATOM 5034 C CA . ALA C 1 16 ? 80.728 3.179 -63.139 1.00 81.35 15 ALA C CA 1
ATOM 5035 C C . ALA C 1 16 ? 81.394 3.361 -61.756 1.00 82.51 15 ALA C C 1
ATOM 5036 O O . ALA C 1 16 ? 82.344 2.653 -61.373 1.00 82.94 15 ALA C O 1
ATOM 5038 N N . GLN C 1 17 ? 80.858 4.342 -61.018 1.00 74.84 16 GLN C N 1
ATOM 5039 C CA . GLN C 1 17 ? 81.299 4.743 -59.688 1.00 71.82 16 GLN C CA 1
ATOM 5040 C C . GLN C 1 17 ? 80.760 3.762 -58.618 1.00 70.00 16 GLN C C 1
ATOM 5041 O O . GLN C 1 17 ? 79.993 2.852 -58.938 1.00 70.13 16 GLN C O 1
ATOM 5047 N N . ALA C 1 18 ? 81.165 3.939 -57.358 1.00 61.13 17 ALA C N 1
ATOM 5048 C CA . ALA C 1 18 ? 80.684 3.109 -56.253 1.00 58.00 17 ALA C CA 1
ATOM 5049 C C . ALA C 1 18 ? 79.244 3.479 -55.907 1.00 56.67 17 ALA C C 1
ATOM 5050 O O . ALA C 1 18 ? 78.847 4.615 -56.160 1.00 57.16 17 ALA C O 1
ATOM 5052 N N . VAL C 1 19 ? 78.456 2.545 -55.350 1.00 49.08 18 VAL C N 1
ATOM 5053 C CA . VAL C 1 19 ? 77.054 2.819 -55.027 1.00 47.69 18 VAL C CA 1
ATOM 5054 C C . VAL C 1 19 ? 76.740 2.379 -53.573 1.00 51.67 18 VAL C C 1
ATOM 5055 O O . VAL C 1 19 ? 76.961 1.218 -53.227 1.00 50.02 18 VAL C O 1
ATOM 5059 N N . CYS C 1 20 ? 76.207 3.317 -52.739 1.00 49.53 19 CYS C N 1
ATOM 5060 C CA . CYS C 1 20 ? 75.808 3.030 -51.364 1.00 49.30 19 CYS C CA 1
ATOM 5061 C C . CYS C 1 20 ? 74.290 3.018 -51.271 1.00 47.71 19 CYS C C 1
ATOM 5062 O O . CYS C 1 20 ? 73.620 4.055 -51.384 1.00 46.65 19 CYS C O 1
ATOM 5065 N N . LEU C 1 21 ? 73.760 1.814 -51.078 1.00 40.44 20 LEU C N 1
ATOM 5066 C CA . LEU C 1 21 ? 72.347 1.559 -50.859 1.00 38.39 20 LEU C CA 1
ATOM 5067 C C . LEU C 1 21 ? 72.224 0.785 -49.560 1.00 40.64 20 LEU C C 1
ATOM 5068 O O . LEU C 1 21 ? 71.534 -0.229 -49.512 1.00 41.37 20 LEU C O 1
ATOM 5073 N N . ALA C 1 22 ? 72.946 1.241 -48.505 1.00 35.44 21 ALA C N 1
ATOM 5074 C CA . ALA C 1 22 ? 73.048 0.539 -47.232 1.00 33.74 21 ALA C CA 1
ATOM 5075 C C . ALA C 1 22 ? 72.528 1.316 -46.036 1.00 36.96 21 ALA C C 1
ATOM 5076 O O . ALA C 1 22 ? 72.313 0.667 -45.003 1.00 38.05 21 ALA C O 1
ATOM 5078 N N . PHE C 1 23 ? 72.383 2.669 -46.103 1.00 31.06 22 PHE C N 1
ATOM 5079 C CA . PHE C 1 23 ? 72.019 3.399 -44.879 1.00 30.06 22 PHE C CA 1
ATOM 5080 C C . PHE C 1 23 ? 70.745 4.227 -44.980 1.00 36.69 22 PHE C C 1
ATOM 5081 O O . PHE C 1 23 ? 70.501 5.039 -44.082 1.00 36.81 22 PHE C O 1
ATOM 5089 N N . ASN C 1 24 ? 69.895 3.975 -45.999 1.00 34.55 23 ASN C N 1
ATOM 5090 C CA . ASN C 1 24 ? 68.591 4.637 -46.182 1.00 34.27 23 ASN C CA 1
ATOM 5091 C C . ASN C 1 24 ? 68.724 6.163 -46.230 1.00 39.64 23 ASN C C 1
ATOM 5092 O O . ASN C 1 24 ? 67.794 6.867 -45.826 1.00 39.52 23 ASN C O 1
ATOM 5097 N N . GLU C 1 25 ? 69.863 6.667 -46.766 1.00 36.24 24 GLU C N 1
ATOM 5098 C CA . GLU C 1 25 ? 70.109 8.102 -46.898 1.00 35.37 24 GLU C CA 1
ATOM 5099 C C . GLU C 1 25 ? 69.316 8.684 -48.087 1.00 39.41 24 GLU C C 1
ATOM 5100 O O . GLU C 1 25 ? 68.979 7.961 -49.046 1.00 39.32 24 GLU C O 1
ATOM 5106 N N . ASN C 1 26 ? 69.018 9.994 -48.011 1.00 34.96 25 ASN C N 1
ATOM 5107 C CA . ASN C 1 26 ? 68.430 10.744 -49.111 1.00 35.24 25 ASN C CA 1
ATOM 5108 C C . ASN C 1 26 ? 69.531 10.865 -50.185 1.00 37.49 25 ASN C C 1
ATOM 5109 O O . ASN C 1 26 ? 70.603 11.390 -49.873 1.00 35.58 25 ASN C O 1
ATOM 5114 N N . PRO C 1 27 ? 69.345 10.318 -51.414 1.00 34.88 26 PRO C N 1
ATOM 5115 C CA . PRO C 1 27 ? 70.461 10.305 -52.385 1.00 34.44 26 PRO C CA 1
ATOM 5116 C C . PRO C 1 27 ? 70.628 11.599 -53.181 1.00 41.13 26 PRO C C 1
ATOM 5117 O O . PRO C 1 27 ? 71.637 11.750 -53.876 1.00 42.16 26 PRO C O 1
ATOM 5121 N N . GLU C 1 28 ? 69.652 12.516 -53.092 1.00 38.57 27 GLU C N 1
ATOM 5122 C CA . GLU C 1 28 ? 69.642 13.777 -53.847 1.00 38.85 27 GLU C CA 1
ATOM 5123 C C . GLU C 1 28 ? 70.703 14.741 -53.358 1.00 42.04 27 GLU C C 1
ATOM 5124 O O . GLU C 1 28 ? 71.159 14.650 -52.216 1.00 40.89 27 GLU C O 1
ATOM 5130 N N . ALA C 1 29 ? 71.066 15.698 -54.215 1.00 39.43 28 ALA C N 1
ATOM 5131 C CA . ALA C 1 29 ? 72.015 16.754 -53.858 1.00 39.14 28 ALA C CA 1
ATOM 5132 C C . ALA C 1 29 ? 71.354 17.713 -52.888 1.00 44.39 28 ALA C C 1
ATOM 5133 O O . ALA C 1 29 ? 70.132 17.886 -52.965 1.00 45.37 28 ALA C O 1
ATOM 5135 N N . VAL C 1 30 ? 72.128 18.275 -51.932 1.00 39.39 29 VAL C N 1
ATOM 5136 C CA . VAL C 1 30 ? 71.609 19.203 -50.924 1.00 38.01 29 VAL C CA 1
ATOM 5137 C C . VAL C 1 30 ? 71.185 20.490 -51.641 1.00 42.37 29 VAL C C 1
ATOM 5138 O O . VAL C 1 30 ? 71.975 21.049 -52.408 1.00 43.24 29 VAL C O 1
ATOM 5142 N N . GLU C 1 31 ? 69.918 20.913 -51.450 1.00 38.15 30 GLU C N 1
ATOM 5143 C CA . GLU C 1 31 ? 69.355 22.110 -52.092 1.00 38.53 30 GLU C CA 1
ATOM 5144 C C . GLU C 1 31 ? 70.226 23.359 -51.859 1.00 43.35 30 GLU C C 1
ATOM 5145 O O . GLU C 1 31 ? 70.757 23.530 -50.756 1.00 43.85 30 GLU C O 1
ATOM 5151 N N . PRO C 1 32 ? 70.386 24.221 -52.894 1.00 40.11 31 PRO C N 1
ATOM 5152 C CA . PRO C 1 32 ? 71.254 25.413 -52.760 1.00 40.16 31 PRO C CA 1
ATOM 5153 C C . PRO C 1 32 ? 70.850 26.362 -51.637 1.00 42.96 31 PRO C C 1
ATOM 5154 O O . PRO C 1 32 ? 71.738 26.877 -50.946 1.00 43.68 31 PRO C O 1
ATOM 5158 N N . ARG C 1 33 ? 69.532 26.593 -51.445 1.00 38.12 32 ARG C N 1
ATOM 5159 C CA . ARG C 1 33 ? 69.040 27.489 -50.388 1.00 37.89 32 ARG C CA 1
ATOM 5160 C C . ARG C 1 33 ? 69.415 26.954 -49.003 1.00 40.68 32 ARG C C 1
ATOM 5161 O O . ARG C 1 33 ? 69.696 27.764 -48.121 1.00 41.90 32 ARG C O 1
ATOM 5165 N N . VAL C 1 34 ? 69.467 25.600 -48.830 1.00 35.29 33 VAL C N 1
ATOM 5166 C CA . VAL C 1 34 ? 69.832 24.910 -47.581 1.00 33.34 33 VAL C CA 1
ATOM 5167 C C . VAL C 1 34 ? 71.347 25.119 -47.326 1.00 39.21 33 VAL C C 1
ATOM 5168 O O . VAL C 1 34 ? 71.739 25.438 -46.196 1.00 38.71 33 VAL C O 1
ATOM 5172 N N . GLN C 1 35 ? 72.181 24.992 -48.381 1.00 36.13 34 GLN C N 1
ATOM 5173 C CA . GLN C 1 35 ? 73.634 25.206 -48.280 1.00 35.15 34 GLN C CA 1
ATOM 5174 C C . GLN C 1 35 ? 73.947 26.671 -47.963 1.00 40.94 34 GLN C C 1
ATOM 5175 O O . GLN C 1 35 ? 74.797 26.940 -47.111 1.00 42.41 34 GLN C O 1
ATOM 5181 N N . ALA C 1 36 ? 73.233 27.607 -48.603 1.00 37.91 35 ALA C N 1
ATOM 5182 C CA . ALA C 1 36 ? 73.426 29.047 -48.392 1.00 37.95 35 ALA C CA 1
ATOM 5183 C C . ALA C 1 36 ? 73.074 29.448 -46.945 1.00 41.93 35 ALA C C 1
ATOM 5184 O O . ALA C 1 36 ? 73.822 30.209 -46.345 1.00 41.70 35 ALA C O 1
ATOM 5186 N N . ALA C 1 37 ? 71.984 28.894 -46.371 1.00 38.45 36 ALA C N 1
ATOM 5187 C CA . ALA C 1 37 ? 71.584 29.176 -44.984 1.00 37.21 36 ALA C CA 1
ATOM 5188 C C . ALA C 1 37 ? 72.689 28.770 -44.012 1.00 40.36 36 ALA C C 1
ATOM 5189 O O . ALA C 1 37 ? 72.955 29.509 -43.050 1.00 40.83 36 ALA C O 1
ATOM 5191 N N . ILE C 1 38 ? 73.366 27.624 -44.299 1.00 35.86 37 ILE C N 1
ATOM 5192 C CA . ILE C 1 38 ? 74.469 27.091 -43.486 1.00 34.82 37 ILE C CA 1
ATOM 5193 C C . ILE C 1 38 ? 75.680 28.049 -43.621 1.00 42.34 37 ILE C C 1
ATOM 5194 O O . ILE C 1 38 ? 76.215 28.485 -42.599 1.00 43.77 37 ILE C O 1
ATOM 5199 N N . ALA C 1 39 ? 76.043 28.437 -44.860 1.00 39.34 38 ALA C N 1
ATOM 5200 C CA . ALA C 1 39 ? 77.152 29.361 -45.153 1.00 39.53 38 ALA C CA 1
ATOM 5201 C C . ALA C 1 39 ? 77.002 30.714 -44.427 1.00 44.93 38 ALA C C 1
ATOM 5202 O O . ALA C 1 39 ? 78.004 31.323 -44.038 1.00 47.23 38 ALA C O 1
ATOM 5204 N N . ALA C 1 40 ? 75.761 31.181 -44.273 1.00 39.56 39 ALA C N 1
ATOM 5205 C CA . ALA C 1 40 ? 75.444 32.440 -43.604 1.00 39.70 39 ALA C CA 1
ATOM 5206 C C . ALA C 1 40 ? 75.560 32.288 -42.091 1.00 43.20 39 ALA C C 1
ATOM 5207 O O . ALA C 1 40 ? 76.052 33.208 -41.423 1.00 45.88 39 ALA C O 1
ATOM 5209 N N . ALA C 1 41 ? 75.128 31.128 -41.550 1.00 34.37 40 ALA C N 1
ATOM 5210 C CA . ALA C 1 41 ? 75.217 30.880 -40.114 1.00 32.60 40 ALA C CA 1
ATOM 5211 C C . ALA C 1 41 ? 76.656 30.692 -39.679 1.00 38.34 40 ALA C C 1
ATOM 5212 O O . ALA C 1 41 ? 76.974 30.984 -38.516 1.00 38.83 40 ALA C O 1
ATOM 5214 N N . ALA C 1 42 ? 77.539 30.256 -40.623 1.00 34.28 41 ALA C N 1
ATOM 5215 C CA . ALA C 1 42 ? 78.955 30.003 -40.370 1.00 33.39 41 ALA C CA 1
ATOM 5216 C C . ALA C 1 42 ? 79.671 31.255 -39.873 1.00 38.60 41 ALA C C 1
ATOM 5217 O O . ALA C 1 42 ? 80.588 31.147 -39.064 1.00 38.64 41 ALA C O 1
ATOM 5219 N N . ALA C 1 43 ? 79.217 32.434 -40.281 1.00 36.44 42 ALA C N 1
ATOM 5220 C CA . ALA C 1 43 ? 79.850 33.691 -39.881 1.00 37.32 42 ALA C CA 1
ATOM 5221 C C . ALA C 1 43 ? 79.475 34.148 -38.424 1.00 42.34 42 ALA C C 1
ATOM 5222 O O . ALA C 1 43 ? 80.052 35.138 -37.928 1.00 42.22 42 ALA C O 1
ATOM 5224 N N . ARG C 1 44 ? 78.521 33.423 -37.769 1.00 38.57 43 ARG C N 1
ATOM 5225 C CA A ARG C 1 44 ? 78.051 33.768 -36.420 0.50 38.70 43 ARG C CA 1
ATOM 5226 C CA B ARG C 1 44 ? 77.943 33.698 -36.453 0.50 38.24 43 ARG C CA 1
ATOM 5227 C C . ARG C 1 44 ? 78.204 32.605 -35.412 1.00 41.61 43 ARG C C 1
ATOM 5228 O O . ARG C 1 44 ? 77.604 32.650 -34.325 1.00 42.32 43 ARG C O 1
ATOM 5243 N N . ILE C 1 45 ? 79.041 31.592 -35.727 1.00 36.58 44 ILE C N 1
ATOM 5244 C CA . ILE C 1 45 ? 79.243 30.436 -34.839 1.00 35.21 44 ILE C CA 1
ATOM 5245 C C . ILE C 1 45 ? 79.950 30.830 -33.507 1.00 38.81 44 ILE C C 1
ATOM 5246 O O . ILE C 1 45 ? 79.917 30.035 -32.572 1.00 37.80 44 ILE C O 1
ATOM 5251 N N . ASN C 1 46 ? 80.520 32.052 -33.408 1.00 35.34 45 ASN C N 1
ATOM 5252 C CA . ASN C 1 46 ? 81.199 32.553 -32.211 1.00 34.58 45 ASN C CA 1
ATOM 5253 C C . ASN C 1 46 ? 80.209 33.002 -31.116 1.00 38.23 45 ASN C C 1
ATOM 5254 O O . ASN C 1 46 ? 80.639 33.285 -29.987 1.00 36.61 45 ASN C O 1
ATOM 5259 N N . ARG C 1 47 ? 78.898 33.100 -31.461 1.00 35.06 46 ARG C N 1
ATOM 5260 C CA . ARG C 1 47 ? 77.853 33.580 -30.553 1.00 34.74 46 ARG C CA 1
ATOM 5261 C C . ARG C 1 47 ? 76.836 32.520 -30.254 1.00 38.50 46 ARG C C 1
ATOM 5262 O O . ARG C 1 47 ? 76.474 31.775 -31.156 1.00 38.98 46 ARG C O 1
ATOM 5270 N N . TYR C 1 48 ? 76.294 32.509 -29.028 1.00 35.42 47 TYR C N 1
ATOM 5271 C CA . TYR C 1 48 ? 75.206 31.595 -28.645 1.00 34.79 47 TYR C CA 1
ATOM 5272 C C . TYR C 1 48 ? 73.934 31.921 -29.482 1.00 38.85 47 TYR C C 1
ATOM 5273 O O . TYR C 1 48 ? 73.609 33.100 -29.689 1.00 38.91 47 TYR C O 1
ATOM 5282 N N . PRO C 1 49 ? 73.233 30.900 -30.020 1.00 35.08 48 PRO C N 1
ATOM 5283 C CA . PRO C 1 49 ? 72.071 31.188 -30.897 1.00 35.89 48 PRO C CA 1
ATOM 5284 C C . PRO C 1 49 ? 70.801 31.505 -30.085 1.00 44.65 48 PRO C C 1
ATOM 5285 O O . PRO C 1 49 ? 69.784 30.817 -30.214 1.00 44.06 48 PRO C O 1
ATOM 5289 N N . PHE C 1 50 ? 70.862 32.568 -29.263 1.00 45.28 49 PHE C N 1
ATOM 5290 C CA . PHE C 1 50 ? 69.782 32.947 -28.356 1.00 46.70 49 PHE C CA 1
ATOM 5291 C C . PHE C 1 50 ? 68.523 33.380 -29.090 1.00 52.39 49 PHE C C 1
ATOM 5292 O O . PHE C 1 50 ? 67.439 33.184 -28.539 1.00 51.79 49 PHE C O 1
ATOM 5300 N N . ASP C 1 51 ? 68.641 33.940 -30.309 1.00 50.57 50 ASP C N 1
ATOM 5301 C CA . ASP C 1 51 ? 67.448 34.350 -31.045 1.00 51.86 50 ASP C CA 1
ATOM 5302 C C . ASP C 1 51 ? 67.005 33.248 -32.022 1.00 54.74 50 ASP C C 1
ATOM 5303 O O . ASP C 1 51 ? 65.797 33.070 -32.226 1.00 55.63 50 ASP C O 1
ATOM 5308 N N . ALA C 1 52 ? 67.961 32.473 -32.562 1.00 47.98 51 ALA C N 1
ATOM 5309 C CA . ALA C 1 52 ? 67.685 31.409 -33.519 1.00 46.16 51 ALA C CA 1
ATOM 5310 C C . ALA C 1 52 ? 66.960 30.193 -32.874 1.00 47.58 51 ALA C C 1
ATOM 5311 O O . ALA C 1 52 ? 66.092 29.619 -33.536 1.00 46.92 51 ALA C O 1
ATOM 5313 N N . GLU C 1 53 ? 67.291 29.801 -31.621 1.00 42.43 52 GLU C N 1
ATOM 5314 C CA . GLU C 1 53 ? 66.660 28.648 -30.957 1.00 41.10 52 GLU C CA 1
ATOM 5315 C C . GLU C 1 53 ? 65.135 28.846 -30.832 1.00 43.82 52 GLU C C 1
ATOM 5316 O O . GLU C 1 53 ? 64.437 27.982 -31.359 1.00 43.04 52 GLU C O 1
ATOM 5322 N N . PRO C 1 54 ? 64.580 29.948 -30.230 1.00 41.55 53 PRO C N 1
ATOM 5323 C CA . PRO C 1 54 ? 63.106 30.090 -30.156 1.00 41.22 53 PRO C CA 1
ATOM 5324 C C . PRO C 1 54 ? 62.438 30.235 -31.514 1.00 45.78 53 PRO C C 1
ATOM 5325 O O . PRO C 1 54 ? 61.318 29.761 -31.675 1.00 46.48 53 PRO C O 1
ATOM 5329 N N . ARG C 1 55 ? 63.119 30.868 -32.480 1.00 42.85 54 ARG C N 1
ATOM 5330 C CA . ARG C 1 55 ? 62.619 31.058 -33.841 1.00 43.30 54 ARG C CA 1
ATOM 5331 C C . ARG C 1 55 ? 62.419 29.710 -34.543 1.00 45.72 54 ARG C C 1
ATOM 5332 O O . ARG C 1 55 ? 61.378 29.510 -35.165 1.00 46.49 54 ARG C O 1
ATOM 5340 N N . VAL C 1 56 ? 63.394 28.793 -34.433 1.00 40.57 55 VAL C N 1
ATOM 5341 C CA . VAL C 1 56 ? 63.311 27.466 -35.063 1.00 39.93 55 VAL C CA 1
ATOM 5342 C C . VAL C 1 56 ? 62.226 26.618 -34.330 1.00 44.09 55 VAL C C 1
ATOM 5343 O O . VAL C 1 56 ? 61.478 25.891 -34.994 1.00 44.05 55 VAL C O 1
ATOM 5355 N N . ARG C 1 58 ? 59.431 27.687 -33.000 1.00 39.28 57 ARG C N 1
ATOM 5356 C CA A ARG C 1 58 ? 58.189 28.243 -33.539 0.50 39.97 57 ARG C CA 1
ATOM 5357 C CA B ARG C 1 58 ? 58.160 28.193 -33.528 0.50 39.78 57 ARG C CA 1
ATOM 5358 C C . ARG C 1 58 ? 57.968 27.719 -34.953 1.00 43.72 57 ARG C C 1
ATOM 5359 O O . ARG C 1 58 ? 56.848 27.389 -35.308 1.00 43.50 57 ARG C O 1
ATOM 5374 N N . LYS C 1 59 ? 59.054 27.657 -35.762 1.00 41.02 58 LYS C N 1
ATOM 5375 C CA . LYS C 1 59 ? 59.002 27.170 -37.147 1.00 39.93 58 LYS C CA 1
ATOM 5376 C C . LYS C 1 59 ? 58.584 25.686 -37.173 1.00 43.01 58 LYS C C 1
ATOM 5377 O O . LYS C 1 59 ? 57.749 25.325 -37.993 1.00 45.07 58 LYS C O 1
ATOM 5383 N N . LEU C 1 60 ? 59.138 24.850 -36.263 1.00 35.75 59 LEU C N 1
ATOM 5384 C CA . LEU C 1 60 ? 58.798 23.441 -36.092 1.00 33.29 59 LEU C CA 1
ATOM 5385 C C . LEU C 1 60 ? 57.323 23.284 -35.735 1.00 38.57 59 LEU C C 1
ATOM 5386 O O . LEU C 1 60 ? 56.630 22.439 -36.317 1.00 39.40 59 LEU C O 1
ATOM 5391 N N . ALA C 1 61 ? 56.841 24.116 -34.798 1.00 35.15 60 ALA C N 1
ATOM 5392 C CA . ALA C 1 61 ? 55.461 24.127 -34.332 1.00 36.78 60 ALA C CA 1
ATOM 5393 C C . ALA C 1 61 ? 54.498 24.406 -35.494 1.00 44.70 60 ALA C C 1
ATOM 5394 O O . ALA C 1 61 ? 53.470 23.733 -35.613 1.00 44.74 60 ALA C O 1
ATOM 5396 N N . GLU C 1 62 ? 54.870 25.360 -36.368 1.00 43.01 61 GLU C N 1
ATOM 5397 C CA . GLU C 1 62 ? 54.116 25.747 -37.543 1.00 45.18 61 GLU C CA 1
ATOM 5398 C C . GLU C 1 62 ? 54.095 24.608 -38.554 1.00 50.69 61 GLU C C 1
ATOM 5399 O O . GLU C 1 62 ? 53.029 24.250 -39.062 1.00 53.64 61 GLU C O 1
ATOM 5405 N N . HIS C 1 63 ? 55.273 24.036 -38.836 1.00 43.47 62 HIS C N 1
ATOM 5406 C CA . HIS C 1 63 ? 55.464 22.957 -39.795 1.00 41.93 62 HIS C CA 1
ATOM 5407 C C . HIS C 1 63 ? 54.599 21.740 -39.439 1.00 45.36 62 HIS C C 1
ATOM 5408 O O . HIS C 1 63 ? 53.905 21.239 -40.319 1.00 45.00 62 HIS C O 1
ATOM 5415 N N . PHE C 1 64 ? 54.607 21.297 -38.157 1.00 41.28 63 PHE C N 1
ATOM 5416 C CA . PHE C 1 64 ? 53.873 20.109 -37.724 1.00 40.26 63 PHE C CA 1
ATOM 5417 C C . PHE C 1 64 ? 52.453 20.441 -37.237 1.00 46.41 63 PHE C C 1
ATOM 5418 O O . PHE C 1 64 ? 51.694 19.523 -36.898 1.00 46.43 63 PHE C O 1
ATOM 5426 N N . SER C 1 65 ? 52.076 21.732 -37.283 1.00 44.21 64 SER C N 1
ATOM 5427 C CA . SER C 1 65 ? 50.762 22.270 -36.908 1.00 45.90 64 SER C CA 1
ATOM 5428 C C . SER C 1 65 ? 50.345 21.796 -35.486 1.00 50.34 64 SER C C 1
ATOM 5429 O O . SER C 1 65 ? 49.238 21.296 -35.275 1.00 51.41 64 SER C O 1
ATOM 5432 N N . CYS C 1 66 ? 51.230 22.001 -34.511 1.00 46.41 65 CYS C N 1
ATOM 5433 C CA . CYS C 1 66 ? 50.940 21.651 -33.124 1.00 46.90 65 CYS C CA 1
ATOM 5434 C C . CYS C 1 66 ? 51.492 22.717 -32.206 1.00 49.39 65 CYS C C 1
ATOM 5435 O O . CYS C 1 66 ? 52.364 23.463 -32.662 1.00 49.52 65 CYS C O 1
ATOM 5438 N N . PRO C 1 67 ? 51.075 22.810 -30.914 1.00 44.59 66 PRO C N 1
ATOM 5439 C CA . PRO C 1 67 ? 51.694 23.822 -30.029 1.00 43.85 66 PRO C CA 1
ATOM 5440 C C . PRO C 1 67 ? 53.141 23.458 -29.704 1.00 46.61 66 PRO C C 1
ATOM 5441 O O . PRO C 1 67 ? 53.488 22.271 -29.650 1.00 42.89 66 PRO C O 1
ATOM 5445 N N . GLU C 1 68 ? 53.979 24.480 -29.472 1.00 44.53 67 GLU C N 1
ATOM 5446 C CA . GLU C 1 68 ? 55.398 24.326 -29.139 1.00 42.52 67 GLU C CA 1
ATOM 5447 C C . GLU C 1 68 ? 55.557 23.558 -27.808 1.00 44.30 67 GLU C C 1
ATOM 5448 O O . GLU C 1 68 ? 56.574 22.903 -27.587 1.00 43.27 67 GLU C O 1
ATOM 5454 N N . ASP C 1 69 ? 54.525 23.595 -26.964 1.00 42.22 68 ASP C N 1
ATOM 5455 C CA . ASP C 1 69 ? 54.469 22.915 -25.661 1.00 42.05 68 ASP C CA 1
ATOM 5456 C C . ASP C 1 69 ? 54.392 21.378 -25.810 1.00 43.63 68 ASP C C 1
ATOM 5457 O O . ASP C 1 69 ? 54.620 20.649 -24.836 1.00 41.87 68 ASP C O 1
ATOM 5462 N N . ASN C 1 70 ? 54.054 20.889 -27.024 1.00 38.51 69 ASN C N 1
ATOM 5463 C CA . ASN C 1 70 ? 53.890 19.463 -27.273 1.00 35.90 69 ASN C CA 1
ATOM 5464 C C . ASN C 1 70 ? 55.003 18.890 -28.122 1.00 37.60 69 ASN C C 1
ATOM 5465 O O . ASN C 1 70 ? 54.894 17.732 -28.497 1.00 37.40 69 ASN C O 1
ATOM 5470 N N . LEU C 1 71 ? 56.085 19.646 -28.398 1.00 34.53 70 LEU C N 1
ATOM 5471 C CA . LEU C 1 71 ? 57.198 19.114 -29.182 1.00 34.04 70 LEU C CA 1
ATOM 5472 C C . LEU C 1 71 ? 58.536 19.454 -28.531 1.00 35.83 70 LEU C C 1
ATOM 5473 O O . LEU C 1 71 ? 58.670 20.507 -27.900 1.00 37.43 70 LEU C O 1
ATOM 5486 N N . LEU C 1 73 ? 62.861 19.200 -29.601 1.00 30.11 72 LEU C N 1
ATOM 5487 C CA . LEU C 1 73 ? 63.919 19.000 -30.613 1.00 29.02 72 LEU C CA 1
ATOM 5488 C C . LEU C 1 73 ? 65.004 18.136 -29.969 1.00 32.86 72 LEU C C 1
ATOM 5489 O O . LEU C 1 73 ? 65.447 18.443 -28.864 1.00 33.19 72 LEU C O 1
ATOM 5494 N N . VAL C 1 74 ? 65.365 17.018 -30.602 1.00 28.71 73 VAL C N 1
ATOM 5495 C CA . VAL C 1 74 ? 66.291 16.055 -30.003 1.00 28.30 73 VAL C CA 1
ATOM 5496 C C . VAL C 1 74 ? 67.414 15.638 -30.957 1.00 32.35 73 VAL C C 1
ATOM 5497 O O . VAL C 1 74 ? 67.291 15.752 -32.175 1.00 32.07 73 VAL C O 1
ATOM 5501 N N . ARG C 1 75 ? 68.496 15.109 -30.377 1.00 29.14 74 ARG C N 1
ATOM 5502 C CA . ARG C 1 75 ? 69.642 14.560 -31.089 1.00 29.25 74 ARG C CA 1
ATOM 5503 C C . ARG C 1 75 ? 69.320 13.126 -31.506 1.00 33.15 74 ARG C C 1
ATOM 5504 O O . ARG C 1 75 ? 69.911 12.164 -30.979 1.00 32.11 74 ARG C O 1
ATOM 5512 N N . GLY C 1 76 ? 68.356 13.010 -32.420 1.00 29.06 75 GLY C N 1
ATOM 5513 C CA . GLY C 1 76 ? 67.902 11.747 -32.973 1.00 28.87 75 GLY C CA 1
ATOM 5514 C C . GLY C 1 76 ? 67.145 10.853 -32.012 1.00 34.39 75 GLY C C 1
ATOM 5515 O O . GLY C 1 76 ? 66.795 11.257 -30.894 1.00 33.89 75 GLY C O 1
ATOM 5516 N N . ILE C 1 77 ? 66.914 9.595 -32.456 1.00 31.18 76 ILE C N 1
ATOM 5517 C CA . ILE C 1 77 ? 66.154 8.585 -31.716 1.00 29.44 76 ILE C CA 1
ATOM 5518 C C . ILE C 1 77 ? 66.922 8.172 -30.413 1.00 32.62 76 ILE C C 1
ATOM 5519 O O . ILE C 1 77 ? 66.255 7.831 -29.437 1.00 33.53 76 ILE C O 1
ATOM 5524 N N . ASP C 1 78 ? 68.271 8.267 -30.365 1.00 27.90 77 ASP C N 1
ATOM 5525 C CA . ASP C 1 78 ? 69.031 7.931 -29.146 1.00 27.22 77 ASP C CA 1
ATOM 5526 C C . ASP C 1 78 ? 68.648 8.874 -27.992 1.00 32.43 77 ASP C C 1
ATOM 5527 O O . ASP C 1 78 ? 68.302 8.372 -26.922 1.00 32.68 77 ASP C O 1
ATOM 5532 N N . GLU C 1 79 ? 68.669 10.217 -28.199 1.00 29.20 78 GLU C N 1
ATOM 5533 C CA . GLU C 1 79 ? 68.264 11.159 -27.148 1.00 29.00 78 GLU C CA 1
ATOM 5534 C C . GLU C 1 79 ? 66.815 10.938 -26.771 1.00 36.19 78 GLU C C 1
ATOM 5535 O O . GLU C 1 79 ? 66.480 10.939 -25.590 1.00 37.69 78 GLU C O 1
ATOM 5541 N N . CYS C 1 80 ? 65.966 10.758 -27.773 1.00 33.79 79 CYS C N 1
ATOM 5542 C CA . CYS C 1 80 ? 64.542 10.522 -27.622 1.00 34.27 79 CYS C CA 1
ATOM 5543 C C . CYS C 1 80 ? 64.282 9.332 -26.657 1.00 35.25 79 CYS C C 1
ATOM 5544 O O . CYS C 1 80 ? 63.551 9.485 -25.672 1.00 33.54 79 CYS C O 1
ATOM 5547 N N . PHE C 1 81 ? 64.919 8.169 -26.933 1.00 29.41 80 PHE C N 1
ATOM 5548 C CA . PHE C 1 81 ? 64.755 6.958 -26.140 1.00 27.96 80 PHE C CA 1
ATOM 5549 C C . PHE C 1 81 ? 65.267 7.175 -24.710 1.00 30.98 80 PHE C C 1
ATOM 5550 O O . PHE C 1 81 ? 64.627 6.735 -23.760 1.00 30.73 80 PHE C O 1
ATOM 5558 N N . ASP C 1 82 ? 66.418 7.826 -24.562 1.00 28.36 81 ASP C N 1
ATOM 5559 C CA . ASP C 1 82 ? 67.037 8.064 -23.252 1.00 29.23 81 ASP C CA 1
ATOM 5560 C C . ASP C 1 82 ? 66.196 8.969 -22.372 1.00 34.91 81 ASP C C 1
ATOM 5561 O O . ASP C 1 82 ? 65.963 8.624 -21.208 1.00 36.04 81 ASP C O 1
ATOM 5566 N N . ARG C 1 83 ? 65.733 10.110 -22.909 1.00 29.17 82 ARG C N 1
ATOM 5567 C CA . ARG C 1 83 ? 64.988 11.061 -22.086 1.00 29.01 82 ARG C CA 1
ATOM 5568 C C . ARG C 1 83 ? 63.605 10.497 -21.710 1.00 33.82 82 ARG C C 1
ATOM 5569 O O . ARG C 1 83 ? 63.180 10.737 -20.579 1.00 34.71 82 ARG C O 1
ATOM 5577 N N . ILE C 1 84 ? 62.962 9.678 -22.588 1.00 29.54 83 ILE C N 1
ATOM 5578 C CA . ILE C 1 84 ? 61.670 9.055 -22.292 1.00 28.29 83 ILE C CA 1
ATOM 5579 C C . ILE C 1 84 ? 61.875 7.992 -21.220 1.00 33.67 83 ILE C C 1
ATOM 5580 O O . ILE C 1 84 ? 61.154 7.991 -20.215 1.00 33.94 83 ILE C O 1
ATOM 5585 N N . SER C 1 85 ? 62.861 7.099 -21.416 1.00 30.30 84 SER C N 1
ATOM 5586 C CA . SER C 1 85 ? 63.129 5.993 -20.487 1.00 29.46 84 SER C CA 1
ATOM 5587 C C . SER C 1 85 ? 63.539 6.520 -19.086 1.00 31.86 84 SER C C 1
ATOM 5588 O O . SER C 1 85 ? 63.163 5.902 -18.105 1.00 33.19 84 SER C O 1
ATOM 5591 N N . ALA C 1 86 ? 64.249 7.661 -18.987 1.00 27.16 85 ALA C N 1
ATOM 5592 C CA . ALA C 1 86 ? 64.623 8.285 -17.699 1.00 26.93 85 ALA C CA 1
ATOM 5593 C C . ALA C 1 86 ? 63.376 8.719 -16.885 1.00 34.91 85 ALA C C 1
ATOM 5594 O O . ALA C 1 86 ? 63.455 8.802 -15.661 1.00 36.89 85 ALA C O 1
ATOM 5596 N N . GLU C 1 87 ? 62.230 8.945 -17.554 1.00 31.82 86 GLU C N 1
ATOM 5597 C CA . GLU C 1 87 ? 60.986 9.336 -16.894 1.00 32.86 86 GLU C CA 1
ATOM 5598 C C . GLU C 1 87 ? 60.127 8.119 -16.512 1.00 38.80 86 GLU C C 1
ATOM 5599 O O . GLU C 1 87 ? 59.217 8.275 -15.690 1.00 40.88 86 GLU C O 1
ATOM 5605 N N . PHE C 1 88 ? 60.392 6.928 -17.111 1.00 34.61 87 PHE C N 1
ATOM 5606 C CA . PHE C 1 88 ? 59.646 5.683 -16.865 1.00 34.87 87 PHE C CA 1
ATOM 5607 C C . PHE C 1 88 ? 60.578 4.518 -16.546 1.00 37.89 87 PHE C C 1
ATOM 5608 O O . PHE C 1 88 ? 60.321 3.384 -16.973 1.00 36.95 87 PHE C O 1
ATOM 5616 N N . SER C 1 89 ? 61.645 4.796 -15.776 1.00 34.85 88 SER C N 1
ATOM 5617 C CA . SER C 1 89 ? 62.747 3.861 -15.489 1.00 34.44 88 SER C CA 1
ATOM 5618 C C . SER C 1 89 ? 62.298 2.566 -14.757 1.00 37.41 88 SER C C 1
ATOM 5619 O O . SER C 1 89 ? 63.027 1.572 -14.827 1.00 37.14 88 SER C O 1
ATOM 5622 N N . SER C 1 90 ? 61.108 2.542 -14.129 1.00 33.32 89 SER C N 1
ATOM 5623 C CA . SER C 1 90 ? 60.641 1.327 -13.443 1.00 32.65 89 SER C CA 1
ATOM 5624 C C . SER C 1 90 ? 59.820 0.407 -14.368 1.00 35.18 89 SER C C 1
ATOM 5625 O O . SER C 1 90 ? 59.618 -0.777 -14.041 1.00 35.87 89 SER C O 1
ATOM 5636 N N . ARG C 1 92 ? 58.713 -1.899 -17.817 1.00 32.05 91 ARG C N 1
ATOM 5637 C CA . ARG C 1 92 ? 59.318 -2.881 -18.692 1.00 31.39 91 ARG C CA 1
ATOM 5638 C C . ARG C 1 92 ? 59.237 -2.315 -20.089 1.00 36.58 91 ARG C C 1
ATOM 5639 O O . ARG C 1 92 ? 58.163 -1.919 -20.541 1.00 37.77 91 ARG C O 1
ATOM 5647 N N . PHE C 1 93 ? 60.368 -2.221 -20.755 1.00 32.86 92 PHE C N 1
ATOM 5648 C CA . PHE C 1 93 ? 60.421 -1.694 -22.109 1.00 31.55 92 PHE C CA 1
ATOM 5649 C C . PHE C 1 93 ? 60.210 -2.847 -23.089 1.00 35.03 92 PHE C C 1
ATOM 5650 O O . PHE C 1 93 ? 60.784 -3.930 -22.931 1.00 35.17 92 PHE C O 1
ATOM 5658 N N . VAL C 1 94 ? 59.283 -2.635 -24.031 1.00 29.98 93 VAL C N 1
ATOM 5659 C CA . VAL C 1 94 ? 58.867 -3.647 -24.992 1.00 29.50 93 VAL C CA 1
ATOM 5660 C C . VAL C 1 94 ? 59.161 -3.152 -26.409 1.00 34.69 93 VAL C C 1
ATOM 5661 O O . VAL C 1 94 ? 58.636 -2.116 -26.831 1.00 35.07 93 VAL C O 1
ATOM 5665 N N . THR C 1 95 ? 59.999 -3.900 -27.140 1.00 30.50 94 THR C N 1
ATOM 5666 C CA . THR C 1 95 ? 60.383 -3.574 -28.510 1.00 29.39 94 THR C CA 1
ATOM 5667 C C . THR C 1 95 ? 60.193 -4.809 -29.401 1.00 34.15 94 THR C C 1
ATOM 5668 O O . THR C 1 95 ? 60.013 -5.922 -28.891 1.00 33.98 94 THR C O 1
ATOM 5672 N N . ALA C 1 96 ? 60.248 -4.612 -30.734 1.00 30.08 95 ALA C N 1
ATOM 5673 C CA . ALA C 1 96 ? 60.157 -5.715 -31.699 1.00 29.08 95 ALA C CA 1
ATOM 5674 C C . ALA C 1 96 ? 61.525 -6.308 -31.962 1.00 33.16 95 ALA C C 1
ATOM 5675 O O . ALA C 1 96 ? 62.520 -5.586 -31.959 1.00 33.08 95 ALA C O 1
ATOM 5677 N N . TRP C 1 97 ? 61.591 -7.625 -32.143 1.00 30.12 96 TRP C N 1
ATOM 5678 C CA . TRP C 1 97 ? 62.816 -8.306 -32.516 1.00 29.56 96 TRP C CA 1
ATOM 5679 C C . TRP C 1 97 ? 62.460 -9.571 -33.296 1.00 35.28 96 TRP C C 1
ATOM 5680 O O . TRP C 1 97 ? 61.800 -10.455 -32.745 1.00 36.36 96 TRP C O 1
ATOM 5691 N N . PRO C 1 98 ? 62.843 -9.675 -34.588 1.00 31.88 97 PRO C N 1
ATOM 5692 C CA . PRO C 1 98 ? 63.627 -8.723 -35.389 1.00 30.78 97 PRO C CA 1
ATOM 5693 C C . PRO C 1 98 ? 62.970 -7.360 -35.518 1.00 32.78 97 PRO C C 1
ATOM 5694 O O . PRO C 1 98 ? 61.742 -7.274 -35.563 1.00 34.35 97 PRO C O 1
ATOM 5698 N N . GLY C 1 99 ? 63.804 -6.326 -35.576 1.00 26.08 98 GLY C N 1
ATOM 5699 C CA . GLY C 1 99 ? 63.404 -4.928 -35.692 1.00 24.86 98 GLY C CA 1
ATOM 5700 C C . GLY C 1 99 ? 64.610 -4.031 -35.502 1.00 29.41 98 GLY C C 1
ATOM 5701 O O . GLY C 1 99 ? 65.735 -4.525 -35.399 1.00 28.35 98 GLY C O 1
ATOM 5702 N N . PHE C 1 100 ? 64.394 -2.712 -35.453 1.00 27.17 99 PHE C N 1
ATOM 5703 C CA . PHE C 1 100 ? 65.454 -1.718 -35.296 1.00 27.26 99 PHE C CA 1
ATOM 5704 C C . PHE C 1 100 ? 66.277 -2.013 -34.031 1.00 32.93 99 PHE C C 1
ATOM 5705 O O . PHE C 1 100 ? 65.716 -2.264 -32.965 1.00 34.45 99 PHE C O 1
ATOM 5713 N N . ASP C 1 101 ? 67.604 -2.036 -34.178 1.00 29.09 100 ASP C N 1
ATOM 5714 C CA . ASP C 1 101 ? 68.544 -2.454 -33.135 1.00 28.56 100 ASP C CA 1
ATOM 5715 C C . ASP C 1 101 ? 68.955 -1.317 -32.185 1.00 34.66 100 ASP C C 1
ATOM 5716 O O . ASP C 1 101 ? 69.601 -1.587 -31.171 1.00 35.22 100 ASP C O 1
ATOM 5721 N N . GLY C 1 102 ? 68.582 -0.080 -32.496 1.00 31.66 101 GLY C N 1
ATOM 5722 C CA . GLY C 1 102 ? 68.929 1.083 -31.686 1.00 30.18 101 GLY C CA 1
ATOM 5723 C C . GLY C 1 102 ? 68.390 1.072 -30.280 1.00 30.84 101 GLY C C 1
ATOM 5724 O O . GLY C 1 102 ? 69.084 1.496 -29.345 1.00 29.91 101 GLY C O 1
ATOM 5725 N N . TYR C 1 103 ? 67.148 0.582 -30.122 1.00 27.05 102 TYR C N 1
ATOM 5726 C CA . TYR C 1 103 ? 66.492 0.503 -28.813 1.00 26.95 102 TYR C CA 1
ATOM 5727 C C . TYR C 1 103 ? 67.265 -0.482 -27.921 1.00 33.19 102 TYR C C 1
ATOM 5728 O O . TYR C 1 103 ? 67.577 -0.136 -26.778 1.00 35.06 102 TYR C O 1
ATOM 5737 N N . ARG C 1 104 ? 67.688 -1.636 -28.474 1.00 28.45 103 ARG C N 1
ATOM 5738 C CA . ARG C 1 104 ? 68.535 -2.591 -27.750 1.00 28.89 103 ARG C CA 1
ATOM 5739 C C . ARG C 1 104 ? 69.825 -1.951 -27.206 1.00 32.07 103 ARG C C 1
ATOM 5740 O O . ARG C 1 104 ? 70.233 -2.250 -26.081 1.00 32.80 103 ARG C O 1
ATOM 5748 N N . ALA C 1 105 ? 70.478 -1.109 -28.023 1.00 26.33 104 ALA C N 1
ATOM 5749 C CA . ALA C 1 105 ? 71.732 -0.420 -27.699 1.00 25.40 104 ALA C CA 1
ATOM 5750 C C . ALA C 1 105 ? 71.558 0.534 -26.499 1.00 32.24 104 ALA C C 1
ATOM 5751 O O . ALA C 1 105 ? 72.393 0.538 -25.600 1.00 33.37 104 ALA C O 1
ATOM 5753 N N . ARG C 1 106 ? 70.454 1.294 -26.475 1.00 28.43 105 ARG C N 1
ATOM 5754 C CA . ARG C 1 106 ? 70.137 2.225 -25.401 1.00 28.13 105 ARG C CA 1
ATOM 5755 C C . ARG C 1 106 ? 69.692 1.492 -24.115 1.00 33.29 105 ARG C C 1
ATOM 5756 O O . ARG C 1 106 ? 69.993 1.973 -23.013 1.00 33.30 105 ARG C O 1
ATOM 5764 N N . ILE C 1 107 ? 69.012 0.326 -24.241 1.00 29.68 106 ILE C N 1
ATOM 5765 C CA . ILE C 1 107 ? 68.619 -0.517 -23.093 1.00 29.71 106 ILE C CA 1
ATOM 5766 C C . ILE C 1 107 ? 69.919 -1.119 -22.462 1.00 37.21 106 ILE C C 1
ATOM 5767 O O . ILE C 1 107 ? 70.001 -1.260 -21.244 1.00 39.17 106 ILE C O 1
ATOM 5772 N N . ALA C 1 108 ? 70.953 -1.349 -23.291 1.00 34.52 107 ALA C N 1
ATOM 5773 C CA . ALA C 1 108 ? 72.256 -1.873 -22.892 1.00 35.75 107 ALA C CA 1
ATOM 5774 C C . ALA C 1 108 ? 73.072 -0.879 -22.079 1.00 41.01 107 ALA C C 1
ATOM 5775 O O . ALA C 1 108 ? 74.056 -1.280 -21.463 1.00 42.70 107 ALA C O 1
ATOM 5777 N N . VAL C 1 109 ? 72.795 0.398 -22.201 1.00 36.60 108 VAL C N 1
ATOM 5778 C CA . VAL C 1 109 ? 73.571 1.393 -21.469 1.00 36.15 108 VAL C CA 1
ATOM 5779 C C . VAL C 1 109 ? 72.777 1.827 -20.241 1.00 40.62 108 VAL C C 1
ATOM 5780 O O . VAL C 1 109 ? 73.306 2.579 -19.432 1.00 41.87 108 VAL C O 1
ATOM 5784 N N . SER C 1 110 ? 71.533 1.356 -20.074 1.00 37.97 109 SER C N 1
ATOM 5785 C CA . SER C 1 110 ? 70.685 1.809 -18.960 1.00 38.20 109 SER C CA 1
ATOM 5786 C C . SER C 1 110 ? 70.340 0.742 -17.936 1.00 44.98 109 SER C C 1
ATOM 5787 O O . SER C 1 110 ? 70.011 1.094 -16.799 1.00 45.63 109 SER C O 1
ATOM 5790 N N . GLY C 1 111 ? 70.231 -0.510 -18.341 1.00 43.21 110 GLY C N 1
ATOM 5791 C CA . GLY C 1 111 ? 69.777 -1.519 -17.385 1.00 43.63 110 GLY C CA 1
ATOM 5792 C C . GLY C 1 111 ? 68.292 -1.415 -17.012 1.00 46.39 110 GLY C C 1
ATOM 5793 O O . GLY C 1 111 ? 67.897 -1.532 -15.838 1.00 45.99 110 GLY C O 1
ATOM 5794 N N . LEU C 1 112 ? 67.450 -1.157 -18.031 1.00 39.90 111 LEU C N 1
ATOM 5795 C CA . LEU C 1 112 ? 65.995 -1.195 -17.927 1.00 36.50 111 LEU C CA 1
ATOM 5796 C C . LEU C 1 112 ? 65.545 -2.644 -18.106 1.00 38.15 111 LEU C C 1
ATOM 5797 O O . LEU C 1 112 ? 66.288 -3.425 -18.731 1.00 37.56 111 LEU C O 1
ATOM 5802 N N . ARG C 1 113 ? 64.348 -3.015 -17.600 1.00 31.87 112 ARG C N 1
ATOM 5803 C CA . ARG C 1 113 ? 63.749 -4.325 -17.874 1.00 31.18 112 ARG C CA 1
ATOM 5804 C C . ARG C 1 113 ? 63.331 -4.370 -19.346 1.00 33.53 112 ARG C C 1
ATOM 5805 O O . ARG C 1 113 ? 62.924 -3.334 -19.900 1.00 30.21 112 ARG C O 1
ATOM 5813 N N . HIS C 1 114 ? 63.487 -5.535 -20.003 1.00 30.37 113 HIS C N 1
ATOM 5814 C CA . HIS C 1 114 ? 63.208 -5.596 -21.426 1.00 29.25 113 HIS C CA 1
ATOM 5815 C C . HIS C 1 114 ? 62.553 -6.922 -21.821 1.00 34.80 113 HIS C C 1
ATOM 5816 O O . HIS C 1 114 ? 62.982 -7.992 -21.384 1.00 36.12 113 HIS C O 1
ATOM 5823 N N . PHE C 1 115 ? 61.482 -6.822 -22.634 1.00 30.09 114 PHE C N 1
ATOM 5824 C CA . PHE C 1 115 ? 60.731 -7.924 -23.235 1.00 30.12 114 PHE C CA 1
ATOM 5825 C C . PHE C 1 115 ? 60.602 -7.637 -24.718 1.00 35.48 114 PHE C C 1
ATOM 5826 O O . PHE C 1 115 ? 60.370 -6.488 -25.095 1.00 35.12 114 PHE C O 1
ATOM 5834 N N . GLU C 1 116 ? 60.747 -8.658 -25.565 1.00 33.23 115 GLU C N 1
ATOM 5835 C CA . GLU C 1 116 ? 60.670 -8.427 -27.012 1.00 33.25 115 GLU C CA 1
ATOM 5836 C C . GLU C 1 116 ? 59.547 -9.208 -27.692 1.00 37.97 115 GLU C C 1
ATOM 5837 O O . GLU C 1 116 ? 59.316 -10.382 -27.376 1.00 38.66 115 GLU C O 1
ATOM 5843 N N . ILE C 1 117 ? 58.878 -8.532 -28.650 1.00 34.55 116 ILE C N 1
ATOM 5844 C CA . ILE C 1 117 ? 57.810 -9.079 -29.494 1.00 34.92 116 ILE C CA 1
ATOM 5845 C C . ILE C 1 117 ? 58.443 -9.637 -30.759 1.00 37.81 116 ILE C C 1
ATOM 5846 O O . ILE C 1 117 ? 59.089 -8.900 -31.496 1.00 35.00 116 ILE C O 1
ATOM 5851 N N . GLY C 1 118 ? 58.246 -10.927 -30.994 1.00 36.38 117 GLY C N 1
ATOM 5852 C CA . GLY C 1 118 ? 58.764 -11.598 -32.177 1.00 36.90 117 GLY C CA 1
ATOM 5853 C C . GLY C 1 118 ? 57.930 -11.324 -33.411 1.00 42.45 117 GLY C C 1
ATOM 5854 O O . GLY C 1 118 ? 56.912 -10.619 -33.348 1.00 41.88 117 GLY C O 1
ATOM 5855 N N . LEU C 1 119 ? 58.358 -11.888 -34.545 1.00 40.18 118 LEU C N 1
ATOM 5856 C CA . LEU C 1 119 ? 57.635 -11.716 -35.798 1.00 40.39 118 LEU C CA 1
ATOM 5857 C C . LEU C 1 119 ? 57.131 -13.052 -36.353 1.00 48.53 118 LEU C C 1
ATOM 5858 O O . LEU C 1 119 ? 57.734 -14.106 -36.125 1.00 47.81 118 LEU C O 1
ATOM 5863 N N . THR C 1 120 ? 56.033 -12.990 -37.122 1.00 49.20 119 THR C N 1
ATOM 5864 C CA . THR C 1 120 ? 55.469 -14.139 -37.836 1.00 51.33 119 THR C CA 1
ATOM 5865 C C . THR C 1 120 ? 56.347 -14.372 -39.066 1.00 58.92 119 THR C C 1
ATOM 5866 O O . THR C 1 120 ? 57.287 -13.603 -39.295 1.00 58.06 119 THR C O 1
ATOM 5870 N N . ASP C 1 121 ? 56.034 -15.386 -39.886 1.00 59.43 120 ASP C N 1
ATOM 5871 C CA . ASP C 1 121 ? 56.799 -15.639 -41.123 1.00 59.75 120 ASP C CA 1
ATOM 5872 C C . ASP C 1 121 ? 56.496 -14.523 -42.161 1.00 61.63 120 ASP C C 1
ATOM 5873 O O . ASP C 1 121 ? 57.323 -14.245 -43.027 1.00 60.70 120 ASP C O 1
ATOM 5878 N N . ASP C 1 122 ? 55.351 -13.832 -41.983 1.00 57.84 121 ASP C N 1
ATOM 5879 C CA . ASP C 1 122 ? 54.848 -12.704 -42.773 1.00 57.49 121 ASP C CA 1
ATOM 5880 C C . ASP C 1 122 ? 55.508 -11.385 -42.358 1.00 56.40 121 ASP C C 1
ATOM 5881 O O . ASP C 1 122 ? 55.228 -10.352 -42.969 1.00 55.99 121 ASP C O 1
ATOM 5886 N N . LEU C 1 123 ? 56.371 -11.422 -41.300 1.00 49.20 122 LEU C N 1
ATOM 5887 C CA . LEU C 1 123 ? 57.165 -10.315 -40.728 1.00 46.01 122 LEU C CA 1
ATOM 5888 C C . LEU C 1 123 ? 56.274 -9.310 -39.980 1.00 47.83 122 LEU C C 1
ATOM 5889 O O . LEU C 1 123 ? 56.667 -8.165 -39.743 1.00 47.09 122 LEU C O 1
ATOM 5894 N N . LEU C 1 124 ? 55.111 -9.780 -39.548 1.00 43.86 123 LEU C N 1
ATOM 5895 C CA . LEU C 1 124 ? 54.129 -9.053 -38.747 1.00 42.37 123 LEU C CA 1
ATOM 5896 C C . LEU C 1 124 ? 54.356 -9.343 -37.264 1.00 44.75 123 LEU C C 1
ATOM 5897 O O . LEU C 1 124 ? 54.972 -10.366 -36.943 1.00 45.27 123 LEU C O 1
ATOM 5902 N N . LEU C 1 125 ? 53.856 -8.482 -36.359 1.00 37.90 124 LEU C N 1
ATOM 5903 C CA . LEU C 1 125 ? 54.022 -8.709 -34.924 1.00 36.66 124 LEU C CA 1
ATOM 5904 C C . LEU C 1 125 ? 53.333 -10.007 -34.490 1.00 40.52 124 LEU C C 1
ATOM 5905 O O . LEU C 1 125 ? 52.213 -10.276 -34.920 1.00 39.87 124 LEU C O 1
ATOM 5910 N N . ASP C 1 126 ? 54.041 -10.829 -33.678 1.00 37.93 125 ASP C N 1
ATOM 5911 C CA . ASP C 1 126 ? 53.533 -12.113 -33.180 1.00 38.60 125 ASP C CA 1
ATOM 5912 C C . ASP C 1 126 ? 52.392 -11.852 -32.199 1.00 44.25 125 ASP C C 1
ATOM 5913 O O . ASP C 1 126 ? 52.603 -11.225 -31.161 1.00 43.90 125 ASP C O 1
ATOM 5918 N N . PRO C 1 127 ? 51.175 -12.328 -32.520 1.00 43.10 126 PRO C N 1
ATOM 5919 C CA . PRO C 1 127 ? 50.015 -12.076 -31.640 1.00 43.54 126 PRO C CA 1
ATOM 5920 C C . PRO C 1 127 ? 50.178 -12.589 -30.208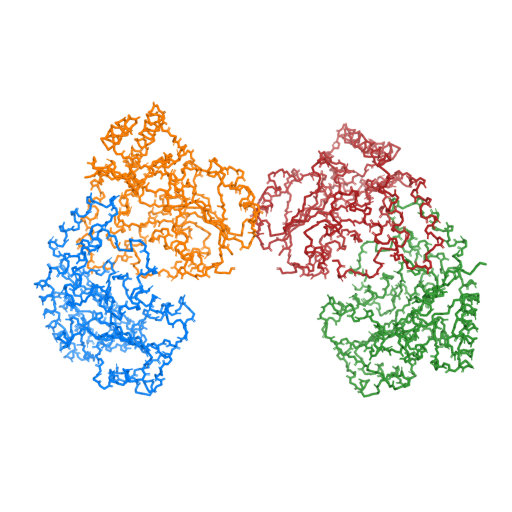 1.00 48.19 126 PRO C C 1
ATOM 5921 O O . PRO C 1 127 ? 49.575 -12.011 -29.301 1.00 47.49 126 PRO C O 1
ATOM 5925 N N . ASN C 1 128 ? 50.942 -13.689 -30.014 1.00 46.02 127 ASN C N 1
ATOM 5926 C CA . ASN C 1 128 ? 51.148 -14.314 -28.702 1.00 46.66 127 ASN C CA 1
ATOM 5927 C C . ASN C 1 128 ? 51.981 -13.428 -27.819 1.00 48.61 127 ASN C C 1
ATOM 5928 O O . ASN C 1 128 ? 51.684 -13.325 -26.633 1.00 49.85 127 ASN C O 1
ATOM 5933 N N . ASP C 1 129 ? 53.012 -12.781 -28.391 1.00 42.69 128 ASP C N 1
ATOM 5934 C CA . ASP C 1 129 ? 53.874 -11.851 -27.666 1.00 40.89 128 ASP C CA 1
ATOM 5935 C C . ASP C 1 129 ? 53.134 -10.526 -27.448 1.00 44.78 128 ASP C C 1
ATOM 5936 O O . ASP C 1 129 ? 53.191 -9.960 -26.362 1.00 45.27 128 ASP C O 1
ATOM 5941 N N . LEU C 1 130 ? 52.374 -10.078 -28.454 1.00 41.17 129 LEU C N 1
ATOM 5942 C CA . LEU C 1 130 ? 51.597 -8.840 -28.410 1.00 40.33 129 LEU C CA 1
ATOM 5943 C C . LEU C 1 130 ? 50.514 -8.902 -27.303 1.00 43.99 129 LEU C C 1
ATOM 5944 O O . LEU C 1 130 ? 50.189 -7.886 -26.692 1.00 42.08 129 LEU C O 1
ATOM 5949 N N . ALA C 1 131 ? 50.046 -10.109 -26.996 1.00 42.67 130 ALA C N 1
ATOM 5950 C CA . ALA C 1 131 ? 49.064 -10.371 -25.946 1.00 43.96 130 ALA C CA 1
ATOM 5951 C C . ALA C 1 131 ? 49.687 -10.240 -24.543 1.00 48.96 130 ALA C C 1
ATOM 5952 O O . ALA C 1 131 ? 48.944 -10.130 -23.560 1.00 51.98 130 ALA C O 1
ATOM 5954 N N . GLN C 1 132 ? 51.030 -10.261 -24.445 1.00 41.25 131 GLN C N 1
ATOM 5955 C CA . GLN C 1 132 ? 51.719 -10.165 -23.162 1.00 39.67 131 GLN C CA 1
ATOM 5956 C C . GLN C 1 132 ? 52.002 -8.708 -22.790 1.00 39.66 131 GLN C C 1
ATOM 5957 O O . GLN C 1 132 ? 52.536 -8.457 -21.710 1.00 37.89 131 GLN C O 1
ATOM 5963 N N . VAL C 1 133 ? 51.642 -7.753 -23.667 1.00 34.99 132 VAL C N 1
ATOM 5964 C CA . VAL C 1 133 ? 51.829 -6.333 -23.368 1.00 33.79 132 VAL C CA 1
ATOM 5965 C C . VAL C 1 133 ? 50.831 -5.920 -22.263 1.00 42.45 132 VAL C C 1
ATOM 5966 O O . VAL C 1 133 ? 49.636 -6.197 -22.405 1.00 45.10 132 VAL C O 1
ATOM 5970 N N . SER C 1 134 ? 51.335 -5.300 -21.144 1.00 39.34 133 SER C N 1
ATOM 5971 C CA . SER C 1 134 ? 50.545 -4.864 -19.965 1.00 39.61 133 SER C CA 1
ATOM 5972 C C . SER C 1 134 ? 50.679 -3.350 -19.692 1.00 44.33 133 SER C C 1
ATOM 5973 O O . SER C 1 134 ? 51.513 -2.689 -20.299 1.00 43.62 133 SER C O 1
ATOM 5976 N N . ARG C 1 135 ? 49.910 -2.823 -18.725 1.00 43.16 134 ARG C N 1
ATOM 5977 C CA . ARG C 1 135 ? 49.919 -1.404 -18.345 1.00 43.17 134 ARG C CA 1
ATOM 5978 C C . ARG C 1 135 ? 51.214 -1.032 -17.584 1.00 45.80 134 ARG C C 1
ATOM 5979 O O . ARG C 1 135 ? 51.443 0.147 -17.312 1.00 45.34 134 ARG C O 1
ATOM 5987 N N . ASP C 1 136 ? 52.079 -2.024 -17.302 1.00 41.56 135 ASP C N 1
ATOM 5988 C CA . ASP C 1 136 ? 53.392 -1.837 -16.686 1.00 40.48 135 ASP C CA 1
ATOM 5989 C C . ASP C 1 136 ? 54.457 -1.620 -17.753 1.00 40.83 135 ASP C C 1
ATOM 5990 O O . ASP C 1 136 ? 55.624 -1.378 -17.422 1.00 40.06 135 ASP C O 1
ATOM 5995 N N . ASP C 1 137 ? 54.052 -1.748 -19.042 1.00 35.54 136 ASP C N 1
ATOM 5996 C CA . ASP C 1 137 ? 54.959 -1.700 -20.181 1.00 34.48 136 ASP C CA 1
ATOM 5997 C C . ASP C 1 137 ? 54.961 -0.386 -20.905 1.00 40.06 136 ASP C C 1
ATOM 5998 O O . ASP C 1 137 ? 53.918 0.255 -21.081 1.00 41.86 136 ASP C O 1
ATOM 6003 N N . CYS C 1 138 ? 56.160 -0.010 -21.349 1.00 34.64 137 CYS C N 1
ATOM 6004 C CA . CYS C 1 138 ? 56.411 1.108 -22.230 1.00 32.84 137 CYS C CA 1
ATOM 6005 C C . CYS C 1 138 ? 56.794 0.508 -23.580 1.00 33.51 137 CYS C C 1
ATOM 6006 O O . CYS C 1 138 ? 57.869 -0.098 -23.701 1.00 31.42 137 CYS C O 1
ATOM 6009 N N . VAL C 1 139 ? 55.870 0.562 -24.554 1.00 28.31 138 VAL C N 1
ATOM 6010 C CA . VAL C 1 139 ? 56.087 -0.072 -25.843 1.00 27.91 138 VAL C CA 1
ATOM 6011 C C . VAL C 1 139 ? 56.688 0.951 -26.812 1.00 35.39 138 VAL C C 1
ATOM 6012 O O . VAL C 1 139 ? 56.139 2.038 -26.992 1.00 36.51 138 VAL C O 1
ATOM 6016 N N . VAL C 1 140 ? 57.854 0.601 -27.400 1.00 31.73 139 VAL C N 1
ATOM 6017 C CA . VAL C 1 140 ? 58.597 1.425 -28.365 1.00 29.92 139 VAL C CA 1
ATOM 6018 C C . VAL C 1 140 ? 58.678 0.646 -29.689 1.00 33.58 139 VAL C C 1
ATOM 6019 O O . VAL C 1 140 ? 59.381 -0.360 -29.756 1.00 32.87 139 VAL C O 1
ATOM 6023 N N . LEU C 1 141 ? 57.924 1.092 -30.721 1.00 28.76 140 LEU C N 1
ATOM 6024 C CA . LEU C 1 141 ? 57.883 0.447 -32.032 1.00 27.84 140 LEU C CA 1
ATOM 6025 C C . LEU C 1 141 ? 58.094 1.437 -33.180 1.00 33.86 140 LEU C C 1
ATOM 6026 O O . LEU C 1 141 ? 57.664 2.592 -33.107 1.00 32.22 140 LEU C O 1
ATOM 6031 N N . ALA C 1 142 ? 58.739 0.966 -34.264 1.00 32.01 141 ALA C N 1
ATOM 6032 C CA . ALA C 1 142 ? 58.947 1.775 -35.465 1.00 31.46 141 ALA C CA 1
ATOM 6033 C C . ALA C 1 142 ? 57.808 1.501 -36.459 1.00 36.70 141 ALA C C 1
ATOM 6034 O O . ALA C 1 142 ? 57.498 0.332 -36.720 1.00 37.02 141 ALA C O 1
ATOM 6036 N N . ASN C 1 143 ? 57.148 2.564 -36.961 1.00 32.08 142 ASN C N 1
ATOM 6037 C CA . ASN C 1 143 ? 56.057 2.446 -37.922 1.00 31.78 142 ASN C CA 1
ATOM 6038 C C . ASN C 1 143 ? 56.248 3.464 -39.072 1.00 37.50 142 ASN C C 1
ATOM 6039 O O . ASN C 1 143 ? 56.094 4.663 -38.843 1.00 38.20 142 ASN C O 1
ATOM 6044 N N . PRO C 1 144 ? 56.614 3.034 -40.310 1.00 33.68 143 PRO C N 1
ATOM 6045 C CA . PRO C 1 144 ? 56.887 1.655 -40.768 1.00 32.93 143 PRO C CA 1
ATOM 6046 C C . PRO C 1 144 ? 58.115 1.084 -40.076 1.00 34.78 143 PRO C C 1
ATOM 6047 O O . PRO C 1 144 ? 58.942 1.858 -39.592 1.00 33.37 143 PRO C O 1
ATOM 6051 N N . SER C 1 145 ? 58.223 -0.254 -39.997 1.00 31.81 144 SER C N 1
ATOM 6052 C CA . SER C 1 145 ? 59.344 -0.910 -39.311 1.00 31.44 144 SER C CA 1
ATOM 6053 C C . SER C 1 145 ? 60.637 -0.982 -40.153 1.00 34.91 144 SER C C 1
ATOM 6054 O O . SER C 1 145 ? 60.606 -1.154 -41.367 1.00 34.50 144 SER C O 1
ATOM 6057 N N . ASN C 1 146 ? 61.767 -0.899 -39.465 1.00 32.16 145 ASN C N 1
ATOM 6058 C CA . ASN C 1 146 ? 63.102 -1.073 -40.015 1.00 32.71 145 ASN C CA 1
ATOM 6059 C C . ASN C 1 146 ? 63.628 -2.404 -39.467 1.00 36.56 145 ASN C C 1
ATOM 6060 O O . ASN C 1 146 ? 63.611 -2.558 -38.251 1.00 36.82 145 ASN C O 1
ATOM 6065 N N . PRO C 1 147 ? 63.950 -3.435 -40.292 1.00 32.98 146 PRO C N 1
ATOM 6066 C CA . PRO C 1 147 ? 64.130 -3.437 -41.756 1.00 32.43 146 PRO C CA 1
ATOM 6067 C C . PRO C 1 147 ? 63.022 -4.115 -42.587 1.00 36.30 146 PRO C C 1
ATOM 6068 O O . PRO C 1 147 ? 63.246 -4.352 -43.787 1.00 36.53 146 PRO C O 1
ATOM 6072 N N . THR C 1 148 ? 61.858 -4.435 -41.981 1.00 31.95 147 THR C N 1
ATOM 6073 C CA . THR C 1 148 ? 60.815 -5.197 -42.676 1.00 32.66 147 THR C CA 1
ATOM 6074 C C . THR C 1 148 ? 60.016 -4.327 -43.666 1.00 36.52 147 THR C C 1
ATOM 6075 O O . THR C 1 148 ? 59.494 -4.852 -44.655 1.00 37.43 147 THR C O 1
ATOM 6079 N N . GLY C 1 149 ? 59.936 -3.029 -43.405 1.00 30.97 148 GLY C N 1
ATOM 6080 C CA . GLY C 1 149 ? 59.176 -2.099 -44.229 1.00 30.28 148 GLY C CA 1
ATOM 6081 C C . GLY C 1 149 ? 57.686 -2.201 -43.973 1.00 34.70 148 GLY C C 1
ATOM 6082 O O . GLY C 1 149 ? 56.902 -1.563 -44.671 1.00 35.22 148 GLY C O 1
ATOM 6083 N N . GLN C 1 150 ? 57.284 -3.013 -42.976 1.00 31.99 149 GLN C N 1
ATOM 6084 C CA . GLN C 1 150 ? 55.890 -3.269 -42.626 1.00 33.07 149 GLN C CA 1
ATOM 6085 C C . GLN C 1 150 ? 55.337 -2.176 -41.758 1.00 39.32 149 GLN C C 1
ATOM 6086 O O . GLN C 1 150 ? 56.054 -1.605 -40.931 1.00 40.04 149 GLN C O 1
ATOM 6092 N N . ALA C 1 151 ? 54.039 -1.909 -41.941 1.00 37.57 150 ALA C N 1
ATOM 6093 C CA . ALA C 1 151 ? 53.270 -0.919 -41.196 1.00 37.87 150 ALA C CA 1
ATOM 6094 C C . ALA C 1 151 ? 52.358 -1.601 -40.186 1.00 42.45 150 ALA C C 1
ATOM 6095 O O . ALA C 1 151 ? 51.825 -2.682 -40.479 1.00 44.71 150 ALA C O 1
ATOM 6097 N N . LEU C 1 152 ? 52.193 -0.989 -38.992 1.00 35.20 151 LEU C N 1
ATOM 6098 C CA . LEU C 1 152 ? 51.295 -1.499 -37.953 1.00 33.66 151 LEU C CA 1
ATOM 6099 C C . LEU C 1 152 ? 49.860 -1.434 -38.422 1.00 37.36 151 LEU C C 1
ATOM 6100 O O . LEU C 1 152 ? 49.443 -0.398 -38.948 1.00 36.05 151 LEU C O 1
ATOM 6105 N N . SER C 1 153 ? 49.107 -2.527 -38.249 1.00 35.71 152 SER C N 1
ATOM 6106 C CA . SER C 1 153 ? 47.696 -2.548 -38.680 1.00 37.30 152 SER C CA 1
ATOM 6107 C C . SER C 1 153 ? 46.820 -1.756 -37.704 1.00 40.41 152 SER C C 1
ATOM 6108 O O . SER C 1 153 ? 47.231 -1.485 -36.572 1.00 39.94 152 SER C O 1
ATOM 6111 N N . ALA C 1 154 ? 45.601 -1.439 -38.133 1.00 36.76 153 ALA C N 1
ATOM 6112 C CA . ALA C 1 154 ? 44.586 -0.769 -37.320 1.00 36.83 153 ALA C CA 1
ATOM 6113 C C . ALA C 1 154 ? 44.328 -1.541 -36.006 1.00 41.56 153 ALA C C 1
ATOM 6114 O O . ALA C 1 154 ? 44.287 -0.926 -34.931 1.00 40.35 153 ALA C O 1
ATOM 6116 N N . GLY C 1 155 ? 44.214 -2.875 -36.133 1.00 37.58 154 GLY C N 1
ATOM 6117 C CA . GLY C 1 155 ? 44.014 -3.815 -35.042 1.00 36.93 154 GLY C CA 1
ATOM 6118 C C . GLY C 1 155 ? 45.181 -3.857 -34.082 1.00 41.48 154 GLY C C 1
ATOM 6119 O O . GLY C 1 155 ? 44.968 -3.877 -32.863 1.00 43.27 154 GLY C O 1
ATOM 6120 N N . GLU C 1 156 ? 46.421 -3.860 -34.613 1.00 35.87 155 GLU C N 1
ATOM 6121 C CA . GLU C 1 156 ? 47.640 -3.845 -33.784 1.00 35.27 155 GLU C CA 1
ATOM 6122 C C . GLU C 1 156 ? 47.709 -2.547 -32.939 1.00 39.87 155 GLU C C 1
ATOM 6123 O O . GLU C 1 156 ? 47.807 -2.628 -31.704 1.00 39.78 155 GLU C O 1
ATOM 6129 N N . LEU C 1 157 ? 47.580 -1.367 -33.599 1.00 35.50 156 LEU C N 1
ATOM 6130 C CA . LEU C 1 157 ? 47.590 -0.063 -32.940 1.00 34.77 156 LEU C CA 1
ATOM 6131 C C . LEU C 1 157 ? 46.480 0.043 -31.892 1.00 42.30 156 LEU C C 1
ATOM 6132 O O . LEU C 1 157 ? 46.736 0.561 -30.797 1.00 42.96 156 LEU C O 1
ATOM 6137 N N . ASP C 1 158 ? 45.274 -0.472 -32.209 1.00 38.62 157 ASP C N 1
ATOM 6138 C CA . ASP C 1 158 ? 44.150 -0.464 -31.290 1.00 38.76 157 ASP C CA 1
ATOM 6139 C C . ASP C 1 158 ? 44.485 -1.268 -30.052 1.00 44.29 157 ASP C C 1
ATOM 6140 O O . ASP C 1 158 ? 44.304 -0.765 -28.939 1.00 44.44 157 ASP C O 1
ATOM 6145 N N . GLN C 1 159 ? 44.999 -2.508 -30.251 1.00 41.39 158 GLN C N 1
ATOM 6146 C CA . GLN C 1 159 ? 45.375 -3.412 -29.158 1.00 41.16 158 GLN C CA 1
ATOM 6147 C C . GLN C 1 159 ? 46.456 -2.754 -28.275 1.00 42.27 158 GLN C C 1
ATOM 6148 O O . GLN C 1 159 ? 46.290 -2.744 -27.056 1.00 41.36 158 GLN C O 1
ATOM 6154 N N . LEU C 1 160 ? 47.502 -2.146 -28.897 1.00 36.21 159 LEU C N 1
ATOM 6155 C CA . LEU C 1 160 ? 48.577 -1.479 -28.169 1.00 35.12 159 LEU C CA 1
ATOM 6156 C C . LEU C 1 160 ? 48.065 -0.325 -27.322 1.00 41.76 159 LEU C C 1
ATOM 6157 O O . LEU C 1 160 ? 48.420 -0.232 -26.148 1.00 40.79 159 LEU C O 1
ATOM 6162 N N . ARG C 1 161 ? 47.198 0.520 -27.897 1.00 41.96 160 ARG C N 1
ATOM 6163 C CA . ARG C 1 161 ? 46.631 1.695 -27.230 1.00 42.77 160 ARG C CA 1
ATOM 6164 C C . ARG C 1 161 ? 45.765 1.321 -26.023 1.00 50.98 160 ARG C C 1
ATOM 6165 O O . ARG C 1 161 ? 45.713 2.115 -25.079 1.00 52.37 160 ARG C O 1
ATOM 6173 N N . GLN C 1 162 ? 45.170 0.118 -25.998 1.00 48.95 161 GLN C N 1
ATOM 6174 C CA . GLN C 1 162 ? 44.358 -0.198 -24.838 1.00 50.82 161 GLN C CA 1
ATOM 6175 C C . GLN C 1 162 ? 45.104 -1.135 -23.856 1.00 55.18 161 GLN C C 1
ATOM 6176 O O . GLN C 1 162 ? 44.772 -1.100 -22.669 1.00 56.51 161 GLN C O 1
ATOM 6182 N N . ARG C 1 163 ? 46.178 -1.826 -24.288 1.00 50.04 162 ARG C N 1
ATOM 6183 C CA . ARG C 1 163 ? 46.967 -2.723 -23.429 1.00 48.70 162 ARG C CA 1
ATOM 6184 C C . ARG C 1 163 ? 48.227 -2.073 -22.793 1.00 48.90 162 ARG C C 1
ATOM 6185 O O . ARG C 1 163 ? 48.571 -2.449 -21.673 1.00 48.84 162 ARG C O 1
ATOM 6193 N N . ALA C 1 164 ? 48.955 -1.183 -23.500 1.00 42.47 163 ALA C N 1
ATOM 6194 C CA . ALA C 1 164 ? 50.225 -0.637 -22.971 1.00 40.04 163 ALA C CA 1
ATOM 6195 C C . ALA C 1 164 ? 50.027 0.490 -21.959 1.00 43.75 163 ALA C C 1
ATOM 6196 O O . ALA C 1 164 ? 49.036 1.208 -22.011 1.00 44.77 163 ALA C O 1
ATOM 6198 N N . GLY C 1 165 ? 51.028 0.662 -21.097 1.00 39.31 164 GLY C N 1
ATOM 6199 C CA . GLY C 1 165 ? 51.091 1.729 -20.106 1.00 38.60 164 GLY C CA 1
ATOM 6200 C C . GLY C 1 165 ? 51.455 3.034 -20.773 1.00 40.55 164 GLY C C 1
ATOM 6201 O O . GLY C 1 165 ? 50.793 4.042 -20.549 1.00 40.78 164 GLY C O 1
ATOM 6202 N N . LYS C 1 166 ? 52.512 3.002 -21.617 1.00 34.23 165 LYS C N 1
ATOM 6203 C CA . LYS C 1 166 ? 53.036 4.087 -22.461 1.00 31.32 165 LYS C CA 1
ATOM 6204 C C . LYS C 1 166 ? 53.355 3.531 -23.831 1.00 34.95 165 LYS C C 1
ATOM 6205 O O . LYS C 1 166 ? 53.703 2.353 -23.943 1.00 34.57 165 LYS C O 1
ATOM 6211 N N . LEU C 1 167 ? 53.238 4.365 -24.877 1.00 31.01 166 LEU C N 1
ATOM 6212 C CA . LEU C 1 167 ? 53.530 3.956 -26.244 1.00 29.54 166 LEU C CA 1
ATOM 6213 C C . LEU C 1 167 ? 54.306 5.036 -26.974 1.00 34.52 166 LEU C C 1
ATOM 6214 O O . LEU C 1 167 ? 53.891 6.191 -26.990 1.00 36.80 166 LEU C O 1
ATOM 6219 N N . LEU C 1 168 ? 55.441 4.658 -27.562 1.00 29.67 167 LEU C N 1
ATOM 6220 C CA . LEU C 1 168 ? 56.248 5.525 -28.421 1.00 28.33 167 LEU C CA 1
ATOM 6221 C C . LEU C 1 168 ? 56.264 4.938 -29.838 1.00 33.43 167 LEU C C 1
ATOM 6222 O O . LEU C 1 168 ? 56.722 3.805 -30.020 1.00 33.34 167 LEU C O 1
ATOM 6227 N N . ILE C 1 169 ? 55.749 5.682 -30.819 1.00 29.16 168 ILE C N 1
ATOM 6228 C CA . ILE C 1 169 ? 55.783 5.249 -32.208 1.00 28.74 168 ILE C CA 1
ATOM 6229 C C . ILE C 1 169 ? 56.861 6.055 -32.926 1.00 33.51 168 ILE C C 1
ATOM 6230 O O . ILE C 1 169 ? 56.781 7.278 -33.014 1.00 32.28 168 ILE C O 1
ATOM 6235 N N . ASP C 1 170 ? 57.884 5.365 -33.406 1.00 31.11 169 ASP C N 1
ATOM 6236 C CA . ASP C 1 170 ? 58.984 5.964 -34.142 1.00 29.53 169 ASP C CA 1
ATOM 6237 C C . ASP C 1 170 ? 58.585 5.999 -35.624 1.00 34.78 169 ASP C C 1
ATOM 6238 O O . ASP C 1 170 ? 58.641 4.976 -36.317 1.00 35.98 169 ASP C O 1
ATOM 6243 N N . GLU C 1 171 ? 58.167 7.183 -36.099 1.00 30.34 170 GLU C N 1
ATOM 6244 C CA . GLU C 1 171 ? 57.703 7.376 -37.468 1.00 29.80 170 GLU C CA 1
ATOM 6245 C C . GLU C 1 171 ? 58.812 7.931 -38.401 1.00 34.50 170 GLU C C 1
ATOM 6246 O O . GLU C 1 171 ? 58.521 8.725 -39.295 1.00 33.60 170 GLU C O 1
ATOM 6252 N N . THR C 1 172 ? 60.062 7.429 -38.252 1.00 30.83 171 THR C N 1
ATOM 6253 C CA . THR C 1 172 ? 61.217 7.814 -39.078 1.00 30.11 171 THR C CA 1
ATOM 6254 C C . THR C 1 172 ? 60.921 7.637 -40.581 1.00 35.32 171 THR C C 1
ATOM 6255 O O . THR C 1 172 ? 61.329 8.483 -41.384 1.00 35.94 171 THR C O 1
ATOM 6259 N N . TYR C 1 173 ? 60.218 6.556 -40.962 1.00 31.36 172 TYR C N 1
ATOM 6260 C CA . TYR C 1 173 ? 60.009 6.266 -42.382 1.00 31.04 172 TYR C CA 1
ATOM 6261 C C . TYR C 1 173 ? 58.596 6.592 -42.871 1.00 38.10 172 TYR C C 1
ATOM 6262 O O . TYR C 1 173 ? 58.253 6.168 -43.971 1.00 38.51 172 TYR C O 1
ATOM 6271 N N . VAL C 1 174 ? 57.795 7.369 -42.107 1.00 35.65 173 VAL C N 1
ATOM 6272 C CA . VAL C 1 174 ? 56.394 7.673 -42.446 1.00 36.15 173 VAL C CA 1
ATOM 6273 C C . VAL C 1 174 ? 56.265 8.403 -43.817 1.00 41.07 173 VAL C C 1
ATOM 6274 O O . VAL C 1 174 ? 55.261 8.210 -44.504 1.00 42.54 173 VAL C O 1
ATOM 6278 N N . ASP C 1 175 ? 57.247 9.226 -44.209 1.00 36.46 174 ASP C N 1
ATOM 6279 C CA . ASP C 1 175 ? 57.166 10.029 -45.449 1.00 36.55 174 ASP C CA 1
ATOM 6280 C C . ASP C 1 175 ? 57.070 9.156 -46.713 1.00 40.86 174 ASP C C 1
ATOM 6281 O O . ASP C 1 175 ? 56.639 9.647 -47.757 1.00 40.75 174 ASP C O 1
ATOM 6286 N N . TYR C 1 176 ? 57.435 7.868 -46.612 1.00 36.15 175 TYR C N 1
ATOM 6287 C CA . TYR C 1 176 ? 57.368 6.955 -47.744 1.00 35.40 175 TYR C CA 1
ATOM 6288 C C . TYR C 1 176 ? 56.168 6.008 -47.591 1.00 38.18 175 TYR C C 1
ATOM 6289 O O . TYR C 1 176 ? 55.979 5.125 -48.435 1.00 38.23 175 TYR C O 1
ATOM 6298 N N . SER C 1 177 ? 55.345 6.208 -46.532 1.00 33.22 176 SER C N 1
ATOM 6299 C CA . SER C 1 177 ? 54.166 5.374 -46.281 1.00 33.57 176 SER C CA 1
ATOM 6300 C C . SER C 1 177 ? 52.873 5.877 -47.017 1.00 40.45 176 SER C C 1
ATOM 6301 O O . SER C 1 177 ? 52.864 6.899 -47.725 1.00 39.55 176 SER C O 1
ATOM 6304 N N . SER C 1 178 ? 51.777 5.132 -46.795 1.00 38.92 177 SER C N 1
ATOM 6305 C CA . SER C 1 178 ? 50.460 5.378 -47.353 1.00 39.72 177 SER C CA 1
ATOM 6306 C C . SER C 1 178 ? 49.548 6.049 -46.312 1.00 42.53 177 SER C C 1
ATOM 6307 O O . SER C 1 178 ? 48.368 6.285 -46.586 1.00 42.22 177 SER C O 1
ATOM 6310 N N . PHE C 1 179 ? 50.102 6.381 -45.134 1.00 39.20 178 PHE C N 1
ATOM 6311 C CA . PHE C 1 179 ? 49.322 6.980 -44.051 1.00 39.91 178 PHE C CA 1
ATOM 6312 C C . PHE C 1 179 ? 49.905 8.353 -43.626 1.00 46.37 178 PHE C C 1
ATOM 6313 O O . PHE C 1 179 ? 49.809 8.727 -42.458 1.00 47.29 178 PHE C O 1
ATOM 6321 N N . ARG C 1 180 ? 50.427 9.131 -44.586 1.00 43.77 179 ARG C N 1
ATOM 6322 C CA . ARG C 1 180 ? 50.972 10.474 -44.303 1.00 43.48 179 ARG C CA 1
ATOM 6323 C C . ARG C 1 180 ? 49.872 11.456 -43.872 1.00 48.56 179 ARG C C 1
ATOM 6324 O O . ARG C 1 180 ? 50.131 12.345 -43.059 1.00 48.21 179 ARG C O 1
ATOM 6332 N N . ALA C 1 181 ? 48.647 11.280 -44.410 1.00 46.07 180 ALA C N 1
ATOM 6333 C CA . ALA C 1 181 ? 47.486 12.142 -44.141 1.00 46.65 180 ALA C CA 1
ATOM 6334 C C . ALA C 1 181 ? 47.030 12.053 -42.693 1.00 50.30 180 ALA C C 1
ATOM 6335 O O . ALA C 1 181 ? 46.543 13.039 -42.146 1.00 50.25 180 ALA C O 1
ATOM 6337 N N . ARG C 1 182 ? 47.188 10.871 -42.087 1.00 46.70 181 ARG C N 1
ATOM 6338 C CA . ARG C 1 182 ? 46.814 10.544 -40.708 1.00 46.20 181 ARG C CA 1
ATOM 6339 C C . ARG C 1 182 ? 47.392 11.580 -39.685 1.00 49.92 181 ARG C C 1
ATOM 6340 O O . ARG C 1 182 ? 46.693 11.968 -38.739 1.00 49.83 181 ARG C O 1
ATOM 6348 N N . GLY C 1 183 ? 48.631 12.018 -39.888 1.00 45.76 182 GLY C N 1
ATOM 6349 C CA . GLY C 1 183 ? 49.254 12.993 -39.005 1.00 46.15 182 GLY C CA 1
ATOM 6350 C C . GLY C 1 183 ? 49.782 12.473 -37.673 1.00 51.41 182 GLY C C 1
ATOM 6351 O O . GLY C 1 183 ? 50.046 11.269 -37.507 1.00 52.41 182 GLY C O 1
ATOM 6352 N N . LEU C 1 184 ? 49.948 13.411 -36.708 1.00 44.98 183 LEU C N 1
ATOM 6353 C CA . LEU C 1 184 ? 50.554 13.138 -35.414 1.00 42.36 183 LEU C CA 1
ATOM 6354 C C . LEU C 1 184 ? 49.530 12.652 -34.399 1.00 45.76 183 LEU C C 1
ATOM 6355 O O . LEU C 1 184 ? 48.473 13.259 -34.236 1.00 46.39 183 LEU C O 1
ATOM 6360 N N . ALA C 1 185 ? 49.864 11.522 -33.738 1.00 41.34 184 ALA C N 1
ATOM 6361 C CA . ALA C 1 185 ? 49.079 10.852 -32.707 1.00 41.34 184 ALA C CA 1
ATOM 6362 C C . ALA C 1 185 ? 49.853 10.826 -31.374 1.00 47.56 184 ALA C C 1
ATOM 6363 O O . ALA C 1 185 ? 50.840 10.085 -31.232 1.00 50.78 184 ALA C O 1
ATOM 6365 N N . TYR C 1 186 ? 49.457 11.696 -30.440 1.00 41.18 185 TYR C N 1
ATOM 6366 C CA . TYR C 1 186 ? 50.080 11.805 -29.128 1.00 39.74 185 TYR C CA 1
ATOM 6367 C C . TYR C 1 186 ? 48.992 12.199 -28.132 1.00 46.95 185 TYR C C 1
ATOM 6368 O O . TYR C 1 186 ? 47.968 12.770 -28.519 1.00 48.91 185 TYR C O 1
ATOM 6377 N N . GLY C 1 187 ? 49.210 11.843 -26.875 1.00 42.99 186 GLY C N 1
ATOM 6378 C CA . GLY C 1 187 ? 48.281 12.091 -25.783 1.00 42.80 186 GLY C CA 1
ATOM 6379 C C . GLY C 1 187 ? 48.862 11.686 -24.449 1.00 44.11 186 GLY C C 1
ATOM 6380 O O . GLY C 1 187 ? 50.066 11.448 -24.349 1.00 42.25 186 GLY C O 1
ATOM 6381 N N . GLU C 1 188 ? 48.000 11.573 -23.432 1.00 41.67 187 GLU C N 1
ATOM 6382 C CA . GLU C 1 188 ? 48.326 11.236 -22.033 1.00 41.42 187 GLU C CA 1
ATOM 6383 C C . GLU C 1 188 ? 49.371 10.116 -21.963 1.00 40.88 187 GLU C C 1
ATOM 6384 O O . GLU C 1 188 ? 50.363 10.298 -21.257 1.00 40.42 187 GLU C O 1
ATOM 6390 N N . ASN C 1 189 ? 49.185 9.011 -22.735 1.00 35.76 188 ASN C N 1
ATOM 6391 C CA . ASN C 1 189 ? 50.061 7.831 -22.684 1.00 35.23 188 ASN C CA 1
ATOM 6392 C C . ASN C 1 189 ? 50.672 7.447 -24.045 1.00 38.12 188 ASN C C 1
ATOM 6393 O O . ASN C 1 189 ? 51.047 6.292 -24.248 1.00 37.70 188 ASN C O 1
ATOM 6398 N N . GLU C 1 190 ? 50.803 8.411 -24.951 1.00 33.17 189 GLU C N 1
ATOM 6399 C CA . GLU C 1 190 ? 51.328 8.142 -26.272 1.00 30.94 189 GLU C CA 1
ATOM 6400 C C . GLU C 1 190 ? 52.167 9.321 -26.757 1.00 34.56 189 GLU C C 1
ATOM 6401 O O . GLU C 1 190 ? 51.781 10.498 -26.619 1.00 32.00 189 GLU C O 1
ATOM 6407 N N . LEU C 1 191 ? 53.328 8.970 -27.322 1.00 32.09 190 LEU C N 1
ATOM 6408 C CA . LEU C 1 191 ? 54.298 9.877 -27.929 1.00 31.85 190 LEU C CA 1
ATOM 6409 C C . LEU C 1 191 ? 54.645 9.413 -29.365 1.00 34.82 190 LEU C C 1
ATOM 6410 O O . LEU C 1 191 ? 54.522 8.229 -29.700 1.00 32.76 190 LEU C O 1
ATOM 6415 N N . VAL C 1 192 ? 55.070 10.347 -30.207 1.00 32.33 191 VAL C N 1
ATOM 6416 C CA . VAL C 1 192 ? 55.453 10.018 -31.582 1.00 32.22 191 VAL C CA 1
ATOM 6417 C C . VAL C 1 192 ? 56.794 10.744 -31.891 1.00 34.35 191 VAL C C 1
ATOM 6418 O O . VAL C 1 192 ? 57.027 11.851 -31.406 1.00 36.18 191 VAL C O 1
ATOM 6422 N N . PHE C 1 193 ? 57.692 10.070 -32.613 1.00 27.79 192 PHE C N 1
ATOM 6423 C CA . PHE C 1 193 ? 58.982 10.626 -33.022 1.00 26.94 192 PHE C CA 1
ATOM 6424 C C . PHE C 1 193 ? 59.058 10.732 -34.547 1.00 31.73 192 PHE C C 1
ATOM 6425 O O . PHE C 1 193 ? 58.686 9.801 -35.258 1.00 30.51 192 PHE C O 1
ATOM 6433 N N . ARG C 1 194 ? 59.561 11.871 -35.036 1.00 30.60 193 ARG C N 1
ATOM 6434 C CA . ARG C 1 194 ? 59.813 12.146 -36.457 1.00 31.07 193 ARG C CA 1
ATOM 6435 C C . ARG C 1 194 ? 61.303 12.483 -36.649 1.00 35.15 193 ARG C C 1
ATOM 6436 O O . ARG C 1 194 ? 61.870 13.211 -35.834 1.00 33.74 193 ARG C O 1
ATOM 6444 N N . SER C 1 195 ? 61.926 11.932 -37.703 1.00 31.82 194 SER C N 1
ATOM 6445 C CA . SER C 1 195 ? 63.349 12.114 -38.022 1.00 31.24 194 SER C CA 1
ATOM 6446 C C . SER C 1 195 ? 63.529 13.091 -39.169 1.00 36.13 194 SER C C 1
ATOM 6447 O O . SER C 1 195 ? 62.681 13.105 -40.072 1.00 36.98 194 SER C O 1
ATOM 6450 N N . PHE C 1 196 ? 64.643 13.868 -39.175 1.00 29.93 195 PHE C N 1
ATOM 6451 C CA . PHE C 1 196 ? 64.925 14.771 -40.293 1.00 29.74 195 PHE C CA 1
ATOM 6452 C C . PHE C 1 196 ? 66.060 14.181 -41.143 1.00 37.82 195 PHE C C 1
ATOM 6453 O O . PHE C 1 196 ? 66.576 14.853 -42.050 1.00 39.41 195 PHE C O 1
ATOM 6461 N N . SER C 1 197 ? 66.424 12.903 -40.865 1.00 34.76 196 SER C N 1
ATOM 6462 C CA . SER C 1 197 ? 67.555 12.211 -41.490 1.00 35.11 196 SER C CA 1
ATOM 6463 C C . SER C 1 197 ? 67.245 11.635 -42.897 1.00 41.09 196 SER C C 1
ATOM 6464 O O . SER C 1 197 ? 68.175 11.469 -43.706 1.00 40.25 196 SER C O 1
ATOM 6467 N N . LYS C 1 198 ? 65.977 11.308 -43.187 1.00 38.02 197 LYS C N 1
ATOM 6468 C CA . LYS C 1 198 ? 65.663 10.646 -44.455 1.00 37.58 197 LYS C CA 1
ATOM 6469 C C . LYS C 1 198 ? 65.100 11.658 -45.455 1.00 40.98 197 LYS C C 1
ATOM 6470 O O . LYS C 1 198 ? 65.893 12.379 -46.038 1.00 41.51 197 LYS C O 1
ATOM 6476 N N . SER C 1 199 ? 63.764 11.727 -45.644 1.00 36.74 198 SER C N 1
ATOM 6477 C CA . SER C 1 199 ? 63.093 12.634 -46.579 1.00 36.89 198 SER C CA 1
ATOM 6478 C C . SER C 1 199 ? 63.626 14.081 -46.513 1.00 37.88 198 SER C C 1
ATOM 6479 O O . SER C 1 199 ? 63.777 14.708 -47.565 1.00 38.16 198 SER C O 1
ATOM 6482 N N . TYR C 1 200 ? 63.942 14.590 -45.299 1.00 31.33 199 TYR C N 1
ATOM 6483 C CA . TYR C 1 200 ? 64.401 15.973 -45.107 1.00 30.76 199 TYR C CA 1
ATOM 6484 C C . TYR C 1 200 ? 65.890 16.155 -45.457 1.00 35.96 199 TYR C C 1
ATOM 6485 O O . TYR C 1 200 ? 66.340 17.293 -45.581 1.00 36.16 199 TYR C O 1
ATOM 6494 N N . GLY C 1 201 ? 66.621 15.052 -45.614 1.00 32.48 200 GLY C N 1
ATOM 6495 C CA . GLY C 1 201 ? 68.027 15.031 -46.007 1.00 31.96 200 GLY C CA 1
ATOM 6496 C C . GLY C 1 201 ? 69.057 15.583 -45.040 1.00 34.88 200 GLY C C 1
ATOM 6497 O O . GLY C 1 201 ? 70.104 16.061 -45.497 1.00 33.40 200 GLY C O 1
ATOM 6498 N N . LEU C 1 202 ? 68.813 15.466 -43.711 1.00 31.04 201 LEU C N 1
ATOM 6499 C CA . LEU C 1 202 ? 69.762 15.964 -42.707 1.00 30.54 201 LEU C CA 1
ATOM 6500 C C . LEU C 1 202 ? 70.379 14.816 -41.884 1.00 35.13 201 LEU C C 1
ATOM 6501 O O . LEU C 1 202 ? 70.681 15.018 -40.713 1.00 36.59 201 LEU C O 1
ATOM 6506 N N . ALA C 1 203 ? 70.630 13.644 -42.497 1.00 30.37 202 ALA C N 1
ATOM 6507 C CA . ALA C 1 203 ? 71.196 12.458 -41.812 1.00 29.53 202 ALA C CA 1
ATOM 6508 C C . ALA C 1 203 ? 72.497 12.763 -41.050 1.00 37.61 202 ALA C C 1
ATOM 6509 O O . ALA C 1 203 ? 72.697 12.233 -39.950 1.00 38.96 202 ALA C O 1
ATOM 6511 N N . GLY C 1 204 ? 73.347 13.623 -41.616 1.00 33.95 203 GLY C N 1
ATOM 6512 C CA . GLY C 1 204 ? 74.617 13.998 -41.013 1.00 32.98 203 GLY C CA 1
ATOM 6513 C C . GLY C 1 204 ? 74.497 14.896 -39.805 1.00 36.50 203 GLY C C 1
ATOM 6514 O O . GLY C 1 204 ? 75.503 15.130 -39.135 1.00 36.65 203 GLY C O 1
ATOM 6515 N N . LEU C 1 205 ? 73.279 15.412 -39.511 1.00 32.06 204 LEU C N 1
ATOM 6516 C CA . LEU C 1 205 ? 73.062 16.311 -38.360 1.00 31.88 204 LEU C CA 1
ATOM 6517 C C . LEU C 1 205 ? 72.417 15.575 -37.206 1.00 38.46 204 LEU C C 1
ATOM 6518 O O . LEU C 1 205 ? 72.474 16.047 -36.067 1.00 38.92 204 LEU C O 1
ATOM 6523 N N . ARG C 1 206 ? 71.813 14.403 -37.502 1.00 35.64 205 ARG C N 1
ATOM 6524 C CA . ARG C 1 206 ? 71.140 13.530 -36.547 1.00 35.27 205 ARG C CA 1
ATOM 6525 C C . ARG C 1 206 ? 70.180 14.375 -35.623 1.00 38.24 205 ARG C C 1
ATOM 6526 O O . ARG C 1 206 ? 70.461 14.607 -34.441 1.00 38.58 205 ARG C O 1
ATOM 6534 N N . LEU C 1 207 ? 69.079 14.870 -36.222 1.00 32.18 206 LEU C N 1
ATOM 6535 C CA . LEU C 1 207 ? 68.029 15.645 -35.555 1.00 30.68 206 LEU C CA 1
ATOM 6536 C C . LEU C 1 207 ? 66.680 14.951 -35.699 1.00 33.55 206 LEU C C 1
ATOM 6537 O O . LEU C 1 207 ? 66.419 14.253 -36.686 1.00 33.25 206 LEU C O 1
ATOM 6542 N N . GLY C 1 208 ? 65.825 15.193 -34.723 1.00 28.35 207 GLY C N 1
ATOM 6543 C CA . GLY C 1 208 ? 64.482 14.652 -34.682 1.00 27.74 207 GLY C CA 1
ATOM 6544 C C . GLY C 1 208 ? 63.569 15.485 -33.812 1.00 31.75 207 GLY C C 1
ATOM 6545 O O . GLY C 1 208 ? 64.034 16.327 -33.039 1.00 30.64 207 GLY C O 1
ATOM 6546 N N . ALA C 1 209 ? 62.253 15.268 -33.964 1.00 28.51 208 ALA C N 1
ATOM 6547 C CA . ALA C 1 209 ? 61.212 15.929 -33.187 1.00 28.52 208 ALA C CA 1
ATOM 6548 C C . ALA C 1 209 ? 60.394 14.904 -32.433 1.00 33.55 208 ALA C C 1
ATOM 6549 O O . ALA C 1 209 ? 59.991 13.902 -33.018 1.00 33.98 208 ALA C O 1
ATOM 6551 N N . LEU C 1 210 ? 60.205 15.112 -31.129 1.00 31.11 209 LEU C N 1
ATOM 6552 C CA . LEU C 1 210 ? 59.398 14.233 -30.278 1.00 31.33 209 LEU C CA 1
ATOM 6553 C C . LEU C 1 210 ? 58.117 14.964 -29.898 1.00 35.91 209 LEU C C 1
ATOM 6554 O O . LEU C 1 210 ? 58.174 16.105 -29.436 1.00 36.05 209 LEU C O 1
ATOM 6559 N N . PHE C 1 211 ? 56.967 14.306 -30.080 1.00 32.11 210 PHE C N 1
ATOM 6560 C CA . PHE C 1 211 ? 55.659 14.890 -29.770 1.00 31.46 210 PHE C CA 1
ATOM 6561 C C . PHE C 1 211 ? 55.024 14.106 -28.643 1.00 34.64 210 PHE C C 1
ATOM 6562 O O . PHE C 1 211 ? 55.050 12.878 -28.662 1.00 33.51 210 PHE C O 1
ATOM 6570 N N . GLY C 1 212 ? 54.475 14.817 -27.669 1.00 31.01 211 GLY C N 1
ATOM 6571 C CA . GLY C 1 212 ? 53.844 14.198 -26.516 1.00 30.67 211 GLY C CA 1
ATOM 6572 C C . GLY C 1 212 ? 53.052 15.160 -25.655 1.00 34.41 211 GLY C C 1
ATOM 6573 O O . GLY C 1 212 ? 52.904 16.339 -26.007 1.00 32.81 211 GLY C O 1
ATOM 6574 N N . PRO C 1 213 ? 52.525 14.648 -24.511 1.00 31.38 212 PRO C N 1
ATOM 6575 C CA . PRO C 1 213 ? 51.726 15.503 -23.601 1.00 31.76 212 PRO C CA 1
ATOM 6576 C C . PRO C 1 213 ? 52.588 16.595 -23.003 1.00 38.00 212 PRO C C 1
ATOM 6577 O O . PRO C 1 213 ? 53.756 16.339 -22.713 1.00 39.83 212 PRO C O 1
ATOM 6581 N N . SER C 1 214 ? 52.033 17.794 -22.819 1.00 34.46 213 SER C N 1
ATOM 6582 C CA . SER C 1 214 ? 52.786 18.980 -22.407 1.00 34.37 213 SER C CA 1
ATOM 6583 C C . SER C 1 214 ? 53.620 18.812 -21.094 1.00 37.70 213 SER C C 1
ATOM 6584 O O . SER C 1 214 ? 54.790 19.198 -21.117 1.00 36.58 213 SER C O 1
ATOM 6587 N N . GLU C 1 215 ? 53.087 18.264 -19.990 1.00 36.36 214 GLU C N 1
ATOM 6588 C CA . GLU C 1 215 ? 53.897 18.222 -18.750 1.00 36.74 214 GLU C CA 1
ATOM 6589 C C . GLU C 1 215 ? 55.071 17.243 -18.874 1.00 39.96 214 GLU C C 1
ATOM 6590 O O . GLU C 1 215 ? 56.125 17.543 -18.308 1.00 40.03 214 GLU C O 1
ATOM 6596 N N . LEU C 1 216 ? 54.932 16.137 -19.650 1.00 35.09 215 LEU C N 1
ATOM 6597 C CA . LEU C 1 216 ? 56.030 15.194 -19.864 1.00 32.80 215 LEU C CA 1
ATOM 6598 C C . LEU C 1 216 ? 57.088 15.886 -20.715 1.00 37.48 215 LEU C C 1
ATOM 6599 O O . LEU C 1 216 ? 58.269 15.812 -20.359 1.00 38.10 215 LEU C O 1
ATOM 6604 N N . ILE C 1 217 ? 56.665 16.632 -21.776 1.00 32.70 216 ILE C N 1
ATOM 6605 C CA . ILE C 1 217 ? 57.576 17.362 -22.675 1.00 31.69 216 ILE C CA 1
ATOM 6606 C C . ILE C 1 217 ? 58.368 18.432 -21.870 1.00 38.55 216 ILE C C 1
ATOM 6607 O O . ILE C 1 217 ? 59.594 18.473 -21.965 1.00 39.27 216 ILE C O 1
ATOM 6612 N N . ALA C 1 218 ? 57.678 19.250 -21.061 1.00 35.88 217 ALA C N 1
ATOM 6613 C CA . ALA C 1 218 ? 58.290 20.282 -20.220 1.00 34.90 217 ALA C CA 1
ATOM 6614 C C . ALA C 1 218 ? 59.336 19.695 -19.271 1.00 38.25 217 ALA C C 1
ATOM 6615 O O . ALA C 1 218 ? 60.410 20.280 -19.091 1.00 37.99 217 ALA C O 1
ATOM 6617 N N . ALA C 1 219 ? 59.018 18.531 -18.674 1.00 33.55 218 ALA C N 1
ATOM 6618 C CA . ALA C 1 219 ? 59.871 17.838 -17.715 1.00 31.90 218 ALA C CA 1
ATOM 6619 C C . ALA C 1 219 ? 61.177 17.385 -18.355 1.00 35.21 218 ALA C C 1
ATOM 6620 O O . ALA C 1 219 ? 62.234 17.497 -17.715 1.00 37.35 218 ALA C O 1
ATOM 6630 N N . LYS C 1 221 ? 62.461 18.616 -21.291 1.00 26.98 220 LYS C N 1
ATOM 6631 C CA . LYS C 1 221 ? 63.162 19.835 -21.755 1.00 26.77 220 LYS C CA 1
ATOM 6632 C C . LYS C 1 221 ? 64.060 20.391 -20.644 1.00 33.95 220 LYS C C 1
ATOM 6633 O O . LYS C 1 221 ? 65.145 20.897 -20.941 1.00 34.57 220 LYS C O 1
ATOM 6639 N N . ARG C 1 222 ? 63.608 20.289 -19.363 1.00 32.52 221 ARG C N 1
ATOM 6640 C CA A ARG C 1 222 ? 64.386 20.764 -18.214 0.33 32.67 221 ARG C CA 1
ATOM 6641 C CA B ARG C 1 222 ? 64.372 20.746 -18.198 0.67 33.06 221 ARG C CA 1
ATOM 6642 C C . ARG C 1 222 ? 65.656 19.939 -18.051 1.00 35.52 221 ARG C C 1
ATOM 6643 O O . ARG C 1 222 ? 66.665 20.473 -17.594 1.00 36.48 221 ARG C O 1
ATOM 6658 N N . LYS C 1 223 ? 65.614 18.651 -18.439 1.00 29.44 222 LYS C N 1
ATOM 6659 C CA . LYS C 1 223 ? 66.773 17.777 -18.314 1.00 28.18 222 LYS C CA 1
ATOM 6660 C C . LYS C 1 223 ? 67.697 17.899 -19.537 1.00 34.04 222 LYS C C 1
ATOM 6661 O O . LYS C 1 223 ? 68.861 17.484 -19.429 1.00 34.88 222 LYS C O 1
ATOM 6667 N N . GLN C 1 224 ? 67.235 18.526 -20.654 1.00 29.38 223 GLN C N 1
ATOM 6668 C CA . GLN C 1 224 ? 68.061 18.708 -21.864 1.00 27.37 223 GLN C CA 1
ATOM 6669 C C . GLN C 1 224 ? 69.241 19.619 -21.582 1.00 31.74 223 GLN C C 1
ATOM 6670 O O . GLN C 1 224 ? 69.220 20.394 -20.616 1.00 32.01 223 GLN C O 1
ATOM 6676 N N . TRP C 1 225 ? 70.302 19.474 -22.391 1.00 28.86 224 TRP C N 1
ATOM 6677 C CA . TRP C 1 225 ? 71.528 20.235 -22.217 1.00 29.73 224 TRP C CA 1
ATOM 6678 C C . TRP C 1 225 ? 71.388 21.628 -22.783 1.00 37.10 224 TRP C C 1
ATOM 6679 O O . TRP C 1 225 ? 70.618 21.846 -23.710 1.00 39.13 224 TRP C O 1
ATOM 6690 N N . PHE C 1 226 ? 72.134 22.569 -22.231 1.00 34.57 225 PHE C N 1
ATOM 6691 C CA . PHE C 1 226 ? 72.140 23.934 -22.707 1.00 35.64 225 PHE C CA 1
ATOM 6692 C C . PHE C 1 226 ? 72.736 23.969 -24.108 1.00 40.23 225 PHE C C 1
ATOM 6693 O O . PHE C 1 226 ? 73.786 23.347 -24.330 1.00 39.87 225 PHE C O 1
ATOM 6701 N N . CYS C 1 227 ? 72.041 24.662 -25.060 1.00 36.93 226 CYS C N 1
ATOM 6702 C CA . CYS C 1 227 ? 72.459 24.812 -26.458 1.00 36.69 226 CYS C CA 1
ATOM 6703 C C . CYS C 1 227 ? 72.748 23.407 -27.072 1.00 37.34 226 CYS C C 1
ATOM 6704 O O . CYS C 1 227 ? 73.783 23.183 -27.712 1.00 36.51 226 CYS C O 1
ATOM 6707 N N . ASN C 1 228 ? 71.824 22.458 -26.825 1.00 31.62 227 ASN C N 1
ATOM 6708 C CA . ASN C 1 228 ? 71.898 21.069 -27.283 1.00 29.66 227 ASN C CA 1
ATOM 6709 C C . ASN C 1 228 ? 72.039 21.022 -28.820 1.00 31.97 227 ASN C C 1
ATOM 6710 O O . ASN C 1 228 ? 72.797 20.197 -29.344 1.00 31.46 227 ASN C O 1
ATOM 6715 N N . VAL C 1 229 ? 71.312 21.922 -29.532 1.00 27.87 228 VAL C N 1
ATOM 6716 C CA . VAL C 1 229 ? 71.363 22.040 -30.997 1.00 27.82 228 VAL C CA 1
ATOM 6717 C C . VAL C 1 229 ? 71.948 23.432 -31.348 1.00 34.26 228 VAL C C 1
ATOM 6718 O O . VAL C 1 229 ? 71.341 24.456 -31.070 1.00 34.52 228 VAL C O 1
ATOM 6722 N N . GLY C 1 230 ? 73.159 23.421 -31.891 1.00 31.76 229 GLY C N 1
ATOM 6723 C CA . GLY C 1 230 ? 73.927 24.600 -32.241 1.00 31.93 229 GLY C CA 1
ATOM 6724 C C . GLY C 1 230 ? 73.375 25.407 -33.385 1.00 35.33 229 GLY C C 1
ATOM 6725 O O . GLY C 1 230 ? 72.461 24.974 -34.095 1.00 34.79 229 GLY C O 1
ATOM 6726 N N . THR C 1 231 ? 73.977 26.584 -33.583 1.00 31.51 230 THR C N 1
ATOM 6727 C CA . THR C 1 231 ? 73.597 27.555 -34.592 1.00 31.99 230 THR C CA 1
ATOM 6728 C C . THR C 1 231 ? 73.658 26.971 -36.028 1.00 37.25 230 THR C C 1
ATOM 6729 O O . THR C 1 231 ? 72.759 27.277 -36.810 1.00 39.85 230 THR C O 1
ATOM 6733 N N . LEU C 1 232 ? 74.649 26.125 -36.366 1.00 31.85 231 LEU C N 1
ATOM 6734 C CA . LEU C 1 232 ? 74.735 25.552 -37.717 1.00 31.16 231 LEU C CA 1
ATOM 6735 C C . LEU C 1 232 ? 73.564 24.571 -37.997 1.00 35.40 231 LEU C C 1
ATOM 6736 O O . LEU C 1 232 ? 72.897 24.689 -39.030 1.00 33.52 231 LEU C O 1
ATOM 6741 N N . ASP C 1 233 ? 73.303 23.639 -37.061 1.00 33.23 232 ASP C N 1
ATOM 6742 C CA . ASP C 1 233 ? 72.223 22.664 -37.199 1.00 32.75 232 ASP C CA 1
ATOM 6743 C C . ASP C 1 233 ? 70.850 23.359 -37.194 1.00 34.99 232 ASP C C 1
ATOM 6744 O O . ASP C 1 233 ? 69.987 22.974 -37.995 1.00 33.98 232 ASP C O 1
ATOM 6749 N N . LEU C 1 234 ? 70.667 24.396 -36.341 1.00 29.94 233 LEU C N 1
ATOM 6750 C CA . LEU C 1 234 ? 69.417 25.154 -36.274 1.00 30.13 233 LEU C CA 1
ATOM 6751 C C . LEU C 1 234 ? 69.109 25.861 -37.602 1.00 34.98 233 LEU C C 1
ATOM 6752 O O . LEU C 1 234 ? 67.975 25.767 -38.066 1.00 37.48 233 LEU C O 1
ATOM 6757 N N . HIS C 1 235 ? 70.095 26.538 -38.230 1.00 29.64 234 HIS C N 1
ATOM 6758 C CA . HIS C 1 235 ? 69.858 27.232 -39.507 1.00 29.60 234 HIS C CA 1
ATOM 6759 C C . HIS C 1 235 ? 69.667 26.249 -40.632 1.00 33.91 234 HIS C C 1
ATOM 6760 O O . HIS C 1 235 ? 68.908 26.560 -41.549 1.00 36.86 234 HIS C O 1
ATOM 6767 N N . ALA C 1 236 ? 70.283 25.058 -40.545 1.00 28.42 235 ALA C N 1
ATOM 6768 C CA . ALA C 1 236 ? 70.100 23.992 -41.542 1.00 28.02 235 ALA C CA 1
ATOM 6769 C C . ALA C 1 236 ? 68.673 23.440 -41.460 1.00 34.28 235 ALA C C 1
ATOM 6770 O O . ALA C 1 236 ? 67.955 23.450 -42.468 1.00 36.52 235 ALA C O 1
ATOM 6772 N N . LEU C 1 237 ? 68.232 23.057 -40.244 1.00 29.37 236 LEU C N 1
ATOM 6773 C CA . LEU C 1 237 ? 66.890 22.549 -39.999 1.00 28.35 236 LEU C CA 1
ATOM 6774 C C . LEU C 1 237 ? 65.830 23.564 -40.452 1.00 34.13 236 LEU C C 1
ATOM 6775 O O . LEU C 1 237 ? 64.873 23.182 -41.126 1.00 33.62 236 LEU C O 1
ATOM 6780 N N . GLU C 1 238 ? 66.018 24.842 -40.112 1.00 31.49 237 GLU C N 1
ATOM 6781 C CA . GLU C 1 238 ? 65.090 25.895 -40.480 1.00 33.66 237 GLU C CA 1
ATOM 6782 C C . GLU C 1 238 ? 64.877 25.962 -41.999 1.00 42.48 237 GLU C C 1
ATOM 6783 O O . GLU C 1 238 ? 63.730 26.037 -42.439 1.00 43.29 237 GLU C O 1
ATOM 6789 N N . ALA C 1 239 ? 65.980 25.965 -42.787 1.00 40.75 238 ALA C N 1
ATOM 6790 C CA . ALA C 1 239 ? 65.944 26.029 -44.248 1.00 40.93 238 ALA C CA 1
ATOM 6791 C C . ALA C 1 239 ? 65.375 24.746 -44.835 1.00 44.12 238 ALA C C 1
ATOM 6792 O O . ALA C 1 239 ? 64.717 24.808 -45.879 1.00 45.78 238 ALA C O 1
ATOM 6794 N N . ALA C 1 240 ? 65.606 23.595 -44.166 1.00 37.26 239 ALA C N 1
ATOM 6795 C CA . ALA C 1 240 ? 65.099 22.297 -44.613 1.00 36.62 239 ALA C CA 1
ATOM 6796 C C . ALA C 1 240 ? 63.576 22.189 -44.500 1.00 45.47 239 ALA C C 1
ATOM 6797 O O . ALA C 1 240 ? 62.964 21.472 -45.285 1.00 47.36 239 ALA C O 1
ATOM 6799 N N . LEU C 1 241 ? 62.972 22.878 -43.520 1.00 43.84 240 LEU C N 1
ATOM 6800 C CA . LEU C 1 241 ? 61.531 22.881 -43.274 1.00 44.01 240 LEU C CA 1
ATOM 6801 C C . LEU C 1 241 ? 60.823 23.708 -44.321 1.00 52.57 240 LEU C C 1
ATOM 6802 O O . LEU C 1 241 ? 59.651 23.452 -44.593 1.00 54.22 240 LEU C O 1
ATOM 6807 N N . ASP C 1 242 ? 61.515 24.687 -44.921 1.00 51.34 241 ASP C N 1
ATOM 6808 C CA . ASP C 1 242 ? 60.940 25.476 -46.012 1.00 53.71 241 ASP C CA 1
ATOM 6809 C C . ASP C 1 242 ? 61.511 24.941 -47.359 1.00 59.95 241 ASP C C 1
ATOM 6810 O O . ASP C 1 242 ? 62.087 25.685 -48.149 1.00 61.35 241 ASP C O 1
ATOM 6815 N N . ASN C 1 243 ? 61.363 23.624 -47.598 1.00 56.81 242 ASN C N 1
ATOM 6816 C CA . ASN C 1 243 ? 61.922 22.922 -48.765 1.00 56.14 242 ASN C CA 1
ATOM 6817 C C . ASN C 1 243 ? 60.970 21.775 -49.189 1.00 58.65 242 ASN C C 1
ATOM 6818 O O . ASN C 1 243 ? 61.417 20.688 -49.573 1.00 56.63 242 ASN C O 1
ATOM 6823 N N . ASP C 1 244 ? 59.650 22.050 -49.143 1.00 55.59 243 ASP C N 1
ATOM 6824 C CA . ASP C 1 244 ? 58.611 21.072 -49.433 1.00 55.34 243 ASP C CA 1
ATOM 6825 C C . ASP C 1 244 ? 58.633 20.622 -50.911 1.00 56.61 243 ASP C C 1
ATOM 6826 O O . ASP C 1 244 ? 58.400 19.437 -51.166 1.00 55.68 243 ASP C O 1
ATOM 6831 N N . ARG C 1 245 ? 58.976 21.518 -51.854 1.00 50.62 244 ARG C N 1
ATOM 6832 C CA . ARG C 1 245 ? 59.009 21.192 -53.273 1.00 49.70 244 ARG C CA 1
ATOM 6833 C C . ARG C 1 245 ? 60.007 20.039 -53.537 1.00 48.03 244 ARG C C 1
ATOM 6834 O O . ARG C 1 245 ? 59.604 19.020 -54.095 1.00 48.15 244 ARG C O 1
ATOM 6842 N N . ALA C 1 246 ? 61.260 20.167 -53.078 1.00 40.94 245 ALA C N 1
ATOM 6843 C CA . ALA C 1 246 ? 62.307 19.146 -53.227 1.00 39.26 245 ALA C CA 1
ATOM 6844 C C . ALA C 1 246 ? 61.993 17.855 -52.441 1.00 44.62 245 ALA C C 1
ATOM 6845 O O . ALA C 1 246 ? 62.269 16.752 -52.926 1.00 46.42 245 ALA C O 1
ATOM 6847 N N . ARG C 1 247 ? 61.446 17.996 -51.225 1.00 39.21 246 ARG C N 1
ATOM 6848 C CA . ARG C 1 247 ? 61.107 16.886 -50.349 1.00 37.50 246 ARG C CA 1
ATOM 6849 C C . ARG C 1 247 ? 60.009 16.044 -50.994 1.00 42.30 246 ARG C C 1
ATOM 6850 O O . ARG C 1 247 ? 60.144 14.820 -51.027 1.00 42.72 246 ARG C O 1
ATOM 6858 N N . GLU C 1 248 ? 58.963 16.693 -51.565 1.00 37.91 247 GLU C N 1
ATOM 6859 C CA . GLU C 1 248 ? 57.866 15.981 -52.227 1.00 38.19 247 GLU C CA 1
ATOM 6860 C C . GLU C 1 248 ? 58.339 15.285 -53.505 1.00 41.88 247 GLU C C 1
ATOM 6861 O O . GLU C 1 248 ? 57.843 14.203 -53.816 1.00 42.69 247 GLU C O 1
ATOM 6867 N N . ALA C 1 249 ? 59.301 15.893 -54.229 1.00 36.33 248 ALA C N 1
ATOM 6868 C CA . ALA C 1 249 ? 59.855 15.323 -55.456 1.00 35.76 248 ALA C CA 1
ATOM 6869 C C . ALA C 1 249 ? 60.695 14.079 -55.130 1.00 39.89 248 ALA C C 1
ATOM 6870 O O . ALA C 1 249 ? 60.638 13.096 -55.875 1.00 39.73 248 ALA C O 1
ATOM 6872 N N . HIS C 1 250 ? 61.422 14.102 -53.981 1.00 36.04 249 HIS C N 1
ATOM 6873 C CA . HIS C 1 250 ? 62.222 12.977 -53.497 1.00 34.89 249 HIS C CA 1
ATOM 6874 C C . HIS C 1 250 ? 61.302 11.822 -53.064 1.00 40.15 249 HIS C C 1
ATOM 6875 O O . HIS C 1 250 ? 61.599 10.669 -53.378 1.00 40.19 249 HIS C O 1
ATOM 6882 N N . ILE C 1 251 ? 60.192 12.136 -52.371 1.00 37.10 250 ILE C N 1
ATOM 6883 C CA . ILE C 1 251 ? 59.219 11.142 -51.915 1.00 36.76 250 ILE C CA 1
ATOM 6884 C C . ILE C 1 251 ? 58.573 10.446 -53.146 1.00 42.13 250 ILE C C 1
ATOM 6885 O O . ILE C 1 251 ? 58.558 9.215 -53.218 1.00 42.33 250 ILE C O 1
ATOM 6890 N N . ALA C 1 252 ? 58.114 11.233 -54.122 1.00 38.88 251 ALA C N 1
ATOM 6891 C CA . ALA C 1 252 ? 57.465 10.743 -55.338 1.00 39.27 251 ALA C CA 1
ATOM 6892 C C . ALA C 1 252 ? 58.388 9.798 -56.132 1.00 43.10 251 ALA C C 1
ATOM 6893 O O . ALA C 1 252 ? 57.960 8.699 -56.523 1.00 42.37 251 ALA C O 1
ATOM 6895 N N . LYS C 1 253 ? 59.650 10.214 -56.323 1.00 39.65 252 LYS C N 1
ATOM 6896 C CA . LYS C 1 253 ? 60.680 9.457 -57.039 1.00 39.19 252 LYS C CA 1
ATOM 6897 C C . LYS C 1 253 ? 61.021 8.167 -56.265 1.00 40.01 252 LYS C C 1
ATOM 6898 O O . LYS C 1 253 ? 61.164 7.102 -56.879 1.00 38.68 252 LYS C O 1
ATOM 6904 N N . THR C 1 254 ? 61.103 8.250 -54.932 1.00 35.64 253 THR C N 1
ATOM 6905 C CA . THR C 1 254 ? 61.398 7.079 -54.105 1.00 35.34 253 THR C CA 1
ATOM 6906 C C . THR C 1 254 ? 60.275 6.031 -54.243 1.00 40.80 253 THR C C 1
ATOM 6907 O O . THR C 1 254 ? 60.590 4.855 -54.435 1.00 41.79 253 THR C O 1
ATOM 6911 N N . LEU C 1 255 ? 58.997 6.447 -54.201 1.00 36.15 254 LEU C N 1
ATOM 6912 C CA . LEU C 1 255 ? 57.878 5.507 -54.318 1.00 35.85 254 LEU C CA 1
ATOM 6913 C C . LEU C 1 255 ? 57.888 4.785 -55.669 1.00 39.88 254 LEU C C 1
ATOM 6914 O O . LEU C 1 255 ? 57.615 3.580 -55.722 1.00 39.96 254 LEU C O 1
ATOM 6919 N N . ALA C 1 256 ? 58.197 5.521 -56.752 1.00 36.48 255 ALA C N 1
ATOM 6920 C CA . ALA C 1 256 ? 58.237 5.015 -58.127 1.00 35.66 255 ALA C CA 1
ATOM 6921 C C . ALA C 1 256 ? 59.421 4.071 -58.329 1.00 41.62 255 ALA C C 1
ATOM 6922 O O . ALA C 1 256 ? 59.253 3.009 -58.938 1.00 42.33 255 ALA C O 1
ATOM 6924 N N . GLN C 1 257 ? 60.613 4.446 -57.813 1.00 38.37 256 GLN C N 1
ATOM 6925 C CA . GLN C 1 257 ? 61.819 3.615 -57.911 1.00 38.17 256 GLN C CA 1
ATOM 6926 C C . GLN C 1 257 ? 61.715 2.357 -57.002 1.00 41.21 256 GLN C C 1
ATOM 6927 O O . GLN C 1 257 ? 62.204 1.301 -57.398 1.00 42.50 256 GLN C O 1
ATOM 6933 N N . ARG C 1 258 ? 61.028 2.448 -55.838 1.00 34.99 257 ARG C N 1
ATOM 6934 C CA . ARG C 1 258 ? 60.785 1.305 -54.944 1.00 33.29 257 ARG C CA 1
ATOM 6935 C C . ARG C 1 258 ? 59.904 0.274 -55.667 1.00 38.96 257 ARG C C 1
ATOM 6936 O O . ARG C 1 258 ? 60.152 -0.926 -55.591 1.00 39.36 257 ARG C O 1
ATOM 6944 N N . ARG C 1 259 ? 58.909 0.759 -56.418 1.00 35.23 258 ARG C N 1
ATOM 6945 C CA . ARG C 1 259 ? 58.021 -0.085 -57.170 1.00 35.79 258 ARG C CA 1
ATOM 6946 C C . ARG C 1 259 ? 58.828 -0.771 -58.285 1.00 40.81 258 ARG C C 1
ATOM 6947 O O . ARG C 1 259 ? 58.718 -1.998 -58.437 1.00 41.06 258 ARG C O 1
ATOM 6955 N N . ARG C 1 260 ? 59.678 0.001 -59.015 1.00 36.98 259 ARG C N 1
ATOM 6956 C CA . ARG C 1 260 ? 60.532 -0.512 -60.100 1.00 36.96 259 ARG C CA 1
ATOM 6957 C C . ARG C 1 260 ? 61.454 -1.619 -59.582 1.00 40.75 259 ARG C C 1
ATOM 6958 O O . ARG C 1 260 ? 61.439 -2.714 -60.137 1.00 40.88 259 ARG C O 1
ATOM 6966 N N . VAL C 1 261 ? 62.227 -1.337 -58.522 1.00 37.71 260 VAL C N 1
ATOM 6967 C CA . VAL C 1 261 ? 63.206 -2.258 -57.938 1.00 37.71 260 VAL C CA 1
ATOM 6968 C C . VAL C 1 261 ? 62.504 -3.537 -57.421 1.00 42.87 260 VAL C C 1
ATOM 6969 O O . VAL C 1 261 ? 62.948 -4.635 -57.775 1.00 42.99 260 VAL C O 1
ATOM 6973 N N . ALA C 1 262 ? 61.399 -3.406 -56.677 1.00 40.48 261 ALA C N 1
ATOM 6974 C CA . ALA C 1 262 ? 60.649 -4.565 -56.156 1.00 41.55 261 ALA C CA 1
ATOM 6975 C C . ALA C 1 262 ? 60.130 -5.460 -57.293 1.00 48.01 261 ALA C C 1
ATOM 6976 O O . ALA C 1 262 ? 60.346 -6.674 -57.248 1.00 48.38 261 ALA C O 1
ATOM 6978 N N . ASP C 1 263 ? 59.497 -4.866 -58.328 1.00 45.52 262 ASP C N 1
ATOM 6979 C CA . ASP C 1 263 ? 58.948 -5.629 -59.454 1.00 46.34 262 ASP C CA 1
ATOM 6980 C C . ASP C 1 263 ? 60.054 -6.303 -60.274 1.00 48.84 262 ASP C C 1
ATOM 6981 O O . ASP C 1 263 ? 59.903 -7.474 -60.625 1.00 50.64 262 ASP C O 1
ATOM 6986 N N . ALA C 1 264 ? 61.161 -5.584 -60.560 1.00 42.58 263 ALA C N 1
ATOM 6987 C CA . ALA C 1 264 ? 62.293 -6.116 -61.340 1.00 41.52 263 ALA C CA 1
ATOM 6988 C C . ALA C 1 264 ? 62.988 -7.270 -60.614 1.00 45.87 263 ALA C C 1
ATOM 6989 O O . ALA C 1 264 ? 63.268 -8.279 -61.261 1.00 46.27 263 ALA C O 1
ATOM 6991 N N . LEU C 1 265 ? 63.232 -7.145 -59.275 1.00 40.83 264 LEU C N 1
ATOM 6992 C CA . LEU C 1 265 ? 63.874 -8.206 -58.499 1.00 39.96 264 LEU C CA 1
ATOM 6993 C C . LEU C 1 265 ? 62.982 -9.456 -58.438 1.00 46.34 264 LEU C C 1
ATOM 6994 O O . LEU C 1 265 ? 63.499 -10.562 -58.602 1.00 47.50 264 LEU C O 1
ATOM 6999 N N . ARG C 1 266 ? 61.648 -9.292 -58.278 1.00 42.82 265 ARG C N 1
ATOM 7000 C CA . ARG C 1 266 ? 60.720 -10.439 -58.241 1.00 43.09 265 ARG C CA 1
ATOM 7001 C C . ARG C 1 266 ? 60.694 -11.170 -59.596 1.00 49.03 265 ARG C C 1
ATOM 7002 O O . ARG C 1 266 ? 60.561 -12.398 -59.634 1.00 48.90 265 ARG C O 1
ATOM 7010 N N . GLY C 1 267 ? 60.860 -10.408 -60.675 1.00 46.35 266 GLY C N 1
ATOM 7011 C CA . GLY C 1 267 ? 60.933 -10.925 -62.037 1.00 47.20 266 GLY C CA 1
ATOM 7012 C C . GLY C 1 267 ? 62.235 -11.653 -62.304 1.00 51.23 266 GLY C C 1
ATOM 7013 O O . GLY C 1 267 ? 62.297 -12.476 -63.215 1.00 52.97 266 GLY C O 1
ATOM 7014 N N . LEU C 1 268 ? 63.289 -11.343 -61.515 1.00 45.83 267 LEU C N 1
ATOM 7015 C CA . LEU C 1 268 ? 64.599 -12.001 -61.567 1.00 45.10 267 LEU C CA 1
ATOM 7016 C C . LEU C 1 268 ? 64.609 -13.259 -60.651 1.00 49.29 267 LEU C C 1
ATOM 7017 O O . LEU C 1 268 ? 65.596 -14.006 -60.639 1.00 49.17 267 LEU C O 1
ATOM 7022 N N . GLY C 1 269 ? 63.517 -13.469 -59.908 1.00 44.96 268 GLY C N 1
ATOM 7023 C CA . GLY C 1 269 ? 63.348 -14.621 -59.029 1.00 44.95 268 GLY C CA 1
ATOM 7024 C C . GLY C 1 269 ? 63.602 -14.397 -57.549 1.00 46.97 268 GLY C C 1
ATOM 7025 O O . GLY C 1 269 ? 63.510 -15.348 -56.762 1.00 46.24 268 GLY C O 1
ATOM 7026 N N . TYR C 1 270 ? 63.929 -13.153 -57.150 1.00 42.01 269 TYR C N 1
ATOM 7027 C CA . TYR C 1 270 ? 64.173 -12.821 -55.746 1.00 40.40 269 TYR C CA 1
ATOM 7028 C C . TYR C 1 270 ? 62.843 -12.719 -54.978 1.00 44.42 269 TYR C C 1
ATOM 7029 O O . TYR C 1 270 ? 61.798 -12.440 -55.576 1.00 44.01 269 TYR C O 1
ATOM 7038 N N . ARG C 1 271 ? 62.877 -12.989 -53.660 1.00 41.23 270 ARG C N 1
ATOM 7039 C CA . ARG C 1 271 ? 61.688 -12.891 -52.810 1.00 41.10 270 ARG C CA 1
ATOM 7040 C C . ARG C 1 271 ? 61.825 -11.612 -52.000 1.00 43.74 270 ARG C C 1
ATOM 7041 O O . ARG C 1 271 ? 62.699 -11.489 -51.131 1.00 43.54 270 ARG C O 1
ATOM 7045 N N . VAL C 1 272 ? 61.020 -10.615 -52.388 1.00 39.15 271 VAL C N 1
ATOM 7046 C CA . VAL C 1 272 ? 61.030 -9.246 -51.866 1.00 36.62 271 VAL C CA 1
ATOM 7047 C C . VAL C 1 272 ? 59.772 -8.993 -51.075 1.00 42.14 271 VAL C C 1
ATOM 7048 O O . VAL C 1 272 ? 58.666 -9.249 -51.564 1.00 43.18 271 VAL C O 1
ATOM 7052 N N . ALA C 1 273 ? 59.938 -8.475 -49.859 1.00 39.12 272 ALA C N 1
ATOM 7053 C CA . ALA C 1 273 ? 58.835 -8.122 -48.967 1.00 39.37 272 ALA C CA 1
ATOM 7054 C C . ALA C 1 273 ? 58.229 -6.779 -49.341 1.00 46.63 272 ALA C C 1
ATOM 7055 O O . ALA C 1 273 ? 58.954 -5.898 -49.821 1.00 48.40 272 ALA C O 1
ATOM 7057 N N . SER C 1 274 ? 56.915 -6.590 -49.080 1.00 43.02 273 SER C N 1
ATOM 7058 C CA . SER C 1 274 ? 56.253 -5.300 -49.273 1.00 41.96 273 SER C CA 1
ATOM 7059 C C . SER C 1 274 ? 56.938 -4.247 -48.386 1.00 43.25 273 SER C C 1
ATOM 7060 O O . SER C 1 274 ? 57.554 -4.611 -47.381 1.00 41.92 273 SER C O 1
ATOM 7063 N N . SER C 1 275 ? 56.904 -2.966 -48.796 1.00 38.15 274 SER C N 1
ATOM 7064 C CA . SER C 1 275 ? 57.567 -1.909 -48.049 1.00 35.77 274 SER C CA 1
ATOM 7065 C C . SER C 1 275 ? 56.814 -0.608 -48.101 1.00 38.91 274 SER C C 1
ATOM 7066 O O . SER C 1 275 ? 56.360 -0.174 -49.158 1.00 39.63 274 SER C O 1
ATOM 7069 N N . GLU C 1 276 ? 56.784 0.060 -46.957 1.00 34.95 275 GLU C N 1
ATOM 7070 C CA . GLU C 1 276 ? 56.220 1.384 -46.782 1.00 34.74 275 GLU C CA 1
ATOM 7071 C C . GLU C 1 276 ? 57.346 2.382 -46.483 1.00 36.85 275 GLU C C 1
ATOM 7072 O O . GLU C 1 276 ? 57.059 3.491 -46.056 1.00 36.20 275 GLU C O 1
ATOM 7078 N N . ALA C 1 277 ? 58.623 1.995 -46.712 1.00 32.72 276 ALA C N 1
ATOM 7079 C CA . ALA C 1 277 ? 59.792 2.825 -46.416 1.00 31.74 276 ALA C CA 1
ATOM 7080 C C . ALA C 1 277 ? 60.620 3.120 -47.673 1.00 35.52 276 ALA C C 1
ATOM 7081 O O . ALA C 1 277 ? 60.090 2.998 -48.768 1.00 36.73 276 ALA C O 1
ATOM 7083 N N . ASN C 1 278 ? 61.888 3.566 -47.535 1.00 30.89 277 ASN C N 1
ATOM 7084 C CA . ASN C 1 278 ? 62.721 3.900 -48.704 1.00 30.49 277 ASN C CA 1
ATOM 7085 C C . ASN C 1 278 ? 63.736 2.784 -48.973 1.00 34.80 277 ASN C C 1
ATOM 7086 O O . ASN C 1 278 ? 64.866 3.031 -49.358 1.00 33.93 277 ASN C O 1
ATOM 7091 N N . PHE C 1 279 ? 63.301 1.543 -48.787 1.00 33.28 278 PHE C N 1
ATOM 7092 C CA . PHE C 1 279 ? 64.103 0.335 -48.928 1.00 32.16 278 PHE C CA 1
ATOM 7093 C C . PHE C 1 279 ? 63.220 -0.856 -49.134 1.00 35.04 278 PHE C C 1
ATOM 7094 O O . PHE C 1 279 ? 62.021 -0.765 -48.885 1.00 32.46 278 PHE C O 1
ATOM 7102 N N . VAL C 1 280 ? 63.822 -2.001 -49.504 1.00 32.87 279 VAL C N 1
ATOM 7103 C CA . VAL C 1 280 ? 63.103 -3.271 -49.643 1.00 32.55 279 VAL C CA 1
ATOM 7104 C C . VAL C 1 280 ? 63.907 -4.383 -48.942 1.00 34.86 279 VAL C C 1
ATOM 7105 O O . VAL C 1 280 ? 65.149 -4.413 -49.054 1.00 32.96 279 VAL C O 1
ATOM 7109 N N . LEU C 1 281 ? 63.192 -5.286 -48.207 1.00 29.54 280 LEU C N 1
ATOM 7110 C CA . LEU C 1 281 ? 63.822 -6.449 -47.580 1.00 27.94 280 LEU C CA 1
ATOM 7111 C C . LEU C 1 281 ? 63.764 -7.615 -48.567 1.00 34.68 280 LEU C C 1
ATOM 7112 O O . LEU C 1 281 ? 62.683 -7.932 -49.072 1.00 35.92 280 LEU C O 1
ATOM 7117 N N . VAL C 1 282 ? 64.935 -8.202 -48.899 1.00 31.45 281 VAL C N 1
ATOM 7118 C CA . VAL C 1 282 ? 65.053 -9.296 -49.870 1.00 31.62 281 VAL C CA 1
ATOM 7119 C C . VAL C 1 282 ? 65.640 -10.531 -49.181 1.00 39.16 281 VAL C C 1
ATOM 7120 O O . VAL C 1 282 ? 66.584 -10.397 -48.405 1.00 39.37 281 VAL C O 1
ATOM 7124 N N . GLU C 1 283 ? 65.091 -11.736 -49.466 1.00 37.35 282 GLU C N 1
ATOM 7125 C CA . GLU C 1 283 ? 65.596 -13.013 -48.937 1.00 35.59 282 GLU C CA 1
ATOM 7126 C C . GLU C 1 283 ? 66.950 -13.276 -49.527 1.00 40.09 282 GLU C C 1
ATOM 7127 O O . GLU C 1 283 ? 67.152 -13.054 -50.728 1.00 40.37 282 GLU C O 1
ATOM 7133 N N . ASN C 1 284 ? 67.891 -13.725 -48.689 1.00 36.31 283 ASN C N 1
ATOM 7134 C CA . ASN C 1 284 ? 69.254 -14.011 -49.115 1.00 34.79 283 ASN C CA 1
ATOM 7135 C C . ASN C 1 284 ? 69.792 -15.296 -48.450 1.00 39.03 283 ASN C C 1
ATOM 7136 O O . ASN C 1 284 ? 70.652 -15.239 -47.569 1.00 37.43 283 ASN C O 1
ATOM 7141 N N . ALA C 1 285 ? 69.338 -16.459 -48.914 1.00 37.40 284 ALA C N 1
ATOM 7142 C CA . ALA C 1 285 ? 69.806 -17.744 -48.365 1.00 37.74 284 ALA C CA 1
ATOM 7143 C C . ALA C 1 285 ? 71.323 -17.945 -48.583 1.00 42.82 284 ALA C C 1
ATOM 7144 O O . ALA C 1 285 ? 71.986 -18.579 -47.752 1.00 42.52 284 ALA C O 1
ATOM 7146 N N . ALA C 1 286 ? 71.867 -17.356 -49.670 1.00 39.98 285 ALA C N 1
ATOM 7147 C CA . ALA C 1 286 ? 73.270 -17.461 -50.075 1.00 39.88 285 ALA C CA 1
ATOM 7148 C C . ALA C 1 286 ? 74.227 -16.805 -49.054 1.00 44.06 285 ALA C C 1
ATOM 7149 O O . ALA C 1 286 ? 75.434 -17.067 -49.101 1.00 45.87 285 ALA C O 1
ATOM 7151 N N . GLY C 1 287 ? 73.685 -15.983 -48.154 1.00 38.37 286 GLY C N 1
ATOM 7152 C CA . GLY C 1 287 ? 74.426 -15.313 -47.094 1.00 37.38 286 GLY C CA 1
ATOM 7153 C C . GLY C 1 287 ? 75.436 -14.307 -47.584 1.00 44.17 286 GLY C C 1
ATOM 7154 O O . GLY C 1 287 ? 75.154 -13.536 -48.505 1.00 44.93 286 GLY C O 1
ATOM 7155 N N . GLU C 1 288 ? 76.643 -14.354 -46.989 1.00 41.91 287 GLU C N 1
ATOM 7156 C CA . GLU C 1 288 ? 77.800 -13.497 -47.276 1.00 40.39 287 GLU C CA 1
ATOM 7157 C C . GLU C 1 288 ? 78.195 -13.522 -48.764 1.00 45.38 287 GLU C C 1
ATOM 7158 O O . GLU C 1 288 ? 78.591 -12.478 -49.281 1.00 46.67 287 GLU C O 1
ATOM 7164 N N . ARG C 1 289 ? 78.073 -14.683 -49.453 1.00 41.37 288 ARG C N 1
ATOM 7165 C CA . ARG C 1 289 ? 78.404 -14.846 -50.879 1.00 41.11 288 ARG C CA 1
ATOM 7166 C C . ARG C 1 289 ? 77.813 -13.714 -51.734 1.00 44.72 288 ARG C C 1
ATOM 7167 O O . ARG C 1 289 ? 78.481 -13.228 -52.645 1.00 45.59 288 ARG C O 1
ATOM 7175 N N . THR C 1 290 ? 76.585 -13.279 -51.413 1.00 41.20 289 THR C N 1
ATOM 7176 C CA . THR C 1 290 ? 75.872 -12.219 -52.127 1.00 41.44 289 THR C CA 1
ATOM 7177 C C . THR C 1 290 ? 76.518 -10.850 -51.856 1.00 46.17 289 THR C C 1
ATOM 7178 O O . THR C 1 290 ? 76.758 -10.087 -52.793 1.00 44.49 289 THR C O 1
ATOM 7182 N N . LEU C 1 291 ? 76.773 -10.541 -50.575 1.00 44.25 290 LEU C N 1
ATOM 7183 C CA . LEU C 1 291 ? 77.368 -9.281 -50.142 1.00 43.80 290 LEU C CA 1
ATOM 7184 C C . LEU C 1 291 ? 78.758 -9.111 -50.759 1.00 48.25 290 LEU C C 1
ATOM 7185 O O . LEU C 1 291 ? 79.075 -8.032 -51.256 1.00 48.61 290 LEU C O 1
ATOM 7190 N N . ARG C 1 292 ? 79.552 -10.197 -50.783 1.00 44.49 291 ARG C N 1
ATOM 7191 C CA . ARG C 1 292 ? 80.900 -10.249 -51.351 1.00 44.43 291 ARG C CA 1
ATOM 7192 C C . ARG C 1 292 ? 80.831 -9.975 -52.870 1.00 48.95 291 ARG C C 1
ATOM 7193 O O . ARG C 1 292 ? 81.637 -9.194 -53.374 1.00 49.87 291 ARG C O 1
ATOM 7201 N N . PHE C 1 293 ? 79.835 -10.562 -53.568 1.00 44.88 292 PHE C N 1
ATOM 7202 C CA . PHE C 1 293 ? 79.577 -10.371 -55.003 1.00 45.08 292 PHE C CA 1
ATOM 7203 C C . PHE C 1 293 ? 79.261 -8.913 -55.319 1.00 48.56 292 PHE C C 1
ATOM 7204 O O . PHE C 1 293 ? 79.778 -8.369 -56.292 1.00 49.54 292 PHE C O 1
ATOM 7212 N N . LEU C 1 294 ? 78.386 -8.298 -54.518 1.00 43.52 293 LEU C N 1
ATOM 7213 C CA . LEU C 1 294 ? 77.978 -6.912 -54.687 1.00 42.15 293 LEU C CA 1
ATOM 7214 C C . LEU C 1 294 ? 79.149 -5.973 -54.375 1.00 45.75 293 LEU C C 1
ATOM 7215 O O . LEU C 1 294 ? 79.366 -5.039 -55.147 1.00 45.11 293 LEU C O 1
ATOM 7220 N N . ARG C 1 295 ? 79.947 -6.261 -53.312 1.00 42.34 294 ARG C N 1
ATOM 7221 C CA . ARG C 1 295 ? 81.112 -5.437 -52.957 1.00 42.53 294 ARG C CA 1
ATOM 7222 C C . ARG C 1 295 ? 82.169 -5.465 -54.066 1.00 48.61 294 ARG C C 1
ATOM 7223 O O . ARG C 1 295 ? 82.826 -4.448 -54.294 1.00 49.01 294 ARG C O 1
ATOM 7231 N N . GLU C 1 296 ? 82.315 -6.603 -54.772 1.00 45.70 295 GLU C N 1
ATOM 7232 C CA . GLU C 1 296 ? 83.242 -6.719 -55.906 1.00 47.13 295 GLU C CA 1
ATOM 7233 C C . GLU C 1 296 ? 82.827 -5.794 -57.030 1.00 49.72 295 GLU C C 1
ATOM 7234 O O . GLU C 1 296 ? 83.681 -5.326 -57.788 1.00 50.65 295 GLU C O 1
ATOM 7240 N N . ARG C 1 297 ? 81.515 -5.511 -57.121 1.00 42.75 296 ARG C N 1
ATOM 7241 C CA . ARG C 1 297 ? 80.951 -4.666 -58.164 1.00 41.71 296 ARG C CA 1
ATOM 7242 C C . ARG C 1 297 ? 80.688 -3.260 -57.651 1.00 42.20 296 ARG C C 1
ATOM 7243 O O . ARG C 1 297 ? 80.022 -2.475 -58.313 1.00 43.86 296 ARG C O 1
ATOM 7251 N N . GLY C 1 298 ? 81.273 -2.934 -56.520 1.00 35.43 297 GLY C N 1
ATOM 7252 C CA . GLY C 1 298 ? 81.150 -1.608 -55.930 1.00 34.88 297 GLY C CA 1
ATOM 7253 C C . GLY C 1 298 ? 79.782 -1.206 -55.416 1.00 38.04 297 GLY C C 1
ATOM 7254 O O . GLY C 1 298 ? 79.489 -0.011 -55.336 1.00 38.45 297 GLY C O 1
ATOM 7255 N N . ILE C 1 299 ? 78.951 -2.182 -55.045 1.00 33.44 298 ILE C N 1
ATOM 7256 C CA . ILE C 1 299 ? 77.630 -1.923 -54.480 1.00 32.11 298 ILE C CA 1
ATOM 7257 C C . ILE C 1 299 ? 77.648 -2.365 -53.014 1.00 39.88 298 ILE C C 1
ATOM 7258 O O . ILE C 1 299 ? 78.048 -3.480 -52.689 1.00 41.77 298 ILE C O 1
ATOM 7263 N N . GLN C 1 300 ? 77.188 -1.482 -52.143 1.00 36.78 299 GLN C N 1
ATOM 7264 C CA . GLN C 1 300 ? 77.093 -1.702 -50.712 1.00 35.35 299 GLN C CA 1
ATOM 7265 C C . GLN C 1 300 ? 75.607 -1.737 -50.330 1.00 40.13 299 GLN C C 1
ATOM 7266 O O . GLN C 1 300 ? 74.892 -0.752 -50.562 1.00 41.43 299 GLN C O 1
ATOM 7272 N N . VAL C 1 301 ? 75.123 -2.896 -49.844 1.00 34.75 300 VAL C N 1
ATOM 7273 C CA . VAL C 1 301 ? 73.759 -3.070 -49.322 1.00 32.46 300 VAL C CA 1
ATOM 7274 C C . VAL C 1 301 ? 73.922 -3.364 -47.804 1.00 33.41 300 VAL C C 1
ATOM 7275 O O . VAL C 1 301 ? 75.057 -3.452 -47.339 1.00 31.52 300 VAL C O 1
ATOM 7279 N N . LYS C 1 302 ? 72.810 -3.506 -47.046 1.00 29.37 301 LYS C N 1
ATOM 7280 C CA . LYS C 1 302 ? 72.823 -3.783 -45.605 1.00 27.62 301 LYS C CA 1
ATOM 7281 C C . LYS C 1 302 ? 72.448 -5.245 -45.311 1.00 32.55 301 LYS C C 1
ATOM 7282 O O . LYS C 1 302 ? 71.460 -5.750 -45.850 1.00 31.75 301 LYS C O 1
ATOM 7288 N N . ASP C 1 303 ? 73.241 -5.910 -44.439 1.00 30.26 302 ASP C N 1
ATOM 7289 C CA . ASP C 1 303 ? 72.981 -7.263 -43.944 1.00 30.41 302 ASP C CA 1
ATOM 7290 C C . ASP C 1 303 ? 71.939 -7.146 -42.836 1.00 34.92 302 ASP C C 1
ATOM 7291 O O . ASP C 1 303 ? 72.231 -6.571 -41.784 1.00 34.38 302 ASP C O 1
ATOM 7296 N N . ALA C 1 304 ? 70.714 -7.660 -43.074 1.00 32.26 303 ALA C N 1
ATOM 7297 C CA . ALA C 1 304 ? 69.610 -7.551 -42.120 1.00 31.60 303 ALA C CA 1
ATOM 7298 C C . ALA C 1 304 ? 69.824 -8.449 -40.871 1.00 35.48 303 ALA C C 1
ATOM 7299 O O . ALA C 1 304 ? 68.984 -8.431 -39.968 1.00 35.88 303 ALA C O 1
ATOM 7301 N N . GLY C 1 305 ? 70.960 -9.161 -40.810 1.00 31.78 304 GLY C N 1
ATOM 7302 C CA . GLY C 1 305 ? 71.368 -9.977 -39.670 1.00 32.05 304 GLY C CA 1
ATOM 7303 C C . GLY C 1 305 ? 71.562 -9.099 -38.445 1.00 37.81 304 GLY C C 1
ATOM 7304 O O . GLY C 1 305 ? 71.367 -9.541 -37.308 1.00 38.54 304 GLY C O 1
ATOM 7305 N N . GLN C 1 306 ? 71.876 -7.808 -38.687 1.00 33.55 305 GLN C N 1
ATOM 7306 C CA . GLN C 1 306 ? 72.080 -6.753 -37.697 1.00 31.88 305 GLN C CA 1
ATOM 7307 C C . GLN C 1 306 ? 70.839 -6.547 -36.868 1.00 34.44 305 GLN C C 1
ATOM 7308 O O . GLN C 1 306 ? 70.935 -6.128 -35.714 1.00 34.05 305 GLN C O 1
ATOM 7314 N N . PHE C 1 307 ? 69.664 -6.811 -37.481 1.00 30.32 306 PHE C N 1
ATOM 7315 C CA . PHE C 1 307 ? 68.338 -6.616 -36.895 1.00 28.26 306 PHE C CA 1
ATOM 7316 C C . PHE C 1 307 ? 67.671 -7.958 -36.516 1.00 31.79 306 PHE C C 1
ATOM 7317 O O . PHE C 1 307 ? 66.529 -7.950 -36.090 1.00 30.70 306 PHE C O 1
ATOM 7325 N N . GLY C 1 308 ? 68.400 -9.067 -36.614 1.00 29.33 307 GLY C N 1
ATOM 7326 C CA . GLY C 1 308 ? 67.916 -10.389 -36.240 1.00 30.59 307 GLY C CA 1
ATOM 7327 C C . GLY C 1 308 ? 67.329 -11.167 -37.397 1.00 39.46 307 GLY C C 1
ATOM 7328 O O . GLY C 1 308 ? 66.832 -12.290 -37.220 1.00 41.22 307 GLY C O 1
ATOM 7329 N N . LEU C 1 309 ? 67.357 -10.564 -38.593 1.00 36.63 308 LEU C N 1
ATOM 7330 C CA . LEU C 1 309 ? 66.859 -11.192 -39.809 1.00 37.25 308 LEU C CA 1
ATOM 7331 C C . LEU C 1 309 ? 68.017 -11.649 -40.673 1.00 43.79 308 LEU C C 1
ATOM 7332 O O . LEU C 1 309 ? 68.264 -11.084 -41.750 1.00 43.91 308 LEU C O 1
ATOM 7337 N N . HIS C 1 310 ? 68.718 -12.696 -40.204 1.00 40.96 309 HIS C N 1
ATOM 7338 C CA . HIS C 1 310 ? 69.846 -13.280 -40.921 1.00 42.22 309 HIS C CA 1
ATOM 7339 C C . HIS C 1 310 ? 69.373 -13.847 -42.230 1.00 47.43 309 HIS C C 1
ATOM 7340 O O . HIS C 1 310 ? 68.192 -14.217 -42.342 1.00 48.50 309 HIS C O 1
ATOM 7347 N N . HIS C 1 311 ? 70.272 -13.892 -43.224 1.00 41.80 310 HIS C N 1
ATOM 7348 C CA . HIS C 1 311 ? 69.987 -14.430 -44.545 1.00 41.79 310 HIS C CA 1
ATOM 7349 C C . HIS C 1 311 ? 68.837 -13.637 -45.226 1.00 43.67 310 HIS C C 1
ATOM 7350 O O . HIS C 1 311 ? 67.949 -14.183 -45.892 1.00 43.04 310 HIS C O 1
ATOM 7357 N N . HIS C 1 312 ? 68.940 -12.322 -45.072 1.00 38.48 311 HIS C N 1
ATOM 7358 C CA . HIS C 1 312 ? 68.127 -11.256 -45.643 1.00 37.03 311 HIS C CA 1
ATOM 7359 C C . HIS C 1 312 ? 69.025 -10.050 -45.903 1.00 38.50 311 HIS C C 1
ATOM 7360 O O . HIS C 1 312 ? 70.009 -9.846 -45.177 1.00 37.26 311 HIS C O 1
ATOM 7367 N N . ILE C 1 313 ? 68.694 -9.248 -46.913 1.00 32.72 312 ILE C N 1
ATOM 7368 C CA . ILE C 1 313 ? 69.433 -8.017 -47.171 1.00 31.67 312 ILE C CA 1
ATOM 7369 C C . ILE C 1 313 ? 68.413 -6.879 -47.288 1.00 36.07 312 ILE C C 1
ATOM 7370 O O . ILE C 1 313 ? 67.298 -7.080 -47.784 1.00 35.89 312 ILE C O 1
ATOM 7375 N N . ARG C 1 314 ? 68.787 -5.702 -46.781 1.00 32.42 313 ARG C N 1
ATOM 7376 C CA . ARG C 1 314 ? 67.962 -4.501 -46.858 1.00 31.77 313 ARG C CA 1
ATOM 7377 C C . ARG C 1 314 ? 68.608 -3.600 -47.893 1.00 35.67 313 ARG C C 1
ATOM 7378 O O . ARG C 1 314 ? 69.739 -3.126 -47.702 1.00 35.73 313 ARG C O 1
ATOM 7386 N N . ILE C 1 315 ? 67.939 -3.450 -49.027 1.00 31.33 314 ILE C N 1
ATOM 7387 C CA . ILE C 1 315 ? 68.426 -2.639 -50.149 1.00 30.02 314 ILE C CA 1
ATOM 7388 C C . ILE C 1 315 ? 67.727 -1.274 -50.119 1.00 35.15 314 ILE C C 1
ATOM 7389 O O . ILE C 1 315 ? 66.503 -1.223 -50.227 1.00 35.34 314 ILE C O 1
ATOM 7394 N N . SER C 1 316 ? 68.483 -0.175 -49.976 1.00 31.43 315 SER C N 1
ATOM 7395 C CA . SER C 1 316 ? 67.887 1.166 -49.985 1.00 30.18 315 SER C CA 1
ATOM 7396 C C . SER C 1 316 ? 67.526 1.579 -51.401 1.00 36.14 315 SER C C 1
ATOM 7397 O O . SER C 1 316 ? 68.112 1.070 -52.357 1.00 37.63 315 SER C O 1
ATOM 7400 N N . ILE C 1 317 ? 66.562 2.489 -51.541 1.00 31.45 316 ILE C N 1
ATOM 7401 C CA . ILE C 1 317 ? 66.208 3.024 -52.836 1.00 31.11 316 ILE C CA 1
ATOM 7402 C C . ILE C 1 317 ? 67.002 4.329 -53.010 1.00 37.27 316 ILE C C 1
ATOM 7403 O O . ILE C 1 317 ? 66.924 5.224 -52.166 1.00 37.29 316 ILE C O 1
ATOM 7408 N N . GLY C 1 318 ? 67.786 4.401 -54.080 1.00 35.03 317 GLY C N 1
ATOM 7409 C CA . GLY C 1 318 ? 68.567 5.587 -54.418 1.00 35.70 317 GLY C CA 1
ATOM 7410 C C . GLY C 1 318 ? 68.123 6.228 -55.728 1.00 41.02 317 GLY C C 1
ATOM 7411 O O . GLY C 1 318 ? 67.000 5.973 -56.195 1.00 40.61 317 GLY C O 1
ATOM 7412 N N . ARG C 1 319 ? 69.007 7.072 -56.330 1.00 38.73 318 ARG C N 1
ATOM 7413 C CA A ARG C 1 319 ? 68.743 7.724 -57.613 0.50 40.26 318 ARG C CA 1
ATOM 7414 C CA B ARG C 1 319 ? 68.719 7.730 -57.613 0.50 39.83 318 ARG C CA 1
ATOM 7415 C C . ARG C 1 319 ? 68.525 6.656 -58.690 1.00 45.41 318 ARG C C 1
ATOM 7416 O O . ARG C 1 319 ? 68.977 5.520 -58.510 1.00 44.81 318 ARG C O 1
ATOM 7431 N N . GLU C 1 320 ? 67.832 7.002 -59.799 1.00 44.05 319 GLU C N 1
ATOM 7432 C CA . GLU C 1 320 ? 67.564 6.068 -60.895 1.00 44.52 319 GLU C CA 1
ATOM 7433 C C . GLU C 1 320 ? 68.846 5.312 -61.316 1.00 46.91 319 GLU C C 1
ATOM 7434 O O . GLU C 1 320 ? 68.826 4.089 -61.397 1.00 46.04 319 GLU C O 1
ATOM 7440 N N . GLU C 1 321 ? 69.956 6.024 -61.508 1.00 43.97 320 GLU C N 1
ATOM 7441 C CA . GLU C 1 321 ? 71.232 5.436 -61.927 1.00 45.00 320 GLU C CA 1
ATOM 7442 C C . GLU C 1 321 ? 71.818 4.519 -60.845 1.00 47.93 320 GLU C C 1
ATOM 7443 O O . GLU C 1 321 ? 72.601 3.636 -61.187 1.00 48.95 320 GLU C O 1
ATOM 7449 N N . ASP C 1 322 ? 71.479 4.734 -59.554 1.00 42.91 321 ASP C N 1
ATOM 7450 C CA . ASP C 1 322 ? 71.975 3.890 -58.457 1.00 41.89 321 ASP C CA 1
ATOM 7451 C C . ASP C 1 322 ? 71.268 2.540 -58.514 1.00 43.36 321 ASP C C 1
ATOM 7452 O O . ASP C 1 322 ? 71.900 1.494 -58.422 1.00 42.91 321 ASP C O 1
ATOM 7457 N N . ASN C 1 323 ? 69.957 2.578 -58.737 1.00 38.62 322 ASN C N 1
ATOM 7458 C CA . ASN C 1 323 ? 69.099 1.407 -58.824 1.00 37.86 322 ASN C CA 1
ATOM 7459 C C . ASN C 1 323 ? 69.365 0.652 -60.145 1.00 43.49 322 ASN C C 1
ATOM 7460 O O . ASN C 1 323 ? 69.251 -0.584 -60.175 1.00 44.33 322 ASN C O 1
ATOM 7465 N N . ASP C 1 324 ? 69.776 1.373 -61.210 1.00 39.41 323 ASP C N 1
ATOM 7466 C CA . ASP C 1 324 ? 70.127 0.749 -62.490 1.00 40.79 323 ASP C CA 1
ATOM 7467 C C . ASP C 1 324 ? 71.276 -0.252 -62.292 1.00 44.54 323 ASP C C 1
ATOM 7468 O O . ASP C 1 324 ? 71.222 -1.382 -62.784 1.00 45.42 323 ASP C O 1
ATOM 7473 N N . ARG C 1 325 ? 72.281 0.170 -61.515 1.00 39.17 324 ARG C N 1
ATOM 7474 C CA . ARG C 1 325 ? 73.487 -0.582 -61.194 1.00 37.83 324 ARG C CA 1
ATOM 7475 C C . ARG C 1 325 ? 73.184 -1.783 -60.293 1.00 40.81 324 ARG C C 1
ATOM 7476 O O . ARG C 1 325 ? 73.689 -2.881 -60.564 1.00 38.89 324 ARG C O 1
ATOM 7484 N N . LEU C 1 326 ? 72.357 -1.581 -59.240 1.00 37.39 325 LEU C N 1
ATOM 7485 C CA . LEU C 1 326 ? 71.960 -2.666 -58.354 1.00 36.88 325 LEU C CA 1
ATOM 7486 C C . LEU C 1 326 ? 71.228 -3.750 -59.125 1.00 40.48 325 LEU C C 1
ATOM 7487 O O . LEU C 1 326 ? 71.576 -4.931 -58.996 1.00 40.55 325 LEU C O 1
ATOM 7492 N N . LEU C 1 327 ? 70.211 -3.356 -59.904 1.00 36.16 326 LEU C N 1
ATOM 7493 C CA . LEU C 1 327 ? 69.419 -4.318 -60.681 1.00 36.75 326 LEU C CA 1
ATOM 7494 C C . LEU C 1 327 ? 70.287 -5.085 -61.700 1.00 42.31 326 LEU C C 1
ATOM 7495 O O . LEU C 1 327 ? 70.094 -6.289 -61.851 1.00 43.79 326 LEU C O 1
ATOM 7500 N N . ALA C 1 328 ? 71.266 -4.422 -62.335 1.00 38.18 327 ALA C N 1
ATOM 7501 C CA . ALA C 1 328 ? 72.146 -5.062 -63.326 1.00 38.44 327 ALA C CA 1
ATOM 7502 C C . ALA C 1 328 ? 73.040 -6.117 -62.650 1.00 45.78 327 ALA C C 1
ATOM 7503 O O . ALA C 1 328 ? 73.210 -7.213 -63.203 1.00 47.25 327 ALA C O 1
ATOM 7505 N N . ALA C 1 329 ? 73.562 -5.804 -61.423 1.00 41.45 328 ALA C N 1
ATOM 7506 C CA . ALA C 1 329 ? 74.411 -6.707 -60.643 1.00 40.14 328 ALA C CA 1
ATOM 7507 C C . ALA C 1 329 ? 73.634 -7.931 -60.168 1.00 43.54 328 ALA C C 1
ATOM 7508 O O . ALA C 1 329 ? 74.149 -9.041 -60.297 1.00 44.57 328 ALA C O 1
ATOM 7510 N N . LEU C 1 330 ? 72.401 -7.740 -59.617 1.00 37.41 329 LEU C N 1
ATOM 7511 C CA . LEU C 1 330 ? 71.606 -8.863 -59.119 1.00 35.54 329 LEU C CA 1
ATOM 7512 C C . LEU C 1 330 ? 70.964 -9.620 -60.297 1.00 40.23 329 LEU C C 1
ATOM 7513 O O . LEU C 1 330 ? 70.604 -10.786 -60.133 1.00 40.41 329 LEU C O 1
ATOM 7518 N N . ALA C 1 331 ? 70.864 -9.001 -61.487 1.00 37.80 330 ALA C N 1
ATOM 7519 C CA . ALA C 1 331 ? 70.409 -9.749 -62.661 1.00 39.16 330 ALA C CA 1
ATOM 7520 C C . ALA C 1 331 ? 71.495 -10.769 -63.013 1.00 45.56 330 ALA C C 1
ATOM 7521 O O . ALA C 1 331 ? 71.186 -11.940 -63.209 1.00 47.78 330 ALA C O 1
ATOM 7523 N N . GLU C 1 332 ? 72.777 -10.333 -62.969 1.00 41.04 331 GLU C N 1
ATOM 7524 C CA . GLU C 1 332 ? 73.966 -11.144 -63.216 1.00 42.16 331 GLU C CA 1
ATOM 7525 C C . GLU C 1 332 ? 74.072 -12.272 -62.173 1.00 51.57 331 GLU C C 1
ATOM 7526 O O . GLU C 1 332 ? 74.335 -13.421 -62.542 1.00 54.66 331 GLU C O 1
ATOM 7532 N N . TYR C 1 333 ? 73.836 -11.952 -60.890 1.00 48.24 332 TYR C N 1
ATOM 7533 C CA . TYR C 1 333 ? 73.905 -12.896 -59.780 1.00 47.88 332 TYR C CA 1
ATOM 7534 C C . TYR C 1 333 ? 72.813 -13.981 -59.862 1.00 55.67 332 TYR C C 1
ATOM 7535 O O . TYR C 1 333 ? 73.083 -15.105 -59.431 1.00 55.88 332 TYR C O 1
ATOM 7544 N N . SER C 1 334 ? 71.612 -13.681 -60.438 1.00 54.93 333 SER C N 1
ATOM 7545 C CA . SER C 1 334 ? 70.514 -14.668 -60.540 1.00 56.07 333 SER C CA 1
ATOM 7546 C C . SER C 1 334 ? 70.831 -15.777 -61.596 1.00 63.28 333 SER C C 1
ATOM 7547 O O . SER C 1 334 ? 70.044 -16.724 -61.747 1.00 64.03 333 SER C O 1
ATOM 7550 N N . ASP C 1 335 ? 71.998 -15.682 -62.272 1.00 60.87 334 ASP C N 1
ATOM 7551 C CA . ASP C 1 335 ? 72.491 -16.676 -63.224 1.00 95.98 334 ASP C CA 1
ATOM 7552 C C . ASP C 1 335 ? 73.552 -17.561 -62.557 1.00 140.23 334 ASP C C 1
ATOM 7553 O O . ASP C 1 335 ? 73.294 -18.727 -62.254 1.00 106.58 334 ASP C O 1
ATOM 7558 N N . ALA D 1 18 ? 73.355 46.153 -30.395 1.00 51.98 17 ALA D N 1
ATOM 7559 C CA . ALA D 1 18 ? 73.629 46.210 -28.951 1.00 51.88 17 ALA D CA 1
ATOM 7560 C C . ALA D 1 18 ? 75.023 45.611 -28.597 1.00 52.53 17 ALA D C 1
ATOM 7561 O O . ALA D 1 18 ? 75.426 44.647 -29.230 1.00 52.35 17 ALA D O 1
ATOM 7563 N N . VAL D 1 19 ? 75.762 46.209 -27.617 1.00 46.63 18 VAL D N 1
ATOM 7564 C CA . VAL D 1 19 ? 77.098 45.770 -27.157 1.00 45.26 18 VAL D CA 1
ATOM 7565 C C . VAL D 1 19 ? 76.928 44.627 -26.153 1.00 48.69 18 VAL D C 1
ATOM 7566 O O . VAL D 1 19 ? 76.593 44.875 -24.989 1.00 47.78 18 VAL D O 1
ATOM 7570 N N . CYS D 1 20 ? 77.129 43.381 -26.586 1.00 45.48 19 CYS D N 1
ATOM 7571 C CA . CYS D 1 20 ? 76.907 42.293 -25.637 1.00 44.85 19 CYS D CA 1
ATOM 7572 C C . CYS D 1 20 ? 78.220 41.882 -24.986 1.00 44.15 19 CYS D C 1
ATOM 7573 O O . CYS D 1 20 ? 79.094 41.308 -25.645 1.00 43.45 19 CYS D O 1
ATOM 7576 N N . LEU D 1 21 ? 78.307 42.159 -23.661 1.00 36.65 20 LEU D N 1
ATOM 7577 C CA . LEU D 1 21 ? 79.420 41.870 -22.765 1.00 35.13 20 LEU D CA 1
ATOM 7578 C C . LEU D 1 21 ? 78.908 41.065 -21.545 1.00 40.18 20 LEU D C 1
ATOM 7579 O O . LEU D 1 21 ? 79.301 41.304 -20.385 1.00 40.08 20 LEU D O 1
ATOM 7584 N N . ALA D 1 22 ? 78.027 40.105 -21.820 1.00 35.98 21 ALA D N 1
ATOM 7585 C CA . ALA D 1 22 ? 77.377 39.352 -20.779 1.00 35.61 21 ALA D CA 1
ATOM 7586 C C . ALA D 1 22 ? 77.573 37.847 -20.913 1.00 39.40 21 ALA D C 1
ATOM 7587 O O . ALA D 1 22 ? 77.229 37.153 -19.956 1.00 39.70 21 ALA D O 1
ATOM 7589 N N . PHE D 1 23 ? 78.097 37.319 -22.040 1.00 34.65 22 PHE D N 1
ATOM 7590 C CA . PHE D 1 23 ? 78.196 35.859 -22.140 1.00 33.92 22 PHE D CA 1
ATOM 7591 C C . PHE D 1 23 ? 79.607 35.360 -22.410 1.00 39.86 22 PHE D C 1
ATOM 7592 O O . PHE D 1 23 ? 79.751 34.173 -22.682 1.00 41.90 22 PHE D O 1
ATOM 7600 N N . ASN D 1 24 ? 80.642 36.193 -22.238 1.00 37.10 23 ASN D N 1
ATOM 7601 C CA . ASN D 1 24 ? 82.058 35.801 -22.371 1.00 37.21 23 ASN D CA 1
ATOM 7602 C C . ASN D 1 24 ? 82.361 35.177 -23.750 1.00 40.15 23 ASN D C 1
ATOM 7603 O O . ASN D 1 24 ? 83.225 34.307 -23.853 1.00 41.48 23 ASN D O 1
ATOM 7608 N N . GLU D 1 25 ? 81.681 35.644 -24.796 1.00 34.06 24 GLU D N 1
ATOM 7609 C CA . GLU D 1 25 ? 81.880 35.150 -26.148 1.00 33.65 24 GLU D CA 1
ATOM 7610 C C . GLU D 1 25 ? 83.163 35.726 -26.781 1.00 40.37 24 GLU D C 1
ATOM 7611 O O . GLU D 1 25 ? 83.617 36.816 -26.395 1.00 40.43 24 GLU D O 1
ATOM 7617 N N . ASN D 1 26 ? 83.743 34.985 -27.772 1.00 36.13 25 ASN D N 1
ATOM 7618 C CA . ASN D 1 26 ? 84.855 35.478 -28.590 1.00 34.74 25 ASN D CA 1
ATOM 7619 C C . ASN D 1 26 ? 84.257 36.529 -29.526 1.00 38.30 25 ASN D C 1
ATOM 7620 O O . ASN D 1 26 ? 83.342 36.178 -30.269 1.00 37.23 25 ASN D O 1
ATOM 7625 N N . PRO D 1 27 ? 84.671 37.821 -29.460 1.00 36.85 26 PRO D N 1
ATOM 7626 C CA . PRO D 1 27 ? 83.993 38.865 -30.267 1.00 36.22 26 PRO D CA 1
ATOM 7627 C C . PRO D 1 27 ? 84.482 38.985 -31.718 1.00 40.97 26 PRO D C 1
ATOM 7628 O O . PRO D 1 27 ? 83.874 39.717 -32.506 1.00 42.46 26 PRO D O 1
ATOM 7632 N N . GLU D 1 28 ? 85.579 38.288 -32.067 1.00 35.90 27 GLU D N 1
ATOM 7633 C CA . GLU D 1 28 ? 86.189 38.344 -33.393 1.00 34.39 27 GLU D CA 1
ATOM 7634 C C . GLU D 1 28 ? 85.333 37.659 -34.440 1.00 38.98 27 GLU D C 1
ATOM 7635 O O . GLU D 1 28 ? 84.480 36.826 -34.137 1.00 36.49 27 GLU D O 1
ATOM 7641 N N . ALA D 1 29 ? 85.597 38.023 -35.702 1.00 38.35 28 ALA D N 1
ATOM 7642 C CA . ALA D 1 29 ? 84.967 37.462 -36.884 1.00 36.56 28 ALA D CA 1
ATOM 7643 C C . ALA D 1 29 ? 85.443 36.031 -37.056 1.00 39.50 28 ALA D C 1
ATOM 7644 O O . ALA D 1 29 ? 86.585 35.720 -36.686 1.00 38.49 28 ALA D O 1
ATOM 7646 N N . VAL D 1 30 ? 84.565 35.150 -37.558 1.00 36.29 29 VAL D N 1
ATOM 7647 C CA . VAL D 1 30 ? 84.902 33.744 -37.791 1.00 35.14 29 VAL D CA 1
ATOM 7648 C C . VAL D 1 30 ? 85.901 33.682 -38.975 1.00 40.58 29 VAL D C 1
ATOM 7649 O O . VAL D 1 30 ? 85.637 34.251 -40.035 1.00 40.68 29 VAL D O 1
ATOM 7653 N N . GLU D 1 31 ? 87.063 33.042 -38.764 1.00 37.22 30 GLU D N 1
ATOM 7654 C CA . GLU D 1 31 ? 88.118 32.932 -39.774 1.00 36.88 30 GLU D CA 1
ATOM 7655 C C . GLU D 1 31 ? 87.599 32.311 -41.078 1.00 39.81 30 GLU D C 1
ATOM 7656 O O . GLU D 1 31 ? 86.771 31.399 -41.036 1.00 38.47 30 GLU D O 1
ATOM 7662 N N . PRO D 1 32 ? 88.083 32.810 -42.248 1.00 37.16 31 PRO D N 1
ATOM 7663 C CA . PRO D 1 32 ? 87.586 32.304 -43.542 1.00 35.65 31 PRO D CA 1
ATOM 7664 C C . PRO D 1 32 ? 87.763 30.800 -43.735 1.00 37.16 31 PRO D C 1
ATOM 7665 O O . PRO D 1 32 ? 86.852 30.166 -44.283 1.00 36.16 31 PRO D O 1
ATOM 7669 N N . ARG D 1 33 ? 88.911 30.230 -43.314 1.00 32.71 32 ARG D N 1
ATOM 7670 C CA . ARG D 1 33 ? 89.153 28.792 -43.498 1.00 32.92 32 ARG D CA 1
ATOM 7671 C C . ARG D 1 33 ? 88.139 27.952 -42.709 1.00 34.58 32 ARG D C 1
ATOM 7672 O O . ARG D 1 33 ? 87.735 26.890 -43.182 1.00 34.13 32 ARG D O 1
ATOM 7680 N N . VAL D 1 34 ? 87.677 28.463 -41.561 1.00 30.47 33 VAL D N 1
ATOM 7681 C CA . VAL D 1 34 ? 86.675 27.795 -40.722 1.00 29.30 33 VAL D CA 1
ATOM 7682 C C . VAL D 1 34 ? 85.337 27.833 -41.469 1.00 32.82 33 VAL D C 1
ATOM 7683 O O . VAL D 1 34 ? 84.724 26.784 -41.614 1.00 32.96 33 VAL D O 1
ATOM 7687 N N . GLN D 1 35 ? 84.936 29.010 -41.995 1.00 28.93 34 GLN D N 1
ATOM 7688 C CA . GLN D 1 35 ? 83.688 29.185 -42.750 1.00 29.14 34 GLN D CA 1
ATOM 7689 C C . GLN D 1 35 ? 83.669 28.323 -44.022 1.00 34.35 34 GLN D C 1
ATOM 7690 O O . GLN D 1 35 ? 82.633 27.712 -44.328 1.00 35.43 34 GLN D O 1
ATOM 7696 N N . ALA D 1 36 ? 84.798 28.257 -44.750 1.00 29.73 35 ALA D N 1
ATOM 7697 C CA . ALA D 1 36 ? 84.928 27.462 -45.979 1.00 28.55 35 ALA D CA 1
ATOM 7698 C C . ALA D 1 36 ? 84.744 25.970 -45.678 1.00 34.08 35 ALA D C 1
ATOM 7699 O O . ALA D 1 36 ? 84.027 25.290 -46.413 1.00 36.03 35 ALA D O 1
ATOM 7701 N N . ALA D 1 37 ? 85.335 25.470 -44.580 1.00 29.60 36 ALA D N 1
ATOM 7702 C CA . ALA D 1 37 ? 85.187 24.064 -44.192 1.00 29.16 36 ALA D CA 1
ATOM 7703 C C . ALA D 1 37 ? 83.713 23.720 -43.938 1.00 35.88 36 ALA D C 1
ATOM 7704 O O . ALA D 1 37 ? 83.273 22.628 -44.332 1.00 38.02 36 ALA D O 1
ATOM 7706 N N . ILE D 1 38 ? 82.944 24.667 -43.331 1.00 30.96 37 ILE D N 1
ATOM 7707 C CA . ILE D 1 38 ? 81.519 24.503 -43.042 1.00 30.23 37 ILE D CA 1
ATOM 7708 C C . ILE D 1 38 ? 80.751 24.466 -44.387 1.00 36.33 37 ILE D C 1
ATOM 7709 O O . ILE D 1 38 ? 79.967 23.540 -44.607 1.00 36.33 37 ILE D O 1
ATOM 7714 N N . ALA D 1 39 ? 81.043 25.408 -45.305 1.00 33.72 38 ALA D N 1
ATOM 7715 C CA . ALA D 1 39 ? 80.392 25.500 -46.623 1.00 33.61 38 ALA D CA 1
ATOM 7716 C C . ALA D 1 39 ? 80.572 24.210 -47.456 1.00 38.43 38 ALA D C 1
ATOM 7717 O O . ALA D 1 39 ? 79.688 23.831 -48.229 1.00 39.23 38 ALA D O 1
ATOM 7719 N N . ALA D 1 40 ? 81.727 23.560 -47.309 1.00 34.14 39 ALA D N 1
ATOM 7720 C CA . ALA D 1 40 ? 82.052 22.342 -48.022 1.00 33.91 39 ALA D CA 1
ATOM 7721 C C . ALA D 1 40 ? 81.326 21.138 -47.390 1.00 43.30 39 ALA D C 1
ATOM 7722 O O . ALA D 1 40 ? 80.837 20.257 -48.118 1.00 46.71 39 ALA D O 1
ATOM 7724 N N . ALA D 1 41 ? 81.220 21.110 -46.048 1.00 37.33 40 ALA D N 1
ATOM 7725 C CA . ALA D 1 41 ? 80.501 20.037 -45.373 1.00 36.58 40 ALA D CA 1
ATOM 7726 C C . ALA D 1 41 ? 78.999 20.118 -45.653 1.00 39.31 40 ALA D C 1
ATOM 7727 O O . ALA D 1 41 ? 78.327 19.095 -45.642 1.00 38.85 40 ALA D O 1
ATOM 7729 N N . ALA D 1 42 ? 78.481 21.334 -45.918 1.00 36.17 41 ALA D N 1
ATOM 7730 C CA . ALA D 1 42 ? 77.067 21.602 -46.181 1.00 35.52 41 ALA D CA 1
ATOM 7731 C C . ALA D 1 42 ? 76.549 20.791 -47.383 1.00 40.05 41 ALA D C 1
ATOM 7732 O O . ALA D 1 42 ? 75.378 20.406 -47.401 1.00 41.50 41 ALA D O 1
ATOM 7734 N N . ALA D 1 43 ? 77.410 20.484 -48.346 1.00 34.52 42 ALA D N 1
ATOM 7735 C CA . ALA D 1 43 ? 77.020 19.737 -49.548 1.00 34.14 42 ALA D CA 1
ATOM 7736 C C . ALA D 1 43 ? 76.843 18.212 -49.281 1.00 37.54 42 ALA D C 1
ATOM 7737 O O . ALA D 1 43 ? 76.407 17.478 -50.175 1.00 36.50 42 ALA D O 1
ATOM 7739 N N . ARG D 1 44 ? 77.207 17.741 -48.069 1.00 34.55 43 ARG D N 1
ATOM 7740 C CA . ARG D 1 44 ? 77.160 16.320 -47.706 1.00 34.14 43 ARG D CA 1
ATOM 7741 C C . ARG D 1 44 ? 76.401 16.064 -46.396 1.00 37.38 43 ARG D C 1
ATOM 7742 O O . ARG D 1 44 ? 76.566 14.992 -45.815 1.00 38.23 43 ARG D O 1
ATOM 7750 N N . ILE D 1 45 ? 75.512 16.986 -45.979 1.00 33.22 44 ILE D N 1
ATOM 7751 C CA . ILE D 1 45 ? 74.735 16.842 -44.730 1.00 32.18 44 ILE D CA 1
ATOM 7752 C C . ILE D 1 45 ? 73.693 15.706 -44.867 1.00 37.78 44 ILE D C 1
ATOM 7753 O O . ILE D 1 45 ? 73.155 15.282 -43.850 1.00 38.66 44 ILE D O 1
ATOM 7758 N N . ASN D 1 46 ? 73.461 15.182 -46.095 1.00 32.96 45 ASN D N 1
ATOM 7759 C CA . ASN D 1 46 ? 72.515 14.095 -46.357 1.00 33.12 45 ASN D CA 1
ATOM 7760 C C . ASN D 1 46 ? 73.101 12.714 -46.019 1.00 37.19 45 ASN D C 1
ATOM 7761 O O . ASN D 1 46 ? 72.365 11.717 -46.054 1.00 37.31 45 ASN D O 1
ATOM 7766 N N . ARG D 1 47 ? 74.413 12.654 -45.702 1.00 32.19 46 ARG D N 1
ATOM 7767 C CA . ARG D 1 47 ? 75.123 11.412 -45.400 1.00 31.51 46 ARG D CA 1
ATOM 7768 C C . ARG D 1 47 ? 75.663 11.402 -43.974 1.00 37.43 46 ARG D C 1
ATOM 7769 O O . ARG D 1 47 ? 76.123 12.445 -43.485 1.00 36.89 46 ARG D O 1
ATOM 7777 N N . TYR D 1 48 ? 75.686 10.218 -43.338 1.00 35.03 47 TYR D N 1
ATOM 7778 C CA . TYR D 1 48 ? 76.256 10.071 -41.991 1.00 35.87 47 TYR D CA 1
ATOM 7779 C C . TYR D 1 48 ? 77.787 10.340 -42.034 1.00 40.04 47 TYR D C 1
ATOM 7780 O O . TYR D 1 48 ? 78.445 9.891 -42.981 1.00 38.73 47 TYR D O 1
ATOM 7789 N N . PRO D 1 49 ? 78.357 11.109 -41.056 1.00 36.38 48 PRO D N 1
ATOM 7790 C CA . PRO D 1 49 ? 79.797 11.441 -41.124 1.00 36.32 48 PRO D CA 1
ATOM 7791 C C . PRO D 1 49 ? 80.675 10.289 -40.588 1.00 42.99 48 PRO D C 1
ATOM 7792 O O . PRO D 1 49 ? 81.432 10.448 -39.606 1.00 44.79 48 PRO D O 1
ATOM 7796 N N . PHE D 1 50 ? 80.582 9.118 -41.247 1.00 37.95 49 PHE D N 1
ATOM 7797 C CA . PHE D 1 50 ? 81.283 7.911 -40.825 1.00 37.73 49 PHE D CA 1
ATOM 7798 C C . PHE D 1 50 ? 82.801 8.037 -40.936 1.00 43.95 49 PHE D C 1
ATOM 7799 O O . PHE D 1 50 ? 83.516 7.391 -40.166 1.00 44.69 49 PHE D O 1
ATOM 7807 N N . ASP D 1 51 ? 83.298 8.833 -41.880 1.00 41.72 50 ASP D N 1
ATOM 7808 C CA . ASP D 1 51 ? 84.741 8.999 -42.015 1.00 41.89 50 ASP D CA 1
ATOM 7809 C C . ASP D 1 51 ? 85.219 10.234 -41.241 1.00 43.23 50 ASP D C 1
ATOM 7810 O O . ASP D 1 51 ? 86.317 10.194 -40.681 1.00 44.67 50 ASP D O 1
ATOM 7815 N N . ALA D 1 52 ? 84.391 11.289 -41.163 1.00 35.70 51 ALA D N 1
ATOM 7816 C CA . ALA D 1 52 ? 84.735 12.528 -40.476 1.00 34.67 51 ALA D CA 1
ATOM 7817 C C . ALA D 1 52 ? 84.831 12.378 -38.934 1.00 37.03 51 ALA D C 1
ATOM 7818 O O . ALA D 1 52 ? 85.713 13.002 -38.346 1.00 35.29 51 ALA D O 1
ATOM 7820 N N . GLU D 1 53 ? 83.954 11.585 -38.282 1.00 34.85 52 GLU D N 1
ATOM 7821 C CA . GLU D 1 53 ? 83.990 11.429 -36.815 1.00 35.19 52 GLU D CA 1
ATOM 7822 C C . GLU D 1 53 ? 85.369 10.854 -36.346 1.00 38.42 52 GLU D C 1
ATOM 7823 O O . GLU D 1 53 ? 86.012 11.535 -35.540 1.00 36.07 52 GLU D O 1
ATOM 7829 N N . PRO D 1 54 ? 85.873 9.672 -36.844 1.00 35.32 53 PRO D N 1
ATOM 7830 C CA . PRO D 1 54 ? 87.197 9.191 -36.382 1.00 34.61 53 PRO D CA 1
ATOM 7831 C C . PRO D 1 54 ? 88.353 10.124 -36.745 1.00 35.88 53 PRO D C 1
ATOM 7832 O O . PRO D 1 54 ? 89.311 10.215 -35.981 1.00 35.69 53 PRO D O 1
ATOM 7836 N N . ARG D 1 55 ? 88.252 10.817 -37.885 1.00 30.19 54 ARG D N 1
ATOM 7837 C CA . ARG D 1 55 ? 89.278 11.742 -38.351 1.00 29.28 54 ARG D CA 1
ATOM 7838 C C . ARG D 1 55 ? 89.419 12.943 -37.384 1.00 34.47 54 ARG D C 1
ATOM 7839 O O . ARG D 1 55 ? 90.549 13.334 -37.056 1.00 35.79 54 ARG D O 1
ATOM 7847 N N . VAL D 1 56 ? 88.288 13.514 -36.930 1.00 29.78 55 VAL D N 1
ATOM 7848 C CA . VAL D 1 56 ? 88.291 14.653 -36.007 1.00 29.23 55 VAL D CA 1
ATOM 7849 C C . VAL D 1 56 ? 88.784 14.175 -34.612 1.00 32.09 55 VAL D C 1
ATOM 7850 O O . VAL D 1 56 ? 89.525 14.912 -33.941 1.00 34.16 55 VAL D O 1
ATOM 7862 N N . ARG D 1 58 ? 91.050 11.906 -33.991 1.00 24.54 57 ARG D N 1
ATOM 7863 C CA . ARG D 1 58 ? 92.493 11.843 -34.177 1.00 24.66 57 ARG D CA 1
ATOM 7864 C C . ARG D 1 58 ? 93.102 13.227 -34.218 1.00 31.56 57 ARG D C 1
ATOM 7865 O O . ARG D 1 58 ? 94.208 13.417 -33.706 1.00 34.14 57 ARG D O 1
ATOM 7873 N N . LYS D 1 59 ? 92.394 14.193 -34.843 1.00 26.66 58 LYS D N 1
ATOM 7874 C CA . LYS D 1 59 ? 92.847 15.583 -34.910 1.00 26.83 58 LYS D CA 1
ATOM 7875 C C . LYS D 1 59 ? 92.904 16.196 -33.496 1.00 32.79 58 LYS D C 1
ATOM 7876 O O . LYS D 1 59 ? 93.866 16.892 -33.174 1.00 35.53 58 LYS D O 1
ATOM 7882 N N . LEU D 1 60 ? 91.902 15.899 -32.651 1.00 27.78 59 LEU D N 1
ATOM 7883 C CA . LEU D 1 60 ? 91.832 16.342 -31.258 1.00 26.90 59 LEU D CA 1
ATOM 7884 C C . LEU D 1 60 ? 93.002 15.782 -30.462 1.00 31.85 59 LEU D C 1
ATOM 7885 O O . LEU D 1 60 ? 93.636 16.510 -29.689 1.00 31.36 59 LEU D O 1
ATOM 7890 N N . ALA D 1 61 ? 93.308 14.488 -30.690 1.00 29.91 60 ALA D N 1
ATOM 7891 C CA . ALA D 1 61 ? 94.403 13.753 -30.057 1.00 30.03 60 ALA D CA 1
ATOM 7892 C C . ALA D 1 61 ? 95.752 14.404 -30.385 1.00 35.47 60 ALA D C 1
ATOM 7893 O O . ALA D 1 61 ? 96.594 14.559 -29.488 1.00 37.10 60 ALA D O 1
ATOM 7895 N N . GLU D 1 62 ? 95.924 14.834 -31.652 1.00 31.61 61 GLU D N 1
ATOM 7896 C CA . GLU D 1 62 ? 97.102 15.546 -32.129 1.00 32.79 61 GLU D CA 1
ATOM 7897 C C . GLU D 1 62 ? 97.238 16.906 -31.454 1.00 34.52 61 GLU D C 1
ATOM 7898 O O . GLU D 1 62 ? 98.305 17.247 -30.924 1.00 35.37 61 GLU D O 1
ATOM 7904 N N . HIS D 1 63 ? 96.144 17.673 -31.483 1.00 27.87 62 HIS D N 1
ATOM 7905 C CA . HIS D 1 63 ? 96.073 19.013 -30.948 1.00 27.27 62 HIS D CA 1
ATOM 7906 C C . HIS D 1 63 ? 96.427 19.042 -29.453 1.00 31.76 62 HIS D C 1
ATOM 7907 O O . HIS D 1 63 ? 97.251 19.868 -29.045 1.00 32.80 62 HIS D O 1
ATOM 7914 N N . PHE D 1 64 ? 95.850 18.130 -28.651 1.00 27.49 63 PHE D N 1
ATOM 7915 C CA . PHE D 1 64 ? 96.083 18.138 -27.207 1.00 27.54 63 PHE D CA 1
ATOM 7916 C C . PHE D 1 64 ? 97.267 17.231 -26.799 1.00 32.07 63 PHE D C 1
ATOM 7917 O O . PHE D 1 64 ? 97.599 17.153 -25.610 1.00 31.86 63 PHE D O 1
ATOM 7925 N N . SER D 1 65 ? 97.933 16.616 -27.790 1.00 29.52 64 SER D N 1
ATOM 7926 C CA . SER D 1 65 ? 99.122 15.772 -27.639 1.00 30.40 64 SER D CA 1
ATOM 7927 C C . SER D 1 65 ? 98.881 14.675 -26.579 1.00 35.79 64 SER D C 1
ATOM 7928 O O . SER D 1 65 ? 99.672 14.494 -25.638 1.00 37.35 64 SER D O 1
ATOM 7931 N N . CYS D 1 66 ? 97.791 13.926 -26.760 1.00 29.59 65 CYS D N 1
ATOM 7932 C CA . CYS D 1 66 ? 97.461 12.832 -25.855 1.00 28.62 65 CYS D CA 1
ATOM 7933 C C . CYS D 1 66 ? 96.892 11.676 -26.660 1.00 34.33 65 CYS D C 1
ATOM 7934 O O . CYS D 1 66 ? 96.470 11.910 -27.794 1.00 35.88 65 CYS D O 1
ATOM 7937 N N . PRO D 1 67 ? 96.799 10.442 -26.122 1.00 30.05 66 PRO D N 1
ATOM 7938 C CA . PRO D 1 67 ? 96.151 9.362 -26.900 1.00 29.33 66 PRO D CA 1
ATOM 7939 C C . PRO D 1 67 ? 94.646 9.581 -27.004 1.00 31.42 66 PRO D C 1
ATOM 7940 O O . PRO D 1 67 ? 94.044 10.150 -26.086 1.00 31.81 66 PRO D O 1
ATOM 7944 N N . GLU D 1 68 ? 94.034 9.106 -28.093 1.00 26.55 67 GLU D N 1
ATOM 7945 C CA . GLU D 1 68 ? 92.597 9.248 -28.345 1.00 25.66 67 GLU D CA 1
ATOM 7946 C C . GLU D 1 68 ? 91.788 8.520 -27.248 1.00 30.70 67 GLU D C 1
ATOM 7947 O O . GLU D 1 68 ? 90.637 8.883 -26.967 1.00 31.72 67 GLU D O 1
ATOM 7953 N N . ASP D 1 69 ? 92.418 7.529 -26.605 1.00 26.39 68 ASP D N 1
ATOM 7954 C CA . ASP D 1 69 ? 91.847 6.722 -25.524 1.00 26.03 68 ASP D CA 1
ATOM 7955 C C . ASP D 1 69 ? 91.634 7.556 -24.234 1.00 31.33 68 ASP D C 1
ATOM 7956 O O . ASP D 1 69 ? 90.884 7.125 -23.354 1.00 31.72 68 ASP D O 1
ATOM 7961 N N . ASN D 1 70 ? 92.275 8.740 -24.137 1.00 26.79 69 ASN D N 1
ATOM 7962 C CA . ASN D 1 70 ? 92.182 9.575 -22.945 1.00 27.36 69 ASN D CA 1
ATOM 7963 C C . ASN D 1 70 ? 91.330 10.828 -23.146 1.00 30.55 69 ASN D C 1
ATOM 7964 O O . ASN D 1 70 ? 91.302 11.663 -22.235 1.00 30.37 69 ASN D O 1
ATOM 7969 N N . LEU D 1 71 ? 90.612 10.951 -24.283 1.00 25.18 70 LEU D N 1
ATOM 7970 C CA . LEU D 1 71 ? 89.770 12.124 -24.509 1.00 24.52 70 LEU D CA 1
ATOM 7971 C C . LEU D 1 71 ? 88.408 11.731 -25.069 1.00 29.94 70 LEU D C 1
ATOM 7972 O O . LEU D 1 71 ? 88.286 10.725 -25.779 1.00 31.87 70 LEU D O 1
ATOM 7985 N N . LEU D 1 73 ? 84.851 13.777 -26.853 1.00 22.79 72 LEU D N 1
ATOM 7986 C CA . LEU D 1 73 ? 84.207 14.962 -27.436 1.00 22.64 72 LEU D CA 1
ATOM 7987 C C . LEU D 1 73 ? 82.800 15.031 -26.876 1.00 25.85 72 LEU D C 1
ATOM 7988 O O . LEU D 1 73 ? 82.079 14.030 -26.916 1.00 26.19 72 LEU D O 1
ATOM 7993 N N . VAL D 1 74 ? 82.432 16.169 -26.274 1.00 21.49 73 VAL D N 1
ATOM 7994 C CA . VAL D 1 74 ? 81.146 16.282 -25.571 1.00 20.23 73 VAL D CA 1
ATOM 7995 C C . VAL D 1 74 ? 80.385 17.554 -25.968 1.00 27.06 73 VAL D C 1
ATOM 7996 O O . VAL D 1 74 ? 80.973 18.527 -26.444 1.00 27.09 73 VAL D O 1
ATOM 8000 N N . ARG D 1 75 ? 79.070 17.539 -25.725 1.00 26.65 74 ARG D N 1
ATOM 8001 C CA . ARG D 1 75 ? 78.187 18.681 -25.933 1.00 28.48 74 ARG D CA 1
ATOM 8002 C C . ARG D 1 75 ? 78.282 19.621 -24.711 1.00 34.22 74 ARG D C 1
ATOM 8003 O O . ARG D 1 75 ? 77.322 19.738 -23.924 1.00 34.92 74 ARG D O 1
ATOM 8011 N N . GLY D 1 76 ? 79.465 20.219 -24.532 1.00 29.23 75 GLY D N 1
ATOM 8012 C CA . GLY D 1 76 ? 79.741 21.145 -23.443 1.00 28.69 75 GLY D CA 1
ATOM 8013 C C . GLY D 1 76 ? 79.860 20.552 -22.055 1.00 32.84 75 GLY D C 1
ATOM 8014 O O . GLY D 1 76 ? 79.869 19.321 -21.870 1.00 33.62 75 GLY D O 1
ATOM 8015 N N . ILE D 1 77 ? 79.938 21.452 -21.060 1.00 27.78 76 ILE D N 1
ATOM 8016 C CA . ILE D 1 77 ? 80.103 21.096 -19.650 1.00 26.43 76 ILE D CA 1
ATOM 8017 C C . ILE D 1 77 ? 78.841 20.327 -19.119 1.00 32.96 76 ILE D C 1
ATOM 8018 O O . ILE D 1 77 ? 79.016 19.491 -18.224 1.00 33.12 76 ILE D O 1
ATOM 8023 N N . ASP D 1 78 ? 77.623 20.528 -19.699 1.00 30.80 77 ASP D N 1
ATOM 8024 C CA . ASP D 1 78 ? 76.432 19.787 -19.249 1.00 31.58 77 ASP D CA 1
ATOM 8025 C C . ASP D 1 78 ? 76.591 18.293 -19.519 1.00 36.11 77 ASP D C 1
ATOM 8026 O O . ASP D 1 78 ? 76.396 17.507 -18.583 1.00 35.61 77 ASP D O 1
ATOM 8031 N N . GLU D 1 79 ? 76.995 17.893 -20.764 1.00 32.65 78 GLU D N 1
ATOM 8032 C CA . GLU D 1 79 ? 77.207 16.467 -21.065 1.00 31.59 78 GLU D CA 1
ATOM 8033 C C . GLU D 1 79 ? 78.322 15.915 -20.217 1.00 35.16 78 GLU D C 1
ATOM 8034 O O . GLU D 1 79 ? 78.212 14.816 -19.680 1.00 36.10 78 GLU D O 1
ATOM 8040 N N . CYS D 1 80 ? 79.385 16.679 -20.096 1.00 31.42 79 CYS D N 1
ATOM 8041 C CA . CYS D 1 80 ? 80.566 16.324 -19.312 1.00 31.79 79 CYS D CA 1
ATOM 8042 C C . CYS D 1 80 ? 80.183 15.970 -17.843 1.00 35.34 79 CYS D C 1
ATOM 8043 O O . CYS D 1 80 ? 80.547 14.894 -17.353 1.00 34.65 79 CYS D O 1
ATOM 8046 N N . PHE D 1 81 ? 79.430 16.872 -17.170 1.00 30.48 80 PHE D N 1
ATOM 8047 C CA . PHE D 1 81 ? 79.026 16.691 -15.786 1.00 30.14 80 PHE D CA 1
ATOM 8048 C C . PHE D 1 81 ? 78.118 15.467 -15.647 1.00 34.70 80 PHE D C 1
ATOM 8049 O O . PHE D 1 81 ? 78.276 14.700 -14.692 1.00 33.87 80 PHE D O 1
ATOM 8057 N N . ASP D 1 82 ? 77.171 15.290 -16.588 1.00 31.16 81 ASP D N 1
ATOM 8058 C CA . ASP D 1 82 ? 76.229 14.179 -16.557 1.00 30.50 81 ASP D CA 1
ATOM 8059 C C . ASP D 1 82 ? 76.922 12.834 -16.705 1.00 31.75 81 ASP D C 1
ATOM 8060 O O . ASP D 1 82 ? 76.655 11.940 -15.908 1.00 33.81 81 ASP D O 1
ATOM 8065 N N . ARG D 1 83 ? 77.791 12.683 -17.707 1.00 25.29 82 ARG D N 1
ATOM 8066 C CA . ARG D 1 83 ? 78.399 11.387 -17.982 1.00 25.47 82 ARG D CA 1
ATOM 8067 C C . ARG D 1 83 ? 79.399 11.015 -16.857 1.00 31.58 82 ARG D C 1
ATOM 8068 O O . ARG D 1 83 ? 79.437 9.830 -16.493 1.00 32.61 82 ARG D O 1
ATOM 8076 N N . ILE D 1 84 ? 80.080 12.016 -16.217 1.00 27.48 83 ILE D N 1
ATOM 8077 C CA . ILE D 1 84 ? 80.978 11.755 -15.071 1.00 26.57 83 ILE D CA 1
ATOM 8078 C C . ILE D 1 84 ? 80.154 11.353 -13.831 1.00 31.33 83 ILE D C 1
ATOM 8079 O O . ILE D 1 84 ? 80.454 10.329 -13.201 1.00 33.45 83 ILE D O 1
ATOM 8084 N N . SER D 1 85 ? 79.113 12.138 -13.501 1.00 25.96 84 SER D N 1
ATOM 8085 C CA . SER D 1 85 ? 78.295 11.893 -12.315 1.00 25.87 84 SER D CA 1
ATOM 8086 C C . SER D 1 85 ? 77.554 10.544 -12.400 1.00 31.31 84 SER D C 1
ATOM 8087 O O . SER D 1 85 ? 77.375 9.900 -11.366 1.00 31.29 84 SER D O 1
ATOM 8090 N N . ALA D 1 86 ? 77.160 10.097 -13.620 1.00 28.12 85 ALA D N 1
ATOM 8091 C CA . ALA D 1 86 ? 76.505 8.792 -13.823 1.00 27.26 85 ALA D CA 1
ATOM 8092 C C . ALA D 1 86 ? 77.442 7.615 -13.426 1.00 30.97 85 ALA D C 1
ATOM 8093 O O . ALA D 1 86 ? 76.951 6.536 -13.078 1.00 31.96 85 ALA D O 1
ATOM 8095 N N . GLU D 1 87 ? 78.773 7.844 -13.435 1.00 24.80 86 GLU D N 1
ATOM 8096 C CA . GLU D 1 87 ? 79.751 6.820 -13.082 1.00 24.80 86 GLU D CA 1
ATOM 8097 C C . GLU D 1 87 ? 80.095 6.846 -11.579 1.00 29.12 86 GLU D C 1
ATOM 8098 O O . GLU D 1 87 ? 80.651 5.859 -11.075 1.00 29.12 86 GLU D O 1
ATOM 8104 N N . PHE D 1 88 ? 79.785 7.962 -10.869 1.00 24.35 87 PHE D N 1
ATOM 8105 C CA . PHE D 1 88 ? 80.076 8.123 -9.439 1.00 24.37 87 PHE D CA 1
ATOM 8106 C C . PHE D 1 88 ? 78.850 8.570 -8.654 1.00 29.59 87 PHE D C 1
ATOM 8107 O O . PHE D 1 88 ? 78.976 9.357 -7.708 1.00 30.39 87 PHE D O 1
ATOM 8115 N N . SER D 1 89 ? 77.671 8.073 -9.032 1.00 26.33 88 SER D N 1
ATOM 8116 C CA . SER D 1 89 ? 76.364 8.470 -8.498 1.00 27.00 88 SER D CA 1
ATOM 8117 C C . SER D 1 89 ? 76.217 8.269 -6.947 1.00 32.88 88 SER D C 1
ATOM 8118 O O . SER D 1 89 ? 75.363 8.928 -6.353 1.00 34.18 88 SER D O 1
ATOM 8121 N N . SER D 1 90 ? 77.067 7.460 -6.300 1.00 29.26 89 SER D N 1
ATOM 8122 C CA . SER D 1 90 ? 76.999 7.253 -4.852 1.00 29.53 89 SER D CA 1
ATOM 8123 C C . SER D 1 90 ? 77.856 8.290 -4.069 1.00 32.98 89 SER D C 1
ATOM 8124 O O . SER D 1 90 ? 77.735 8.395 -2.848 1.00 34.56 89 SER D O 1
ATOM 8135 N N . ARG D 1 92 ? 79.485 12.095 -2.883 1.00 29.65 91 ARG D N 1
ATOM 8136 C CA . ARG D 1 92 ? 79.003 13.425 -2.569 1.00 29.41 91 ARG D CA 1
ATOM 8137 C C . ARG D 1 92 ? 79.698 14.369 -3.512 1.00 33.66 91 ARG D C 1
ATOM 8138 O O . ARG D 1 92 ? 80.931 14.346 -3.620 1.00 33.59 91 ARG D O 1
ATOM 8146 N N . PHE D 1 93 ? 78.915 15.159 -4.238 1.00 28.80 92 PHE D N 1
ATOM 8147 C CA . PHE D 1 93 ? 79.451 16.092 -5.203 1.00 27.14 92 PHE D CA 1
ATOM 8148 C C . PHE D 1 93 ? 79.709 17.415 -4.490 1.00 31.65 92 PHE D C 1
ATOM 8149 O O . PHE D 1 93 ? 78.881 17.886 -3.705 1.00 30.61 92 PHE D O 1
ATOM 8157 N N . VAL D 1 94 ? 80.916 17.957 -4.710 1.00 27.49 93 VAL D N 1
ATOM 8158 C CA . VAL D 1 94 ? 81.379 19.164 -4.037 1.00 25.77 93 VAL D CA 1
ATOM 8159 C C . VAL D 1 94 ? 81.717 20.213 -5.080 1.00 30.99 93 VAL D C 1
ATOM 8160 O O . VAL D 1 94 ? 82.555 19.977 -5.954 1.00 29.52 93 VAL D O 1
ATOM 8164 N N . THR D 1 95 ? 81.051 21.380 -4.982 1.00 29.18 94 THR D N 1
ATOM 8165 C CA . THR D 1 95 ? 81.237 22.512 -5.904 1.00 28.35 94 THR D CA 1
ATOM 8166 C C . THR D 1 95 ? 81.376 23.792 -5.096 1.00 33.71 94 THR D C 1
ATOM 8167 O O . THR D 1 95 ? 81.049 23.817 -3.906 1.00 31.95 94 THR D O 1
ATOM 8171 N N . ALA D 1 96 ? 81.826 24.870 -5.751 1.00 33.10 95 ALA D N 1
ATOM 8172 C CA . ALA D 1 96 ? 81.950 26.191 -5.126 1.00 33.37 95 ALA D CA 1
ATOM 8173 C C . ALA D 1 96 ? 80.645 26.977 -5.223 1.00 36.82 95 ALA D C 1
ATOM 8174 O O . ALA D 1 96 ? 79.928 26.872 -6.215 1.00 35.50 95 ALA D O 1
ATOM 8176 N N . TRP D 1 97 ? 80.326 27.743 -4.187 1.00 34.63 96 TRP D N 1
ATOM 8177 C CA . TRP D 1 97 ? 79.181 28.639 -4.204 1.00 34.81 96 TRP D CA 1
ATOM 8178 C C . TRP D 1 97 ? 79.456 29.834 -3.271 1.00 38.16 96 TRP D C 1
ATOM 8179 O O . TRP D 1 97 ? 79.626 29.618 -2.069 1.00 38.02 96 TRP D O 1
ATOM 8190 N N . PRO D 1 98 ? 79.555 31.082 -3.798 1.00 34.60 97 PRO D N 1
ATOM 8191 C CA . PRO D 1 98 ? 79.355 31.509 -5.197 1.00 34.85 97 PRO D CA 1
ATOM 8192 C C . PRO D 1 98 ? 80.328 30.831 -6.158 1.00 38.63 97 PRO D C 1
ATOM 8193 O O . PRO D 1 98 ? 81.467 30.521 -5.793 1.00 39.31 97 PRO D O 1
ATOM 8197 N N . GLY D 1 99 ? 79.847 30.611 -7.371 1.00 33.63 98 GLY D N 1
ATOM 8198 C CA . GLY D 1 99 ? 80.589 29.990 -8.456 1.00 32.96 98 GLY D CA 1
ATOM 8199 C C . GLY D 1 99 ? 79.655 29.678 -9.604 1.00 37.46 98 GLY D C 1
ATOM 8200 O O . GLY D 1 99 ? 78.485 30.065 -9.560 1.00 38.99 98 GLY D O 1
ATOM 8201 N N . PHE D 1 100 ? 80.151 28.967 -10.631 1.00 32.00 99 PHE D N 1
ATOM 8202 C CA . PHE D 1 100 ? 79.362 28.607 -11.801 1.00 31.68 99 PHE D CA 1
ATOM 8203 C C . PHE D 1 100 ? 78.092 27.820 -11.382 1.00 36.96 99 PHE D C 1
ATOM 8204 O O . PHE D 1 100 ? 78.171 26.896 -10.573 1.00 37.97 99 PHE D O 1
ATOM 8212 N N . ASP D 1 101 ? 76.928 28.243 -11.891 1.00 33.02 100 ASP D N 1
ATOM 8213 C CA . ASP D 1 101 ? 75.606 27.722 -11.504 1.00 33.09 100 ASP D CA 1
ATOM 8214 C C . ASP D 1 101 ? 75.153 26.452 -12.287 1.00 37.47 100 ASP D C 1
ATOM 8215 O O . ASP D 1 101 ? 74.143 25.829 -11.911 1.00 37.26 100 ASP D O 1
ATOM 8220 N N . GLY D 1 102 ? 75.893 26.087 -13.328 1.00 33.60 101 GLY D N 1
ATOM 8221 C CA . GLY D 1 102 ? 75.577 24.926 -14.148 1.00 33.08 101 GLY D CA 1
ATOM 8222 C C . GLY D 1 102 ? 75.628 23.593 -13.427 1.00 36.70 101 GLY D C 1
ATOM 8223 O O . GLY D 1 102 ? 74.793 22.716 -13.694 1.00 36.34 101 GLY D O 1
ATOM 8224 N N . TYR D 1 103 ? 76.606 23.433 -12.505 1.00 32.41 102 TYR D N 1
ATOM 8225 C CA . TYR D 1 103 ? 76.766 22.195 -11.746 1.00 32.17 102 TYR D CA 1
ATOM 8226 C C . TYR D 1 103 ? 75.545 21.982 -10.862 1.00 37.06 102 TYR D C 1
ATOM 8227 O O . TYR D 1 103 ? 74.999 20.872 -10.857 1.00 35.23 102 TYR D O 1
ATOM 8236 N N . ARG D 1 104 ? 75.051 23.064 -10.214 1.00 34.96 103 ARG D N 1
ATOM 8237 C CA . ARG D 1 104 ? 73.816 23.026 -9.408 1.00 35.57 103 ARG D CA 1
ATOM 8238 C C . ARG D 1 104 ? 72.635 22.462 -10.196 1.00 39.23 103 ARG D C 1
ATOM 8239 O O . ARG D 1 104 ? 71.889 21.642 -9.671 1.00 38.52 103 ARG D O 1
ATOM 8247 N N . ALA D 1 105 ? 72.471 22.929 -11.450 1.00 36.81 104 ALA D N 1
ATOM 8248 C CA . ALA D 1 105 ? 71.374 22.577 -12.346 1.00 36.69 104 ALA D CA 1
ATOM 8249 C C . ALA D 1 105 ? 71.389 21.091 -12.688 1.00 42.30 104 ALA D C 1
ATOM 8250 O O . ALA D 1 105 ? 70.333 20.454 -12.648 1.00 43.60 104 ALA D O 1
ATOM 8252 N N . ARG D 1 106 ? 72.582 20.534 -12.973 1.00 37.11 105 ARG D N 1
ATOM 8253 C CA . ARG D 1 106 ? 72.754 19.134 -13.336 1.00 35.28 105 ARG D CA 1
ATOM 8254 C C . ARG D 1 106 ? 72.583 18.204 -12.126 1.00 38.92 105 ARG D C 1
ATOM 8255 O O . ARG D 1 106 ? 72.098 17.083 -12.309 1.00 40.66 105 ARG D O 1
ATOM 8263 N N . ILE D 1 107 ? 72.997 18.639 -10.908 1.00 32.40 106 ILE D N 1
ATOM 8264 C CA . ILE D 1 107 ? 72.874 17.884 -9.651 1.00 30.73 106 ILE D CA 1
ATOM 8265 C C . ILE D 1 107 ? 71.371 17.732 -9.311 1.00 36.60 106 ILE D C 1
ATOM 8266 O O . ILE D 1 107 ? 70.932 16.685 -8.824 1.00 35.69 106 ILE D O 1
ATOM 8271 N N . ALA D 1 108 ? 70.591 18.765 -9.625 1.00 35.94 107 ALA D N 1
ATOM 8272 C CA . ALA D 1 108 ? 69.149 18.802 -9.395 1.00 37.25 107 ALA D CA 1
ATOM 8273 C C . ALA D 1 108 ? 68.441 17.715 -10.233 1.00 42.93 107 ALA D C 1
ATOM 8274 O O . ALA D 1 108 ? 67.748 16.881 -9.651 1.00 44.08 107 ALA D O 1
ATOM 8276 N N . VAL D 1 109 ? 68.727 17.649 -11.562 1.00 38.57 108 VAL D N 1
ATOM 8277 C CA . VAL D 1 109 ? 68.137 16.681 -12.499 1.00 38.34 108 VAL D CA 1
ATOM 8278 C C . VAL D 1 109 ? 68.506 15.232 -12.078 1.00 43.16 108 VAL D C 1
ATOM 8279 O O . VAL D 1 109 ? 67.692 14.328 -12.284 1.00 44.54 108 VAL D O 1
ATOM 8283 N N . SER D 1 110 ? 69.681 15.020 -11.442 1.00 37.88 109 SER D N 1
ATOM 8284 C CA . SER D 1 110 ? 70.145 13.681 -11.051 1.00 36.75 109 SER D CA 1
ATOM 8285 C C . SER D 1 110 ? 69.816 13.297 -9.602 1.00 39.54 109 SER D C 1
ATOM 8286 O O . SER D 1 110 ? 69.809 12.111 -9.280 1.00 38.19 109 SER D O 1
ATOM 8289 N N . GLY D 1 111 ? 69.570 14.284 -8.752 1.00 36.57 110 GLY D N 1
ATOM 8290 C CA . GLY D 1 111 ? 69.287 14.057 -7.342 1.00 36.04 110 GLY D CA 1
ATOM 8291 C C . GLY D 1 111 ? 70.463 13.511 -6.557 1.00 38.38 110 GLY D C 1
ATOM 8292 O O . GLY D 1 111 ? 70.268 12.667 -5.681 1.00 40.43 110 GLY D O 1
ATOM 8293 N N . LEU D 1 112 ? 71.678 13.996 -6.855 1.00 31.53 111 LEU D N 1
ATOM 8294 C CA . LEU D 1 112 ? 72.938 13.594 -6.214 1.00 30.07 111 LEU D CA 1
ATOM 8295 C C . LEU D 1 112 ? 73.176 14.281 -4.864 1.00 33.82 111 LEU D C 1
ATOM 8296 O O . LEU D 1 112 ? 72.651 15.379 -4.648 1.00 33.81 111 LEU D O 1
ATOM 8301 N N . ARG D 1 113 ? 73.994 13.669 -3.966 1.00 30.08 112 ARG D N 1
ATOM 8302 C CA . ARG D 1 113 ? 74.348 14.317 -2.695 1.00 29.82 112 ARG D CA 1
ATOM 8303 C C . ARG D 1 113 ? 75.211 15.519 -3.009 1.00 34.68 112 ARG D C 1
ATOM 8304 O O . ARG D 1 113 ? 76.026 15.461 -3.939 1.00 33.92 112 ARG D O 1
ATOM 8312 N N . HIS D 1 114 ? 75.004 16.636 -2.301 1.00 32.04 113 HIS D N 1
ATOM 8313 C CA . HIS D 1 114 ? 75.742 17.842 -2.640 1.00 30.81 113 HIS D CA 1
ATOM 8314 C C . HIS D 1 114 ? 76.171 18.623 -1.390 1.00 34.79 113 HIS D C 1
ATOM 8315 O O . HIS D 1 114 ? 75.405 18.768 -0.442 1.00 36.95 113 HIS D O 1
ATOM 8322 N N . PHE D 1 115 ? 77.432 19.072 -1.389 1.00 28.44 114 PHE D N 1
ATOM 8323 C CA . PHE D 1 115 ? 78.047 19.932 -0.399 1.00 27.41 114 PHE D CA 1
ATOM 8324 C C . PHE D 1 115 ? 78.728 21.085 -1.136 1.00 33.23 114 PHE D C 1
ATOM 8325 O O . PHE D 1 115 ? 79.353 20.858 -2.183 1.00 33.91 114 PHE D O 1
ATOM 8333 N N . GLU D 1 116 ? 78.595 22.318 -0.620 1.00 30.16 115 GLU D N 1
ATOM 8334 C CA . GLU D 1 116 ? 79.198 23.454 -1.308 1.00 30.65 115 GLU D CA 1
ATOM 8335 C C . GLU D 1 116 ? 80.265 24.160 -0.477 1.00 36.31 115 GLU D C 1
ATOM 8336 O O . GLU D 1 116 ? 80.092 24.359 0.729 1.00 37.48 115 GLU D O 1
ATOM 8342 N N . ILE D 1 117 ? 81.366 24.551 -1.161 1.00 31.50 116 ILE D N 1
ATOM 8343 C CA . ILE D 1 117 ? 82.485 25.300 -0.604 1.00 30.81 116 ILE D CA 1
ATOM 8344 C C . ILE D 1 117 ? 82.203 26.793 -0.822 1.00 35.38 116 ILE D C 1
ATOM 8345 O O . ILE D 1 117 ? 82.058 27.243 -1.955 1.00 33.58 116 ILE D O 1
ATOM 8350 N N . GLY D 1 118 ? 82.127 27.544 0.265 1.00 33.01 117 GLY D N 1
ATOM 8351 C CA . GLY D 1 118 ? 81.902 28.978 0.212 1.00 32.27 117 GLY D CA 1
ATOM 8352 C C . GLY D 1 118 ? 83.158 29.741 -0.152 1.00 37.95 117 GLY D C 1
ATOM 8353 O O . GLY D 1 118 ? 84.218 29.144 -0.402 1.00 37.18 117 GLY D O 1
ATOM 8354 N N . LEU D 1 119 ? 83.045 31.085 -0.188 1.00 36.19 118 LEU D N 1
ATOM 8355 C CA . LEU D 1 119 ? 84.182 31.926 -0.534 1.00 36.48 118 LEU D CA 1
ATOM 8356 C C . LEU D 1 119 ? 84.522 32.892 0.590 1.00 44.22 118 LEU D C 1
ATOM 8357 O O . LEU D 1 119 ? 83.648 33.304 1.351 1.00 45.05 118 LEU D O 1
ATOM 8362 N N . THR D 1 120 ? 85.804 33.284 0.665 1.00 42.62 119 THR D N 1
ATOM 8363 C CA . THR D 1 120 ? 86.303 34.307 1.595 1.00 43.95 119 THR D CA 1
ATOM 8364 C C . THR D 1 120 ? 85.897 35.673 1.029 1.00 50.96 119 THR D C 1
ATOM 8365 O O . THR D 1 120 ? 85.301 35.730 -0.047 1.00 48.55 119 THR D O 1
ATOM 8369 N N . ASP D 1 121 ? 86.233 36.768 1.721 1.00 52.93 120 ASP D N 1
ATOM 8370 C CA . ASP D 1 121 ? 85.939 38.126 1.231 1.00 54.34 120 ASP D CA 1
ATOM 8371 C C . ASP D 1 121 ? 86.832 38.444 -0.006 1.00 57.07 120 ASP D C 1
ATOM 8372 O O . ASP D 1 121 ? 86.454 39.253 -0.854 1.00 54.55 120 ASP D O 1
ATOM 8377 N N . ASP D 1 122 ? 87.968 37.717 -0.123 1.00 55.54 121 ASP D N 1
ATOM 8378 C CA . ASP D 1 122 ? 88.966 37.768 -1.193 1.00 56.45 121 ASP D CA 1
ATOM 8379 C C . ASP D 1 122 ? 88.514 36.943 -2.422 1.00 60.02 121 ASP D C 1
ATOM 8380 O O . ASP D 1 122 ? 89.207 36.931 -3.437 1.00 60.73 121 ASP D O 1
ATOM 8385 N N . LEU D 1 123 ? 87.359 36.249 -2.314 1.00 53.75 122 LEU D N 1
ATOM 8386 C CA . LEU D 1 123 ? 86.699 35.441 -3.337 1.00 51.74 122 LEU D CA 1
ATOM 8387 C C . LEU D 1 123 ? 87.473 34.141 -3.602 1.00 56.23 122 LEU D C 1
ATOM 8388 O O . LEU D 1 123 ? 87.291 33.496 -4.646 1.00 57.51 122 LEU D O 1
ATOM 8393 N N . LEU D 1 124 ? 88.262 33.721 -2.611 1.00 50.74 123 LEU D N 1
ATOM 8394 C CA . LEU D 1 124 ? 89.034 32.477 -2.592 1.00 48.51 123 LEU D CA 1
ATOM 8395 C C . LEU D 1 124 ? 88.231 31.390 -1.910 1.00 48.13 123 LEU D C 1
ATOM 8396 O O . LEU D 1 124 ? 87.308 31.708 -1.159 1.00 47.93 123 LEU D O 1
ATOM 8401 N N . LEU D 1 125 ? 88.578 30.115 -2.127 1.00 42.13 124 LEU D N 1
ATOM 8402 C CA . LEU D 1 125 ? 87.862 28.998 -1.482 1.00 39.65 124 LEU D CA 1
ATOM 8403 C C . LEU D 1 125 ? 88.005 29.066 0.034 1.00 43.74 124 LEU D C 1
ATOM 8404 O O . LEU D 1 125 ? 89.104 29.316 0.522 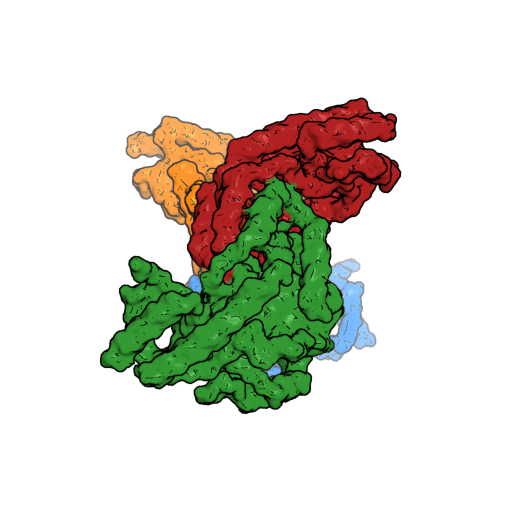1.00 44.33 124 LEU D O 1
ATOM 8409 N N . ASP D 1 126 ? 86.882 28.899 0.766 1.00 40.45 125 ASP D N 1
ATOM 8410 C CA . ASP D 1 126 ? 86.853 28.936 2.228 1.00 42.05 125 ASP D CA 1
ATOM 8411 C C . ASP D 1 126 ? 87.613 27.731 2.779 1.00 45.42 125 ASP D C 1
ATOM 8412 O O . ASP D 1 126 ? 87.213 26.587 2.543 1.00 43.43 125 ASP D O 1
ATOM 8417 N N . PRO D 1 127 ? 88.710 27.984 3.525 1.00 43.27 126 PRO D N 1
ATOM 8418 C CA . PRO D 1 127 ? 89.525 26.872 4.059 1.00 43.14 126 PRO D CA 1
ATOM 8419 C C . PRO D 1 127 ? 88.763 25.908 4.966 1.00 46.81 126 PRO D C 1
ATOM 8420 O O . PRO D 1 127 ? 89.152 24.743 5.035 1.00 47.05 126 PRO D O 1
ATOM 8424 N N . ASN D 1 128 ? 87.727 26.390 5.686 1.00 42.47 127 ASN D N 1
ATOM 8425 C CA . ASN D 1 128 ? 86.929 25.585 6.618 1.00 42.28 127 ASN D CA 1
ATOM 8426 C C . ASN D 1 128 ? 86.103 24.573 5.879 1.00 41.87 127 ASN D C 1
ATOM 8427 O O . ASN D 1 128 ? 85.998 23.432 6.332 1.00 41.19 127 ASN D O 1
ATOM 8432 N N . ASP D 1 129 ? 85.515 24.983 4.751 1.00 36.54 128 ASP D N 1
ATOM 8433 C CA . ASP D 1 129 ? 84.723 24.103 3.898 1.00 35.40 128 ASP D CA 1
ATOM 8434 C C . ASP D 1 129 ? 85.664 23.151 3.125 1.00 39.18 128 ASP D C 1
ATOM 8435 O O . ASP D 1 129 ? 85.390 21.957 3.037 1.00 39.29 128 ASP D O 1
ATOM 8440 N N . LEU D 1 130 ? 86.807 23.666 2.647 1.00 34.90 129 LEU D N 1
ATOM 8441 C CA . LEU D 1 130 ? 87.799 22.901 1.905 1.00 34.95 129 LEU D CA 1
ATOM 8442 C C . LEU D 1 130 ? 88.388 21.773 2.768 1.00 38.08 129 LEU D C 1
ATOM 8443 O O . LEU D 1 130 ? 88.744 20.722 2.251 1.00 38.02 129 LEU D O 1
ATOM 8448 N N . ALA D 1 131 ? 88.414 21.969 4.087 1.00 35.18 130 ALA D N 1
ATOM 8449 C CA . ALA D 1 131 ? 88.893 20.995 5.067 1.00 35.07 130 ALA D CA 1
ATOM 8450 C C . ALA D 1 131 ? 87.896 19.845 5.253 1.00 38.67 130 ALA D C 1
ATOM 8451 O O . ALA D 1 131 ? 88.262 18.811 5.808 1.00 37.92 130 ALA D O 1
ATOM 8453 N N . GLN D 1 132 ? 86.640 20.019 4.796 1.00 35.39 131 GLN D N 1
ATOM 8454 C CA . GLN D 1 132 ? 85.602 18.997 4.951 1.00 33.81 131 GLN D CA 1
ATOM 8455 C C . GLN D 1 132 ? 85.589 18.026 3.766 1.00 35.39 131 GLN D C 1
ATOM 8456 O O . GLN D 1 132 ? 84.769 17.100 3.777 1.00 34.49 131 GLN D O 1
ATOM 8462 N N . VAL D 1 133 ? 86.522 18.180 2.788 1.00 30.55 132 VAL D N 1
ATOM 8463 C CA . VAL D 1 133 ? 86.597 17.282 1.620 1.00 28.83 132 VAL D CA 1
ATOM 8464 C C . VAL D 1 133 ? 87.222 15.939 2.059 1.00 34.57 132 VAL D C 1
ATOM 8465 O O . VAL D 1 133 ? 88.151 15.942 2.863 1.00 36.22 132 VAL D O 1
ATOM 8469 N N . SER D 1 134 ? 86.665 14.806 1.581 1.00 29.50 133 SER D N 1
ATOM 8470 C CA . SER D 1 134 ? 87.128 13.467 1.917 1.00 28.64 133 SER D CA 1
ATOM 8471 C C . SER D 1 134 ? 87.189 12.613 0.659 1.00 32.68 133 SER D C 1
ATOM 8472 O O . SER D 1 134 ? 86.883 13.095 -0.429 1.00 29.85 133 SER D O 1
ATOM 8475 N N . ARG D 1 135 ? 87.611 11.335 0.805 1.00 32.54 134 ARG D N 1
ATOM 8476 C CA . ARG D 1 135 ? 87.769 10.402 -0.316 1.00 32.21 134 ARG D CA 1
ATOM 8477 C C . ARG D 1 135 ? 86.404 9.915 -0.835 1.00 36.07 134 ARG D C 1
ATOM 8478 O O . ARG D 1 135 ? 86.370 9.220 -1.845 1.00 38.28 134 ARG D O 1
ATOM 8486 N N . ASP D 1 136 ? 85.295 10.287 -0.172 1.00 30.89 135 ASP D N 1
ATOM 8487 C CA A ASP D 1 136 ? 83.931 9.913 -0.603 0.50 29.93 135 ASP D CA 1
ATOM 8488 C CA B ASP D 1 136 ? 83.939 9.920 -0.569 0.50 30.08 135 ASP D CA 1
ATOM 8489 C C . ASP D 1 136 ? 83.369 11.011 -1.503 1.00 30.97 135 ASP D C 1
ATOM 8490 O O . ASP D 1 136 ? 82.264 10.879 -2.026 1.00 27.38 135 ASP D O 1
ATOM 8499 N N . ASP D 1 137 ? 84.161 12.090 -1.707 1.00 28.41 136 ASP D N 1
ATOM 8500 C CA . ASP D 1 137 ? 83.782 13.253 -2.499 1.00 28.03 136 ASP D CA 1
ATOM 8501 C C . ASP D 1 137 ? 84.331 13.296 -3.935 1.00 29.61 136 ASP D C 1
ATOM 8502 O O . ASP D 1 137 ? 85.476 12.944 -4.218 1.00 26.66 136 ASP D O 1
ATOM 8507 N N . CYS D 1 138 ? 83.465 13.773 -4.835 1.00 27.92 137 CYS D N 1
ATOM 8508 C CA . CYS D 1 138 ? 83.793 14.089 -6.226 1.00 27.93 137 CYS D CA 1
ATOM 8509 C C . CYS D 1 138 ? 83.764 15.613 -6.339 1.00 31.35 137 CYS D C 1
ATOM 8510 O O . CYS D 1 138 ? 82.684 16.232 -6.231 1.00 30.03 137 CYS D O 1
ATOM 8513 N N . VAL D 1 139 ? 84.957 16.234 -6.399 1.00 26.70 138 VAL D N 1
ATOM 8514 C CA . VAL D 1 139 ? 85.062 17.684 -6.390 1.00 25.47 138 VAL D CA 1
ATOM 8515 C C . VAL D 1 139 ? 85.111 18.186 -7.830 1.00 29.38 138 VAL D C 1
ATOM 8516 O O . VAL D 1 139 ? 85.935 17.730 -8.626 1.00 29.78 138 VAL D O 1
ATOM 8520 N N . VAL D 1 140 ? 84.173 19.093 -8.171 1.00 25.85 139 VAL D N 1
ATOM 8521 C CA . VAL D 1 140 ? 84.029 19.714 -9.498 1.00 25.17 139 VAL D CA 1
ATOM 8522 C C . VAL D 1 140 ? 84.223 21.221 -9.329 1.00 30.95 139 VAL D C 1
ATOM 8523 O O . VAL D 1 140 ? 83.368 21.888 -8.742 1.00 31.82 139 VAL D O 1
ATOM 8527 N N . LEU D 1 141 ? 85.375 21.745 -9.796 1.00 27.44 140 LEU D N 1
ATOM 8528 C CA . LEU D 1 141 ? 85.720 23.162 -9.677 1.00 27.23 140 LEU D CA 1
ATOM 8529 C C . LEU D 1 141 ? 86.174 23.752 -11.001 1.00 32.76 140 LEU D C 1
ATOM 8530 O O . LEU D 1 141 ? 86.834 23.066 -11.787 1.00 32.00 140 LEU D O 1
ATOM 8535 N N . ALA D 1 142 ? 85.835 25.044 -11.233 1.00 30.00 141 ALA D N 1
ATOM 8536 C CA . ALA D 1 142 ? 86.256 25.773 -12.428 1.00 29.48 141 ALA D CA 1
ATOM 8537 C C . ALA D 1 142 ? 87.550 26.513 -12.127 1.00 34.56 141 ALA D C 1
ATOM 8538 O O . ALA D 1 142 ? 87.625 27.201 -11.112 1.00 34.76 141 ALA D O 1
ATOM 8540 N N . ASN D 1 143 ? 88.587 26.321 -12.967 1.00 31.49 142 ASN D N 1
ATOM 8541 C CA . ASN D 1 143 ? 89.879 26.989 -12.817 1.00 31.39 142 ASN D CA 1
ATOM 8542 C C . ASN D 1 143 ? 90.349 27.564 -14.172 1.00 35.61 142 ASN D C 1
ATOM 8543 O O . ASN D 1 143 ? 90.719 26.789 -15.058 1.00 33.96 142 ASN D O 1
ATOM 8548 N N . PRO D 1 144 ? 90.334 28.908 -14.376 1.00 33.02 143 PRO D N 1
ATOM 8549 C CA . PRO D 1 144 ? 89.907 29.990 -13.451 1.00 32.30 143 PRO D CA 1
ATOM 8550 C C . PRO D 1 144 ? 88.417 29.909 -13.181 1.00 36.37 143 PRO D C 1
ATOM 8551 O O . PRO D 1 144 ? 87.694 29.319 -13.975 1.00 36.22 143 PRO D O 1
ATOM 8555 N N . SER D 1 145 ? 87.954 30.474 -12.061 1.00 33.33 144 SER D N 1
ATOM 8556 C CA . SER D 1 145 ? 86.541 30.414 -11.663 1.00 31.98 144 SER D CA 1
ATOM 8557 C C . SER D 1 145 ? 85.651 31.452 -12.377 1.00 35.26 144 SER D C 1
ATOM 8558 O O . SER D 1 145 ? 86.067 32.588 -12.634 1.00 34.04 144 SER D O 1
ATOM 8561 N N . ASN D 1 146 ? 84.388 31.048 -12.632 1.00 30.68 145 ASN D N 1
ATOM 8562 C CA . ASN D 1 146 ? 83.337 31.895 -13.187 1.00 30.52 145 ASN D CA 1
ATOM 8563 C C . ASN D 1 146 ? 82.339 32.144 -12.046 1.00 37.66 145 ASN D C 1
ATOM 8564 O O . ASN D 1 146 ? 81.887 31.158 -11.465 1.00 39.44 145 ASN D O 1
ATOM 8569 N N . PRO D 1 147 ? 82.082 33.390 -11.576 1.00 33.52 146 PRO D N 1
ATOM 8570 C CA . PRO D 1 147 ? 82.435 34.696 -12.159 1.00 33.38 146 PRO D CA 1
ATOM 8571 C C . PRO D 1 147 ? 83.545 35.486 -11.441 1.00 36.62 146 PRO D C 1
ATOM 8572 O O . PRO D 1 147 ? 83.672 36.687 -11.700 1.00 36.25 146 PRO D O 1
ATOM 8576 N N . THR D 1 148 ? 84.305 34.865 -10.526 1.00 33.16 147 THR D N 1
ATOM 8577 C CA . THR D 1 148 ? 85.306 35.598 -9.728 1.00 33.34 147 THR D CA 1
ATOM 8578 C C . THR D 1 148 ? 86.599 35.888 -10.523 1.00 38.12 147 THR D C 1
ATOM 8579 O O . THR D 1 148 ? 87.285 36.876 -10.232 1.00 37.95 147 THR D O 1
ATOM 8583 N N . GLY D 1 149 ? 86.919 35.052 -11.510 1.00 34.12 148 GLY D N 1
ATOM 8584 C CA . GLY D 1 149 ? 88.141 35.198 -12.299 1.00 34.09 148 GLY D CA 1
ATOM 8585 C C . GLY D 1 149 ? 89.365 34.687 -11.555 1.00 40.44 148 GLY D C 1
ATOM 8586 O O . GLY D 1 149 ? 90.496 34.810 -12.029 1.00 40.54 148 GLY D O 1
ATOM 8587 N N . GLN D 1 150 ? 89.152 34.102 -10.382 1.00 39.08 149 GLN D N 1
ATOM 8588 C CA . GLN D 1 150 ? 90.236 33.623 -9.539 1.00 39.50 149 GLN D CA 1
ATOM 8589 C C . GLN D 1 150 ? 90.718 32.253 -9.968 1.00 42.49 149 GLN D C 1
ATOM 8590 O O . GLN D 1 150 ? 89.931 31.435 -10.444 1.00 42.40 149 GLN D O 1
ATOM 8596 N N . ALA D 1 151 ? 92.022 32.015 -9.779 1.00 38.35 150 ALA D N 1
ATOM 8597 C CA . ALA D 1 151 ? 92.695 30.757 -10.075 1.00 37.70 150 ALA D CA 1
ATOM 8598 C C . ALA D 1 151 ? 92.997 29.985 -8.790 1.00 41.85 150 ALA D C 1
ATOM 8599 O O . ALA D 1 151 ? 93.292 30.605 -7.768 1.00 43.88 150 ALA D O 1
ATOM 8601 N N . LEU D 1 152 ? 92.917 28.640 -8.834 1.00 36.23 151 LEU D N 1
ATOM 8602 C CA . LEU D 1 152 ? 93.224 27.777 -7.682 1.00 34.90 151 LEU D CA 1
ATOM 8603 C C . LEU D 1 152 ? 94.689 27.866 -7.351 1.00 41.81 151 LEU D C 1
ATOM 8604 O O . LEU D 1 152 ? 95.525 27.797 -8.263 1.00 42.99 151 LEU D O 1
ATOM 8609 N N . SER D 1 153 ? 95.020 28.042 -6.062 1.00 39.26 152 SER D N 1
ATOM 8610 C CA . SER D 1 153 ? 96.431 28.134 -5.653 1.00 39.62 152 SER D CA 1
ATOM 8611 C C . SER D 1 153 ? 97.089 26.751 -5.664 1.00 44.53 152 SER D C 1
ATOM 8612 O O . SER D 1 153 ? 96.399 25.724 -5.669 1.00 44.51 152 SER D O 1
ATOM 8615 N N . ALA D 1 154 ? 98.424 26.733 -5.625 1.00 40.82 153 ALA D N 1
ATOM 8616 C CA . ALA D 1 154 ? 99.219 25.508 -5.562 1.00 39.38 153 ALA D CA 1
ATOM 8617 C C . ALA D 1 154 ? 98.837 24.687 -4.324 1.00 41.87 153 ALA D C 1
ATOM 8618 O O . ALA D 1 154 ? 98.684 23.468 -4.433 1.00 41.44 153 ALA D O 1
ATOM 8620 N N . GLY D 1 155 ? 98.617 25.378 -3.195 1.00 37.24 154 GLY D N 1
ATOM 8621 C CA . GLY D 1 155 ? 98.203 24.788 -1.932 1.00 36.88 154 GLY D CA 1
ATOM 8622 C C . GLY D 1 155 ? 96.823 24.171 -1.992 1.00 41.04 154 GLY D C 1
ATOM 8623 O O . GLY D 1 155 ? 96.620 23.070 -1.463 1.00 40.90 154 GLY D O 1
ATOM 8624 N N . GLU D 1 156 ? 95.861 24.874 -2.651 1.00 37.13 155 GLU D N 1
ATOM 8625 C CA . GLU D 1 156 ? 94.479 24.391 -2.828 1.00 35.11 155 GLU D CA 1
ATOM 8626 C C . GLU D 1 156 ? 94.487 23.095 -3.669 1.00 38.68 155 GLU D C 1
ATOM 8627 O O . GLU D 1 156 ? 93.954 22.074 -3.224 1.00 38.39 155 GLU D O 1
ATOM 8633 N N . LEU D 1 157 ? 95.154 23.119 -4.841 1.00 35.28 156 LEU D N 1
ATOM 8634 C CA . LEU D 1 157 ? 95.278 21.966 -5.733 1.00 35.79 156 LEU D CA 1
ATOM 8635 C C . LEU D 1 157 ? 96.007 20.802 -5.050 1.00 41.78 156 LEU D C 1
ATOM 8636 O O . LEU D 1 157 ? 95.567 19.662 -5.225 1.00 41.21 156 LEU D O 1
ATOM 8641 N N . ASP D 1 158 ? 97.065 21.081 -4.213 1.00 40.20 157 ASP D N 1
ATOM 8642 C CA . ASP D 1 158 ? 97.820 20.048 -3.465 1.00 40.84 157 ASP D CA 1
ATOM 8643 C C . ASP D 1 158 ? 96.950 19.380 -2.432 1.00 44.39 157 ASP D C 1
ATOM 8644 O O . ASP D 1 158 ? 96.983 18.160 -2.321 1.00 44.67 157 ASP D O 1
ATOM 8649 N N . GLN D 1 159 ? 96.128 20.166 -1.725 1.00 41.06 158 GLN D N 1
ATOM 8650 C CA . GLN D 1 159 ? 95.172 19.670 -0.730 1.00 40.28 158 GLN D CA 1
ATOM 8651 C C . GLN D 1 159 ? 94.086 18.820 -1.424 1.00 42.32 158 GLN D C 1
ATOM 8652 O O . GLN D 1 159 ? 93.805 17.717 -0.961 1.00 42.36 158 GLN D O 1
ATOM 8658 N N . LEU D 1 160 ? 93.501 19.315 -2.549 1.00 36.33 159 LEU D N 1
ATOM 8659 C CA . LEU D 1 160 ? 92.460 18.591 -3.288 1.00 34.79 159 LEU D CA 1
ATOM 8660 C C . LEU D 1 160 ? 92.967 17.254 -3.812 1.00 38.41 159 LEU D C 1
ATOM 8661 O O . LEU D 1 160 ? 92.267 16.259 -3.688 1.00 38.17 159 LEU D O 1
ATOM 8666 N N . ARG D 1 161 ? 94.203 17.224 -4.350 1.00 35.12 160 ARG D N 1
ATOM 8667 C CA . ARG D 1 161 ? 94.836 16.028 -4.925 1.00 33.65 160 ARG D CA 1
ATOM 8668 C C . ARG D 1 161 ? 95.148 14.966 -3.861 1.00 37.04 160 ARG D C 1
ATOM 8669 O O . ARG D 1 161 ? 95.260 13.795 -4.206 1.00 35.64 160 ARG D O 1
ATOM 8677 N N . GLN D 1 162 ? 95.187 15.319 -2.590 1.00 34.45 161 GLN D N 1
ATOM 8678 C CA . GLN D 1 162 ? 95.366 14.242 -1.636 1.00 34.95 161 GLN D CA 1
ATOM 8679 C C . GLN D 1 162 ? 94.025 13.909 -0.882 1.00 37.56 161 GLN D C 1
ATOM 8680 O O . GLN D 1 162 ? 93.853 12.755 -0.489 1.00 33.54 161 GLN D O 1
ATOM 8686 N N . ARG D 1 163 ? 93.061 14.857 -0.784 1.00 36.96 162 ARG D N 1
ATOM 8687 C CA . ARG D 1 163 ? 91.835 14.624 -0.005 1.00 37.40 162 ARG D CA 1
ATOM 8688 C C . ARG D 1 163 ? 90.672 14.073 -0.837 1.00 41.93 162 ARG D C 1
ATOM 8689 O O . ARG D 1 163 ? 89.986 13.159 -0.365 1.00 42.18 162 ARG D O 1
ATOM 8697 N N . ALA D 1 164 ? 90.400 14.645 -2.025 1.00 36.49 163 ALA D N 1
ATOM 8698 C CA . ALA D 1 164 ? 89.246 14.231 -2.818 1.00 34.06 163 ALA D CA 1
ATOM 8699 C C . ALA D 1 164 ? 89.370 12.807 -3.345 1.00 36.09 163 ALA D C 1
ATOM 8700 O O . ALA D 1 164 ? 90.479 12.303 -3.569 1.00 36.55 163 ALA D O 1
ATOM 8702 N N . GLY D 1 165 ? 88.214 12.167 -3.483 1.00 30.64 164 GLY D N 1
ATOM 8703 C CA . GLY D 1 165 ? 88.062 10.842 -4.067 1.00 29.74 164 GLY D CA 1
ATOM 8704 C C . GLY D 1 165 ? 88.281 10.930 -5.561 1.00 33.48 164 GLY D C 1
ATOM 8705 O O . GLY D 1 165 ? 89.053 10.156 -6.116 1.00 35.50 164 GLY D O 1
ATOM 8706 N N . LYS D 1 166 ? 87.607 11.887 -6.209 1.00 28.35 165 LYS D N 1
ATOM 8707 C CA . LYS D 1 166 ? 87.671 12.234 -7.636 1.00 27.49 165 LYS D CA 1
ATOM 8708 C C . LYS D 1 166 ? 87.726 13.739 -7.785 1.00 32.52 165 LYS D C 1
ATOM 8709 O O . LYS D 1 166 ? 87.132 14.446 -6.974 1.00 33.39 165 LYS D O 1
ATOM 8715 N N . LEU D 1 167 ? 88.416 14.234 -8.825 1.00 28.45 166 LEU D N 1
ATOM 8716 C CA . LEU D 1 167 ? 88.520 15.655 -9.064 1.00 28.59 166 LEU D CA 1
ATOM 8717 C C . LEU D 1 167 ? 88.326 15.961 -10.536 1.00 33.08 166 LEU D C 1
ATOM 8718 O O . LEU D 1 167 ? 89.005 15.378 -11.384 1.00 33.63 166 LEU D O 1
ATOM 8723 N N . LEU D 1 168 ? 87.399 16.880 -10.830 1.00 28.72 167 LEU D N 1
ATOM 8724 C CA . LEU D 1 168 ? 87.174 17.403 -12.175 1.00 28.04 167 LEU D CA 1
ATOM 8725 C C . LEU D 1 168 ? 87.507 18.883 -12.178 1.00 33.25 167 LEU D C 1
ATOM 8726 O O . LEU D 1 168 ? 86.883 19.646 -11.425 1.00 33.94 167 LEU D O 1
ATOM 8731 N N . ILE D 1 169 ? 88.499 19.294 -12.994 1.00 28.75 168 ILE D N 1
ATOM 8732 C CA . ILE D 1 169 ? 88.852 20.709 -13.118 1.00 27.60 168 ILE D CA 1
ATOM 8733 C C . ILE D 1 169 ? 88.301 21.193 -14.444 1.00 31.92 168 ILE D C 1
ATOM 8734 O O . ILE D 1 169 ? 88.696 20.710 -15.502 1.00 33.35 168 ILE D O 1
ATOM 8739 N N . ASP D 1 170 ? 87.365 22.119 -14.384 1.00 29.05 169 ASP D N 1
ATOM 8740 C CA . ASP D 1 170 ? 86.762 22.737 -15.560 1.00 28.14 169 ASP D CA 1
ATOM 8741 C C . ASP D 1 170 ? 87.652 23.923 -15.975 1.00 31.56 169 ASP D C 1
ATOM 8742 O O . ASP D 1 170 ? 87.608 24.987 -15.351 1.00 29.74 169 ASP D O 1
ATOM 8747 N N . GLU D 1 171 ? 88.490 23.707 -17.017 1.00 29.21 170 GLU D N 1
ATOM 8748 C CA . GLU D 1 171 ? 89.445 24.709 -17.489 1.00 28.97 170 GLU D CA 1
ATOM 8749 C C . GLU D 1 171 ? 88.912 25.503 -18.693 1.00 32.29 170 GLU D C 1
ATOM 8750 O O . GLU D 1 171 ? 89.699 25.869 -19.572 1.00 32.27 170 GLU D O 1
ATOM 8756 N N . THR D 1 172 ? 87.600 25.862 -18.675 1.00 27.38 171 THR D N 1
ATOM 8757 C CA . THR D 1 172 ? 86.946 26.645 -19.734 1.00 27.05 171 THR D CA 1
ATOM 8758 C C . THR D 1 172 ? 87.694 27.965 -19.999 1.00 30.14 171 THR D C 1
ATOM 8759 O O . THR D 1 172 ? 87.827 28.357 -21.151 1.00 30.11 171 THR D O 1
ATOM 8763 N N . TYR D 1 173 ? 88.184 28.638 -18.950 1.00 26.88 172 TYR D N 1
ATOM 8764 C CA . TYR D 1 173 ? 88.804 29.957 -19.122 1.00 26.80 172 TYR D CA 1
ATOM 8765 C C . TYR D 1 173 ? 90.347 29.919 -19.045 1.00 32.60 172 TYR D C 1
ATOM 8766 O O . TYR D 1 173 ? 90.936 30.983 -18.944 1.00 34.97 172 TYR D O 1
ATOM 8775 N N . VAL D 1 174 ? 90.988 28.738 -19.151 1.00 27.81 173 VAL D N 1
ATOM 8776 C CA . VAL D 1 174 ? 92.446 28.597 -19.024 1.00 29.31 173 VAL D CA 1
ATOM 8777 C C . VAL D 1 174 ? 93.233 29.442 -20.083 1.00 37.12 173 VAL D C 1
ATOM 8778 O O . VAL D 1 174 ? 94.332 29.896 -19.781 1.00 38.66 173 VAL D O 1
ATOM 8782 N N . ASP D 1 175 ? 92.695 29.642 -21.289 1.00 34.94 174 ASP D N 1
ATOM 8783 C CA . ASP D 1 175 ? 93.415 30.334 -22.375 1.00 36.43 174 ASP D CA 1
ATOM 8784 C C . ASP D 1 175 ? 93.743 31.796 -22.029 1.00 40.15 174 ASP D C 1
ATOM 8785 O O . ASP D 1 175 ? 94.671 32.363 -22.614 1.00 41.28 174 ASP D O 1
ATOM 8790 N N . TYR D 1 176 ? 93.034 32.370 -21.047 1.00 33.82 175 TYR D N 1
ATOM 8791 C CA . TYR D 1 176 ? 93.205 33.751 -20.622 1.00 33.36 175 TYR D CA 1
ATOM 8792 C C . TYR D 1 176 ? 93.997 33.833 -19.324 1.00 38.80 175 TYR D C 1
ATOM 8793 O O . TYR D 1 176 ? 94.103 34.915 -18.739 1.00 38.48 175 TYR D O 1
ATOM 8802 N N . SER D 1 177 ? 94.567 32.684 -18.882 1.00 35.34 176 SER D N 1
ATOM 8803 C CA . SER D 1 177 ? 95.315 32.565 -17.639 1.00 34.82 176 SER D CA 1
ATOM 8804 C C . SER D 1 177 ? 96.819 32.679 -17.851 1.00 41.29 176 SER D C 1
ATOM 8805 O O . SER D 1 177 ? 97.317 32.863 -18.965 1.00 42.31 176 SER D O 1
ATOM 8808 N N . SER D 1 178 ? 97.535 32.563 -16.746 1.00 38.51 177 SER D N 1
ATOM 8809 C CA . SER D 1 178 ? 98.978 32.648 -16.660 1.00 38.78 177 SER D CA 1
ATOM 8810 C C . SER D 1 178 ? 99.591 31.250 -16.482 1.00 43.73 177 SER D C 1
ATOM 8811 O O . SER D 1 178 ? 100.802 31.129 -16.286 1.00 45.39 177 SER D O 1
ATOM 8814 N N . PHE D 1 179 ? 98.759 30.198 -16.551 1.00 38.78 178 PHE D N 1
ATOM 8815 C CA . PHE D 1 179 ? 99.226 28.827 -16.372 1.00 38.55 178 PHE D CA 1
ATOM 8816 C C . PHE D 1 179 ? 98.883 27.942 -17.612 1.00 43.27 178 PHE D C 1
ATOM 8817 O O . PHE D 1 179 ? 98.649 26.739 -17.483 1.00 42.49 178 PHE D O 1
ATOM 8825 N N . ARG D 1 180 ? 98.942 28.526 -18.810 1.00 40.82 179 ARG D N 1
ATOM 8826 C CA . ARG D 1 180 ? 98.711 27.793 -20.060 1.00 40.81 179 ARG D CA 1
ATOM 8827 C C . ARG D 1 180 ? 99.809 26.753 -20.326 1.00 44.42 179 ARG D C 1
ATOM 8828 O O . ARG D 1 180 ? 99.518 25.700 -20.885 1.00 43.19 179 ARG D O 1
ATOM 8836 N N . ALA D 1 181 ? 101.061 27.057 -19.906 1.00 41.98 180 ALA D N 1
ATOM 8837 C CA . ALA D 1 181 ? 102.255 26.217 -20.073 1.00 42.12 180 ALA D CA 1
ATOM 8838 C C . ALA D 1 181 ? 102.124 24.884 -19.346 1.00 47.40 180 ALA D C 1
ATOM 8839 O O . ALA D 1 181 ? 102.634 23.876 -19.828 1.00 48.01 180 ALA D O 1
ATOM 8841 N N . ARG D 1 182 ? 101.450 24.894 -18.191 1.00 43.91 181 ARG D N 1
ATOM 8842 C CA . ARG D 1 182 ? 101.208 23.762 -17.294 1.00 43.37 181 ARG D CA 1
ATOM 8843 C C . ARG D 1 182 ? 100.608 22.523 -18.050 1.00 46.00 181 ARG D C 1
ATOM 8844 O O . ARG D 1 182 ? 101.003 21.390 -17.773 1.00 44.65 181 ARG D O 1
ATOM 8852 N N . GLY D 1 183 ? 99.691 22.755 -18.985 1.00 42.11 182 GLY D N 1
ATOM 8853 C CA . GLY D 1 183 ? 99.074 21.690 -19.766 1.00 40.96 182 GLY D CA 1
ATOM 8854 C C . GLY D 1 183 ? 97.962 20.910 -19.081 1.00 44.05 182 GLY D C 1
ATOM 8855 O O . GLY D 1 183 ? 97.352 21.391 -18.110 1.00 45.56 182 GLY D O 1
ATOM 8856 N N . LEU D 1 184 ? 97.693 19.682 -19.601 1.00 35.46 183 LEU D N 1
ATOM 8857 C CA . LEU D 1 184 ? 96.603 18.839 -19.154 1.00 32.35 183 LEU D CA 1
ATOM 8858 C C . LEU D 1 184 ? 97.025 17.976 -17.978 1.00 38.62 183 LEU D C 1
ATOM 8859 O O . LEU D 1 184 ? 98.089 17.348 -18.001 1.00 40.81 183 LEU D O 1
ATOM 8864 N N . ALA D 1 185 ? 96.172 17.964 -16.939 1.00 33.25 184 ALA D N 1
ATOM 8865 C CA . ALA D 1 185 ? 96.378 17.198 -15.712 1.00 33.00 184 ALA D CA 1
ATOM 8866 C C . ALA D 1 185 ? 95.218 16.237 -15.507 1.00 38.80 184 ALA D C 1
ATOM 8867 O O . ALA D 1 185 ? 94.104 16.659 -15.169 1.00 39.28 184 ALA D O 1
ATOM 8869 N N . TYR D 1 186 ? 95.469 14.952 -15.786 1.00 34.72 185 TYR D N 1
ATOM 8870 C CA . TYR D 1 186 ? 94.499 13.887 -15.643 1.00 32.99 185 TYR D CA 1
ATOM 8871 C C . TYR D 1 186 ? 95.237 12.609 -15.247 1.00 39.73 185 TYR D C 1
ATOM 8872 O O . TYR D 1 186 ? 96.427 12.447 -15.555 1.00 41.16 185 TYR D O 1
ATOM 8881 N N . GLY D 1 187 ? 94.520 11.736 -14.551 1.00 36.16 186 GLY D N 1
ATOM 8882 C CA . GLY D 1 187 ? 95.038 10.472 -14.052 1.00 36.61 186 GLY D CA 1
ATOM 8883 C C . GLY D 1 187 ? 93.951 9.632 -13.425 1.00 40.47 186 GLY D C 1
ATOM 8884 O O . GLY D 1 187 ? 92.770 9.919 -13.599 1.00 40.41 186 GLY D O 1
ATOM 8885 N N . GLU D 1 188 ? 94.352 8.622 -12.661 1.00 36.42 187 GLU D N 1
ATOM 8886 C CA . GLU D 1 188 ? 93.507 7.656 -11.961 1.00 35.47 187 GLU D CA 1
ATOM 8887 C C . GLU D 1 188 ? 92.250 8.329 -11.351 1.00 36.34 187 GLU D C 1
ATOM 8888 O O . GLU D 1 188 ? 91.141 7.861 -11.596 1.00 35.86 187 GLU D O 1
ATOM 8894 N N . ASN D 1 189 ? 92.421 9.449 -10.626 1.00 32.30 188 ASN D N 1
ATOM 8895 C CA . ASN D 1 189 ? 91.331 10.125 -9.898 1.00 31.78 188 ASN D CA 1
ATOM 8896 C C . ASN D 1 189 ? 91.176 11.589 -10.262 1.00 33.69 188 ASN D C 1
ATOM 8897 O O . ASN D 1 189 ? 90.622 12.363 -9.470 1.00 32.41 188 ASN D O 1
ATOM 8902 N N . GLU D 1 190 ? 91.647 11.971 -11.453 1.00 29.32 189 GLU D N 1
ATOM 8903 C CA . GLU D 1 190 ? 91.568 13.350 -11.882 1.00 28.82 189 GLU D CA 1
ATOM 8904 C C . GLU D 1 190 ? 91.236 13.426 -13.376 1.00 31.96 189 GLU D C 1
ATOM 8905 O O . GLU D 1 190 ? 91.802 12.697 -14.200 1.00 30.85 189 GLU D O 1
ATOM 8911 N N . LEU D 1 191 ? 90.298 14.320 -13.694 1.00 27.77 190 LEU D N 1
ATOM 8912 C CA . LEU D 1 191 ? 89.830 14.615 -15.051 1.00 26.31 190 LEU D CA 1
ATOM 8913 C C . LEU D 1 191 ? 89.871 16.127 -15.293 1.00 28.74 190 LEU D C 1
ATOM 8914 O O . LEU D 1 191 ? 89.836 16.927 -14.336 1.00 27.96 190 LEU D O 1
ATOM 8919 N N . VAL D 1 192 ? 89.982 16.523 -16.557 1.00 24.09 191 VAL D N 1
ATOM 8920 C CA . VAL D 1 192 ? 90.031 17.943 -16.908 1.00 23.58 191 VAL D CA 1
ATOM 8921 C C . VAL D 1 192 ? 89.090 18.162 -18.131 1.00 27.69 191 VAL D C 1
ATOM 8922 O O . VAL D 1 192 ? 88.976 17.302 -19.010 1.00 26.81 191 VAL D O 1
ATOM 8926 N N . PHE D 1 193 ? 88.367 19.274 -18.120 1.00 24.33 192 PHE D N 1
ATOM 8927 C CA . PHE D 1 193 ? 87.487 19.668 -19.212 1.00 23.74 192 PHE D CA 1
ATOM 8928 C C . PHE D 1 193 ? 88.003 20.976 -19.877 1.00 29.69 192 PHE D C 1
ATOM 8929 O O . PHE D 1 193 ? 88.368 21.933 -19.180 1.00 30.10 192 PHE D O 1
ATOM 8937 N N . ARG D 1 194 ? 87.996 21.003 -21.214 1.00 25.22 193 ARG D N 1
ATOM 8938 C CA . ARG D 1 194 ? 88.350 22.156 -22.034 1.00 25.73 193 ARG D CA 1
ATOM 8939 C C . ARG D 1 194 ? 87.168 22.497 -22.927 1.00 30.53 193 ARG D C 1
ATOM 8940 O O . ARG D 1 194 ? 86.557 21.586 -23.502 1.00 30.77 193 ARG D O 1
ATOM 8948 N N . SER D 1 195 ? 86.859 23.796 -23.057 1.00 26.86 194 SER D N 1
ATOM 8949 C CA . SER D 1 195 ? 85.761 24.288 -23.889 1.00 27.46 194 SER D CA 1
ATOM 8950 C C . SER D 1 195 ? 86.273 24.856 -25.221 1.00 33.53 194 SER D C 1
ATOM 8951 O O . SER D 1 195 ? 87.375 25.421 -25.252 1.00 36.03 194 SER D O 1
ATOM 8954 N N . PHE D 1 196 ? 85.471 24.756 -26.305 1.00 27.86 195 PHE D N 1
ATOM 8955 C CA . PHE D 1 196 ? 85.851 25.364 -27.585 1.00 27.73 195 PHE D CA 1
ATOM 8956 C C . PHE D 1 196 ? 85.012 26.630 -27.813 1.00 34.77 195 PHE D C 1
ATOM 8957 O O . PHE D 1 196 ? 85.050 27.230 -28.903 1.00 36.14 195 PHE D O 1
ATOM 8965 N N . SER D 1 197 ? 84.273 27.048 -26.771 1.00 30.31 196 SER D N 1
ATOM 8966 C CA . SER D 1 197 ? 83.343 28.168 -26.832 1.00 30.40 196 SER D CA 1
ATOM 8967 C C . SER D 1 197 ? 84.017 29.542 -26.705 1.00 36.51 196 SER D C 1
ATOM 8968 O O . SER D 1 197 ? 83.450 30.513 -27.202 1.00 37.58 196 SER D O 1
ATOM 8971 N N . LYS D 1 198 ? 85.190 29.643 -26.044 1.00 32.09 197 LYS D N 1
ATOM 8972 C CA . LYS D 1 198 ? 85.789 30.949 -25.794 1.00 31.95 197 LYS D CA 1
ATOM 8973 C C . LYS D 1 198 ? 86.910 31.222 -26.818 1.00 36.05 197 LYS D C 1
ATOM 8974 O O . LYS D 1 198 ? 86.572 31.564 -27.956 1.00 36.27 197 LYS D O 1
ATOM 8980 N N . SER D 1 199 ? 88.206 31.103 -26.463 1.00 33.02 198 SER D N 1
ATOM 8981 C CA . SER D 1 199 ? 89.341 31.374 -27.392 1.00 33.29 198 SER D CA 1
ATOM 8982 C C . SER D 1 199 ? 89.191 30.741 -28.780 1.00 34.92 198 SER D C 1
ATOM 8983 O O . SER D 1 199 ? 89.608 31.355 -29.777 1.00 35.16 198 SER D O 1
ATOM 8986 N N . TYR D 1 200 ? 88.587 29.534 -28.857 1.00 30.53 199 TYR D N 1
ATOM 8987 C CA . TYR D 1 200 ? 88.416 28.812 -30.133 1.00 29.41 199 TYR D CA 1
ATOM 8988 C C . TYR D 1 200 ? 87.254 29.348 -30.976 1.00 36.95 199 TYR D C 1
ATOM 8989 O O . TYR D 1 200 ? 87.181 29.024 -32.165 1.00 38.51 199 TYR D O 1
ATOM 8998 N N . GLY D 1 201 ? 86.390 30.161 -30.374 1.00 33.39 200 GLY D N 1
ATOM 8999 C CA . GLY D 1 201 ? 85.282 30.821 -31.054 1.00 32.90 200 GLY D CA 1
ATOM 9000 C C . GLY D 1 201 ? 84.151 29.970 -31.588 1.00 34.71 200 GLY D C 1
ATOM 9001 O O . GLY D 1 201 ? 83.530 30.350 -32.586 1.00 34.31 200 GLY D O 1
ATOM 9002 N N . LEU D 1 202 ? 83.833 28.848 -30.908 1.00 30.04 201 LEU D N 1
ATOM 9003 C CA . LEU D 1 202 ? 82.731 27.983 -31.331 1.00 28.51 201 LEU D CA 1
ATOM 9004 C C . LEU D 1 202 ? 81.612 27.955 -30.293 1.00 35.79 201 LEU D C 1
ATOM 9005 O O . LEU D 1 202 ? 80.971 26.923 -30.141 1.00 38.76 201 LEU D O 1
ATOM 9010 N N . ALA D 1 203 ? 81.324 29.081 -29.622 1.00 32.53 202 ALA D N 1
ATOM 9011 C CA . ALA D 1 203 ? 80.298 29.161 -28.566 1.00 32.37 202 ALA D CA 1
ATOM 9012 C C . ALA D 1 203 ? 78.921 28.668 -29.026 1.00 38.00 202 ALA D C 1
ATOM 9013 O O . ALA D 1 203 ? 78.237 28.005 -28.255 1.00 39.24 202 ALA D O 1
ATOM 9015 N N . GLY D 1 204 ? 78.550 28.962 -30.262 1.00 34.65 203 GLY D N 1
ATOM 9016 C CA . GLY D 1 204 ? 77.267 28.577 -30.829 1.00 34.32 203 GLY D CA 1
ATOM 9017 C C . GLY D 1 204 ? 77.147 27.112 -31.154 1.00 37.57 203 GLY D C 1
ATOM 9018 O O . GLY D 1 204 ? 76.050 26.664 -31.472 1.00 38.39 203 GLY D O 1
ATOM 9019 N N . LEU D 1 205 ? 78.253 26.351 -31.068 1.00 32.87 204 LEU D N 1
ATOM 9020 C CA . LEU D 1 205 ? 78.259 24.902 -31.340 1.00 32.08 204 LEU D CA 1
ATOM 9021 C C . LEU D 1 205 ? 78.239 24.101 -30.042 1.00 37.69 204 LEU D C 1
ATOM 9022 O O . LEU D 1 205 ? 77.837 22.938 -30.060 1.00 37.98 204 LEU D O 1
ATOM 9027 N N . ARG D 1 206 ? 78.622 24.740 -28.922 1.00 35.29 205 ARG D N 1
ATOM 9028 C CA . ARG D 1 206 ? 78.636 24.177 -27.570 1.00 36.05 205 ARG D CA 1
ATOM 9029 C C . ARG D 1 206 ? 79.336 22.777 -27.598 1.00 38.37 205 ARG D C 1
ATOM 9030 O O . ARG D 1 206 ? 78.690 21.725 -27.484 1.00 37.85 205 ARG D O 1
ATOM 9038 N N . LEU D 1 207 ? 80.670 22.809 -27.835 1.00 31.59 206 LEU D N 1
ATOM 9039 C CA . LEU D 1 207 ? 81.542 21.637 -27.865 1.00 28.24 206 LEU D CA 1
ATOM 9040 C C . LEU D 1 207 ? 82.619 21.767 -26.794 1.00 29.37 206 LEU D C 1
ATOM 9041 O O . LEU D 1 207 ? 83.018 22.873 -26.418 1.00 29.79 206 LEU D O 1
ATOM 9046 N N . GLY D 1 208 ? 83.088 20.628 -26.332 1.00 23.90 207 GLY D N 1
ATOM 9047 C CA . GLY D 1 208 ? 84.133 20.541 -25.324 1.00 23.55 207 GLY D CA 1
ATOM 9048 C C . GLY D 1 208 ? 84.818 19.202 -25.390 1.00 28.28 207 GLY D C 1
ATOM 9049 O O . GLY D 1 208 ? 84.317 18.272 -26.037 1.00 26.02 207 GLY D O 1
ATOM 9050 N N . ALA D 1 209 ? 85.973 19.097 -24.724 1.00 26.59 208 ALA D N 1
ATOM 9051 C CA . ALA D 1 209 ? 86.760 17.853 -24.673 1.00 25.89 208 ALA D CA 1
ATOM 9052 C C . ALA D 1 209 ? 87.073 17.522 -23.233 1.00 29.35 208 ALA D C 1
ATOM 9053 O O . ALA D 1 209 ? 87.491 18.405 -22.482 1.00 30.07 208 ALA D O 1
ATOM 9055 N N . LEU D 1 210 ? 86.781 16.285 -22.839 1.00 24.12 209 LEU D N 1
ATOM 9056 C CA . LEU D 1 210 ? 87.025 15.763 -21.501 1.00 24.68 209 LEU D CA 1
ATOM 9057 C C . LEU D 1 210 ? 88.218 14.832 -21.536 1.00 30.31 209 LEU D C 1
ATOM 9058 O O . LEU D 1 210 ? 88.270 13.932 -22.383 1.00 32.93 209 LEU D O 1
ATOM 9063 N N . PHE D 1 211 ? 89.169 15.035 -20.614 1.00 24.14 210 PHE D N 1
ATOM 9064 C CA . PHE D 1 211 ? 90.381 14.219 -20.524 1.00 22.39 210 PHE D CA 1
ATOM 9065 C C . PHE D 1 211 ? 90.390 13.461 -19.210 1.00 26.70 210 PHE D C 1
ATOM 9066 O O . PHE D 1 211 ? 90.084 14.030 -18.163 1.00 26.22 210 PHE D O 1
ATOM 9074 N N . GLY D 1 212 ? 90.715 12.182 -19.279 1.00 22.33 211 GLY D N 1
ATOM 9075 C CA . GLY D 1 212 ? 90.771 11.347 -18.099 1.00 21.41 211 GLY D CA 1
ATOM 9076 C C . GLY D 1 212 ? 91.419 10.004 -18.325 1.00 25.57 211 GLY D C 1
ATOM 9077 O O . GLY D 1 212 ? 91.935 9.730 -19.415 1.00 25.25 211 GLY D O 1
ATOM 9078 N N . PRO D 1 213 ? 91.357 9.131 -17.295 1.00 23.86 212 PRO D N 1
ATOM 9079 C CA . PRO D 1 213 ? 91.949 7.778 -17.431 1.00 24.87 212 PRO D CA 1
ATOM 9080 C C . PRO D 1 213 ? 91.196 6.957 -18.498 1.00 33.09 212 PRO D C 1
ATOM 9081 O O . PRO D 1 213 ? 89.965 7.076 -18.622 1.00 34.00 212 PRO D O 1
ATOM 9085 N N . SER D 1 214 ? 91.950 6.162 -19.301 1.00 29.01 213 SER D N 1
ATOM 9086 C CA . SER D 1 214 ? 91.447 5.417 -20.454 1.00 27.77 213 SER D CA 1
ATOM 9087 C C . SER D 1 214 ? 90.299 4.490 -20.113 1.00 29.69 213 SER D C 1
ATOM 9088 O O . SER D 1 214 ? 89.416 4.358 -20.950 1.00 29.29 213 SER D O 1
ATOM 9091 N N . GLU D 1 215 ? 90.286 3.864 -18.916 1.00 25.26 214 GLU D N 1
ATOM 9092 C CA . GLU D 1 215 ? 89.237 2.911 -18.515 1.00 24.12 214 GLU D CA 1
ATOM 9093 C C . GLU D 1 215 ? 87.892 3.617 -18.336 1.00 26.46 214 GLU D C 1
ATOM 9094 O O . GLU D 1 215 ? 86.904 3.185 -18.956 1.00 24.71 214 GLU D O 1
ATOM 9100 N N . LEU D 1 216 ? 87.873 4.721 -17.525 1.00 21.91 215 LEU D N 1
ATOM 9101 C CA . LEU D 1 216 ? 86.692 5.535 -17.295 1.00 21.21 215 LEU D CA 1
ATOM 9102 C C . LEU D 1 216 ? 86.191 6.217 -18.607 1.00 28.90 215 LEU D C 1
ATOM 9103 O O . LEU D 1 216 ? 84.970 6.200 -18.871 1.00 33.01 215 LEU D O 1
ATOM 9108 N N . ILE D 1 217 ? 87.104 6.798 -19.420 1.00 21.91 216 ILE D N 1
ATOM 9109 C CA . ILE D 1 217 ? 86.727 7.451 -20.681 1.00 21.39 216 ILE D CA 1
ATOM 9110 C C . ILE D 1 217 ? 85.955 6.436 -21.553 1.00 25.90 216 ILE D C 1
ATOM 9111 O O . ILE D 1 217 ? 84.889 6.784 -22.065 1.00 25.76 216 ILE D O 1
ATOM 9116 N N . ALA D 1 218 ? 86.478 5.201 -21.703 1.00 22.12 217 ALA D N 1
ATOM 9117 C CA . ALA D 1 218 ? 85.855 4.170 -22.552 1.00 22.24 217 ALA D CA 1
ATOM 9118 C C . ALA D 1 218 ? 84.510 3.719 -21.992 1.00 27.26 217 ALA D C 1
ATOM 9119 O O . ALA D 1 218 ? 83.584 3.487 -22.761 1.00 29.09 217 ALA D O 1
ATOM 9121 N N . ALA D 1 219 ? 84.379 3.656 -20.664 1.00 22.96 218 ALA D N 1
ATOM 9122 C CA . ALA D 1 219 ? 83.123 3.327 -20.002 1.00 22.43 218 ALA D CA 1
ATOM 9123 C C . ALA D 1 219 ? 82.045 4.392 -20.329 1.00 29.17 218 ALA D C 1
ATOM 9124 O O . ALA D 1 219 ? 80.899 4.044 -20.645 1.00 32.02 218 ALA D O 1
ATOM 9134 N N . LYS D 1 221 ? 82.282 6.756 -22.922 1.00 22.03 220 LYS D N 1
ATOM 9135 C CA . LYS D 1 221 ? 82.215 6.920 -24.381 1.00 23.47 220 LYS D CA 1
ATOM 9136 C C . LYS D 1 221 ? 81.085 6.031 -25.008 1.00 30.67 220 LYS D C 1
ATOM 9137 O O . LYS D 1 221 ? 80.366 6.499 -25.900 1.00 32.25 220 LYS D O 1
ATOM 9143 N N . ARG D 1 222 ? 80.895 4.788 -24.500 1.00 26.07 221 ARG D N 1
ATOM 9144 C CA . ARG D 1 222 ? 79.877 3.869 -25.021 1.00 25.22 221 ARG D CA 1
ATOM 9145 C C . ARG D 1 222 ? 78.436 4.296 -24.620 1.00 28.85 221 ARG D C 1
ATOM 9146 O O . ARG D 1 222 ? 77.473 3.772 -25.180 1.00 30.09 221 ARG D O 1
ATOM 9154 N N . LYS D 1 223 ? 78.288 5.202 -23.652 1.00 23.19 222 LYS D N 1
ATOM 9155 C CA . LYS D 1 223 ? 76.967 5.674 -23.197 1.00 22.47 222 LYS D CA 1
ATOM 9156 C C . LYS D 1 223 ? 76.492 6.870 -24.064 1.00 29.24 222 LYS D C 1
ATOM 9157 O O . LYS D 1 223 ? 75.289 7.204 -24.049 1.00 30.06 222 LYS D O 1
ATOM 9163 N N . GLN D 1 224 ? 77.441 7.476 -24.861 1.00 25.11 223 GLN D N 1
ATOM 9164 C CA . GLN D 1 224 ? 77.181 8.603 -25.773 1.00 23.95 223 GLN D CA 1
ATOM 9165 C C . GLN D 1 224 ? 76.257 8.175 -26.894 1.00 27.87 223 GLN D C 1
ATOM 9166 O O . GLN D 1 224 ? 76.239 6.990 -27.309 1.00 26.37 223 GLN D O 1
ATOM 9172 N N . TRP D 1 225 ? 75.462 9.149 -27.366 1.00 24.92 224 TRP D N 1
ATOM 9173 C CA . TRP D 1 225 ? 74.496 8.947 -28.456 1.00 24.82 224 TRP D CA 1
ATOM 9174 C C . TRP D 1 225 ? 75.207 8.756 -29.776 1.00 32.15 224 TRP D C 1
ATOM 9175 O O . TRP D 1 225 ? 76.302 9.276 -29.962 1.00 32.24 224 TRP D O 1
ATOM 9186 N N . PHE D 1 226 ? 74.600 8.000 -30.684 1.00 32.07 225 PHE D N 1
ATOM 9187 C CA . PHE D 1 226 ? 75.145 7.792 -32.017 1.00 33.97 225 PHE D CA 1
ATOM 9188 C C . PHE D 1 226 ? 75.093 9.115 -32.752 1.00 38.18 225 PHE D C 1
ATOM 9189 O O . PHE D 1 226 ? 74.062 9.808 -32.692 1.00 36.32 225 PHE D O 1
ATOM 9197 N N . CYS D 1 227 ? 76.219 9.490 -33.401 1.00 37.07 226 CYS D N 1
ATOM 9198 C CA . CYS D 1 227 ? 76.366 10.725 -34.184 1.00 38.12 226 CYS D CA 1
ATOM 9199 C C . CYS D 1 227 ? 76.006 11.936 -33.289 1.00 40.72 226 CYS D C 1
ATOM 9200 O O . CYS D 1 227 ? 75.212 12.818 -33.673 1.00 41.83 226 CYS D O 1
ATOM 9203 N N . ASN D 1 228 ? 76.565 11.930 -32.051 1.00 33.56 227 ASN D N 1
ATOM 9204 C CA . ASN D 1 228 ? 76.345 12.953 -31.033 1.00 31.07 227 ASN D CA 1
ATOM 9205 C C . ASN D 1 228 ? 76.712 14.359 -31.583 1.00 34.87 227 ASN D C 1
ATOM 9206 O O . ASN D 1 228 ? 76.011 15.350 -31.311 1.00 36.62 227 ASN D O 1
ATOM 9211 N N . VAL D 1 229 ? 77.793 14.428 -32.377 1.00 28.44 228 VAL D N 1
ATOM 9212 C CA . VAL D 1 229 ? 78.278 15.655 -33.012 1.00 26.74 228 VAL D CA 1
ATOM 9213 C C . VAL D 1 229 ? 78.179 15.464 -34.559 1.00 33.85 228 VAL D C 1
ATOM 9214 O O . VAL D 1 229 ? 78.877 14.623 -35.128 1.00 33.80 228 VAL D O 1
ATOM 9218 N N . GLY D 1 230 ? 77.291 16.224 -35.192 1.00 30.37 229 GLY D N 1
ATOM 9219 C CA . GLY D 1 230 ? 77.033 16.162 -36.624 1.00 30.46 229 GLY D CA 1
ATOM 9220 C C . GLY D 1 230 ? 78.164 16.623 -37.525 1.00 33.83 229 GLY D C 1
ATOM 9221 O O . GLY D 1 230 ? 79.139 17.218 -37.062 1.00 33.49 229 GLY D O 1
ATOM 9222 N N . THR D 1 231 ? 78.013 16.365 -38.829 1.00 30.18 230 THR D N 1
ATOM 9223 C CA . THR D 1 231 ? 78.992 16.669 -39.865 1.00 31.02 230 THR D CA 1
ATOM 9224 C C . THR D 1 231 ? 79.367 18.188 -39.895 1.00 35.01 230 THR D C 1
ATOM 9225 O O . THR D 1 231 ? 80.542 18.490 -40.076 1.00 35.10 230 THR D O 1
ATOM 9229 N N . LEU D 1 232 ? 78.419 19.115 -39.691 1.00 31.35 231 LEU D N 1
ATOM 9230 C CA . LEU D 1 232 ? 78.725 20.551 -39.720 1.00 30.24 231 LEU D CA 1
ATOM 9231 C C . LEU D 1 232 ? 79.608 20.958 -38.528 1.00 34.04 231 LEU D C 1
ATOM 9232 O O . LEU D 1 232 ? 80.634 21.602 -38.739 1.00 32.78 231 LEU D O 1
ATOM 9237 N N . ASP D 1 233 ? 79.264 20.532 -37.298 1.00 31.34 232 ASP D N 1
ATOM 9238 C CA . ASP D 1 233 ? 80.057 20.857 -36.100 1.00 30.87 232 ASP D CA 1
ATOM 9239 C C . ASP D 1 233 ? 81.436 20.212 -36.157 1.00 34.01 232 ASP D C 1
ATOM 9240 O O . ASP D 1 233 ? 82.418 20.853 -35.765 1.00 35.12 232 ASP D O 1
ATOM 9245 N N . LEU D 1 234 ? 81.517 18.954 -36.647 1.00 29.52 233 LEU D N 1
ATOM 9246 C CA . LEU D 1 234 ? 82.780 18.228 -36.774 1.00 27.88 233 LEU D CA 1
ATOM 9247 C C . LEU D 1 234 ? 83.754 18.964 -37.725 1.00 31.26 233 LEU D C 1
ATOM 9248 O O . LEU D 1 234 ? 84.928 19.140 -37.375 1.00 30.85 233 LEU D O 1
ATOM 9253 N N . HIS D 1 235 ? 83.276 19.401 -38.913 1.00 27.07 234 HIS D N 1
ATOM 9254 C CA . HIS D 1 235 ? 84.151 20.086 -39.872 1.00 26.32 234 HIS D CA 1
ATOM 9255 C C . HIS D 1 235 ? 84.531 21.481 -39.362 1.00 31.69 234 HIS D C 1
ATOM 9256 O O . HIS D 1 235 ? 85.636 21.929 -39.661 1.00 32.13 234 HIS D O 1
ATOM 9263 N N . ALA D 1 236 ? 83.653 22.146 -38.582 1.00 29.01 235 ALA D N 1
ATOM 9264 C CA . ALA D 1 236 ? 83.949 23.456 -37.989 1.00 29.29 235 ALA D CA 1
ATOM 9265 C C . ALA D 1 236 ? 85.043 23.321 -36.931 1.00 33.51 235 ALA D C 1
ATOM 9266 O O . ALA D 1 236 ? 86.030 24.072 -36.984 1.00 34.69 235 ALA D O 1
ATOM 9268 N N . LEU D 1 237 ? 84.894 22.335 -35.999 1.00 26.57 236 LEU D N 1
ATOM 9269 C CA . LEU D 1 237 ? 85.889 22.059 -34.963 1.00 25.50 236 LEU D CA 1
ATOM 9270 C C . LEU D 1 237 ? 87.250 21.724 -35.589 1.00 30.86 236 LEU D C 1
ATOM 9271 O O . LEU D 1 237 ? 88.265 22.292 -35.183 1.00 30.75 236 LEU D O 1
ATOM 9276 N N . GLU D 1 238 ? 87.263 20.839 -36.599 1.00 28.85 237 GLU D N 1
ATOM 9277 C CA . GLU D 1 238 ? 88.487 20.418 -37.278 1.00 29.18 237 GLU D CA 1
ATOM 9278 C C . GLU D 1 238 ? 89.320 21.622 -37.795 1.00 35.98 237 GLU D C 1
ATOM 9279 O O . GLU D 1 238 ? 90.545 21.660 -37.594 1.00 36.54 237 GLU D O 1
ATOM 9285 N N . ALA D 1 239 ? 88.646 22.590 -38.451 1.00 32.16 238 ALA D N 1
ATOM 9286 C CA . ALA D 1 239 ? 89.256 23.782 -39.010 1.00 31.25 238 ALA D CA 1
ATOM 9287 C C . ALA D 1 239 ? 89.675 24.759 -37.899 1.00 37.52 238 ALA D C 1
ATOM 9288 O O . ALA D 1 239 ? 90.706 25.414 -38.048 1.00 40.37 238 ALA D O 1
ATOM 9290 N N . ALA D 1 240 ? 88.900 24.848 -36.789 1.00 31.58 239 ALA D N 1
ATOM 9291 C CA . ALA D 1 240 ? 89.183 25.723 -35.657 1.00 31.28 239 ALA D CA 1
ATOM 9292 C C . ALA D 1 240 ? 90.466 25.281 -34.896 1.00 42.27 239 ALA D C 1
ATOM 9293 O O . ALA D 1 240 ? 91.099 26.106 -34.206 1.00 44.06 239 ALA D O 1
ATOM 9295 N N . LEU D 1 241 ? 90.824 23.978 -34.999 1.00 40.74 240 LEU D N 1
ATOM 9296 C CA . LEU D 1 241 ? 92.005 23.413 -34.350 1.00 41.03 240 LEU D CA 1
ATOM 9297 C C . LEU D 1 241 ? 93.276 23.779 -35.133 1.00 50.01 240 LEU D C 1
ATOM 9298 O O . LEU D 1 241 ? 94.368 23.861 -34.549 1.00 51.13 240 LEU D O 1
ATOM 9303 N N . ASP D 1 242 ? 93.142 24.020 -36.438 1.00 49.60 241 ASP D N 1
ATOM 9304 C CA . ASP D 1 242 ? 94.287 24.460 -37.220 1.00 51.38 241 ASP D CA 1
ATOM 9305 C C . ASP D 1 242 ? 94.160 26.005 -37.443 1.00 56.22 241 ASP D C 1
ATOM 9306 O O . ASP D 1 242 ? 94.175 26.488 -38.576 1.00 58.11 241 ASP D O 1
ATOM 9311 N N . ASN D 1 243 ? 94.022 26.776 -36.340 1.00 50.93 242 ASN D N 1
ATOM 9312 C CA . ASN D 1 243 ? 93.775 28.230 -36.378 1.00 50.07 242 ASN D CA 1
ATOM 9313 C C . ASN D 1 243 ? 94.474 28.943 -35.196 1.00 51.40 242 ASN D C 1
ATOM 9314 O O . ASN D 1 243 ? 93.929 29.893 -34.606 1.00 49.53 242 ASN D O 1
ATOM 9319 N N . ASP D 1 244 ? 95.711 28.497 -34.889 1.00 46.94 243 ASP D N 1
ATOM 9320 C CA . ASP D 1 244 ? 96.503 28.989 -33.769 1.00 46.30 243 ASP D CA 1
ATOM 9321 C C . ASP D 1 244 ? 96.870 30.495 -33.929 1.00 47.57 243 ASP D C 1
ATOM 9322 O O . ASP D 1 244 ? 96.848 31.195 -32.914 1.00 47.14 243 ASP D O 1
ATOM 9327 N N . ARG D 1 245 ? 97.136 30.992 -35.170 1.00 43.26 244 ARG D N 1
ATOM 9328 C CA A ARG D 1 245 ? 97.479 32.398 -35.431 0.50 43.90 244 ARG D CA 1
ATOM 9329 C CA B ARG D 1 245 ? 97.478 32.401 -35.438 0.50 43.76 244 ARG D CA 1
ATOM 9330 C C . ARG D 1 245 ? 96.395 33.338 -34.877 1.00 47.28 244 ARG D C 1
ATOM 9331 O O . ARG D 1 245 ? 96.695 34.214 -34.061 1.00 47.15 244 ARG D O 1
ATOM 9346 N N . ALA D 1 246 ? 95.143 33.142 -35.304 1.00 42.83 245 ALA D N 1
ATOM 9347 C CA . ALA D 1 246 ? 93.997 33.946 -34.890 1.00 42.41 245 ALA D CA 1
ATOM 9348 C C . ALA D 1 246 ? 93.676 33.798 -33.397 1.00 44.46 245 ALA D C 1
ATOM 9349 O O . ALA D 1 246 ? 93.327 34.781 -32.737 1.00 45.15 245 ALA D O 1
ATOM 9351 N N . ARG D 1 247 ? 93.759 32.575 -32.887 1.00 38.87 246 ARG D N 1
ATOM 9352 C CA . ARG D 1 247 ? 93.456 32.243 -31.499 1.00 38.10 246 ARG D CA 1
ATOM 9353 C C . ARG D 1 247 ? 94.451 32.960 -30.568 1.00 40.11 246 ARG D C 1
ATOM 9354 O O . ARG D 1 247 ? 94.022 33.563 -29.588 1.00 39.09 246 ARG D O 1
ATOM 9362 N N . GLU D 1 248 ? 95.759 32.950 -30.918 1.00 35.41 247 GLU D N 1
ATOM 9363 C CA . GLU D 1 248 ? 96.799 33.609 -30.127 1.00 34.66 247 GLU D CA 1
ATOM 9364 C C . GLU D 1 248 ? 96.658 35.136 -30.162 1.00 36.37 247 GLU D C 1
ATOM 9365 O O . GLU D 1 248 ? 96.926 35.804 -29.149 1.00 34.33 247 GLU D O 1
ATOM 9371 N N . ALA D 1 249 ? 96.222 35.677 -31.311 1.00 32.72 248 ALA D N 1
ATOM 9372 C CA . ALA D 1 249 ? 96.008 37.120 -31.476 1.00 33.79 248 ALA D CA 1
ATOM 9373 C C . ALA D 1 249 ? 94.802 37.596 -30.635 1.00 39.01 248 ALA D C 1
ATOM 9374 O O . ALA D 1 249 ? 94.862 38.686 -30.058 1.00 41.19 248 ALA D O 1
ATOM 9376 N N . HIS D 1 250 ? 93.747 36.755 -30.530 1.00 32.12 249 HIS D N 1
ATOM 9377 C CA . HIS D 1 250 ? 92.572 37.023 -29.727 1.00 31.04 249 HIS D CA 1
ATOM 9378 C C . HIS D 1 250 ? 92.942 36.984 -28.234 1.00 35.21 249 HIS D C 1
ATOM 9379 O O . HIS D 1 250 ? 92.477 37.844 -27.479 1.00 34.78 249 HIS D O 1
ATOM 9386 N N . ILE D 1 251 ? 93.775 35.997 -27.816 1.00 31.95 250 ILE D N 1
ATOM 9387 C CA . ILE D 1 251 ? 94.219 35.838 -26.425 1.00 31.51 250 ILE D CA 1
ATOM 9388 C C . ILE D 1 251 ? 95.022 37.090 -26.014 1.00 37.56 250 ILE D C 1
ATOM 9389 O O . ILE D 1 251 ? 94.709 37.714 -24.992 1.00 37.07 250 ILE D O 1
ATOM 9394 N N . ALA D 1 252 ? 96.003 37.474 -26.840 1.00 35.84 251 ALA D N 1
ATOM 9395 C CA . ALA D 1 252 ? 96.885 38.623 -26.592 1.00 36.64 251 ALA D CA 1
ATOM 9396 C C . ALA D 1 252 ? 96.086 39.935 -26.450 1.00 40.03 251 ALA D C 1
ATOM 9397 O O . ALA D 1 252 ? 96.313 40.683 -25.487 1.00 41.08 251 ALA D O 1
ATOM 9399 N N . LYS D 1 253 ? 95.130 40.180 -27.378 1.00 33.70 252 LYS D N 1
ATOM 9400 C CA . LYS D 1 253 ? 94.269 41.363 -27.397 1.00 34.30 252 LYS D CA 1
ATOM 9401 C C . LYS D 1 253 ? 93.369 41.369 -26.159 1.00 39.05 252 LYS D C 1
ATOM 9402 O O . LYS D 1 253 ? 93.204 42.427 -25.539 1.00 39.11 252 LYS D O 1
ATOM 9408 N N . THR D 1 254 ? 92.825 40.191 -25.774 1.00 35.13 253 THR D N 1
ATOM 9409 C CA . THR D 1 254 ? 91.954 40.078 -24.603 1.00 34.34 253 THR D CA 1
ATOM 9410 C C . THR D 1 254 ? 92.739 40.443 -23.321 1.00 39.33 253 THR D C 1
ATOM 9411 O O . THR D 1 254 ? 92.207 41.200 -22.513 1.00 39.01 253 THR D O 1
ATOM 9415 N N . LEU D 1 255 ? 93.988 39.977 -23.154 1.00 36.52 254 LEU D N 1
ATOM 9416 C CA . LEU D 1 255 ? 94.740 40.291 -21.929 1.00 37.08 254 LEU D CA 1
ATOM 9417 C C . LEU D 1 255 ? 95.048 41.772 -21.844 1.00 42.45 254 LEU D C 1
ATOM 9418 O O . LEU D 1 255 ? 94.915 42.344 -20.770 1.00 44.68 254 LEU D O 1
ATOM 9423 N N . ALA D 1 256 ? 95.404 42.387 -22.965 1.00 38.70 255 ALA D N 1
ATOM 9424 C CA . ALA D 1 256 ? 95.705 43.824 -23.056 1.00 39.29 255 ALA D CA 1
ATOM 9425 C C . ALA D 1 256 ? 94.455 44.680 -22.765 1.00 44.26 255 ALA D C 1
ATOM 9426 O O . ALA D 1 256 ? 94.546 45.645 -21.996 1.00 46.24 255 ALA D O 1
ATOM 9428 N N . GLN D 1 257 ? 93.299 44.319 -23.358 1.00 38.63 256 GLN D N 1
ATOM 9429 C CA . GLN D 1 257 ? 92.038 45.026 -23.145 1.00 38.55 256 GLN D CA 1
ATOM 9430 C C . GLN D 1 257 ? 91.504 44.791 -21.710 1.00 43.38 256 GLN D C 1
ATOM 9431 O O . GLN D 1 257 ? 90.941 45.717 -21.118 1.00 44.58 256 GLN D O 1
ATOM 9437 N N . ARG D 1 258 ? 91.746 43.591 -21.131 1.00 38.23 257 ARG D N 1
ATOM 9438 C CA . ARG D 1 258 ? 91.388 43.275 -19.749 1.00 37.07 257 ARG D CA 1
ATOM 9439 C C . ARG D 1 258 ? 92.142 44.177 -18.795 1.00 43.23 257 ARG D C 1
ATOM 9440 O O . ARG D 1 258 ? 91.557 44.680 -17.833 1.00 45.51 257 ARG D O 1
ATOM 9448 N N . ARG D 1 259 ? 93.436 44.395 -19.062 1.00 39.32 258 ARG D N 1
ATOM 9449 C CA . ARG D 1 259 ? 94.289 45.266 -18.267 1.00 40.10 258 ARG D CA 1
ATOM 9450 C C . ARG D 1 259 ? 93.772 46.725 -18.378 1.00 45.67 258 ARG D C 1
ATOM 9451 O O . ARG D 1 259 ? 93.613 47.383 -17.342 1.00 47.07 258 ARG D O 1
ATOM 9459 N N . ARG D 1 260 ? 93.459 47.195 -19.620 1.00 39.46 259 ARG D N 1
ATOM 9460 C CA . ARG D 1 260 ? 92.918 48.531 -19.893 1.00 38.44 259 ARG D CA 1
ATOM 9461 C C . ARG D 1 260 ? 91.627 48.750 -19.093 1.00 41.72 259 ARG D C 1
ATOM 9462 O O . ARG D 1 260 ? 91.547 49.718 -18.341 1.00 43.63 259 ARG D O 1
ATOM 9470 N N . VAL D 1 261 ? 90.636 47.864 -19.256 1.00 36.81 260 VAL D N 1
ATOM 9471 C CA . VAL D 1 261 ? 89.318 47.981 -18.633 1.00 37.03 260 VAL D CA 1
ATOM 9472 C C . VAL D 1 261 ? 89.449 47.964 -17.092 1.00 43.70 260 VAL D C 1
ATOM 9473 O O . VAL D 1 261 ? 88.893 48.865 -16.445 1.00 44.27 260 VAL D O 1
ATOM 9477 N N . ALA D 1 262 ? 90.218 47.002 -16.514 1.00 40.68 261 ALA D N 1
ATOM 9478 C CA . ALA D 1 262 ? 90.416 46.915 -15.051 1.00 40.71 261 ALA D CA 1
ATOM 9479 C C . ALA D 1 262 ? 91.054 48.205 -14.482 1.00 45.61 261 ALA D C 1
ATOM 9480 O O . ALA D 1 262 ? 90.530 48.764 -13.514 1.00 46.97 261 ALA D O 1
ATOM 9482 N N . ASP D 1 263 ? 92.133 48.704 -15.115 1.00 41.47 262 ASP D N 1
ATOM 9483 C CA . ASP D 1 263 ? 92.823 49.903 -14.649 1.00 42.32 262 ASP D CA 1
ATOM 9484 C C . ASP D 1 263 ? 91.936 51.142 -14.766 1.00 46.85 262 ASP D C 1
ATOM 9485 O O . ASP D 1 263 ? 91.889 51.929 -13.816 1.00 48.06 262 ASP D O 1
ATOM 9490 N N . ALA D 1 264 ? 91.225 51.309 -15.909 1.00 41.97 263 ALA D N 1
ATOM 9491 C CA . ALA D 1 264 ? 90.353 52.460 -16.162 1.00 41.12 263 ALA D CA 1
ATOM 9492 C C . ALA D 1 264 ? 89.176 52.499 -15.175 1.00 44.59 263 ALA D C 1
ATOM 9493 O O . ALA D 1 264 ? 88.902 53.567 -14.622 1.00 46.40 263 ALA D O 1
ATOM 9495 N N . LEU D 1 265 ? 88.512 51.349 -14.921 1.00 39.77 264 LEU D N 1
ATOM 9496 C CA . LEU D 1 265 ? 87.391 51.291 -13.979 1.00 40.20 264 LEU D CA 1
ATOM 9497 C C . LEU D 1 265 ? 87.847 51.626 -12.540 1.00 47.95 264 LEU D C 1
ATOM 9498 O O . LEU D 1 265 ? 87.149 52.391 -11.858 1.00 48.25 264 LEU D O 1
ATOM 9503 N N . ARG D 1 266 ? 89.033 51.127 -12.110 1.00 45.56 265 ARG D N 1
ATOM 9504 C CA . ARG D 1 266 ? 89.567 51.419 -10.764 1.00 46.18 265 ARG D CA 1
ATOM 9505 C C . ARG D 1 266 ? 89.891 52.905 -10.620 1.00 56.00 265 ARG D C 1
ATOM 9506 O O . ARG D 1 266 ? 89.725 53.472 -9.533 1.00 58.40 265 ARG D O 1
ATOM 9514 N N . GLY D 1 267 ? 90.322 53.523 -11.718 1.00 53.31 266 GLY D N 1
ATOM 9515 C CA . GLY D 1 267 ? 90.616 54.949 -11.771 1.00 54.59 266 GLY D CA 1
ATOM 9516 C C . GLY D 1 267 ? 89.354 55.793 -11.714 1.00 59.86 266 GLY D C 1
ATOM 9517 O O . GLY D 1 267 ? 89.409 56.968 -11.334 1.00 62.19 266 GLY D O 1
ATOM 9518 N N . LEU D 1 268 ? 88.206 55.201 -12.111 1.00 54.66 267 LEU D N 1
ATOM 9519 C CA . LEU D 1 268 ? 86.888 55.842 -12.076 1.00 53.79 267 LEU D CA 1
ATOM 9520 C C . LEU D 1 268 ? 86.228 55.638 -10.683 1.00 56.37 267 LEU D C 1
ATOM 9521 O O . LEU D 1 268 ? 85.154 56.193 -10.414 1.00 56.99 267 LEU D O 1
ATOM 9526 N N . GLY D 1 269 ? 86.888 54.859 -9.820 1.00 49.94 268 GLY D N 1
ATOM 9527 C CA . GLY D 1 269 ? 86.423 54.586 -8.468 1.00 49.04 268 GLY D CA 1
ATOM 9528 C C . GLY D 1 269 ? 85.740 53.260 -8.233 1.00 52.57 268 GLY D C 1
ATOM 9529 O O . GLY D 1 269 ? 85.338 52.991 -7.102 1.00 53.31 268 GLY D O 1
ATOM 9530 N N . TYR D 1 270 ? 85.600 52.420 -9.281 1.00 47.66 269 TYR D N 1
ATOM 9531 C CA . TYR D 1 270 ? 84.961 51.102 -9.159 1.00 46.09 269 TYR D CA 1
ATOM 9532 C C . TYR D 1 270 ? 85.908 50.106 -8.462 1.00 49.66 269 TYR D C 1
ATOM 9533 O O . TYR D 1 270 ? 87.136 50.273 -8.498 1.00 49.15 269 TYR D O 1
ATOM 9542 N N . ARG D 1 271 ? 85.323 49.100 -7.790 1.00 45.44 270 ARG D N 1
ATOM 9543 C CA . ARG D 1 271 ? 86.103 48.051 -7.119 1.00 44.56 270 ARG D CA 1
ATOM 9544 C C . ARG D 1 271 ? 86.054 46.794 -7.999 1.00 46.95 270 ARG D C 1
ATOM 9545 O O . ARG D 1 271 ? 85.012 46.153 -8.132 1.00 45.31 270 ARG D O 1
ATOM 9553 N N . VAL D 1 272 ? 87.173 46.529 -8.694 1.00 42.78 271 VAL D N 1
ATOM 9554 C CA . VAL D 1 272 ? 87.338 45.456 -9.673 1.00 40.38 271 VAL D CA 1
ATOM 9555 C C . VAL D 1 272 ? 88.250 44.376 -9.119 1.00 45.33 271 VAL D C 1
ATOM 9556 O O . VAL D 1 272 ? 89.358 44.667 -8.655 1.00 46.24 271 VAL D O 1
ATOM 9560 N N . ALA D 1 273 ? 87.799 43.128 -9.214 1.00 41.17 272 ALA D N 1
ATOM 9561 C CA . ALA D 1 273 ? 88.561 41.968 -8.777 1.00 40.54 272 ALA D CA 1
ATOM 9562 C C . ALA D 1 273 ? 89.574 41.547 -9.836 1.00 45.16 272 ALA D C 1
ATOM 9563 O O . ALA D 1 273 ? 89.303 41.705 -11.028 1.00 45.93 272 ALA D O 1
ATOM 9565 N N . SER D 1 274 ? 90.723 40.970 -9.418 1.00 40.15 273 SER D N 1
ATOM 9566 C CA . SER D 1 274 ? 91.716 40.414 -10.342 1.00 38.05 273 SER D CA 1
ATOM 9567 C C . SER D 1 274 ? 91.053 39.307 -11.149 1.00 40.46 273 SER D C 1
ATOM 9568 O O . SER D 1 274 ? 90.075 38.724 -10.677 1.00 40.56 273 SER D O 1
ATOM 9571 N N . SER D 1 275 ? 91.503 39.065 -12.380 1.00 35.82 274 SER D N 1
ATOM 9572 C CA . SER D 1 275 ? 90.912 38.020 -13.199 1.00 33.67 274 SER D CA 1
ATOM 9573 C C . SER D 1 275 ? 91.931 37.344 -14.089 1.00 36.65 274 SER D C 1
ATOM 9574 O O . SER D 1 275 ? 92.800 37.991 -14.683 1.00 35.46 274 SER D O 1
ATOM 9577 N N . GLU D 1 276 ? 91.770 36.021 -14.193 1.00 32.42 275 GLU D N 1
ATOM 9578 C CA . GLU D 1 276 ? 92.548 35.109 -15.029 1.00 31.98 275 GLU D CA 1
ATOM 9579 C C . GLU D 1 276 ? 91.684 34.621 -16.229 1.00 33.87 275 GLU D C 1
ATOM 9580 O O . GLU D 1 276 ? 92.094 33.725 -16.988 1.00 31.26 275 GLU D O 1
ATOM 9586 N N . ALA D 1 277 ? 90.498 35.243 -16.402 1.00 29.64 276 ALA D N 1
ATOM 9587 C CA . ALA D 1 277 ? 89.541 34.887 -17.437 1.00 27.98 276 ALA D CA 1
ATOM 9588 C C . ALA D 1 277 ? 89.299 36.057 -18.390 1.00 32.69 276 ALA D C 1
ATOM 9589 O O . ALA D 1 277 ? 90.000 37.045 -18.271 1.00 32.43 276 ALA D O 1
ATOM 9591 N N . ASN D 1 278 ? 88.358 35.949 -19.356 1.00 30.56 277 ASN D N 1
ATOM 9592 C CA . ASN D 1 278 ? 88.080 37.037 -20.324 1.00 31.35 277 ASN D CA 1
ATOM 9593 C C . ASN D 1 278 ? 86.923 37.939 -19.811 1.00 37.53 277 ASN D C 1
ATOM 9594 O O . ASN D 1 278 ? 85.999 38.307 -20.555 1.00 38.43 277 ASN D O 1
ATOM 9599 N N . PHE D 1 279 ? 86.981 38.279 -18.527 1.00 32.73 278 PHE D N 1
ATOM 9600 C CA . PHE D 1 279 ? 85.967 39.094 -17.880 1.00 32.08 278 PHE D CA 1
ATOM 9601 C C . PHE D 1 279 ? 86.509 39.630 -16.601 1.00 37.90 278 PHE D C 1
ATOM 9602 O O . PHE D 1 279 ? 87.513 39.106 -16.110 1.00 38.47 278 PHE D O 1
ATOM 9610 N N . VAL D 1 280 ? 85.827 40.633 -16.022 1.00 33.96 279 VAL D N 1
ATOM 9611 C CA . VAL D 1 280 ? 86.199 41.178 -14.720 1.00 33.27 279 VAL D CA 1
ATOM 9612 C C . VAL D 1 280 ? 84.949 41.263 -13.841 1.00 37.95 279 VAL D C 1
ATOM 9613 O O . VAL D 1 280 ? 83.868 41.620 -14.326 1.00 37.81 279 VAL D O 1
ATOM 9617 N N . LEU D 1 281 ? 85.093 40.917 -12.549 1.00 36.13 280 LEU D N 1
ATOM 9618 C CA . LEU D 1 281 ? 83.999 41.042 -11.570 1.00 35.88 280 LEU D CA 1
ATOM 9619 C C . LEU D 1 281 ? 84.111 42.415 -10.909 1.00 41.23 280 LEU D C 1
ATOM 9620 O O . LEU D 1 281 ? 85.187 42.768 -10.406 1.00 41.83 280 LEU D O 1
ATOM 9625 N N . VAL D 1 282 ? 83.024 43.210 -10.967 1.00 37.35 281 VAL D N 1
ATOM 9626 C CA . VAL D 1 282 ? 82.990 44.580 -10.436 1.00 36.95 281 VAL D CA 1
ATOM 9627 C C . VAL D 1 282 ? 81.905 44.693 -9.363 1.00 41.36 281 VAL D C 1
ATOM 9628 O O . VAL D 1 282 ? 80.811 44.160 -9.542 1.00 41.53 281 VAL D O 1
ATOM 9632 N N . GLU D 1 283 ? 82.208 45.424 -8.262 1.00 38.97 282 GLU D N 1
ATOM 9633 C CA . GLU D 1 283 ? 81.276 45.682 -7.154 1.00 38.66 282 GLU D CA 1
ATOM 9634 C C . GLU D 1 283 ? 80.177 46.622 -7.621 1.00 45.63 282 GLU D C 1
ATOM 9635 O O . GLU D 1 283 ? 80.483 47.636 -8.272 1.00 46.76 282 GLU D O 1
ATOM 9641 N N . ASN D 1 284 ? 78.890 46.249 -7.345 1.00 42.42 283 ASN D N 1
ATOM 9642 C CA . ASN D 1 284 ? 77.737 47.027 -7.793 1.00 42.81 283 ASN D CA 1
ATOM 9643 C C . ASN D 1 284 ? 76.672 47.164 -6.686 1.00 48.24 283 ASN D C 1
ATOM 9644 O O . ASN D 1 284 ? 75.596 46.574 -6.773 1.00 49.08 283 ASN D O 1
ATOM 9649 N N . ALA D 1 285 ? 76.936 48.020 -5.704 1.00 44.73 284 ALA D N 1
ATOM 9650 C CA . ALA D 1 285 ? 75.990 48.284 -4.619 1.00 45.09 284 ALA D CA 1
ATOM 9651 C C . ALA D 1 285 ? 74.666 48.895 -5.139 1.00 51.69 284 ALA D C 1
ATOM 9652 O O . ALA D 1 285 ? 73.602 48.629 -4.577 1.00 53.01 284 ALA D O 1
ATOM 9654 N N . ALA D 1 286 ? 74.731 49.662 -6.242 1.00 48.09 285 ALA D N 1
ATOM 9655 C CA . ALA D 1 286 ? 73.589 50.342 -6.855 1.00 48.64 285 ALA D CA 1
ATOM 9656 C C . ALA D 1 286 ? 72.522 49.365 -7.417 1.00 54.12 285 ALA D C 1
ATOM 9657 O O . ALA D 1 286 ? 71.391 49.789 -7.698 1.00 55.87 285 ALA D O 1
ATOM 9659 N N . GLY D 1 287 ? 72.892 48.092 -7.570 1.00 49.06 286 GLY D N 1
ATOM 9660 C CA . GLY D 1 287 ? 72.002 47.041 -8.048 1.00 47.86 286 GLY D CA 1
ATOM 9661 C C . GLY D 1 287 ? 71.548 47.214 -9.477 1.00 51.42 286 GLY D C 1
ATOM 9662 O O . GLY D 1 287 ? 72.351 47.577 -10.342 1.00 51.86 286 GLY D O 1
ATOM 9663 N N . GLU D 1 288 ? 70.249 46.962 -9.719 1.00 47.28 287 GLU D N 1
ATOM 9664 C CA . GLU D 1 288 ? 69.585 47.016 -11.028 1.00 47.01 287 GLU D CA 1
ATOM 9665 C C . GLU D 1 288 ? 69.761 48.392 -11.728 1.00 51.28 287 GLU D C 1
ATOM 9666 O O . GLU D 1 288 ? 69.871 48.425 -12.960 1.00 50.16 287 GLU D O 1
ATOM 9672 N N . ARG D 1 289 ? 69.816 49.497 -10.954 1.00 48.75 288 ARG D N 1
ATOM 9673 C CA . ARG D 1 289 ? 69.991 50.867 -11.462 1.00 49.76 288 ARG D CA 1
ATOM 9674 C C . ARG D 1 289 ? 71.145 50.946 -12.479 1.00 52.91 288 ARG D C 1
ATOM 9675 O O . ARG D 1 289 ? 71.015 51.637 -13.488 1.00 53.26 288 ARG D O 1
ATOM 9683 N N . THR D 1 290 ? 72.248 50.214 -12.219 1.00 47.44 289 THR D N 1
ATOM 9684 C CA . THR D 1 290 ? 73.433 50.175 -13.071 1.00 46.51 289 THR D CA 1
ATOM 9685 C C . THR D 1 290 ? 73.132 49.446 -14.392 1.00 50.17 289 THR D C 1
ATOM 9686 O O . THR D 1 290 ? 73.469 49.957 -15.469 1.00 49.14 289 THR D O 1
ATOM 9690 N N . LEU D 1 291 ? 72.516 48.252 -14.300 1.00 46.42 290 LEU D N 1
ATOM 9691 C CA . LEU D 1 291 ? 72.169 47.427 -15.460 1.00 45.92 290 LEU D CA 1
ATOM 9692 C C . LEU D 1 291 ? 71.206 48.179 -16.395 1.00 50.84 290 LEU D C 1
ATOM 9693 O O . LEU D 1 291 ? 71.406 48.173 -17.615 1.00 51.28 290 LEU D O 1
ATOM 9698 N N . ARG D 1 292 ? 70.210 48.871 -15.808 1.00 46.53 291 ARG D N 1
ATOM 9699 C CA . ARG D 1 292 ? 69.212 49.665 -16.510 1.00 47.10 291 ARG D CA 1
ATOM 9700 C C . ARG D 1 292 ? 69.897 50.835 -17.249 1.00 51.16 291 ARG D C 1
ATOM 9701 O O . ARG D 1 292 ? 69.565 51.096 -18.414 1.00 51.34 291 ARG D O 1
ATOM 9709 N N . PHE D 1 293 ? 70.887 51.484 -16.591 1.00 46.14 292 PHE D N 1
ATOM 9710 C CA . PHE D 1 293 ? 71.672 52.590 -17.140 1.00 45.85 292 PHE D CA 1
ATOM 9711 C C . PHE D 1 293 ? 72.461 52.139 -18.371 1.00 50.80 292 PHE D C 1
ATOM 9712 O O . PHE D 1 293 ? 72.496 52.845 -19.386 1.00 53.02 292 PHE D O 1
ATOM 9720 N N . LEU D 1 294 ? 73.117 50.979 -18.260 1.00 44.70 293 LEU D N 1
ATOM 9721 C CA . LEU D 1 294 ? 73.918 50.418 -19.328 1.00 43.50 293 LEU D CA 1
ATOM 9722 C C . LEU D 1 294 ? 73.017 49.976 -20.494 1.00 49.53 293 LEU D C 1
ATOM 9723 O O . LEU D 1 294 ? 73.354 50.268 -21.652 1.00 49.54 293 LEU D O 1
ATOM 9728 N N . ARG D 1 295 ? 71.850 49.349 -20.197 1.00 46.02 294 ARG D N 1
ATOM 9729 C CA . ARG D 1 295 ? 70.912 48.911 -21.241 1.00 45.64 294 ARG D CA 1
ATOM 9730 C C . ARG D 1 295 ? 70.367 50.113 -22.040 1.00 50.74 294 ARG D C 1
ATOM 9731 O O . ARG D 1 295 ? 70.163 49.999 -23.257 1.00 50.08 294 ARG D O 1
ATOM 9739 N N . GLU D 1 296 ? 70.180 51.266 -21.373 1.00 48.08 295 GLU D N 1
ATOM 9740 C CA . GLU D 1 296 ? 69.727 52.485 -22.037 1.00 49.69 295 GLU D CA 1
ATOM 9741 C C . GLU D 1 296 ? 70.756 52.954 -23.073 1.00 53.43 295 GLU D C 1
ATOM 9742 O O . GLU D 1 296 ? 70.392 53.560 -24.076 1.00 52.87 295 GLU D O 1
ATOM 9748 N N . ARG D 1 297 ? 72.035 52.653 -22.824 1.00 49.35 296 ARG D N 1
ATOM 9749 C CA . ARG D 1 297 ? 73.147 53.043 -23.684 1.00 47.31 296 ARG D CA 1
ATOM 9750 C C . ARG D 1 297 ? 73.615 51.865 -24.577 1.00 49.10 296 ARG D C 1
ATOM 9751 O O . ARG D 1 297 ? 74.713 51.913 -25.126 1.00 47.51 296 ARG D O 1
ATOM 9759 N N . GLY D 1 298 ? 72.765 50.858 -24.749 1.00 45.19 297 GLY D N 1
ATOM 9760 C CA . GLY D 1 298 ? 73.033 49.704 -25.602 1.00 43.91 297 GLY D CA 1
ATOM 9761 C C . GLY D 1 298 ? 74.089 48.713 -25.149 1.00 47.97 297 GLY D C 1
ATOM 9762 O O . GLY D 1 298 ? 74.565 47.919 -25.971 1.00 48.08 297 GLY D O 1
ATOM 9763 N N . ILE D 1 299 ? 74.447 48.719 -23.848 1.00 43.04 298 ILE D N 1
ATOM 9764 C CA . ILE D 1 299 ? 75.466 47.817 -23.302 1.00 41.46 298 ILE D CA 1
ATOM 9765 C C . ILE D 1 299 ? 74.792 46.792 -22.376 1.00 46.21 298 ILE D C 1
ATOM 9766 O O . ILE D 1 299 ? 74.092 47.159 -21.430 1.00 46.95 298 ILE D O 1
ATOM 9771 N N . GLN D 1 300 ? 75.023 45.509 -22.657 1.00 42.10 299 GLN D N 1
ATOM 9772 C CA . GLN D 1 300 ? 74.491 44.384 -21.893 1.00 41.10 299 GLN D CA 1
ATOM 9773 C C . GLN D 1 300 ? 75.653 43.708 -21.155 1.00 42.62 299 GLN D C 1
ATOM 9774 O O . GLN D 1 300 ? 76.611 43.287 -21.801 1.00 42.47 299 GLN D O 1
ATOM 9780 N N . VAL D 1 301 ? 75.599 43.679 -19.802 1.00 37.70 300 VAL D N 1
ATOM 9781 C CA . VAL D 1 301 ? 76.553 43.017 -18.890 1.00 35.93 300 VAL D CA 1
ATOM 9782 C C . VAL D 1 301 ? 75.769 41.954 -18.101 1.00 38.11 300 VAL D C 1
ATOM 9783 O O . VAL D 1 301 ? 74.529 41.962 -18.148 1.00 37.10 300 VAL D O 1
ATOM 9787 N N . LYS D 1 302 ? 76.481 41.083 -17.331 1.00 34.26 301 LYS D N 1
ATOM 9788 C CA . LYS D 1 302 ? 75.877 39.992 -16.556 1.00 33.03 301 LYS D CA 1
ATOM 9789 C C . LYS D 1 302 ? 75.739 40.346 -15.070 1.00 40.65 301 LYS D C 1
ATOM 9790 O O . LYS D 1 302 ? 76.683 40.844 -14.464 1.00 42.01 301 LYS D O 1
ATOM 9796 N N . ASP D 1 303 ? 74.554 40.079 -14.498 1.00 38.29 302 ASP D N 1
ATOM 9797 C CA . ASP D 1 303 ? 74.268 40.243 -13.070 1.00 38.92 302 ASP D CA 1
ATOM 9798 C C . ASP D 1 303 ? 74.818 38.991 -12.351 1.00 40.94 302 ASP D C 1
ATOM 9799 O O . ASP D 1 303 ? 74.309 37.887 -12.570 1.00 39.20 302 ASP D O 1
ATOM 9804 N N . ALA D 1 304 ? 75.865 39.171 -11.517 1.00 35.74 303 ALA D N 1
ATOM 9805 C CA . ALA D 1 304 ? 76.549 38.074 -10.846 1.00 34.41 303 ALA D CA 1
ATOM 9806 C C . ALA D 1 304 ? 75.693 37.462 -9.710 1.00 41.03 303 ALA D C 1
ATOM 9807 O O . ALA D 1 304 ? 76.145 36.491 -9.064 1.00 41.44 303 ALA D O 1
ATOM 9809 N N . GLY D 1 305 ? 74.465 37.978 -9.525 1.00 37.35 304 GLY D N 1
ATOM 9810 C CA . GLY D 1 305 ? 73.482 37.452 -8.580 1.00 37.48 304 GLY D CA 1
ATOM 9811 C C . GLY D 1 305 ? 73.103 36.020 -8.946 1.00 43.51 304 GLY D C 1
ATOM 9812 O O . GLY D 1 305 ? 72.780 35.190 -8.082 1.00 43.84 304 GLY D O 1
ATOM 9813 N N . GLN D 1 306 ? 73.215 35.709 -10.251 1.00 39.84 305 GLN D N 1
ATOM 9814 C CA . GLN D 1 306 ? 72.972 34.403 -10.864 1.00 37.83 305 GLN D CA 1
ATOM 9815 C C . GLN D 1 306 ? 73.869 33.335 -10.261 1.00 41.51 305 GLN D C 1
ATOM 9816 O O . GLN D 1 306 ? 73.481 32.160 -10.214 1.00 40.97 305 GLN D O 1
ATOM 9822 N N . PHE D 1 307 ? 75.080 33.749 -9.821 1.00 38.12 306 PHE D N 1
ATOM 9823 C CA . PHE D 1 307 ? 76.117 32.867 -9.281 1.00 37.06 306 PHE D CA 1
ATOM 9824 C C . PHE D 1 307 ? 76.269 33.009 -7.765 1.00 43.11 306 PHE D C 1
ATOM 9825 O O . PHE D 1 307 ? 77.169 32.391 -7.198 1.00 43.36 306 PHE D O 1
ATOM 9833 N N . GLY D 1 308 ? 75.353 33.741 -7.119 1.00 40.32 307 GLY D N 1
ATOM 9834 C CA . GLY D 1 308 ? 75.349 33.927 -5.669 1.00 40.01 307 GLY D CA 1
ATOM 9835 C C . GLY D 1 308 ? 76.072 35.166 -5.198 1.00 44.63 307 GLY D C 1
ATOM 9836 O O . GLY D 1 308 ? 76.171 35.402 -3.996 1.00 43.81 307 GLY D O 1
ATOM 9837 N N . LEU D 1 309 ? 76.594 35.960 -6.143 1.00 43.54 308 LEU D N 1
ATOM 9838 C CA . LEU D 1 309 ? 77.303 37.202 -5.868 1.00 44.02 308 LEU D CA 1
ATOM 9839 C C . LEU D 1 309 ? 76.440 38.391 -6.240 1.00 50.48 308 LEU D C 1
ATOM 9840 O O . LEU D 1 309 ? 76.741 39.109 -7.187 1.00 50.71 308 LEU D O 1
ATOM 9845 N N . HIS D 1 310 ? 75.371 38.616 -5.472 1.00 49.34 309 HIS D N 1
ATOM 9846 C CA . HIS D 1 310 ? 74.444 39.738 -5.670 1.00 50.29 309 HIS D CA 1
ATOM 9847 C C . HIS D 1 310 ? 75.162 41.040 -5.485 1.00 51.80 309 HIS D C 1
ATOM 9848 O O . HIS D 1 310 ? 76.153 41.078 -4.750 1.00 51.63 309 HIS D O 1
ATOM 9855 N N . HIS D 1 311 ? 74.693 42.097 -6.170 1.00 46.77 310 HIS D N 1
ATOM 9856 C CA . HIS D 1 311 ? 75.271 43.442 -6.108 1.00 46.92 310 HIS D CA 1
ATOM 9857 C C . HIS D 1 311 ? 76.755 43.416 -6.563 1.00 49.96 310 HIS D C 1
ATOM 9858 O O . HIS D 1 311 ? 77.644 44.055 -5.985 1.00 50.46 310 HIS D O 1
ATOM 9865 N N . HIS D 1 312 ? 76.961 42.679 -7.655 1.00 44.50 311 HIS D N 1
ATOM 9866 C CA . HIS D 1 312 ? 78.180 42.514 -8.433 1.00 42.96 311 HIS D CA 1
ATOM 9867 C C . HIS D 1 312 ? 77.788 42.379 -9.882 1.00 46.83 311 HIS D C 1
ATOM 9868 O O . HIS D 1 312 ? 76.694 41.879 -10.167 1.00 47.62 311 HIS D O 1
ATOM 9875 N N . ILE D 1 313 ? 78.660 42.789 -10.800 1.00 42.12 312 ILE D N 1
ATOM 9876 C CA . ILE D 1 313 ? 78.415 42.593 -12.231 1.00 40.46 312 ILE D CA 1
ATOM 9877 C C . ILE D 1 313 ? 79.662 41.937 -12.834 1.00 43.23 312 ILE D C 1
ATOM 9878 O O . ILE D 1 313 ? 80.783 42.225 -12.410 1.00 43.19 312 ILE D O 1
ATOM 9883 N N . ARG D 1 314 ? 79.448 41.019 -13.787 1.00 38.25 313 ARG D N 1
ATOM 9884 C CA . ARG D 1 314 ? 80.515 40.351 -14.536 1.00 36.23 313 ARG D CA 1
ATOM 9885 C C . ARG D 1 314 ? 80.543 40.967 -15.930 1.00 38.48 313 ARG D C 1
ATOM 9886 O O . ARG D 1 314 ? 79.591 40.811 -16.703 1.00 37.45 313 ARG D O 1
ATOM 9894 N N . ILE D 1 315 ? 81.587 41.749 -16.202 1.00 34.80 314 ILE D N 1
ATOM 9895 C CA . ILE D 1 315 ? 81.758 42.454 -17.469 1.00 34.48 314 ILE D CA 1
ATOM 9896 C C . ILE D 1 315 ? 82.698 41.661 -18.356 1.00 38.47 314 ILE D C 1
ATOM 9897 O O . ILE D 1 315 ? 83.863 41.470 -17.996 1.00 38.74 314 ILE D O 1
ATOM 9902 N N . SER D 1 316 ? 82.194 41.211 -19.513 1.00 34.86 315 SER D N 1
ATOM 9903 C CA . SER D 1 316 ? 83.001 40.498 -20.502 1.00 33.49 315 SER D CA 1
ATOM 9904 C C . SER D 1 316 ? 83.901 41.467 -21.251 1.00 36.03 315 SER D C 1
ATOM 9905 O O . SER D 1 316 ? 83.490 42.590 -21.547 1.00 35.46 315 SER D O 1
ATOM 9908 N N . ILE D 1 317 ? 85.134 41.033 -21.542 1.00 32.26 316 ILE D N 1
ATOM 9909 C CA . ILE D 1 317 ? 86.102 41.799 -22.326 1.00 31.98 316 ILE D CA 1
ATOM 9910 C C . ILE D 1 317 ? 85.788 41.578 -23.809 1.00 35.99 316 ILE D C 1
ATOM 9911 O O . ILE D 1 317 ? 85.861 40.447 -24.288 1.00 34.33 316 ILE D O 1
ATOM 9916 N N . GLY D 1 318 ? 85.381 42.639 -24.505 1.00 35.37 317 GLY D N 1
ATOM 9917 C CA . GLY D 1 318 ? 85.051 42.555 -25.929 1.00 35.72 317 GLY D CA 1
ATOM 9918 C C . GLY D 1 318 ? 86.138 43.151 -26.801 1.00 41.04 317 GLY D C 1
ATOM 9919 O O . GLY D 1 318 ? 87.272 43.341 -26.340 1.00 41.16 317 GLY D O 1
ATOM 9920 N N . ARG D 1 319 ? 85.800 43.472 -28.075 1.00 37.18 318 ARG D N 1
ATOM 9921 C CA . ARG D 1 319 ? 86.726 44.168 -28.978 1.00 36.90 318 ARG D CA 1
ATOM 9922 C C . ARG D 1 319 ? 86.988 45.573 -28.457 1.00 39.24 318 ARG D C 1
ATOM 9923 O O . ARG D 1 319 ? 86.209 46.065 -27.637 1.00 39.28 318 ARG D O 1
ATOM 9931 N N . GLU D 1 320 ? 88.052 46.236 -28.944 1.00 35.10 319 GLU D N 1
ATOM 9932 C CA . GLU D 1 320 ? 88.421 47.584 -28.526 1.00 35.43 319 GLU D CA 1
ATOM 9933 C C . GLU D 1 320 ? 87.208 48.524 -28.516 1.00 42.52 319 GLU D C 1
ATOM 9934 O O . GLU D 1 320 ? 86.989 49.185 -27.500 1.00 44.67 319 GLU D O 1
ATOM 9940 N N . GLU D 1 321 ? 86.392 48.529 -29.603 1.00 39.47 320 GLU D N 1
ATOM 9941 C CA . GLU D 1 321 ? 85.167 49.359 -29.732 1.00 40.02 320 GLU D CA 1
ATOM 9942 C C . GLU D 1 321 ? 84.191 49.108 -28.615 1.00 44.11 320 GLU D C 1
ATOM 9943 O O . GLU D 1 321 ? 83.611 50.059 -28.083 1.00 45.70 320 GLU D O 1
ATOM 9949 N N . ASP D 1 322 ? 83.946 47.814 -28.325 1.00 38.32 321 ASP D N 1
ATOM 9950 C CA . ASP D 1 322 ? 83.005 47.349 -27.319 1.00 37.33 321 ASP D CA 1
ATOM 9951 C C . ASP D 1 322 ? 83.377 47.939 -25.943 1.00 43.64 321 ASP D C 1
ATOM 9952 O O . ASP D 1 322 ? 82.532 48.539 -25.268 1.00 43.44 321 ASP D O 1
ATOM 9957 N N . ASN D 1 323 ? 84.675 47.838 -25.593 1.00 40.46 322 ASN D N 1
ATOM 9958 C CA . ASN D 1 323 ? 85.256 48.312 -24.347 1.00 40.77 322 ASN D CA 1
ATOM 9959 C C . ASN D 1 323 ? 85.248 49.865 -24.297 1.00 44.21 322 ASN D C 1
ATOM 9960 O O . ASN D 1 323 ? 84.987 50.459 -23.228 1.00 43.32 322 ASN D O 1
ATOM 9965 N N . ASP D 1 324 ? 85.464 50.510 -25.461 1.00 40.01 323 ASP D N 1
ATOM 9966 C CA . ASP D 1 324 ? 85.430 51.978 -25.557 1.00 40.61 323 ASP D CA 1
ATOM 9967 C C . ASP D 1 324 ? 84.085 52.507 -25.048 1.00 43.03 323 ASP D C 1
ATOM 9968 O O . ASP D 1 324 ? 84.039 53.431 -24.225 1.00 42.47 323 ASP D O 1
ATOM 9973 N N . ARG D 1 325 ? 83.005 51.866 -25.520 1.00 38.02 324 ARG D N 1
ATOM 9974 C CA . ARG D 1 325 ? 81.617 52.156 -25.194 1.00 38.27 324 ARG D CA 1
ATOM 9975 C C . ARG D 1 325 ? 81.304 51.822 -23.740 1.00 42.66 324 ARG D C 1
ATOM 9976 O O . ARG D 1 325 ? 80.651 52.638 -23.086 1.00 43.76 324 ARG D O 1
ATOM 9984 N N . LEU D 1 326 ? 81.777 50.650 -23.226 1.00 37.51 325 LEU D N 1
ATOM 9985 C CA . LEU D 1 326 ? 81.558 50.294 -21.829 1.00 37.74 325 LEU D CA 1
ATOM 9986 C C . LEU D 1 326 ? 82.197 51.325 -20.899 1.00 43.61 325 LEU D C 1
ATOM 9987 O O . LEU D 1 326 ? 81.542 51.823 -19.981 1.00 44.32 325 LEU D O 1
ATOM 9992 N N . LEU D 1 327 ? 83.480 51.621 -21.125 1.00 40.69 326 LEU D N 1
ATOM 9993 C CA . LEU D 1 327 ? 84.209 52.562 -20.290 1.00 41.49 326 LEU D CA 1
ATOM 9994 C C . LEU D 1 327 ? 83.598 53.979 -20.336 1.00 46.27 326 LEU D C 1
ATOM 9995 O O . LEU D 1 327 ? 83.532 54.622 -19.284 1.00 49.36 326 LEU D O 1
ATOM 10000 N N . ALA D 1 328 ? 83.096 54.426 -21.501 1.00 39.99 327 ALA D N 1
ATOM 10001 C CA . ALA D 1 328 ? 82.485 55.754 -21.656 1.00 40.09 327 ALA D CA 1
ATOM 10002 C C . ALA D 1 328 ? 81.204 55.833 -20.860 1.00 45.82 327 ALA D C 1
ATOM 10003 O O . ALA D 1 328 ? 80.960 56.844 -20.173 1.00 47.62 327 ALA D O 1
ATOM 10005 N N . ALA D 1 329 ? 80.418 54.738 -20.904 1.00 39.48 328 ALA D N 1
ATOM 10006 C CA . ALA D 1 329 ? 79.162 54.657 -20.178 1.00 39.22 328 ALA D CA 1
ATOM 10007 C C . ALA D 1 329 ? 79.401 54.703 -18.668 1.00 45.17 328 ALA D C 1
ATOM 10008 O O . ALA D 1 329 ? 78.796 55.553 -18.004 1.00 47.23 328 ALA D O 1
ATOM 10010 N N . LEU D 1 330 ? 80.325 53.854 -18.134 1.00 39.00 329 LEU D N 1
ATOM 10011 C CA . LEU D 1 330 ? 80.580 53.792 -16.688 1.00 38.11 329 LEU D CA 1
ATOM 10012 C C . LEU D 1 330 ? 81.390 55.023 -16.217 1.00 44.36 329 LEU D C 1
ATOM 10013 O O . LEU D 1 330 ? 81.347 55.349 -15.025 1.00 44.10 329 LEU D O 1
ATOM 10018 N N . ALA D 1 331 ? 82.075 55.732 -17.134 1.00 43.45 330 ALA D N 1
ATOM 10019 C CA . ALA D 1 331 ? 82.715 57.009 -16.764 1.00 45.33 330 ALA D CA 1
ATOM 10020 C C . ALA D 1 331 ? 81.617 58.025 -16.455 1.00 50.80 330 ALA D C 1
ATOM 10021 O O . ALA D 1 331 ? 81.664 58.682 -15.414 1.00 52.97 330 ALA D O 1
ATOM 10023 N N . GLU D 1 332 ? 80.569 58.051 -17.302 1.00 46.68 331 GLU D N 1
ATOM 10024 C CA . GLU D 1 332 ? 79.388 58.898 -17.146 1.00 48.25 331 GLU D CA 1
ATOM 10025 C C . GLU D 1 332 ? 78.616 58.541 -15.843 1.00 53.01 331 GLU D C 1
ATOM 10026 O O . GLU D 1 332 ? 78.201 59.441 -15.112 1.00 54.90 331 GLU D O 1
ATOM 10032 N N . TYR D 1 333 ? 78.447 57.240 -15.563 1.00 47.35 332 TYR D N 1
ATOM 10033 C CA . TYR D 1 333 ? 77.735 56.720 -14.403 1.00 46.61 332 TYR D CA 1
ATOM 10034 C C . TYR D 1 333 ? 78.450 57.068 -13.090 1.00 54.34 332 TYR D C 1
ATOM 10035 O O . TYR D 1 333 ? 77.753 57.272 -12.090 1.00 56.37 332 TYR D O 1
ATOM 10044 N N . SER D 1 334 ? 79.808 57.155 -13.070 1.00 50.85 333 SER D N 1
ATOM 10045 C CA . SER D 1 334 ? 80.554 57.506 -11.843 1.00 66.49 333 SER D CA 1
ATOM 10046 C C . SER D 1 334 ? 80.376 59.012 -11.503 1.00 96.99 333 SER D C 1
ATOM 10047 O O . SER D 1 334 ? 80.884 59.509 -10.502 1.00 75.38 333 SER D O 1
#

Radius of gyration: 42.86 Å; Cα contacts (8 Å, |Δi|>4): 2402; chains: 4; bounding box: 101×99×131 Å

InterPro domains:
  IPR004838 Aminotransferases, class-I, pyridoxal-phosphate-binding site [PS00105] (194-207)
  IPR004839 Aminotransferase, class I/classII, large domain [PF00155] (20-329)
  IPR015421 Pyridoxal phosphate-dependent transferase, major domain [G3DSA:3.40.640.10] (42-241)
  IPR015422 Pyridoxal phosphate-dependent transferase, small domain [G3DSA:3.90.1150.10] (23-329)
  IPR015424 Pyridoxal phosphate-dependent transferase [SSF53383] (15-329)
  IPR050106 Histidinol-phosphate aminotransferase [PTHR43643] (15-333)

CATH classification: 3.90.1150.10 (+1 more: 3.40.640.10)

Nearest PDB structures (foldseek):
  3p1t-assembly1_A  TM=1.001E+00  e=1.372E-65  Burkholderia pseudomallei
  3cq5-assembly2_C  TM=8.984E-01  e=1.332E-26  unclassified
  3hdo-assembly1_B  TM=9.045E-01  e=4.370E-26  Geobacter metallireducens GS-15
  3ly1-assembly1_A  TM=8.770E-01  e=8.031E-25  Pectobacterium atrosepticum
  3cq4-assembly1_A  TM=8.850E-01  e=1.872E-23  unclassified

Organism: Burkholderia pseudomallei (strain K96243) (NCBI:txid272560)

Solvent-accessible surface area: 49938 Å² total

Secondary structure (DSSP, 8-state):
-----EE-SS----SPPPHHHHHHHHHHGGGTTS--TTHHHH--HHHHHHTS-GGG--BSHHHHHHHHHHHHS---EEEESSS-SHHHHHHTTS---EEEE-B-TTSSBPHHHHTT--TT-EEEEESS-TTT-PPPPHHHHHHHHHH-SEEEEE-TTGGGSS-SSS----BTTEEEEEESSSTT--TTT--EEEE--HHHHH--TTSPTT-S-HHHHHHHHHHHT-HHHHHHHHHHHHHHHHHHHHHHHHTT--B---SSSEEEEE-TTTHHHHHHHHHTTEE-EEGGGGT--SEEEEE---HHHHHHHHHHHHHHT-/-EEESS----SPPPHHHHHHHHHHGGGTTS--TTHHHH--HHHHHTTS-GGG--BSHHHHHHHHHHHHS---EEEESSS-SHHHHHHHHHT--EEEE-B-TTSSBPHHHHTT--TT-EEEEESS-TTT-----HHHHHHHHHH-SEEEEE-TTGGGSS-STT----BTTEEEEEESSSTTS-TTT--EEEE--HHHHH--TTSPTTSS-HHHHHHHHHHHS-HHHHHHHHHHHHHHHHHHHHHHHHTT--B---SSSEEEEE-TTTHHHHHHHHHTTEEEEEGGGGT--SEEEEEP--HHHHHHHHHHHHHHTT-/----EE-SS----SPPPHHHHHHHHHHGGGTTS--TTHHHH--HHHHHHTS-GGG--BSHHHHHHHHHHHHS---EEEESSS-SHHHHHHTTTT--EEEE-B-TTSSBPHHHHTT--TT-EEEEESS-TTT-----HHHHHHHHHH-SEEEEE-TTGGGSS-STT----BTTEEEEEESSSTT--GGG--EEEE--HHHHH---SSPTT-S-HHHHHHHHHHHT-HHHHHHHHHHHHHHHHHHHHHHHHTT--B---SSSEEEEE-TTTHHHHHHHHHTTEE-EEGGGGT--SEEEEEP--HHHHHHHHHHHHHHT-/-EEESS----SPPPHHHHHHHHHHGGGTTS--TTHHHH--HHHHHHTS-GGG--BSHHHHHHHHHHHHS---EEEESSS-SHHHHHHHHHT--EEEE-B-TTSSBPHHHHTT--TT-EEEEESS-TTT-----HHHHHHHHHH-SEEEEE-TTGGGSS-STT----BTTEEEEEESSSTT--GGG--EEEE--HHHHH--TTSPTTSS-HHHHHHHHHHHT-HHHHHHHHHHHHHHHHHHHHHHHHTT--B---SSSEEEEE-TTTHHHHHHHHHTTEEEEEGGGGT--SEEEEE---HHHHHHHHHHHHHH-

B-factor: mean 43.03, std 13.77, range [9.26, 151.56]